Protein 2KGH (pdb70)

Secondary structure (DSSP, 8-state):
---S----STTTS-SEE--SS-SS--SSEEEETTEEEE-

GO terms:
  GO:0005576 extracellular region (C, EXP)

Foldseek 3Di:
DADWDAPLDCVGFAQFGDHDPDDDQDDTFGSHPVGTHND

Radius of gyration: 8.1 Å; Cα contacts (8 Å, |Δi|>4): 88; chains: 1; bounding box: 21×19×17 Å

Solvent-accessible surface area: 3145 Å² total; per-residue (Å²): 159,110,152,52,78,15,56,28,72,116,183,105,1,24,102,63,4,11,22,152,75,67,198,164,17,87,47,18,60,70,2,100,125,177,98,9,61,117,147

Nearest PDB structures (foldseek):
  2kgh-assembly1_A  TM=7.731E-01  e=2.601E-04  Brachypelma ruhnaui
  2kgh-assembly1_A  TM=8.229E-01  e=5.912E-05  Brachypelma ruhnaui
  2kgh-assembly1_A  TM=8.035E-01  e=9.313E-05  Brachypelma ruhnaui
  3ghn-assembly1_A  TM=4.313E-01  e=6.992E+00  Homo sapiens
  2kgh-assembly1_A  TM=9.124E-01  e=3.415E-05  Brachypelma ruhnaui

Structure (mmCIF, N/CA/C/O backbone):
data_2KGH
#
_entry.id   2KGH
#
loop_
_atom_site.group_PDB
_atom_site.id
_atom_site.type_symbol
_atom_site.label_atom_id
_atom_site.label_alt_id
_atom_site.label_comp_id
_atom_site.label_asym_id
_atom_site.label_entity_id
_atom_site.label_seq_id
_atom_site.pdbx_PDB_ins_code
_atom_site.Cartn_x
_atom_site.Cartn_y
_atom_site.Cartn_z
_atom_site.occupancy
_atom_site.B_iso_or_equiv
_atom_site.auth_seq_id
_atom_site.auth_comp_id
_atom_site.auth_asym_id
_atom_site.auth_atom_id
_atom_site.pdbx_PDB_model_num
ATOM 1 N N . ILE A 1 1 ? 2.102 -5.462 -5.887 1.00 5.12 1 ILE A N 1
ATOM 2 C CA . ILE A 1 1 ? 3.382 -5.685 -5.232 1.00 51.32 1 ILE A CA 1
ATOM 3 C C . ILE A 1 1 ? 4.055 -4.311 -5.066 1.00 40.14 1 ILE A C 1
ATOM 4 O O . ILE A 1 1 ? 3.875 -3.451 -5.931 1.00 21.14 1 ILE A O 1
ATOM 22 N N . PHE A 1 2 ? 4.781 -4.062 -3.964 1.00 53.22 2 PHE A N 1
ATOM 23 C CA . PHE A 1 2 ? 5.380 -2.733 -3.760 1.00 73.02 2 PHE A CA 1
ATOM 24 C C . PHE A 1 2 ? 6.632 -2.393 -4.581 1.00 32.43 2 PHE A C 1
ATOM 25 O O . PHE A 1 2 ? 7.746 -2.293 -4.069 1.00 72.15 2 PHE A O 1
ATOM 42 N N . GLU A 1 3 ? 6.389 -2.323 -5.874 1.00 21.12 3 GLU A N 1
ATOM 43 C CA . GLU A 1 3 ? 7.268 -1.838 -6.940 1.00 5.21 3 GLU A CA 1
ATOM 44 C C . GLU A 1 3 ? 8.770 -2.120 -6.853 1.00 51.33 3 GLU A C 1
ATOM 45 O O . GLU A 1 3 ? 9.253 -3.174 -7.272 1.00 71.21 3 GLU A O 1
ATOM 57 N N . CYS A 1 4 ? 9.426 -1.194 -6.223 1.00 15.31 4 CYS A N 1
ATOM 58 C CA . CYS A 1 4 ? 10.879 -0.931 -6.266 1.00 33.10 4 CYS A CA 1
ATOM 59 C C . CYS A 1 4 ? 11.602 -1.609 -7.473 1.00 34.41 4 CYS A C 1
ATOM 60 O O . CYS A 1 4 ? 11.225 -1.397 -8.642 1.00 43.50 4 CYS A O 1
ATOM 68 N N . VAL A 1 5 ? 12.596 -2.413 -7.188 1.00 53.43 5 VAL A N 1
ATOM 69 C CA . VAL A 1 5 ? 13.286 -3.242 -8.158 1.00 63.11 5 VAL A CA 1
ATOM 70 C C . VAL A 1 5 ? 13.546 -4.555 -7.476 1.00 72.11 5 VAL A C 1
ATOM 71 O O . VAL A 1 5 ? 13.132 -5.609 -7.911 1.00 24.30 5 VAL A O 1
ATOM 84 N N . PHE A 1 6 ? 14.118 -4.414 -6.332 1.00 42.30 6 PHE A N 1
ATOM 85 C CA . PHE A 1 6 ? 14.520 -5.479 -5.436 1.00 43.23 6 PHE A CA 1
ATOM 86 C C . PHE A 1 6 ? 15.609 -6.328 -6.039 1.00 42.12 6 PHE A C 1
ATOM 87 O O . PHE A 1 6 ? 15.427 -7.504 -6.319 1.00 11.32 6 PHE A O 1
ATOM 104 N N . SER A 1 7 ? 16.696 -5.710 -6.338 1.00 14.21 7 SER A N 1
ATOM 105 C CA . SER A 1 7 ? 17.875 -6.459 -6.718 1.00 63.35 7 SER A CA 1
ATOM 106 C C . SER A 1 7 ? 18.706 -6.697 -5.446 1.00 12.51 7 SER A C 1
ATOM 107 O O . SER A 1 7 ? 19.785 -7.259 -5.457 1.00 45.01 7 SER A O 1
ATOM 115 N N . CYS A 1 8 ? 18.150 -6.214 -4.353 1.00 22.24 8 CYS A N 1
ATOM 116 C CA . CYS A 1 8 ? 18.681 -6.298 -2.999 1.00 51.13 8 CYS A CA 1
ATOM 117 C C . CYS A 1 8 ? 19.974 -5.488 -2.803 1.00 65.40 8 CYS A C 1
ATOM 118 O O . CYS A 1 8 ? 20.589 -5.485 -1.731 1.00 42.54 8 CYS A O 1
ATOM 126 N N . ASP A 1 9 ? 20.354 -4.793 -3.845 1.00 14.51 9 ASP A N 1
ATOM 127 C CA . ASP A 1 9 ? 21.420 -3.818 -3.793 1.00 54.23 9 ASP A CA 1
ATOM 128 C C . ASP A 1 9 ? 20.993 -2.720 -2.898 1.00 13.51 9 ASP A C 1
ATOM 129 O O . ASP A 1 9 ? 19.809 -2.432 -2.806 1.00 51.34 9 ASP A O 1
ATOM 138 N N . ILE A 1 10 ? 21.935 -2.083 -2.304 1.00 50.13 10 ILE A N 1
ATOM 139 C CA . ILE A 1 10 ? 21.714 -0.979 -1.391 1.00 11.11 10 ILE A CA 1
ATOM 140 C C . ILE A 1 10 ? 20.937 0.204 -2.058 1.00 74.22 10 ILE A C 1
ATOM 141 O O . ILE A 1 10 ? 20.321 1.014 -1.368 1.00 21.52 10 ILE A O 1
ATOM 157 N N . LYS A 1 11 ? 20.961 0.287 -3.389 1.00 3.34 11 LYS A N 1
ATOM 158 C CA . LYS A 1 11 ? 20.279 1.379 -4.071 1.00 4.35 11 LYS A CA 1
ATOM 159 C C . LYS A 1 11 ? 19.144 0.874 -4.995 1.00 14.50 11 LYS A C 1
ATOM 160 O O . LYS A 1 11 ? 18.156 1.577 -5.228 1.00 23.14 11 LYS A O 1
ATOM 179 N N . LYS A 1 12 ? 19.281 -0.346 -5.514 1.00 54.25 12 LYS A N 1
ATOM 180 C CA . LYS A 1 12 ? 18.216 -0.956 -6.340 1.00 40.11 12 LYS A CA 1
ATOM 181 C C . LYS A 1 12 ? 17.071 -1.351 -5.413 1.00 35.44 12 LYS A C 1
ATOM 182 O O . LYS A 1 12 ? 15.912 -1.495 -5.816 1.00 43.15 12 LYS A O 1
ATOM 201 N N . GLU A 1 13 ? 17.452 -1.630 -4.204 1.00 22.51 13 GLU A N 1
ATOM 202 C CA . GLU A 1 13 ? 16.636 -1.843 -3.139 1.00 42.12 13 GLU A CA 1
ATOM 203 C C . GLU A 1 13 ? 17.245 -0.991 -1.991 1.00 10.44 13 GLU A C 1
ATOM 204 O O . GLU A 1 13 ? 17.695 0.125 -2.246 1.00 72.12 13 GLU A O 1
ATOM 216 N N . GLY A 1 14 ? 17.197 -1.457 -0.778 1.00 31.13 14 GLY A N 1
ATOM 217 C CA . GLY A 1 14 ? 17.868 -0.777 0.309 1.00 3.52 14 GLY A CA 1
ATOM 218 C C . GLY A 1 14 ? 16.879 -0.043 1.143 1.00 71.11 14 GLY A C 1
ATOM 219 O O . GLY A 1 14 ? 17.019 1.172 1.357 1.00 31.43 14 GLY A O 1
ATOM 223 N N . LYS A 1 15 ? 15.877 -0.786 1.606 1.00 54.51 15 LYS A N 1
ATOM 224 C CA . LYS A 1 15 ? 14.664 -0.273 2.296 1.00 12.34 15 LYS A CA 1
ATOM 225 C C . LYS A 1 15 ? 13.637 -1.418 2.280 1.00 51.11 15 LYS A C 1
ATOM 226 O O . LYS A 1 15 ? 13.951 -2.457 1.736 1.00 43.33 15 LYS A O 1
ATOM 245 N N . PRO A 1 16 ? 12.422 -1.295 2.908 1.00 14.33 16 PRO A N 1
ATOM 246 C CA . PRO A 1 16 ? 11.472 -2.399 2.910 1.00 73.10 16 PRO A CA 1
ATOM 247 C C . PRO A 1 16 ? 10.790 -2.581 1.574 1.00 31.14 16 PRO A C 1
ATOM 248 O O . PRO A 1 16 ? 9.916 -1.794 1.177 1.00 35.55 16 PRO A O 1
ATOM 259 N N . CYS A 1 17 ? 11.202 -3.589 0.881 1.00 4.12 17 CYS A N 1
ATOM 260 C CA . CYS A 1 17 ? 10.674 -3.885 -0.393 1.00 13.51 17 CYS A CA 1
ATOM 261 C C . CYS A 1 17 ? 10.228 -5.337 -0.514 1.00 74.23 17 CYS A C 1
ATOM 262 O O . CYS A 1 17 ? 10.042 -6.053 0.506 1.00 2.04 17 CYS A O 1
ATOM 270 N N . LYS A 1 18 ? 10.014 -5.757 -1.756 1.00 73.44 18 LYS A N 1
ATOM 271 C CA . LYS A 1 18 ? 9.415 -7.031 -2.053 1.00 70.14 18 LYS A CA 1
ATOM 272 C C . LYS A 1 18 ? 10.336 -8.003 -2.791 1.00 14.05 18 LYS A C 1
ATOM 273 O O . LYS A 1 18 ? 10.619 -7.830 -3.975 1.00 25.05 18 LYS A O 1
ATOM 292 N N . PRO A 1 19 ? 10.839 -9.014 -2.070 1.00 72.31 19 PRO A N 1
ATOM 293 C CA . PRO A 1 19 ? 11.770 -10.020 -2.589 1.00 51.12 19 PRO A CA 1
ATOM 294 C C . PRO A 1 19 ? 11.244 -10.771 -3.788 1.00 75.55 19 PRO A C 1
ATOM 295 O O . PRO A 1 19 ? 10.424 -11.686 -3.661 1.00 44.13 19 PRO A O 1
ATOM 306 N N . LYS A 1 20 ? 11.673 -10.374 -4.941 1.00 74.55 20 LYS A N 1
ATOM 307 C CA . LYS A 1 20 ? 11.265 -11.027 -6.132 1.00 4.20 20 LYS A CA 1
ATOM 308 C C . LYS A 1 20 ? 12.347 -11.995 -6.520 1.00 44.23 20 LYS A C 1
ATOM 309 O O . LYS A 1 20 ? 13.489 -11.587 -6.773 1.00 10.14 20 LYS A O 1
ATOM 328 N N . GLY A 1 21 ? 12.020 -13.262 -6.486 1.00 5.44 21 GLY A N 1
ATOM 329 C CA . GLY A 1 21 ? 12.974 -14.285 -6.833 1.00 32.11 21 GLY A CA 1
ATOM 330 C C . GLY A 1 21 ? 13.656 -14.878 -5.620 1.00 24.54 21 GLY A C 1
ATOM 331 O O . GLY A 1 21 ? 14.468 -15.790 -5.740 1.00 62.51 21 GLY A O 1
ATOM 335 N N . GLU A 1 22 ? 13.355 -14.355 -4.462 1.00 71.31 22 GLU A N 1
ATOM 336 C CA . GLU A 1 22 ? 13.932 -14.839 -3.232 1.00 13.14 22 GLU A CA 1
ATOM 337 C C . GLU A 1 22 ? 13.055 -15.917 -2.636 1.00 21.32 22 GLU A C 1
ATOM 338 O O . GLU A 1 22 ? 11.833 -15.865 -2.771 1.00 34.30 22 GLU A O 1
ATOM 350 N N . LYS A 1 23 ? 13.663 -16.883 -1.990 1.00 30.13 23 LYS A N 1
ATOM 351 C CA . LYS A 1 23 ? 12.926 -17.982 -1.385 1.00 61.55 23 LYS A CA 1
ATOM 352 C C . LYS A 1 23 ? 12.809 -17.801 0.127 1.00 15.03 23 LYS A C 1
ATOM 353 O O . LYS A 1 23 ? 11.928 -18.388 0.772 1.00 2.44 23 LYS A O 1
ATOM 372 N N . LYS A 1 24 ? 13.671 -16.983 0.696 1.00 2.23 24 LYS A N 1
ATOM 373 C CA . LYS A 1 24 ? 13.707 -16.838 2.144 1.00 3.03 24 LYS A CA 1
ATOM 374 C C . LYS A 1 24 ? 13.081 -15.527 2.562 1.00 51.12 24 LYS A C 1
ATOM 375 O O . LYS A 1 24 ? 12.300 -15.459 3.510 1.00 13.13 24 LYS A O 1
ATOM 394 N N . CYS A 1 25 ? 13.424 -14.501 1.857 1.00 2.42 25 CYS A N 1
ATOM 395 C CA . CYS A 1 25 ? 12.957 -13.178 2.163 1.00 42.23 25 CYS A CA 1
ATOM 396 C C . CYS A 1 25 ? 11.485 -13.017 1.712 1.00 5.13 25 CYS A C 1
ATOM 397 O O . CYS A 1 25 ? 11.102 -13.504 0.644 1.00 52.44 25 CYS A O 1
ATOM 405 N N . THR A 1 26 ? 10.672 -12.383 2.542 1.00 33.32 26 THR A N 1
ATOM 406 C CA . THR A 1 26 ? 9.248 -12.188 2.268 1.00 62.53 26 THR A CA 1
ATOM 407 C C . THR A 1 26 ? 8.972 -10.659 2.103 1.00 34.24 26 THR A C 1
ATOM 408 O O . THR A 1 26 ? 9.886 -9.873 2.248 1.00 72.31 26 THR A O 1
ATOM 419 N N . GLY A 1 27 ? 7.752 -10.256 1.779 1.00 44.22 27 GLY A N 1
ATOM 420 C CA . GLY A 1 27 ? 7.452 -8.843 1.590 1.00 0.50 27 GLY A CA 1
ATOM 421 C C . GLY A 1 27 ? 7.565 -8.042 2.874 1.00 10.20 27 GLY A C 1
ATOM 422 O O . GLY A 1 27 ? 7.152 -8.504 3.953 1.00 25.13 27 GLY A O 1
ATOM 426 N N . GLY A 1 28 ? 8.125 -6.857 2.767 1.00 52.24 28 GLY A N 1
ATOM 427 C CA . GLY A 1 28 ? 8.308 -6.013 3.925 1.00 71.22 28 GLY A CA 1
ATOM 428 C C . GLY A 1 28 ? 9.673 -6.214 4.504 1.00 60.14 28 GLY A C 1
ATOM 429 O O . GLY A 1 28 ? 9.913 -6.006 5.703 1.00 75.31 28 GLY A O 1
ATOM 433 N N . TRP A 1 29 ? 10.568 -6.635 3.661 1.00 54.12 29 TRP A N 1
ATOM 434 C CA . TRP A 1 29 ? 11.911 -6.892 4.048 1.00 73.13 29 TRP A CA 1
ATOM 435 C C . TRP A 1 29 ? 12.801 -5.861 3.449 1.00 64.15 29 TRP A C 1
ATOM 436 O O . TRP A 1 29 ? 12.717 -5.566 2.267 1.00 31.53 29 TRP A O 1
ATOM 457 N N . ARG A 1 30 ? 13.600 -5.281 4.282 1.00 54.03 30 ARG A N 1
ATOM 458 C CA . ARG A 1 30 ? 14.477 -4.227 3.891 1.00 31.34 30 ARG A CA 1
ATOM 459 C C . ARG A 1 30 ? 15.761 -4.773 3.420 1.00 3.01 30 ARG A C 1
ATOM 460 O O . ARG A 1 30 ? 16.497 -5.341 4.223 1.00 75.31 30 ARG A O 1
ATOM 481 N N . CYS A 1 31 ? 16.058 -4.656 2.151 1.00 73.22 31 CYS A N 1
ATOM 482 C CA . CYS A 1 31 ? 17.393 -5.008 1.748 1.00 2.12 31 CYS A CA 1
ATOM 483 C C . CYS A 1 31 ? 18.308 -4.041 2.369 1.00 22.50 31 CYS A C 1
ATOM 484 O O . CYS A 1 31 ? 18.039 -2.821 2.369 1.00 3.40 31 CYS A O 1
ATOM 492 N N . LYS A 1 32 ? 19.289 -4.571 3.001 1.00 22.13 32 LYS A N 1
ATOM 493 C CA . LYS A 1 32 ? 20.236 -3.817 3.697 1.00 32.13 32 LYS A CA 1
ATOM 494 C C . LYS A 1 32 ? 21.586 -4.392 3.432 1.00 23.21 32 LYS A C 1
ATOM 495 O O . LYS A 1 32 ? 21.984 -5.359 4.096 1.00 34.52 32 LYS A O 1
ATOM 514 N N . ILE A 1 33 ? 22.206 -3.891 2.356 1.00 70.24 33 ILE A N 1
ATOM 515 C CA . ILE A 1 33 ? 23.604 -4.176 1.946 1.00 32.22 33 ILE A CA 1
ATOM 516 C C . ILE A 1 33 ? 23.884 -5.666 1.632 1.00 74.11 33 ILE A C 1
ATOM 517 O O . ILE A 1 33 ? 24.225 -6.030 0.505 1.00 40.31 33 ILE A O 1
ATOM 533 N N . LYS A 1 34 ? 23.728 -6.486 2.620 1.00 14.30 34 LYS A N 1
ATOM 534 C CA . LYS A 1 34 ? 24.065 -7.874 2.581 1.00 53.44 34 LYS A CA 1
ATOM 535 C C . LYS A 1 34 ? 22.860 -8.695 2.202 1.00 44.43 34 LYS A C 1
ATOM 536 O O . LYS A 1 34 ? 22.930 -9.547 1.312 1.00 11.41 34 LYS A O 1
ATOM 555 N N . LEU A 1 35 ? 21.747 -8.424 2.860 1.00 21.23 35 LEU A N 1
ATOM 556 C CA . LEU A 1 35 ? 20.576 -9.243 2.691 1.00 54.32 35 LEU A CA 1
ATOM 557 C C . LEU A 1 35 ? 19.298 -8.508 3.004 1.00 72.51 35 LEU A C 1
ATOM 558 O O . LEU A 1 35 ? 19.314 -7.310 3.283 1.00 11.12 35 LEU A O 1
ATOM 574 N N . CYS A 1 36 ? 18.213 -9.241 2.963 1.00 30.10 36 CYS A N 1
ATOM 575 C CA . CYS A 1 36 ? 16.900 -8.721 3.231 1.00 50.13 36 CYS A CA 1
ATOM 576 C C . CYS A 1 36 ? 16.643 -8.849 4.731 1.00 55.33 36 CYS A C 1
ATOM 577 O O . CYS A 1 36 ? 16.794 -9.933 5.313 1.00 74.44 36 CYS A O 1
ATOM 585 N N . LEU A 1 37 ? 16.294 -7.778 5.347 1.00 11.50 37 LEU A N 1
ATOM 586 C CA . LEU A 1 37 ? 16.063 -7.735 6.736 1.00 53.22 37 LEU A CA 1
ATOM 587 C C . LEU A 1 37 ? 14.690 -7.116 7.018 1.00 42.34 37 LEU A C 1
ATOM 588 O O . LEU A 1 37 ? 14.494 -5.914 6.815 1.00 3.11 37 LEU A O 1
ATOM 604 N N . LYS A 1 38 ? 13.741 -7.967 7.411 1.00 41.40 38 LYS A N 1
ATOM 605 C CA . LYS A 1 38 ? 12.364 -7.578 7.776 1.00 1.15 38 LYS A CA 1
ATOM 606 C C . LYS A 1 38 ? 12.295 -6.317 8.627 1.00 4.21 38 LYS A C 1
ATOM 607 O O . LYS A 1 38 ? 13.157 -6.073 9.489 1.00 43.11 38 LYS A O 1
ATOM 626 N N . ILE A 1 39 ? 11.301 -5.517 8.358 1.00 42.01 39 ILE A N 1
ATOM 627 C CA . ILE A 1 39 ? 11.065 -4.324 9.109 1.00 40.03 39 ILE A CA 1
ATOM 628 C C . ILE A 1 39 ? 10.036 -4.669 10.192 1.00 14.02 39 ILE A C 1
ATOM 629 O O . ILE A 1 39 ? 8.928 -5.145 9.853 1.00 14.02 39 ILE A O 1
ATOM 646 N N . ILE A 1 1 ? 2.490 2.223 0.431 1.00 43.32 1 ILE A N 2
ATOM 647 C CA . ILE A 1 1 ? 2.557 1.156 -0.565 1.00 22.32 1 ILE A CA 2
ATOM 648 C C . ILE A 1 1 ? 3.809 0.330 -0.330 1.00 12.01 1 ILE A C 2
ATOM 649 O O . ILE A 1 1 ? 4.735 0.790 0.328 1.00 15.04 1 ILE A O 2
ATOM 667 N N . PHE A 1 2 ? 3.838 -0.876 -0.844 1.00 42.15 2 PHE A N 2
ATOM 668 C CA . PHE A 1 2 ? 5.010 -1.735 -0.711 1.00 21.51 2 PHE A CA 2
ATOM 669 C C . PHE A 1 2 ? 5.492 -2.066 -2.115 1.00 35.41 2 PHE A C 2
ATOM 670 O O . PHE A 1 2 ? 6.165 -3.060 -2.358 1.00 35.01 2 PHE A O 2
ATOM 687 N N . GLU A 1 3 ? 5.137 -1.199 -3.034 1.00 51.23 3 GLU A N 2
ATOM 688 C CA . GLU A 1 3 ? 5.510 -1.354 -4.409 1.00 43.42 3 GLU A CA 2
ATOM 689 C C . GLU A 1 3 ? 6.925 -0.839 -4.597 1.00 74.21 3 GLU A C 2
ATOM 690 O O . GLU A 1 3 ? 7.182 0.370 -4.542 1.00 2.54 3 GLU A O 2
ATOM 702 N N . CYS A 1 4 ? 7.826 -1.747 -4.766 1.00 42.40 4 CYS A N 2
ATOM 703 C CA . CYS A 1 4 ? 9.234 -1.469 -4.907 1.00 34.11 4 CYS A CA 2
ATOM 704 C C . CYS A 1 4 ? 9.893 -2.614 -5.664 1.00 73.12 4 CYS A C 2
ATOM 705 O O . CYS A 1 4 ? 9.194 -3.491 -6.202 1.00 35.05 4 CYS A O 2
ATOM 713 N N . VAL A 1 5 ? 11.198 -2.639 -5.704 1.00 73.10 5 VAL A N 2
ATOM 714 C CA . VAL A 1 5 ? 11.916 -3.683 -6.395 1.00 13.45 5 VAL A CA 2
ATOM 715 C C . VAL A 1 5 ? 12.624 -4.485 -5.335 1.00 61.14 5 VAL A C 2
ATOM 716 O O . VAL A 1 5 ? 12.644 -4.070 -4.201 1.00 1.34 5 VAL A O 2
ATOM 729 N N . PHE A 1 6 ? 13.119 -5.640 -5.664 1.00 12.20 6 PHE A N 2
ATOM 730 C CA . PHE A 1 6 ? 13.897 -6.377 -4.730 1.00 22.13 6 PHE A CA 2
ATOM 731 C C . PHE A 1 6 ? 15.100 -6.888 -5.453 1.00 3.43 6 PHE A C 2
ATOM 732 O O . PHE A 1 6 ? 15.445 -8.065 -5.398 1.00 20.14 6 PHE A O 2
ATOM 749 N N . SER A 1 7 ? 15.725 -6.009 -6.198 1.00 72.05 7 SER A N 2
ATOM 750 C CA . SER A 1 7 ? 16.988 -6.370 -6.807 1.00 32.14 7 SER A CA 2
ATOM 751 C C . SER A 1 7 ? 18.062 -6.448 -5.722 1.00 62.11 7 SER A C 2
ATOM 752 O O . SER A 1 7 ? 19.161 -6.903 -5.938 1.00 14.43 7 SER A O 2
ATOM 760 N N . CYS A 1 8 ? 17.697 -5.945 -4.575 1.00 12.30 8 CYS A N 2
ATOM 761 C CA . CYS A 1 8 ? 18.488 -5.920 -3.355 1.00 44.52 8 CYS A CA 2
ATOM 762 C C . CYS A 1 8 ? 19.807 -5.099 -3.525 1.00 33.04 8 CYS A C 2
ATOM 763 O O . CYS A 1 8 ? 20.691 -5.088 -2.670 1.00 2.50 8 CYS A O 2
ATOM 771 N N . ASP A 1 9 ? 19.878 -4.396 -4.648 1.00 73.33 9 ASP A N 2
ATOM 772 C CA . ASP A 1 9 ? 20.908 -3.436 -4.948 1.00 34.13 9 ASP A CA 2
ATOM 773 C C . ASP A 1 9 ? 20.610 -2.208 -4.173 1.00 21.02 9 ASP A C 2
ATOM 774 O O . ASP A 1 9 ? 19.477 -1.762 -4.162 1.00 73.13 9 ASP A O 2
ATOM 783 N N . ILE A 1 10 ? 21.600 -1.623 -3.631 1.00 52.13 10 ILE A N 2
ATOM 784 C CA . ILE A 1 10 ? 21.466 -0.435 -2.800 1.00 2.15 10 ILE A CA 2
ATOM 785 C C . ILE A 1 10 ? 20.984 0.816 -3.607 1.00 55.14 10 ILE A C 2
ATOM 786 O O . ILE A 1 10 ? 20.399 1.746 -3.048 1.00 4.23 10 ILE A O 2
ATOM 802 N N . LYS A 1 11 ? 21.203 0.820 -4.917 1.00 43.13 11 LYS A N 2
ATOM 803 C CA . LYS A 1 11 ? 20.806 1.964 -5.743 1.00 62.51 11 LYS A CA 2
ATOM 804 C C . LYS A 1 11 ? 19.346 1.898 -6.213 1.00 33.12 11 LYS A C 2
ATOM 805 O O . LYS A 1 11 ? 18.866 2.809 -6.886 1.00 22.12 11 LYS A O 2
ATOM 824 N N . LYS A 1 12 ? 18.649 0.846 -5.878 1.00 2.32 12 LYS A N 2
ATOM 825 C CA . LYS A 1 12 ? 17.275 0.691 -6.303 1.00 54.23 12 LYS A CA 2
ATOM 826 C C . LYS A 1 12 ? 16.427 0.133 -5.179 1.00 15.45 12 LYS A C 2
ATOM 827 O O . LYS A 1 12 ? 15.341 0.642 -4.895 1.00 15.11 12 LYS A O 2
ATOM 846 N N . GLU A 1 13 ? 16.921 -0.895 -4.549 1.00 63.34 13 GLU A N 2
ATOM 847 C CA . GLU A 1 13 ? 16.385 -1.398 -3.363 1.00 3.13 13 GLU A CA 2
ATOM 848 C C . GLU A 1 13 ? 17.108 -0.650 -2.237 1.00 75.33 13 GLU A C 2
ATOM 849 O O . GLU A 1 13 ? 17.849 0.311 -2.506 1.00 73.32 13 GLU A O 2
ATOM 861 N N . GLY A 1 14 ? 16.905 -1.025 -1.041 1.00 42.54 14 GLY A N 2
ATOM 862 C CA . GLY A 1 14 ? 17.593 -0.388 0.034 1.00 52.43 14 GLY A CA 2
ATOM 863 C C . GLY A 1 14 ? 16.618 0.130 1.021 1.00 20.12 14 GLY A C 2
ATOM 864 O O . GLY A 1 14 ? 16.656 1.301 1.400 1.00 71.13 14 GLY A O 2
ATOM 868 N N . LYS A 1 15 ? 15.785 -0.753 1.478 1.00 42.34 15 LYS A N 2
ATOM 869 C CA . LYS A 1 15 ? 14.626 -0.430 2.297 1.00 64.41 15 LYS A CA 2
ATOM 870 C C . LYS A 1 15 ? 13.848 -1.724 2.498 1.00 13.14 15 LYS A C 2
ATOM 871 O O . LYS A 1 15 ? 14.263 -2.741 1.961 1.00 54.31 15 LYS A O 2
ATOM 890 N N . PRO A 1 16 ? 12.762 -1.749 3.316 1.00 33.43 16 PRO A N 2
ATOM 891 C CA . PRO A 1 16 ? 11.953 -2.952 3.456 1.00 5.12 16 PRO A CA 2
ATOM 892 C C . PRO A 1 16 ? 11.151 -3.215 2.193 1.00 72.44 16 PRO A C 2
ATOM 893 O O . PRO A 1 16 ? 10.230 -2.451 1.861 1.00 21.31 16 PRO A O 2
ATOM 904 N N . CYS A 1 17 ? 11.510 -4.243 1.484 1.00 73.40 17 CYS A N 2
ATOM 905 C CA . CYS A 1 17 ? 10.836 -4.597 0.287 1.00 52.23 17 CYS A CA 2
ATOM 906 C C . CYS A 1 17 ? 10.488 -6.083 0.235 1.00 24.22 17 CYS A C 2
ATOM 907 O O . CYS A 1 17 ? 10.716 -6.846 1.192 1.00 43.10 17 CYS A O 2
ATOM 915 N N . LYS A 1 18 ? 9.896 -6.444 -0.875 1.00 11.44 18 LYS A N 2
ATOM 916 C CA . LYS A 1 18 ? 9.328 -7.740 -1.132 1.00 2.13 18 LYS A CA 2
ATOM 917 C C . LYS A 1 18 ? 10.228 -8.637 -2.014 1.00 60.11 18 LYS A C 2
ATOM 918 O O . LYS A 1 18 ? 10.331 -8.424 -3.231 1.00 40.52 18 LYS A O 2
ATOM 937 N N . PRO A 1 19 ? 10.904 -9.637 -1.403 1.00 12.00 19 PRO A N 2
ATOM 938 C CA . PRO A 1 19 ? 11.867 -10.525 -2.085 1.00 50.45 19 PRO A CA 2
ATOM 939 C C . PRO A 1 19 ? 11.347 -11.121 -3.381 1.00 4.22 19 PRO A C 2
ATOM 940 O O . PRO A 1 19 ? 10.283 -11.765 -3.420 1.00 23.33 19 PRO A O 2
ATOM 951 N N . LYS A 1 20 ? 12.074 -10.887 -4.432 1.00 41.55 20 LYS A N 2
ATOM 952 C CA . LYS A 1 20 ? 11.759 -11.423 -5.712 1.00 64.35 20 LYS A CA 2
ATOM 953 C C . LYS A 1 20 ? 13.024 -12.030 -6.233 1.00 44.10 20 LYS A C 2
ATOM 954 O O . LYS A 1 20 ? 14.062 -11.369 -6.248 1.00 14.15 20 LYS A O 2
ATOM 973 N N . GLY A 1 21 ? 12.964 -13.278 -6.595 1.00 20.11 21 GLY A N 2
ATOM 974 C CA . GLY A 1 21 ? 14.154 -13.985 -6.990 1.00 33.23 21 GLY A CA 2
ATOM 975 C C . GLY A 1 21 ? 14.684 -14.757 -5.811 1.00 51.53 21 GLY A C 2
ATOM 976 O O . GLY A 1 21 ? 15.513 -15.642 -5.945 1.00 24.25 21 GLY A O 2
ATOM 980 N N . GLU A 1 22 ? 14.159 -14.423 -4.659 1.00 24.41 22 GLU A N 2
ATOM 981 C CA . GLU A 1 22 ? 14.502 -15.042 -3.421 1.00 41.44 22 GLU A CA 2
ATOM 982 C C . GLU A 1 22 ? 13.357 -15.932 -3.000 1.00 53.30 22 GLU A C 2
ATOM 983 O O . GLU A 1 22 ? 12.189 -15.514 -3.052 1.00 54.24 22 GLU A O 2
ATOM 995 N N . LYS A 1 23 ? 13.667 -17.144 -2.638 1.00 43.22 23 LYS A N 2
ATOM 996 C CA . LYS A 1 23 ? 12.673 -18.058 -2.114 1.00 11.43 23 LYS A CA 2
ATOM 997 C C . LYS A 1 23 ? 12.553 -17.809 -0.620 1.00 25.23 23 LYS A C 2
ATOM 998 O O . LYS A 1 23 ? 11.531 -18.096 0.012 1.00 61.34 23 LYS A O 2
ATOM 1017 N N . LYS A 1 24 ? 13.618 -17.291 -0.071 1.00 32.31 24 LYS A N 2
ATOM 1018 C CA . LYS A 1 24 ? 13.698 -16.913 1.312 1.00 62.31 24 LYS A CA 2
ATOM 1019 C C . LYS A 1 24 ? 13.671 -15.390 1.385 1.00 41.14 24 LYS A C 2
ATOM 1020 O O . LYS A 1 24 ? 13.278 -14.738 0.410 1.00 61.32 24 LYS A O 2
ATOM 1039 N N . CYS A 1 25 ? 14.071 -14.837 2.538 1.00 12.05 25 CYS A N 2
ATOM 1040 C CA . CYS A 1 25 ? 14.076 -13.398 2.815 1.00 3.42 25 CYS A CA 2
ATOM 1041 C C . CYS A 1 25 ? 12.637 -12.877 2.743 1.00 30.24 25 CYS A C 2
ATOM 1042 O O . CYS A 1 25 ? 12.417 -11.704 2.566 1.00 25.22 25 CYS A O 2
ATOM 1050 N N . THR A 1 26 ? 11.674 -13.753 2.944 1.00 64.52 26 THR A N 2
ATOM 1051 C CA . THR A 1 26 ? 10.293 -13.424 2.696 1.00 34.51 26 THR A CA 2
ATOM 1052 C C . THR A 1 26 ? 9.596 -12.728 3.881 1.00 45.31 26 THR A C 2
ATOM 1053 O O . THR A 1 26 ? 9.575 -13.232 5.023 1.00 4.23 26 THR A O 2
ATOM 1064 N N . GLY A 1 27 ? 9.064 -11.555 3.587 1.00 11.33 27 GLY A N 2
ATOM 1065 C CA . GLY A 1 27 ? 8.392 -10.714 4.542 1.00 34.21 27 GLY A CA 2
ATOM 1066 C C . GLY A 1 27 ? 8.761 -9.278 4.254 1.00 50.33 27 GLY A C 2
ATOM 1067 O O . GLY A 1 27 ? 9.103 -8.957 3.108 1.00 50.45 27 GLY A O 2
ATOM 1071 N N . GLY A 1 28 ? 8.712 -8.422 5.248 1.00 71.45 28 GLY A N 2
ATOM 1072 C CA . GLY A 1 28 ? 9.157 -7.052 5.063 1.00 54.00 28 GLY A CA 2
ATOM 1073 C C . GLY A 1 28 ? 10.641 -6.951 5.328 1.00 41.01 28 GLY A C 2
ATOM 1074 O O . GLY A 1 28 ? 11.069 -6.607 6.440 1.00 22.22 28 GLY A O 2
ATOM 1078 N N . TRP A 1 29 ? 11.427 -7.260 4.328 1.00 63.11 29 TRP A N 2
ATOM 1079 C CA . TRP A 1 29 ? 12.863 -7.355 4.481 1.00 45.11 29 TRP A CA 2
ATOM 1080 C C . TRP A 1 29 ? 13.586 -6.194 3.864 1.00 52.05 29 TRP A C 2
ATOM 1081 O O . TRP A 1 29 ? 13.357 -5.845 2.727 1.00 1.01 29 TRP A O 2
ATOM 1102 N N . ARG A 1 30 ? 14.440 -5.586 4.647 1.00 41.21 30 ARG A N 2
ATOM 1103 C CA . ARG A 1 30 ? 15.203 -4.443 4.228 1.00 42.42 30 ARG A CA 2
ATOM 1104 C C . ARG A 1 30 ? 16.442 -4.868 3.526 1.00 52.14 30 ARG A C 2
ATOM 1105 O O . ARG A 1 30 ? 17.303 -5.499 4.138 1.00 34.50 30 ARG A O 2
ATOM 1126 N N . CYS A 1 31 ? 16.539 -4.579 2.270 1.00 64.42 31 CYS A N 2
ATOM 1127 C CA . CYS A 1 31 ? 17.787 -4.762 1.609 1.00 12.34 31 CYS A CA 2
ATOM 1128 C C . CYS A 1 31 ? 18.677 -3.626 1.982 1.00 22.20 31 CYS A C 2
ATOM 1129 O O . CYS A 1 31 ? 18.243 -2.455 1.967 1.00 74.34 31 CYS A O 2
ATOM 1137 N N . LYS A 1 32 ? 19.857 -3.959 2.423 1.00 22.54 32 LYS A N 2
ATOM 1138 C CA . LYS A 1 32 ? 20.854 -2.992 2.723 1.00 22.30 32 LYS A CA 2
ATOM 1139 C C . LYS A 1 32 ? 22.204 -3.609 2.513 1.00 10.24 32 LYS A C 2
ATOM 1140 O O . LYS A 1 32 ? 22.278 -4.818 2.233 1.00 12.13 32 LYS A O 2
ATOM 1159 N N . ILE A 1 33 ? 23.268 -2.803 2.678 1.00 14.01 33 ILE A N 2
ATOM 1160 C CA . ILE A 1 33 ? 24.682 -3.227 2.473 1.00 10.31 33 ILE A CA 2
ATOM 1161 C C . ILE A 1 33 ? 25.040 -4.537 3.185 1.00 13.03 33 ILE A C 2
ATOM 1162 O O . ILE A 1 33 ? 26.007 -5.214 2.817 1.00 13.40 33 ILE A O 2
ATOM 1178 N N . LYS A 1 34 ? 24.277 -4.895 4.194 1.00 70.32 34 LYS A N 2
ATOM 1179 C CA . LYS A 1 34 ? 24.519 -6.107 4.883 1.00 5.33 34 LYS A CA 2
ATOM 1180 C C . LYS A 1 34 ? 23.908 -7.273 4.128 1.00 73.24 34 LYS A C 2
ATOM 1181 O O . LYS A 1 34 ? 24.640 -8.135 3.686 1.00 71.43 34 LYS A O 2
ATOM 1200 N N . LEU A 1 35 ? 22.584 -7.218 3.886 1.00 53.05 35 LEU A N 2
ATOM 1201 C CA . LEU A 1 35 ? 21.791 -8.329 3.303 1.00 10.03 35 LEU A CA 2
ATOM 1202 C C . LEU A 1 35 ? 20.315 -7.982 3.334 1.00 23.34 35 LEU A C 2
ATOM 1203 O O . LEU A 1 35 ? 19.954 -6.820 3.571 1.00 45.05 35 LEU A O 2
ATOM 1219 N N . CYS A 1 36 ? 19.483 -8.996 3.061 1.00 61.41 36 CYS A N 2
ATOM 1220 C CA . CYS A 1 36 ? 18.038 -8.918 3.211 1.00 23.21 36 CYS A CA 2
ATOM 1221 C C . CYS A 1 36 ? 17.784 -9.007 4.730 1.00 52.35 36 CYS A C 2
ATOM 1222 O O . CYS A 1 36 ? 18.197 -9.990 5.369 1.00 52.32 36 CYS A O 2
ATOM 1230 N N . LEU A 1 37 ? 17.208 -7.995 5.329 1.00 42.24 37 LEU A N 2
ATOM 1231 C CA . LEU A 1 37 ? 17.009 -8.012 6.780 1.00 30.22 37 LEU A CA 2
ATOM 1232 C C . LEU A 1 37 ? 15.623 -7.512 7.196 1.00 11.40 37 LEU A C 2
ATOM 1233 O O . LEU A 1 37 ? 15.341 -6.327 7.091 1.00 44.12 37 LEU A O 2
ATOM 1249 N N . LYS A 1 38 ? 14.765 -8.432 7.654 1.00 4.21 38 LYS A N 2
ATOM 1250 C CA . LYS A 1 38 ? 13.399 -8.128 8.107 1.00 64.44 38 LYS A CA 2
ATOM 1251 C C . LYS A 1 38 ? 13.370 -6.974 9.099 1.00 71.13 38 LYS A C 2
ATOM 1252 O O . LYS A 1 38 ? 14.150 -6.940 10.053 1.00 44.45 38 LYS A O 2
ATOM 1271 N N . ILE A 1 39 ? 12.501 -6.030 8.852 1.00 14.51 39 ILE A N 2
ATOM 1272 C CA . ILE A 1 39 ? 12.363 -4.871 9.696 1.00 51.53 39 ILE A CA 2
ATOM 1273 C C . ILE A 1 39 ? 11.515 -5.246 10.927 1.00 30.12 39 ILE A C 2
ATOM 1274 O O . ILE A 1 39 ? 10.313 -5.560 10.785 1.00 52.20 39 ILE A O 2
ATOM 1291 N N . ILE A 1 1 ? 1.614 -4.754 -7.448 1.00 74.24 1 ILE A N 3
ATOM 1292 C CA . ILE A 1 1 ? 1.402 -3.310 -7.638 1.00 1.33 1 ILE A CA 3
ATOM 1293 C C . ILE A 1 1 ? 2.503 -2.500 -6.961 1.00 71.14 1 ILE A C 3
ATOM 1294 O O . ILE A 1 1 ? 2.845 -1.403 -7.418 1.00 1.31 1 ILE A O 3
ATOM 1312 N N . PHE A 1 2 ? 3.050 -3.029 -5.869 1.00 23.55 2 PHE A N 3
ATOM 1313 C CA . PHE A 1 2 ? 4.131 -2.385 -5.166 1.00 15.14 2 PHE A CA 3
ATOM 1314 C C . PHE A 1 2 ? 5.389 -2.622 -5.953 1.00 35.32 2 PHE A C 3
ATOM 1315 O O . PHE A 1 2 ? 5.965 -3.706 -5.901 1.00 11.15 2 PHE A O 3
ATOM 1332 N N . GLU A 1 3 ? 5.783 -1.656 -6.715 1.00 62.04 3 GLU A N 3
ATOM 1333 C CA . GLU A 1 3 ? 6.890 -1.842 -7.573 1.00 4.13 3 GLU A CA 3
ATOM 1334 C C . GLU A 1 3 ? 8.113 -1.131 -7.051 1.00 71.32 3 GLU A C 3
ATOM 1335 O O . GLU A 1 3 ? 8.107 0.077 -6.824 1.00 12.44 3 GLU A O 3
ATOM 1347 N N . CYS A 1 4 ? 9.125 -1.899 -6.832 1.00 22.51 4 CYS A N 3
ATOM 1348 C CA . CYS A 1 4 ? 10.406 -1.440 -6.391 1.00 22.32 4 CYS A CA 3
ATOM 1349 C C . CYS A 1 4 ? 11.410 -2.399 -7.024 1.00 71.14 4 CYS A C 3
ATOM 1350 O O . CYS A 1 4 ? 10.991 -3.321 -7.732 1.00 22.43 4 CYS A O 3
ATOM 1358 N N . VAL A 1 5 ? 12.677 -2.248 -6.771 1.00 41.13 5 VAL A N 3
ATOM 1359 C CA . VAL A 1 5 ? 13.665 -3.108 -7.389 1.00 62.02 5 VAL A CA 3
ATOM 1360 C C . VAL A 1 5 ? 14.540 -3.694 -6.314 1.00 21.52 5 VAL A C 3
ATOM 1361 O O . VAL A 1 5 ? 15.363 -2.991 -5.732 1.00 65.45 5 VAL A O 3
ATOM 1374 N N . PHE A 1 6 ? 14.400 -4.979 -6.061 1.00 20.52 6 PHE A N 3
ATOM 1375 C CA . PHE A 1 6 ? 15.118 -5.592 -4.982 1.00 12.43 6 PHE A CA 3
ATOM 1376 C C . PHE A 1 6 ? 16.409 -6.151 -5.508 1.00 12.21 6 PHE A C 3
ATOM 1377 O O . PHE A 1 6 ? 16.617 -7.364 -5.575 1.00 63.32 6 PHE A O 3
ATOM 1394 N N . SER A 1 7 ? 17.228 -5.270 -5.996 1.00 64.12 7 SER A N 3
ATOM 1395 C CA . SER A 1 7 ? 18.590 -5.635 -6.327 1.00 13.42 7 SER A CA 3
ATOM 1396 C C . SER A 1 7 ? 19.383 -5.632 -5.035 1.00 42.15 7 SER A C 3
ATOM 1397 O O . SER A 1 7 ? 20.551 -5.958 -4.982 1.00 73.31 7 SER A O 3
ATOM 1405 N N . CYS A 1 8 ? 18.702 -5.158 -4.024 1.00 70.03 8 CYS A N 3
ATOM 1406 C CA . CYS A 1 8 ? 19.136 -5.058 -2.664 1.00 2.22 8 CYS A CA 3
ATOM 1407 C C . CYS A 1 8 ? 20.387 -4.166 -2.503 1.00 4.43 8 CYS A C 3
ATOM 1408 O O . CYS A 1 8 ? 21.030 -4.110 -1.441 1.00 21.23 8 CYS A O 3
ATOM 1416 N N . ASP A 1 9 ? 20.690 -3.443 -3.578 1.00 5.21 9 ASP A N 3
ATOM 1417 C CA . ASP A 1 9 ? 21.664 -2.407 -3.599 1.00 41.24 9 ASP A CA 3
ATOM 1418 C C . ASP A 1 9 ? 21.205 -1.325 -2.724 1.00 24.21 9 ASP A C 3
ATOM 1419 O O . ASP A 1 9 ? 20.030 -1.167 -2.528 1.00 72.04 9 ASP A O 3
ATOM 1428 N N . ILE A 1 10 ? 22.104 -0.565 -2.256 1.00 62.45 10 ILE A N 3
ATOM 1429 C CA . ILE A 1 10 ? 21.780 0.572 -1.445 1.00 42.41 10 ILE A CA 3
ATOM 1430 C C . ILE A 1 10 ? 21.439 1.755 -2.380 1.00 1.52 10 ILE A C 3
ATOM 1431 O O . ILE A 1 10 ? 20.833 2.748 -1.984 1.00 2.21 10 ILE A O 3
ATOM 1447 N N . LYS A 1 11 ? 21.826 1.613 -3.644 1.00 75.44 11 LYS A N 3
ATOM 1448 C CA . LYS A 1 11 ? 21.520 2.606 -4.658 1.00 3.11 11 LYS A CA 3
ATOM 1449 C C . LYS A 1 11 ? 20.131 2.352 -5.260 1.00 55.53 11 LYS A C 3
ATOM 1450 O O . LYS A 1 11 ? 19.441 3.288 -5.682 1.00 24.14 11 LYS A O 3
ATOM 1469 N N . LYS A 1 12 ? 19.715 1.101 -5.284 1.00 32.32 12 LYS A N 3
ATOM 1470 C CA . LYS A 1 12 ? 18.441 0.752 -5.905 1.00 21.10 12 LYS A CA 3
ATOM 1471 C C . LYS A 1 12 ? 17.397 0.542 -4.828 1.00 12.33 12 LYS A C 3
ATOM 1472 O O . LYS A 1 12 ? 16.392 1.254 -4.761 1.00 53.31 12 LYS A O 3
ATOM 1491 N N . GLU A 1 13 ? 17.647 -0.426 -3.999 1.00 54.40 13 GLU A N 3
ATOM 1492 C CA . GLU A 1 13 ? 16.850 -0.706 -2.886 1.00 74.10 13 GLU A CA 3
ATOM 1493 C C . GLU A 1 13 ? 17.490 0.013 -1.657 1.00 20.35 13 GLU A C 3
ATOM 1494 O O . GLU A 1 13 ? 18.162 1.037 -1.825 1.00 73.32 13 GLU A O 3
ATOM 1506 N N . GLY A 1 14 ? 17.273 -0.486 -0.461 1.00 55.13 14 GLY A N 3
ATOM 1507 C CA . GLY A 1 14 ? 17.949 0.081 0.709 1.00 63.43 14 GLY A CA 3
ATOM 1508 C C . GLY A 1 14 ? 16.967 0.766 1.598 1.00 3.03 14 GLY A C 3
ATOM 1509 O O . GLY A 1 14 ? 17.176 1.901 2.032 1.00 61.43 14 GLY A O 3
ATOM 1513 N N . LYS A 1 15 ? 15.933 0.026 1.924 1.00 50.35 15 LYS A N 3
ATOM 1514 C CA . LYS A 1 15 ? 14.709 0.519 2.555 1.00 21.03 15 LYS A CA 3
ATOM 1515 C C . LYS A 1 15 ? 13.744 -0.664 2.594 1.00 61.14 15 LYS A C 3
ATOM 1516 O O . LYS A 1 15 ? 14.150 -1.745 2.229 1.00 42.43 15 LYS A O 3
ATOM 1535 N N . PRO A 1 16 ? 12.524 -0.546 3.131 1.00 24.20 16 PRO A N 3
ATOM 1536 C CA . PRO A 1 16 ? 11.573 -1.646 3.083 1.00 0.44 16 PRO A CA 3
ATOM 1537 C C . PRO A 1 16 ? 10.825 -1.712 1.755 1.00 12.31 16 PRO A C 3
ATOM 1538 O O . PRO A 1 16 ? 10.076 -0.781 1.382 1.00 43.45 16 PRO A O 3
ATOM 1549 N N . CYS A 1 17 ? 11.054 -2.769 1.044 1.00 72.44 17 CYS A N 3
ATOM 1550 C CA . CYS A 1 17 ? 10.369 -3.075 -0.174 1.00 50.11 17 CYS A CA 3
ATOM 1551 C C . CYS A 1 17 ? 10.057 -4.573 -0.249 1.00 63.23 17 CYS A C 3
ATOM 1552 O O . CYS A 1 17 ? 9.691 -5.187 0.791 1.00 11.12 17 CYS A O 3
ATOM 1560 N N . LYS A 1 18 ? 10.224 -5.162 -1.421 1.00 61.14 18 LYS A N 3
ATOM 1561 C CA . LYS A 1 18 ? 9.800 -6.517 -1.673 1.00 33.24 18 LYS A CA 3
ATOM 1562 C C . LYS A 1 18 ? 10.968 -7.254 -2.235 1.00 50.31 18 LYS A C 3
ATOM 1563 O O . LYS A 1 18 ? 11.738 -6.649 -2.898 1.00 52.32 18 LYS A O 3
ATOM 1582 N N . PRO A 1 19 ? 11.115 -8.545 -2.016 1.00 62.24 19 PRO A N 3
ATOM 1583 C CA . PRO A 1 19 ? 12.314 -9.261 -2.423 1.00 53.30 19 PRO A CA 3
ATOM 1584 C C . PRO A 1 19 ? 12.276 -9.691 -3.891 1.00 52.14 19 PRO A C 3
ATOM 1585 O O . PRO A 1 19 ? 11.287 -9.479 -4.589 1.00 22.44 19 PRO A O 3
ATOM 1596 N N . LYS A 1 20 ? 13.374 -10.270 -4.346 1.00 45.53 20 LYS A N 3
ATOM 1597 C CA . LYS A 1 20 ? 13.473 -10.776 -5.703 1.00 61.44 20 LYS A CA 3
ATOM 1598 C C . LYS A 1 20 ? 12.600 -12.016 -5.824 1.00 34.54 20 LYS A C 3
ATOM 1599 O O . LYS A 1 20 ? 11.813 -12.167 -6.762 1.00 25.34 20 LYS A O 3
ATOM 1618 N N . GLY A 1 21 ? 12.764 -12.883 -4.867 1.00 54.52 21 GLY A N 3
ATOM 1619 C CA . GLY A 1 21 ? 12.006 -14.090 -4.768 1.00 44.13 21 GLY A CA 3
ATOM 1620 C C . GLY A 1 21 ? 12.477 -14.811 -3.558 1.00 20.41 21 GLY A C 3
ATOM 1621 O O . GLY A 1 21 ? 12.890 -15.970 -3.620 1.00 45.32 21 GLY A O 3
ATOM 1625 N N . GLU A 1 22 ? 12.467 -14.098 -2.454 1.00 62.34 22 GLU A N 3
ATOM 1626 C CA . GLU A 1 22 ? 13.011 -14.603 -1.224 1.00 20.21 22 GLU A CA 3
ATOM 1627 C C . GLU A 1 22 ? 11.913 -15.098 -0.326 1.00 35.22 22 GLU A C 3
ATOM 1628 O O . GLU A 1 22 ? 10.840 -14.493 -0.255 1.00 11.45 22 GLU A O 3
ATOM 1640 N N . LYS A 1 23 ? 12.167 -16.196 0.333 1.00 71.03 23 LYS A N 3
ATOM 1641 C CA . LYS A 1 23 ? 11.227 -16.745 1.291 1.00 63.14 23 LYS A CA 3
ATOM 1642 C C . LYS A 1 23 ? 11.895 -16.822 2.660 1.00 1.44 23 LYS A C 3
ATOM 1643 O O . LYS A 1 23 ? 11.241 -17.099 3.680 1.00 53.15 23 LYS A O 3
ATOM 1662 N N . LYS A 1 24 ? 13.206 -16.545 2.675 1.00 61.52 24 LYS A N 3
ATOM 1663 C CA . LYS A 1 24 ? 14.007 -16.543 3.900 1.00 3.32 24 LYS A CA 3
ATOM 1664 C C . LYS A 1 24 ? 13.660 -15.305 4.718 1.00 45.25 24 LYS A C 3
ATOM 1665 O O . LYS A 1 24 ? 13.874 -15.244 5.933 1.00 33.33 24 LYS A O 3
ATOM 1684 N N . CYS A 1 25 ? 13.122 -14.335 4.039 1.00 63.32 25 CYS A N 3
ATOM 1685 C CA . CYS A 1 25 ? 12.695 -13.124 4.638 1.00 64.34 25 CYS A CA 3
ATOM 1686 C C . CYS A 1 25 ? 11.198 -13.004 4.419 1.00 64.05 25 CYS A C 3
ATOM 1687 O O . CYS A 1 25 ? 10.717 -13.210 3.307 1.00 61.54 25 CYS A O 3
ATOM 1695 N N . THR A 1 26 ? 10.450 -12.740 5.451 1.00 34.22 26 THR A N 3
ATOM 1696 C CA . THR A 1 26 ? 9.030 -12.535 5.309 1.00 50.34 26 THR A CA 3
ATOM 1697 C C . THR A 1 26 ? 8.589 -11.365 6.190 1.00 70.11 26 THR A C 3
ATOM 1698 O O . THR A 1 26 ? 8.996 -11.270 7.350 1.00 62.41 26 THR A O 3
ATOM 1709 N N . GLY A 1 27 ? 7.809 -10.467 5.629 1.00 24.22 27 GLY A N 3
ATOM 1710 C CA . GLY A 1 27 ? 7.342 -9.321 6.360 1.00 34.33 27 GLY A CA 3
ATOM 1711 C C . GLY A 1 27 ? 7.634 -8.058 5.602 1.00 60.31 27 GLY A C 3
ATOM 1712 O O . GLY A 1 27 ? 7.032 -7.799 4.562 1.00 12.13 27 GLY A O 3
ATOM 1716 N N . GLY A 1 28 ? 8.582 -7.313 6.080 1.00 44.30 28 GLY A N 3
ATOM 1717 C CA . GLY A 1 28 ? 8.973 -6.090 5.442 1.00 72.24 28 GLY A CA 3
ATOM 1718 C C . GLY A 1 28 ? 10.357 -6.264 4.971 1.00 72.21 28 GLY A C 3
ATOM 1719 O O . GLY A 1 28 ? 11.281 -6.331 5.777 1.00 74.52 28 GLY A O 3
ATOM 1723 N N . TRP A 1 29 ? 10.530 -6.387 3.700 1.00 52.43 29 TRP A N 3
ATOM 1724 C CA . TRP A 1 29 ? 11.774 -6.746 3.177 1.00 23.25 29 TRP A CA 3
ATOM 1725 C C . TRP A 1 29 ? 12.668 -5.547 3.002 1.00 43.24 29 TRP A C 3
ATOM 1726 O O . TRP A 1 29 ? 12.590 -4.832 2.012 1.00 11.51 29 TRP A O 3
ATOM 1747 N N . ARG A 1 30 ? 13.463 -5.288 4.005 1.00 4.43 30 ARG A N 3
ATOM 1748 C CA . ARG A 1 30 ? 14.351 -4.180 3.975 1.00 0.14 30 ARG A CA 3
ATOM 1749 C C . ARG A 1 30 ? 15.677 -4.543 3.394 1.00 21.34 30 ARG A C 3
ATOM 1750 O O . ARG A 1 30 ? 16.258 -5.534 3.770 1.00 72.21 30 ARG A O 3
ATOM 1771 N N . CYS A 1 31 ? 16.137 -3.782 2.461 1.00 21.01 31 CYS A N 3
ATOM 1772 C CA . CYS A 1 31 ? 17.510 -3.892 2.094 1.00 50.42 31 CYS A CA 3
ATOM 1773 C C . CYS A 1 31 ? 18.269 -2.930 2.916 1.00 20.13 31 CYS A C 3
ATOM 1774 O O . CYS A 1 31 ? 17.787 -1.804 3.190 1.00 70.40 31 CYS A O 3
ATOM 1782 N N . LYS A 1 32 ? 19.382 -3.368 3.361 1.00 34.31 32 LYS A N 3
ATOM 1783 C CA . LYS A 1 32 ? 20.263 -2.598 4.139 1.00 33.40 32 LYS A CA 3
ATOM 1784 C C . LYS A 1 32 ? 21.650 -2.993 3.660 1.00 51.43 32 LYS A C 3
ATOM 1785 O O . LYS A 1 32 ? 21.755 -3.909 2.805 1.00 70.43 32 LYS A O 3
ATOM 1804 N N . ILE A 1 33 ? 22.695 -2.338 4.161 1.00 1.13 33 ILE A N 3
ATOM 1805 C CA . ILE A 1 33 ? 24.071 -2.624 3.737 1.00 71.11 33 ILE A CA 3
ATOM 1806 C C . ILE A 1 33 ? 24.384 -4.127 3.841 1.00 45.04 33 ILE A C 3
ATOM 1807 O O . ILE A 1 33 ? 25.070 -4.693 2.986 1.00 74.45 33 ILE A O 3
ATOM 1823 N N . LYS A 1 34 ? 23.831 -4.774 4.843 1.00 25.45 34 LYS A N 3
ATOM 1824 C CA . LYS A 1 34 ? 23.942 -6.197 4.942 1.00 21.51 34 LYS A CA 3
ATOM 1825 C C . LYS A 1 34 ? 22.664 -6.943 4.594 1.00 5.30 34 LYS A C 3
ATOM 1826 O O . LYS A 1 34 ? 21.993 -7.501 5.472 1.00 40.12 34 LYS A O 3
ATOM 1845 N N . LEU A 1 35 ? 22.290 -6.841 3.318 1.00 24.13 35 LEU A N 3
ATOM 1846 C CA . LEU A 1 35 ? 21.290 -7.668 2.680 1.00 4.21 35 LEU A CA 3
ATOM 1847 C C . LEU A 1 35 ? 19.867 -7.446 3.184 1.00 25.34 35 LEU A C 3
ATOM 1848 O O . LEU A 1 35 ? 19.534 -6.388 3.746 1.00 43.33 35 LEU A O 3
ATOM 1864 N N . CYS A 1 36 ? 19.029 -8.440 2.902 1.00 3.14 36 CYS A N 3
ATOM 1865 C CA . CYS A 1 36 ? 17.633 -8.433 3.250 1.00 3.45 36 CYS A CA 3
ATOM 1866 C C . CYS A 1 36 ? 17.459 -8.595 4.740 1.00 52.23 36 CYS A C 3
ATOM 1867 O O . CYS A 1 36 ? 17.705 -9.665 5.305 1.00 33.35 36 CYS A O 3
ATOM 1875 N N . LEU A 1 37 ? 17.077 -7.548 5.361 1.00 21.40 37 LEU A N 3
ATOM 1876 C CA . LEU A 1 37 ? 16.785 -7.542 6.713 1.00 11.04 37 LEU A CA 3
ATOM 1877 C C . LEU A 1 37 ? 15.296 -7.349 6.862 1.00 53.50 37 LEU A C 3
ATOM 1878 O O . LEU A 1 37 ? 14.779 -6.261 6.686 1.00 3.34 37 LEU A O 3
ATOM 1894 N N . LYS A 1 38 ? 14.615 -8.434 7.024 1.00 73.24 38 LYS A N 3
ATOM 1895 C CA . LYS A 1 38 ? 13.203 -8.430 7.292 1.00 43.45 38 LYS A CA 3
ATOM 1896 C C . LYS A 1 38 ? 12.886 -7.612 8.553 1.00 1.13 38 LYS A C 3
ATOM 1897 O O . LYS A 1 38 ? 13.378 -7.901 9.640 1.00 74.23 38 LYS A O 3
ATOM 1916 N N . ILE A 1 39 ? 12.133 -6.565 8.376 1.00 53.53 39 ILE A N 3
ATOM 1917 C CA . ILE A 1 39 ? 11.743 -5.707 9.451 1.00 13.22 39 ILE A CA 3
ATOM 1918 C C . ILE A 1 39 ? 10.254 -5.831 9.703 1.00 63.22 39 ILE A C 3
ATOM 1919 O O . ILE A 1 39 ? 9.861 -6.465 10.707 1.00 75.23 39 ILE A O 3
ATOM 1936 N N . ILE A 1 1 ? 0.848 0.545 -1.797 1.00 35.12 1 ILE A N 4
ATOM 1937 C CA . ILE A 1 1 ? 2.104 1.151 -2.241 1.00 30.33 1 ILE A CA 4
ATOM 1938 C C . ILE A 1 1 ? 3.282 0.637 -1.424 1.00 30.44 1 ILE A C 4
ATOM 1939 O O . ILE A 1 1 ? 3.421 0.939 -0.237 1.00 2.14 1 ILE A O 4
ATOM 1957 N N . PHE A 1 2 ? 4.088 -0.187 -2.051 1.00 54.41 2 PHE A N 4
ATOM 1958 C CA . PHE A 1 2 ? 5.280 -0.751 -1.443 1.00 74.11 2 PHE A CA 4
ATOM 1959 C C . PHE A 1 2 ? 6.187 -1.136 -2.610 1.00 64.43 2 PHE A C 4
ATOM 1960 O O . PHE A 1 2 ? 6.969 -2.080 -2.555 1.00 4.31 2 PHE A O 4
ATOM 1977 N N . GLU A 1 3 ? 6.068 -0.371 -3.672 1.00 61.11 3 GLU A N 4
ATOM 1978 C CA . GLU A 1 3 ? 6.782 -0.624 -4.894 1.00 20.21 3 GLU A CA 4
ATOM 1979 C C . GLU A 1 3 ? 8.243 -0.223 -4.713 1.00 64.51 3 GLU A C 4
ATOM 1980 O O . GLU A 1 3 ? 8.549 0.752 -4.001 1.00 71.40 3 GLU A O 4
ATOM 1992 N N . CYS A 1 4 ? 9.121 -0.978 -5.326 1.00 32.33 4 CYS A N 4
ATOM 1993 C CA . CYS A 1 4 ? 10.541 -0.773 -5.249 1.00 33.44 4 CYS A CA 4
ATOM 1994 C C . CYS A 1 4 ? 11.198 -1.741 -6.227 1.00 10.24 4 CYS A C 4
ATOM 1995 O O . CYS A 1 4 ? 10.505 -2.522 -6.879 1.00 73.04 4 CYS A O 4
ATOM 2003 N N . VAL A 1 5 ? 12.486 -1.732 -6.290 1.00 63.15 5 VAL A N 4
ATOM 2004 C CA . VAL A 1 5 ? 13.232 -2.549 -7.217 1.00 62.13 5 VAL A CA 4
ATOM 2005 C C . VAL A 1 5 ? 14.046 -3.495 -6.404 1.00 72.51 5 VAL A C 4
ATOM 2006 O O . VAL A 1 5 ? 15.073 -3.112 -5.849 1.00 1.42 5 VAL A O 4
ATOM 2019 N N . PHE A 1 6 ? 13.627 -4.725 -6.324 1.00 61.31 6 PHE A N 4
ATOM 2020 C CA . PHE A 1 6 ? 14.283 -5.623 -5.446 1.00 21.41 6 PHE A CA 4
ATOM 2021 C C . PHE A 1 6 ? 15.329 -6.414 -6.180 1.00 51.24 6 PHE A C 4
ATOM 2022 O O . PHE A 1 6 ? 15.245 -7.633 -6.319 1.00 21.12 6 PHE A O 4
ATOM 2039 N N . SER A 1 7 ? 16.264 -5.701 -6.721 1.00 24.14 7 SER A N 4
ATOM 2040 C CA . SER A 1 7 ? 17.438 -6.309 -7.287 1.00 2.43 7 SER A CA 4
ATOM 2041 C C . SER A 1 7 ? 18.475 -6.411 -6.161 1.00 64.03 7 SER A C 4
ATOM 2042 O O . SER A 1 7 ? 19.588 -6.862 -6.334 1.00 34.31 7 SER A O 4
ATOM 2050 N N . CYS A 1 8 ? 18.050 -5.905 -5.014 1.00 51.21 8 CYS A N 4
ATOM 2051 C CA . CYS A 1 8 ? 18.751 -5.906 -3.745 1.00 54.32 8 CYS A CA 4
ATOM 2052 C C . CYS A 1 8 ? 20.105 -5.172 -3.787 1.00 63.14 8 CYS A C 4
ATOM 2053 O O . CYS A 1 8 ? 20.894 -5.216 -2.837 1.00 10.41 8 CYS A O 4
ATOM 2061 N N . ASP A 1 9 ? 20.339 -4.470 -4.884 1.00 73.12 9 ASP A N 4
ATOM 2062 C CA . ASP A 1 9 ? 21.438 -3.571 -5.020 1.00 64.22 9 ASP A CA 4
ATOM 2063 C C . ASP A 1 9 ? 21.212 -2.503 -4.048 1.00 23.41 9 ASP A C 4
ATOM 2064 O O . ASP A 1 9 ? 20.098 -2.063 -3.895 1.00 61.03 9 ASP A O 4
ATOM 2073 N N . ILE A 1 10 ? 22.227 -2.038 -3.468 1.00 52.22 10 ILE A N 4
ATOM 2074 C CA . ILE A 1 10 ? 22.128 -1.007 -2.477 1.00 61.55 10 ILE A CA 4
ATOM 2075 C C . ILE A 1 10 ? 21.875 0.374 -3.169 1.00 62.53 10 ILE A C 4
ATOM 2076 O O . ILE A 1 10 ? 21.588 1.381 -2.524 1.00 62.34 10 ILE A O 4
ATOM 2092 N N . LYS A 1 11 ? 21.952 0.378 -4.501 1.00 74.24 11 LYS A N 4
ATOM 2093 C CA . LYS A 1 11 ? 21.662 1.566 -5.300 1.00 22.40 11 LYS A CA 4
ATOM 2094 C C . LYS A 1 11 ? 20.305 1.444 -6.022 1.00 72.41 11 LYS A C 4
ATOM 2095 O O . LYS A 1 11 ? 19.912 2.334 -6.794 1.00 22.35 11 LYS A O 4
ATOM 2114 N N . LYS A 1 12 ? 19.593 0.352 -5.775 1.00 1.31 12 LYS A N 4
ATOM 2115 C CA . LYS A 1 12 ? 18.256 0.149 -6.359 1.00 24.25 12 LYS A CA 4
ATOM 2116 C C . LYS A 1 12 ? 17.308 -0.077 -5.220 1.00 42.03 12 LYS A C 4
ATOM 2117 O O . LYS A 1 12 ? 16.299 0.607 -5.068 1.00 25.50 12 LYS A O 4
ATOM 2136 N N . GLU A 1 13 ? 17.645 -1.043 -4.434 1.00 55.23 13 GLU A N 4
ATOM 2137 C CA . GLU A 1 13 ? 17.019 -1.321 -3.232 1.00 60.31 13 GLU A CA 4
ATOM 2138 C C . GLU A 1 13 ? 17.896 -0.679 -2.136 1.00 14.12 13 GLU A C 4
ATOM 2139 O O . GLU A 1 13 ? 18.827 0.070 -2.460 1.00 20.32 13 GLU A O 4
ATOM 2151 N N . GLY A 1 14 ? 17.613 -0.917 -0.903 1.00 12.22 14 GLY A N 4
ATOM 2152 C CA . GLY A 1 14 ? 18.446 -0.375 0.152 1.00 64.22 14 GLY A CA 4
ATOM 2153 C C . GLY A 1 14 ? 17.602 0.366 1.116 1.00 43.31 14 GLY A C 4
ATOM 2154 O O . GLY A 1 14 ? 17.817 1.565 1.371 1.00 45.41 14 GLY A O 4
ATOM 2158 N N . LYS A 1 15 ? 16.660 -0.361 1.668 1.00 11.14 15 LYS A N 4
ATOM 2159 C CA . LYS A 1 15 ? 15.546 0.146 2.474 1.00 20.42 15 LYS A CA 4
ATOM 2160 C C . LYS A 1 15 ? 14.572 -1.039 2.614 1.00 20.24 15 LYS A C 4
ATOM 2161 O O . LYS A 1 15 ? 14.865 -2.094 2.067 1.00 50.03 15 LYS A O 4
ATOM 2180 N N . PRO A 1 16 ? 13.459 -0.937 3.370 1.00 14.43 16 PRO A N 4
ATOM 2181 C CA . PRO A 1 16 ? 12.503 -2.034 3.487 1.00 33.30 16 PRO A CA 4
ATOM 2182 C C . PRO A 1 16 ? 11.591 -2.118 2.278 1.00 24.12 16 PRO A C 4
ATOM 2183 O O . PRO A 1 16 ? 10.691 -1.272 2.087 1.00 3.20 16 PRO A O 4
ATOM 2194 N N . CYS A 1 17 ? 11.836 -3.096 1.460 1.00 63.11 17 CYS A N 4
ATOM 2195 C CA . CYS A 1 17 ? 11.074 -3.301 0.281 1.00 44.52 17 CYS A CA 4
ATOM 2196 C C . CYS A 1 17 ? 10.663 -4.761 0.148 1.00 22.25 17 CYS A C 4
ATOM 2197 O O . CYS A 1 17 ? 10.595 -5.486 1.149 1.00 35.54 17 CYS A O 4
ATOM 2205 N N . LYS A 1 18 ? 10.382 -5.196 -1.060 1.00 54.44 18 LYS A N 4
ATOM 2206 C CA . LYS A 1 18 ? 9.713 -6.471 -1.240 1.00 75.24 18 LYS A CA 4
ATOM 2207 C C . LYS A 1 18 ? 10.549 -7.507 -1.958 1.00 72.43 18 LYS A C 4
ATOM 2208 O O . LYS A 1 18 ? 10.783 -7.394 -3.161 1.00 41.21 18 LYS A O 4
ATOM 2227 N N . PRO A 1 19 ? 11.037 -8.516 -1.211 1.00 32.31 19 PRO A N 4
ATOM 2228 C CA . PRO A 1 19 ? 11.930 -9.561 -1.723 1.00 2.24 19 PRO A CA 4
ATOM 2229 C C . PRO A 1 19 ? 11.389 -10.331 -2.912 1.00 1.13 19 PRO A C 4
ATOM 2230 O O . PRO A 1 19 ? 10.597 -11.258 -2.768 1.00 63.11 19 PRO A O 4
ATOM 2241 N N . LYS A 1 20 ? 11.797 -9.922 -4.071 1.00 52.31 20 LYS A N 4
ATOM 2242 C CA . LYS A 1 20 ? 11.448 -10.590 -5.273 1.00 61.10 20 LYS A CA 4
ATOM 2243 C C . LYS A 1 20 ? 12.655 -11.371 -5.714 1.00 71.40 20 LYS A C 4
ATOM 2244 O O . LYS A 1 20 ? 13.612 -10.806 -6.236 1.00 31.31 20 LYS A O 4
ATOM 2263 N N . GLY A 1 21 ? 12.651 -12.632 -5.399 1.00 43.42 21 GLY A N 4
ATOM 2264 C CA . GLY A 1 21 ? 13.751 -13.484 -5.747 1.00 13.12 21 GLY A CA 4
ATOM 2265 C C . GLY A 1 21 ? 14.320 -14.151 -4.531 1.00 30.21 21 GLY A C 4
ATOM 2266 O O . GLY A 1 21 ? 14.694 -15.320 -4.566 1.00 40.34 21 GLY A O 4
ATOM 2270 N N . GLU A 1 22 ? 14.383 -13.418 -3.453 1.00 51.41 22 GLU A N 4
ATOM 2271 C CA . GLU A 1 22 ? 14.861 -13.957 -2.210 1.00 34.43 22 GLU A CA 4
ATOM 2272 C C . GLU A 1 22 ? 13.754 -14.737 -1.517 1.00 65.11 22 GLU A C 4
ATOM 2273 O O . GLU A 1 22 ? 12.724 -14.170 -1.137 1.00 72.32 22 GLU A O 4
ATOM 2285 N N . LYS A 1 23 ? 13.962 -16.026 -1.371 1.00 31.22 23 LYS A N 4
ATOM 2286 C CA . LYS A 1 23 ? 12.995 -16.895 -0.725 1.00 45.42 23 LYS A CA 4
ATOM 2287 C C . LYS A 1 23 ? 13.234 -16.902 0.781 1.00 25.14 23 LYS A C 4
ATOM 2288 O O . LYS A 1 23 ? 12.328 -17.151 1.573 1.00 65.15 23 LYS A O 4
ATOM 2307 N N . LYS A 1 24 ? 14.459 -16.584 1.164 1.00 51.21 24 LYS A N 4
ATOM 2308 C CA . LYS A 1 24 ? 14.870 -16.555 2.560 1.00 1.12 24 LYS A CA 4
ATOM 2309 C C . LYS A 1 24 ? 14.261 -15.334 3.262 1.00 22.32 24 LYS A C 4
ATOM 2310 O O . LYS A 1 24 ? 14.240 -15.234 4.492 1.00 72.10 24 LYS A O 4
ATOM 2329 N N . CYS A 1 25 ? 13.735 -14.450 2.467 1.00 1.43 25 CYS A N 4
ATOM 2330 C CA . CYS A 1 25 ? 13.129 -13.242 2.922 1.00 63.12 25 CYS A CA 4
ATOM 2331 C C . CYS A 1 25 ? 11.617 -13.354 2.700 1.00 70.24 25 CYS A C 4
ATOM 2332 O O . CYS A 1 25 ? 11.170 -14.265 1.997 1.00 73.14 25 CYS A O 4
ATOM 2340 N N . THR A 1 26 ? 10.815 -12.488 3.302 1.00 3.33 26 THR A N 4
ATOM 2341 C CA . THR A 1 26 ? 9.383 -12.626 3.130 1.00 2.13 26 THR A CA 4
ATOM 2342 C C . THR A 1 26 ? 8.666 -11.297 2.762 1.00 43.32 26 THR A C 4
ATOM 2343 O O . THR A 1 26 ? 8.513 -10.988 1.584 1.00 4.42 26 THR A O 4
ATOM 2354 N N . GLY A 1 27 ? 8.283 -10.504 3.759 1.00 23.42 27 GLY A N 4
ATOM 2355 C CA . GLY A 1 27 ? 7.481 -9.321 3.493 1.00 54.14 27 GLY A CA 4
ATOM 2356 C C . GLY A 1 27 ? 8.263 -8.038 3.518 1.00 1.11 27 GLY A C 4
ATOM 2357 O O . GLY A 1 27 ? 8.873 -7.666 2.525 1.00 23.23 27 GLY A O 4
ATOM 2361 N N . GLY A 1 28 ? 8.236 -7.358 4.645 1.00 31.32 28 GLY A N 4
ATOM 2362 C CA . GLY A 1 28 ? 8.947 -6.109 4.780 1.00 73.45 28 GLY A CA 4
ATOM 2363 C C . GLY A 1 28 ? 10.384 -6.349 5.138 1.00 24.42 28 GLY A C 4
ATOM 2364 O O . GLY A 1 28 ? 10.740 -6.439 6.324 1.00 11.21 28 GLY A O 4
ATOM 2368 N N . TRP A 1 29 ? 11.201 -6.492 4.144 1.00 51.40 29 TRP A N 4
ATOM 2369 C CA . TRP A 1 29 ? 12.591 -6.794 4.338 1.00 31.25 29 TRP A CA 4
ATOM 2370 C C . TRP A 1 29 ? 13.469 -5.750 3.675 1.00 63.14 29 TRP A C 4
ATOM 2371 O O . TRP A 1 29 ? 13.212 -5.320 2.565 1.00 31.24 29 TRP A O 4
ATOM 2392 N N . ARG A 1 30 ? 14.469 -5.345 4.388 1.00 14.53 30 ARG A N 4
ATOM 2393 C CA . ARG A 1 30 ? 15.404 -4.332 3.972 1.00 10.35 30 ARG A CA 4
ATOM 2394 C C . ARG A 1 30 ? 16.557 -4.922 3.229 1.00 25.11 30 ARG A C 4
ATOM 2395 O O . ARG A 1 30 ? 17.206 -5.826 3.744 1.00 64.52 30 ARG A O 4
ATOM 2416 N N . CYS A 1 31 ? 16.822 -4.465 2.040 1.00 44.30 31 CYS A N 4
ATOM 2417 C CA . CYS A 1 31 ? 18.121 -4.739 1.499 1.00 32.22 31 CYS A CA 4
ATOM 2418 C C . CYS A 1 31 ? 19.026 -3.772 2.203 1.00 12.34 31 CYS A C 4
ATOM 2419 O O . CYS A 1 31 ? 18.775 -2.546 2.179 1.00 62.34 31 CYS A O 4
ATOM 2427 N N . LYS A 1 32 ? 19.965 -4.300 2.928 1.00 50.11 32 LYS A N 4
ATOM 2428 C CA . LYS A 1 32 ? 20.844 -3.513 3.734 1.00 63.51 32 LYS A CA 4
ATOM 2429 C C . LYS A 1 32 ? 22.247 -3.970 3.436 1.00 64.44 32 LYS A C 4
ATOM 2430 O O . LYS A 1 32 ? 22.413 -5.071 2.878 1.00 52.50 32 LYS A O 4
ATOM 2449 N N . ILE A 1 33 ? 23.252 -3.156 3.791 1.00 3.22 33 ILE A N 4
ATOM 2450 C CA . ILE A 1 33 ? 24.660 -3.483 3.541 1.00 30.30 33 ILE A CA 4
ATOM 2451 C C . ILE A 1 33 ? 25.124 -4.643 4.439 1.00 4.34 33 ILE A C 4
ATOM 2452 O O . ILE A 1 33 ? 25.826 -4.459 5.426 1.00 35.13 33 ILE A O 4
ATOM 2468 N N . LYS A 1 34 ? 24.576 -5.781 4.127 1.00 50.40 34 LYS A N 4
ATOM 2469 C CA . LYS A 1 34 ? 24.832 -7.089 4.673 1.00 24.05 34 LYS A CA 4
ATOM 2470 C C . LYS A 1 34 ? 24.114 -8.045 3.759 1.00 55.31 34 LYS A C 4
ATOM 2471 O O . LYS A 1 34 ? 24.724 -8.817 3.032 1.00 1.12 34 LYS A O 4
ATOM 2490 N N . LEU A 1 35 ? 22.790 -7.873 3.717 1.00 22.43 35 LEU A N 4
ATOM 2491 C CA . LEU A 1 35 ? 21.872 -8.735 3.040 1.00 41.13 35 LEU A CA 4
ATOM 2492 C C . LEU A 1 35 ? 20.453 -8.216 3.191 1.00 65.45 35 LEU A C 4
ATOM 2493 O O . LEU A 1 35 ? 20.247 -7.094 3.655 1.00 4.33 35 LEU A O 4
ATOM 2509 N N . CYS A 1 36 ? 19.502 -9.030 2.804 1.00 34.34 36 CYS A N 4
ATOM 2510 C CA . CYS A 1 36 ? 18.096 -8.728 2.950 1.00 21.03 36 CYS A CA 4
ATOM 2511 C C . CYS A 1 36 ? 17.670 -9.134 4.362 1.00 44.40 36 CYS A C 4
ATOM 2512 O O . CYS A 1 36 ? 17.737 -10.313 4.715 1.00 2.21 36 CYS A O 4
ATOM 2520 N N . LEU A 1 37 ? 17.266 -8.164 5.153 1.00 44.14 37 LEU A N 4
ATOM 2521 C CA . LEU A 1 37 ? 16.961 -8.346 6.543 1.00 35.41 37 LEU A CA 4
ATOM 2522 C C . LEU A 1 37 ? 15.622 -7.661 6.901 1.00 33.34 37 LEU A C 4
ATOM 2523 O O . LEU A 1 37 ? 15.453 -6.485 6.627 1.00 71.12 37 LEU A O 4
ATOM 2539 N N . LYS A 1 38 ? 14.675 -8.422 7.469 1.00 60.44 38 LYS A N 4
ATOM 2540 C CA . LYS A 1 38 ? 13.366 -7.924 7.922 1.00 41.03 38 LYS A CA 4
ATOM 2541 C C . LYS A 1 38 ? 13.477 -6.638 8.738 1.00 14.21 38 LYS A C 4
ATOM 2542 O O . LYS A 1 38 ? 14.367 -6.490 9.584 1.00 73.33 38 LYS A O 4
ATOM 2561 N N . ILE A 1 39 ? 12.585 -5.723 8.478 1.00 42.44 39 ILE A N 4
ATOM 2562 C CA . ILE A 1 39 ? 12.514 -4.504 9.229 1.00 3.33 39 ILE A CA 4
ATOM 2563 C C . ILE A 1 39 ? 11.658 -4.787 10.469 1.00 2.13 39 ILE A C 4
ATOM 2564 O O . ILE A 1 39 ? 12.202 -4.795 11.584 1.00 42.53 39 ILE A O 4
ATOM 2581 N N . ILE A 1 1 ? -0.619 -2.992 -2.095 1.00 31.15 1 ILE A N 5
ATOM 2582 C CA . ILE A 1 1 ? 0.363 -2.636 -3.120 1.00 22.11 1 ILE A CA 5
ATOM 2583 C C . ILE A 1 1 ? 1.737 -2.675 -2.494 1.00 54.25 1 ILE A C 5
ATOM 2584 O O . ILE A 1 1 ? 1.955 -2.065 -1.446 1.00 11.41 1 ILE A O 5
ATOM 2602 N N . PHE A 1 2 ? 2.650 -3.399 -3.104 1.00 3.44 2 PHE A N 5
ATOM 2603 C CA . PHE A 1 2 ? 3.973 -3.549 -2.568 1.00 54.15 2 PHE A CA 5
ATOM 2604 C C . PHE A 1 2 ? 4.937 -3.823 -3.718 1.00 24.32 2 PHE A C 5
ATOM 2605 O O . PHE A 1 2 ? 5.169 -4.984 -4.079 1.00 62.14 2 PHE A O 5
ATOM 2622 N N . GLU A 1 3 ? 5.436 -2.781 -4.339 1.00 22.42 3 GLU A N 5
ATOM 2623 C CA . GLU A 1 3 ? 6.357 -2.956 -5.428 1.00 63.14 3 GLU A CA 5
ATOM 2624 C C . GLU A 1 3 ? 7.438 -1.885 -5.414 1.00 71.24 3 GLU A C 5
ATOM 2625 O O . GLU A 1 3 ? 7.160 -0.689 -5.262 1.00 54.31 3 GLU A O 5
ATOM 2637 N N . CYS A 1 4 ? 8.645 -2.329 -5.619 1.00 52.00 4 CYS A N 5
ATOM 2638 C CA . CYS A 1 4 ? 9.850 -1.526 -5.567 1.00 70.33 4 CYS A CA 5
ATOM 2639 C C . CYS A 1 4 ? 10.817 -2.247 -6.527 1.00 14.50 4 CYS A C 5
ATOM 2640 O O . CYS A 1 4 ? 10.373 -2.877 -7.477 1.00 51.54 4 CYS A O 5
ATOM 2648 N N . VAL A 1 5 ? 12.088 -2.183 -6.284 1.00 22.13 5 VAL A N 5
ATOM 2649 C CA . VAL A 1 5 ? 13.034 -2.988 -6.995 1.00 44.13 5 VAL A CA 5
ATOM 2650 C C . VAL A 1 5 ? 13.588 -3.919 -5.951 1.00 14.15 5 VAL A C 5
ATOM 2651 O O . VAL A 1 5 ? 13.263 -3.741 -4.783 1.00 70.53 5 VAL A O 5
ATOM 2664 N N . PHE A 1 6 ? 14.324 -4.926 -6.304 1.00 24.34 6 PHE A N 5
ATOM 2665 C CA . PHE A 1 6 ? 14.971 -5.671 -5.263 1.00 13.42 6 PHE A CA 5
ATOM 2666 C C . PHE A 1 6 ? 16.375 -5.983 -5.641 1.00 11.10 6 PHE A C 5
ATOM 2667 O O . PHE A 1 6 ? 16.938 -7.035 -5.312 1.00 11.33 6 PHE A O 5
ATOM 2684 N N . SER A 1 7 ? 16.952 -5.080 -6.348 1.00 73.22 7 SER A N 5
ATOM 2685 C CA . SER A 1 7 ? 18.334 -5.126 -6.543 1.00 10.21 7 SER A CA 5
ATOM 2686 C C . SER A 1 7 ? 18.886 -4.584 -5.244 1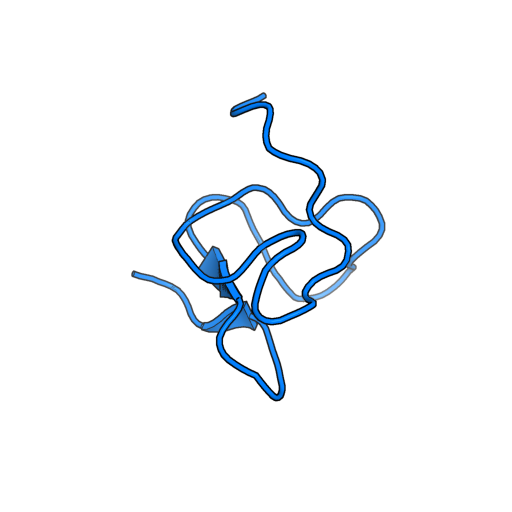.00 31.35 7 SER A C 5
ATOM 2687 O O . SER A 1 7 ? 18.886 -3.367 -5.024 1.00 40.40 7 SER A O 5
ATOM 2695 N N . CYS A 1 8 ? 19.198 -5.503 -4.339 1.00 71.42 8 CYS A N 5
ATOM 2696 C CA . CYS A 1 8 ? 19.501 -5.176 -2.976 1.00 72.23 8 CYS A CA 5
ATOM 2697 C C . CYS A 1 8 ? 20.822 -4.420 -2.811 1.00 21.22 8 CYS A C 5
ATOM 2698 O O . CYS A 1 8 ? 21.901 -4.991 -2.583 1.00 11.31 8 CYS A O 5
ATOM 2706 N N . ASP A 1 9 ? 20.699 -3.153 -3.037 1.00 62.23 9 ASP A N 5
ATOM 2707 C CA . ASP A 1 9 ? 21.685 -2.156 -2.865 1.00 61.01 9 ASP A CA 5
ATOM 2708 C C . ASP A 1 9 ? 21.077 -1.246 -1.854 1.00 21.33 9 ASP A C 5
ATOM 2709 O O . ASP A 1 9 ? 19.918 -1.434 -1.502 1.00 1.24 9 ASP A O 5
ATOM 2718 N N . ILE A 1 10 ? 21.779 -0.275 -1.393 1.00 73.31 10 ILE A N 5
ATOM 2719 C CA . ILE A 1 10 ? 21.184 0.633 -0.460 1.00 12.44 10 ILE A CA 5
ATOM 2720 C C . ILE A 1 10 ? 20.847 1.959 -1.176 1.00 13.13 10 ILE A C 5
ATOM 2721 O O . ILE A 1 10 ? 20.220 2.864 -0.624 1.00 14.01 10 ILE A O 5
ATOM 2737 N N . LYS A 1 11 ? 21.247 2.047 -2.428 1.00 35.05 11 LYS A N 5
ATOM 2738 C CA . LYS A 1 11 ? 20.944 3.210 -3.237 1.00 40.40 11 LYS A CA 5
ATOM 2739 C C . LYS A 1 11 ? 19.560 3.090 -3.856 1.00 11.50 11 LYS A C 5
ATOM 2740 O O . LYS A 1 11 ? 18.699 3.944 -3.628 1.00 4.21 11 LYS A O 5
ATOM 2759 N N . LYS A 1 12 ? 19.354 2.038 -4.628 1.00 60.11 12 LYS A N 5
ATOM 2760 C CA . LYS A 1 12 ? 18.073 1.789 -5.276 1.00 35.53 12 LYS A CA 5
ATOM 2761 C C . LYS A 1 12 ? 17.092 1.108 -4.309 1.00 33.33 12 LYS A C 5
ATOM 2762 O O . LYS A 1 12 ? 16.029 1.668 -3.989 1.00 21.14 12 LYS A O 5
ATOM 2781 N N . GLU A 1 13 ? 17.435 -0.074 -3.838 1.00 32.54 13 GLU A N 5
ATOM 2782 C CA . GLU A 1 13 ? 16.694 -0.718 -2.820 1.00 4.35 13 GLU A CA 5
ATOM 2783 C C . GLU A 1 13 ? 17.152 -0.159 -1.457 1.00 54.12 13 GLU A C 5
ATOM 2784 O O . GLU A 1 13 ? 17.777 0.917 -1.394 1.00 25.35 13 GLU A O 5
ATOM 2796 N N . GLY A 1 14 ? 16.833 -0.828 -0.393 1.00 10.52 14 GLY A N 5
ATOM 2797 C CA . GLY A 1 14 ? 17.284 -0.371 0.899 1.00 73.00 14 GLY A CA 5
ATOM 2798 C C . GLY A 1 14 ? 16.149 0.224 1.640 1.00 14.51 14 GLY A C 5
ATOM 2799 O O . GLY A 1 14 ? 16.154 1.420 1.945 1.00 63.40 14 GLY A O 5
ATOM 2803 N N . LYS A 1 15 ? 15.189 -0.624 1.938 1.00 3.14 15 LYS A N 5
ATOM 2804 C CA . LYS A 1 15 ? 13.889 -0.256 2.486 1.00 24.20 15 LYS A CA 5
ATOM 2805 C C . LYS A 1 15 ? 13.021 -1.521 2.483 1.00 40.42 15 LYS A C 5
ATOM 2806 O O . LYS A 1 15 ? 13.443 -2.522 1.914 1.00 13.04 15 LYS A O 5
ATOM 2825 N N . PRO A 1 16 ? 11.853 -1.545 3.179 1.00 24.25 16 PRO A N 5
ATOM 2826 C CA . PRO A 1 16 ? 10.967 -2.729 3.180 1.00 24.13 16 PRO A CA 5
ATOM 2827 C C . PRO A 1 16 ? 10.379 -3.022 1.808 1.00 61.45 16 PRO A C 5
ATOM 2828 O O . PRO A 1 16 ? 9.466 -2.326 1.346 1.00 1.14 16 PRO A O 5
ATOM 2839 N N . CYS A 1 17 ? 10.901 -4.026 1.159 1.00 44.41 17 CYS A N 5
ATOM 2840 C CA . CYS A 1 17 ? 10.467 -4.373 -0.146 1.00 20.01 17 CYS A CA 5
ATOM 2841 C C . CYS A 1 17 ? 10.333 -5.901 -0.318 1.00 31.22 17 CYS A C 5
ATOM 2842 O O . CYS A 1 17 ? 10.155 -6.653 0.668 1.00 64.21 17 CYS A O 5
ATOM 2850 N N . LYS A 1 18 ? 10.370 -6.333 -1.549 1.00 50.35 18 LYS A N 5
ATOM 2851 C CA . LYS A 1 18 ? 10.009 -7.671 -1.934 1.00 43.45 18 LYS A CA 5
ATOM 2852 C C . LYS A 1 18 ? 11.123 -8.391 -2.697 1.00 54.21 18 LYS A C 5
ATOM 2853 O O . LYS A 1 18 ? 11.406 -8.074 -3.856 1.00 41.55 18 LYS A O 5
ATOM 2872 N N . PRO A 1 19 ? 11.811 -9.311 -2.016 1.00 64.23 19 PRO A N 5
ATOM 2873 C CA . PRO A 1 19 ? 12.942 -10.068 -2.554 1.00 71.42 19 PRO A CA 5
ATOM 2874 C C . PRO A 1 19 ? 12.701 -10.736 -3.889 1.00 33.31 19 PRO A C 5
ATOM 2875 O O . PRO A 1 19 ? 11.837 -11.599 -4.032 1.00 61.41 19 PRO A O 5
ATOM 2886 N N . LYS A 1 20 ? 13.461 -10.310 -4.863 1.00 44.03 20 LYS A N 5
ATOM 2887 C CA . LYS A 1 20 ? 13.483 -10.911 -6.155 1.00 52.03 20 LYS A CA 5
ATOM 2888 C C . LYS A 1 20 ? 14.899 -11.367 -6.361 1.00 13.24 20 LYS A C 5
ATOM 2889 O O . LYS A 1 20 ? 15.829 -10.574 -6.229 1.00 3.31 20 LYS A O 5
ATOM 2908 N N . GLY A 1 21 ? 15.074 -12.626 -6.585 1.00 44.02 21 GLY A N 5
ATOM 2909 C CA . GLY A 1 21 ? 16.393 -13.181 -6.700 1.00 2.22 21 GLY A CA 5
ATOM 2910 C C . GLY A 1 21 ? 16.714 -13.923 -5.442 1.00 32.13 21 GLY A C 5
ATOM 2911 O O . GLY A 1 21 ? 17.084 -15.104 -5.474 1.00 11.33 21 GLY A O 5
ATOM 2915 N N . GLU A 1 22 ? 16.538 -13.243 -4.321 1.00 53.22 22 GLU A N 5
ATOM 2916 C CA . GLU A 1 22 ? 16.699 -13.854 -3.040 1.00 43.52 22 GLU A CA 5
ATOM 2917 C C . GLU A 1 22 ? 15.408 -14.568 -2.712 1.00 5.13 22 GLU A C 5
ATOM 2918 O O . GLU A 1 22 ? 14.337 -13.964 -2.688 1.00 70.43 22 GLU A O 5
ATOM 2930 N N . LYS A 1 23 ? 15.507 -15.835 -2.534 1.00 2.03 23 LYS A N 5
ATOM 2931 C CA . LYS A 1 23 ? 14.380 -16.688 -2.345 1.00 61.20 23 LYS A CA 5
ATOM 2932 C C . LYS A 1 23 ? 14.198 -17.043 -0.874 1.00 71.40 23 LYS A C 5
ATOM 2933 O O . LYS A 1 23 ? 13.123 -17.481 -0.460 1.00 24.44 23 LYS A O 5
ATOM 2952 N N . LYS A 1 24 ? 15.232 -16.833 -0.078 1.00 42.04 24 LYS A N 5
ATOM 2953 C CA . LYS A 1 24 ? 15.153 -17.171 1.328 1.00 15.21 24 LYS A CA 5
ATOM 2954 C C . LYS A 1 24 ? 14.347 -16.118 2.093 1.00 22.53 24 LYS A C 5
ATOM 2955 O O . LYS A 1 24 ? 13.723 -16.407 3.124 1.00 32.10 24 LYS A O 5
ATOM 2974 N N . CYS A 1 25 ? 14.338 -14.923 1.589 1.00 1.25 25 CYS A N 5
ATOM 2975 C CA . CYS A 1 25 ? 13.553 -13.888 2.176 1.00 45.33 25 CYS A CA 5
ATOM 2976 C C . CYS A 1 25 ? 12.260 -13.663 1.391 1.00 10.32 25 CYS A C 5
ATOM 2977 O O . CYS A 1 25 ? 12.238 -13.775 0.161 1.00 4.12 25 CYS A O 5
ATOM 2985 N N . THR A 1 26 ? 11.185 -13.423 2.105 1.00 52.41 26 THR A N 5
ATOM 2986 C CA . THR A 1 26 ? 9.883 -13.224 1.520 1.00 13.01 26 THR A CA 5
ATOM 2987 C C . THR A 1 26 ? 9.530 -11.730 1.456 1.00 40.43 26 THR A C 5
ATOM 2988 O O . THR A 1 26 ? 10.352 -10.896 1.797 1.00 32.44 26 THR A O 5
ATOM 2999 N N . GLY A 1 27 ? 8.330 -11.401 1.022 1.00 42.32 27 GLY A N 5
ATOM 3000 C CA . GLY A 1 27 ? 7.938 -10.015 0.894 1.00 74.43 27 GLY A CA 5
ATOM 3001 C C . GLY A 1 27 ? 7.737 -9.366 2.239 1.00 74.44 27 GLY A C 5
ATOM 3002 O O . GLY A 1 27 ? 7.219 -10.004 3.168 1.00 55.42 27 GLY A O 5
ATOM 3006 N N . GLY A 1 28 ? 8.144 -8.125 2.360 1.00 63.22 28 GLY A N 5
ATOM 3007 C CA . GLY A 1 28 ? 8.005 -7.432 3.618 1.00 72.11 28 GLY A CA 5
ATOM 3008 C C . GLY A 1 28 ? 9.302 -7.429 4.366 1.00 23.12 28 GLY A C 5
ATOM 3009 O O . GLY A 1 28 ? 9.332 -7.438 5.610 1.00 11.10 28 GLY A O 5
ATOM 3013 N N . TRP A 1 29 ? 10.374 -7.435 3.615 1.00 35.52 29 TRP A N 5
ATOM 3014 C CA . TRP A 1 29 ? 11.710 -7.465 4.146 1.00 41.41 29 TRP A CA 5
ATOM 3015 C C . TRP A 1 29 ? 12.480 -6.266 3.636 1.00 23.13 29 TRP A C 5
ATOM 3016 O O . TRP A 1 29 ? 12.415 -5.926 2.464 1.00 4.55 29 TRP A O 5
ATOM 3037 N N . ARG A 1 30 ? 13.159 -5.619 4.524 1.00 42.02 30 ARG A N 5
ATOM 3038 C CA . ARG A 1 30 ? 13.918 -4.437 4.228 1.00 74.31 30 ARG A CA 5
ATOM 3039 C C . ARG A 1 30 ? 15.284 -4.804 3.718 1.00 2.04 30 ARG A C 5
ATOM 3040 O O . ARG A 1 30 ? 15.989 -5.585 4.369 1.00 74.01 30 ARG A O 5
ATOM 3061 N N . CYS A 1 31 ? 15.651 -4.300 2.558 1.00 5.14 31 CYS A N 5
ATOM 3062 C CA . CYS A 1 31 ? 17.035 -4.364 2.171 1.00 41.41 31 CYS A CA 5
ATOM 3063 C C . CYS A 1 31 ? 17.764 -3.400 3.030 1.00 14.15 31 CYS A C 5
ATOM 3064 O O . CYS A 1 31 ? 17.302 -2.259 3.206 1.00 32.34 31 CYS A O 5
ATOM 3072 N N . LYS A 1 32 ? 18.813 -3.847 3.616 1.00 53.13 32 LYS A N 5
ATOM 3073 C CA . LYS A 1 32 ? 19.685 -3.013 4.338 1.00 62.14 32 LYS A CA 5
ATOM 3074 C C . LYS A 1 32 ? 21.094 -3.403 4.059 1.00 54.21 32 LYS A C 5
ATOM 3075 O O . LYS A 1 32 ? 21.329 -4.457 3.449 1.00 62.22 32 LYS A O 5
ATOM 3094 N N . ILE A 1 33 ? 22.023 -2.589 4.526 1.00 32.34 33 ILE A N 5
ATOM 3095 C CA . ILE A 1 33 ? 23.443 -2.709 4.206 1.00 5.34 33 ILE A CA 5
ATOM 3096 C C . ILE A 1 33 ? 24.027 -4.128 4.429 1.00 73.30 33 ILE A C 5
ATOM 3097 O O . ILE A 1 33 ? 24.948 -4.540 3.709 1.00 24.52 33 ILE A O 5
ATOM 3113 N N . LYS A 1 34 ? 23.485 -4.894 5.366 1.00 31.11 34 LYS A N 5
ATOM 3114 C CA . LYS A 1 34 ? 24.058 -6.203 5.631 1.00 50.41 34 LYS A CA 5
ATOM 3115 C C . LYS A 1 34 ? 23.102 -7.375 5.425 1.00 74.51 34 LYS A C 5
ATOM 3116 O O . LYS A 1 34 ? 23.551 -8.515 5.461 1.00 1.04 34 LYS A O 5
ATOM 3135 N N . LEU A 1 35 ? 21.817 -7.120 5.170 1.00 33.14 35 LEU A N 5
ATOM 3136 C CA . LEU A 1 35 ? 20.832 -8.220 5.072 1.00 55.55 35 LEU A CA 5
ATOM 3137 C C . LEU A 1 35 ? 19.518 -7.793 4.479 1.00 35.54 35 LEU A C 5
ATOM 3138 O O . LEU A 1 35 ? 19.260 -6.613 4.242 1.00 13.45 35 LEU A O 5
ATOM 3154 N N . CYS A 1 36 ? 18.703 -8.794 4.254 1.00 74.42 36 CYS A N 5
ATOM 3155 C CA . CYS A 1 36 ? 17.308 -8.640 3.967 1.00 51.30 36 CYS A CA 5
ATOM 3156 C C . CYS A 1 36 ? 16.647 -8.911 5.318 1.00 62.14 36 CYS A C 5
ATOM 3157 O O . CYS A 1 36 ? 16.859 -9.988 5.905 1.00 33.43 36 CYS A O 5
ATOM 3165 N N . LEU A 1 37 ? 15.956 -7.951 5.863 1.00 1.12 37 LEU A N 5
ATOM 3166 C CA . LEU A 1 37 ? 15.439 -8.078 7.191 1.00 30.11 37 LEU A CA 5
ATOM 3167 C C . LEU A 1 37 ? 13.958 -7.704 7.271 1.00 54.01 37 LEU A C 5
ATOM 3168 O O . LEU A 1 37 ? 13.604 -6.567 7.007 1.00 14.44 37 LEU A O 5
ATOM 3184 N N . LYS A 1 38 ? 13.107 -8.693 7.605 1.00 44.24 38 LYS A N 5
ATOM 3185 C CA . LYS A 1 38 ? 11.649 -8.501 7.786 1.00 65.24 38 LYS A CA 5
ATOM 3186 C C . LYS A 1 38 ? 11.335 -7.242 8.614 1.00 0.34 38 LYS A C 5
ATOM 3187 O O . LYS A 1 38 ? 12.015 -6.947 9.616 1.00 55.54 38 LYS A O 5
ATOM 3206 N N . ILE A 1 39 ? 10.352 -6.497 8.183 1.00 75.11 39 ILE A N 5
ATOM 3207 C CA . ILE A 1 39 ? 9.986 -5.283 8.862 1.00 1.44 39 ILE A CA 5
ATOM 3208 C C . ILE A 1 39 ? 8.848 -5.537 9.862 1.00 24.44 39 ILE A C 5
ATOM 3209 O O . ILE A 1 39 ? 7.688 -5.736 9.444 1.00 61.33 39 ILE A O 5
ATOM 3226 N N . ILE A 1 1 ? 0.378 -0.107 -1.502 1.00 13.00 1 ILE A N 6
ATOM 3227 C CA . ILE A 1 1 ? 1.378 -0.136 -2.570 1.00 1.13 1 ILE A CA 6
ATOM 3228 C C . ILE A 1 1 ? 2.720 -0.529 -1.981 1.00 34.44 1 ILE A C 6
ATOM 3229 O O . ILE A 1 1 ? 3.161 0.055 -0.990 1.00 0.24 1 ILE A O 6
ATOM 3247 N N . PHE A 1 2 ? 3.348 -1.524 -2.575 1.00 60.25 2 PHE A N 6
ATOM 3248 C CA . PHE A 1 2 ? 4.635 -2.021 -2.132 1.00 20.23 2 PHE A CA 6
ATOM 3249 C C . PHE A 1 2 ? 5.416 -2.400 -3.396 1.00 42.22 2 PHE A C 6
ATOM 3250 O O . PHE A 1 2 ? 6.065 -3.442 -3.474 1.00 40.01 2 PHE A O 6
ATOM 3267 N N . GLU A 1 3 ? 5.320 -1.545 -4.392 1.00 51.01 3 GLU A N 6
ATOM 3268 C CA . GLU A 1 3 ? 5.968 -1.769 -5.663 1.00 41.45 3 GLU A CA 6
ATOM 3269 C C . GLU A 1 3 ? 7.334 -1.099 -5.659 1.00 44.01 3 GLU A C 6
ATOM 3270 O O . GLU A 1 3 ? 7.452 0.118 -5.435 1.00 15.34 3 GLU A O 6
ATOM 3282 N N . CYS A 1 4 ? 8.341 -1.892 -5.878 1.00 5.14 4 CYS A N 6
ATOM 3283 C CA . CYS A 1 4 ? 9.723 -1.478 -5.870 1.00 13.13 4 CYS A CA 6
ATOM 3284 C C . CYS A 1 4 ? 10.551 -2.602 -6.464 1.00 32.30 4 CYS A C 6
ATOM 3285 O O . CYS A 1 4 ? 9.976 -3.540 -7.026 1.00 74.55 4 CYS A O 6
ATOM 3293 N N . VAL A 1 5 ? 11.843 -2.555 -6.350 1.00 13.34 5 VAL A N 6
ATOM 3294 C CA . VAL A 1 5 ? 12.671 -3.600 -6.910 1.00 3.54 5 VAL A CA 6
ATOM 3295 C C . VAL A 1 5 ? 13.208 -4.396 -5.756 1.00 60.34 5 VAL A C 6
ATOM 3296 O O . VAL A 1 5 ? 13.108 -3.956 -4.629 1.00 40.52 5 VAL A O 6
ATOM 3309 N N . PHE A 1 6 ? 13.689 -5.567 -6.002 1.00 32.20 6 PHE A N 6
ATOM 3310 C CA . PHE A 1 6 ? 14.341 -6.289 -4.975 1.00 11.14 6 PHE A CA 6
ATOM 3311 C C . PHE A 1 6 ? 15.578 -6.888 -5.544 1.00 12.20 6 PHE A C 6
ATOM 3312 O O . PHE A 1 6 ? 15.883 -8.064 -5.354 1.00 1.20 6 PHE A O 6
ATOM 3329 N N . SER A 1 7 ? 16.314 -6.075 -6.258 1.00 14.04 7 SER A N 6
ATOM 3330 C CA . SER A 1 7 ? 17.618 -6.494 -6.720 1.00 31.22 7 SER A CA 6
ATOM 3331 C C . SER A 1 7 ? 18.597 -6.444 -5.526 1.00 1.12 7 SER A C 6
ATOM 3332 O O . SER A 1 7 ? 19.769 -6.776 -5.618 1.00 31.34 7 SER A O 6
ATOM 3340 N N . CYS A 1 8 ? 18.057 -5.941 -4.428 1.00 53.44 8 CYS A N 6
ATOM 3341 C CA . CYS A 1 8 ? 18.659 -5.856 -3.114 1.00 14.52 8 CYS A CA 6
ATOM 3342 C C . CYS A 1 8 ? 19.962 -5.024 -3.101 1.00 23.15 8 CYS A C 6
ATOM 3343 O O . CYS A 1 8 ? 20.714 -5.008 -2.128 1.00 54.12 8 CYS A O 6
ATOM 3351 N N . ASP A 1 9 ? 20.189 -4.300 -4.192 1.00 61.31 9 ASP A N 6
ATOM 3352 C CA . ASP A 1 9 ? 21.266 -3.333 -4.282 1.00 2.01 9 ASP A CA 6
ATOM 3353 C C . ASP A 1 9 ? 20.955 -2.227 -3.349 1.00 31.14 9 ASP A C 6
ATOM 3354 O O . ASP A 1 9 ? 19.804 -1.892 -3.199 1.00 5.10 9 ASP A O 6
ATOM 3363 N N . ILE A 1 10 ? 21.947 -1.608 -2.790 1.00 14.12 10 ILE A N 6
ATOM 3364 C CA . ILE A 1 10 ? 21.705 -0.532 -1.844 1.00 74.31 10 ILE A CA 6
ATOM 3365 C C . ILE A 1 10 ? 21.299 0.757 -2.559 1.00 35.23 10 ILE A C 6
ATOM 3366 O O . ILE A 1 10 ? 20.842 1.706 -1.927 1.00 40.53 10 ILE A O 6
ATOM 3382 N N . LYS A 1 11 ? 21.499 0.794 -3.871 1.00 72.55 11 LYS A N 6
ATOM 3383 C CA . LYS A 1 11 ? 21.115 1.949 -4.664 1.00 44.44 11 LYS A CA 6
ATOM 3384 C C . LYS A 1 11 ? 19.849 1.692 -5.490 1.00 14.04 11 LYS A C 6
ATOM 3385 O O . LYS A 1 11 ? 19.388 2.575 -6.219 1.00 40.22 11 LYS A O 6
ATOM 3404 N N . LYS A 1 12 ? 19.284 0.505 -5.387 1.00 14.43 12 LYS A N 6
ATOM 3405 C CA . LYS A 1 12 ? 18.059 0.203 -6.129 1.00 45.23 12 LYS A CA 6
ATOM 3406 C C . LYS A 1 12 ? 16.992 -0.116 -5.118 1.00 44.01 12 LYS A C 6
ATOM 3407 O O . LYS A 1 12 ? 15.926 0.504 -5.087 1.00 14.40 12 LYS A O 6
ATOM 3426 N N . GLU A 1 13 ? 17.288 -1.100 -4.308 1.00 52.41 13 GLU A N 6
ATOM 3427 C CA . GLU A 1 13 ? 16.566 -1.408 -3.156 1.00 31.50 13 GLU A CA 6
ATOM 3428 C C . GLU A 1 13 ? 17.275 -0.598 -2.037 1.00 20.22 13 GLU A C 6
ATOM 3429 O O . GLU A 1 13 ? 18.075 0.310 -2.340 1.00 3.50 13 GLU A O 6
ATOM 3441 N N . GLY A 1 14 ? 17.011 -0.872 -0.822 1.00 32.33 14 GLY A N 6
ATOM 3442 C CA . GLY A 1 14 ? 17.680 -0.175 0.241 1.00 25.43 14 GLY A CA 6
ATOM 3443 C C . GLY A 1 14 ? 16.674 0.532 1.067 1.00 31.34 14 GLY A C 6
ATOM 3444 O O . GLY A 1 14 ? 16.851 1.707 1.426 1.00 71.22 14 GLY A O 6
ATOM 3448 N N . LYS A 1 15 ? 15.653 -0.211 1.418 1.00 43.51 15 LYS A N 6
ATOM 3449 C CA . LYS A 1 15 ? 14.421 0.293 2.017 1.00 34.52 15 LYS A CA 6
ATOM 3450 C C . LYS A 1 15 ? 13.481 -0.917 2.082 1.00 54.54 15 LYS A C 6
ATOM 3451 O O . LYS A 1 15 ? 13.905 -1.992 1.702 1.00 34.24 15 LYS A O 6
ATOM 3470 N N . PRO A 1 16 ? 12.229 -0.810 2.602 1.00 14.11 16 PRO A N 6
ATOM 3471 C CA . PRO A 1 16 ? 11.346 -1.967 2.671 1.00 13.10 16 PRO A CA 6
ATOM 3472 C C . PRO A 1 16 ? 10.782 -2.368 1.325 1.00 3.01 16 PRO A C 6
ATOM 3473 O O . PRO A 1 16 ? 9.981 -1.631 0.711 1.00 40.32 16 PRO A O 6
ATOM 3484 N N . CYS A 1 17 ? 11.202 -3.503 0.861 1.00 24.42 17 CYS A N 6
ATOM 3485 C CA . CYS A 1 17 ? 10.726 -4.023 -0.357 1.00 42.41 17 CYS A CA 6
ATOM 3486 C C . CYS A 1 17 ? 10.380 -5.506 -0.245 1.00 65.45 17 CYS A C 6
ATOM 3487 O O . CYS A 1 17 ? 10.378 -6.109 0.843 1.00 4.52 17 CYS A O 6
ATOM 3495 N N . LYS A 1 18 ? 10.032 -6.045 -1.352 1.00 40.51 18 LYS A N 6
ATOM 3496 C CA . LYS A 1 18 ? 9.497 -7.364 -1.473 1.00 13.23 18 LYS A CA 6
ATOM 3497 C C . LYS A 1 18 ? 10.438 -8.336 -2.183 1.00 1.20 18 LYS A C 6
ATOM 3498 O O . LYS A 1 18 ? 10.701 -8.175 -3.374 1.00 54.21 18 LYS A O 6
ATOM 3517 N N . PRO A 1 19 ? 11.001 -9.328 -1.444 1.00 21.32 19 PRO A N 6
ATOM 3518 C CA . PRO A 1 19 ? 11.924 -10.334 -1.999 1.00 5.35 19 PRO A CA 6
ATOM 3519 C C . PRO A 1 19 ? 11.400 -10.957 -3.289 1.00 12.12 19 PRO A C 6
ATOM 3520 O O . PRO A 1 19 ? 10.406 -11.691 -3.280 1.00 5.21 19 PRO A O 6
ATOM 3531 N N . LYS A 1 20 ? 12.056 -10.633 -4.381 1.00 23.11 20 LYS A N 6
ATOM 3532 C CA . LYS A 1 20 ? 11.657 -11.081 -5.689 1.00 72.42 20 LYS A CA 6
ATOM 3533 C C . LYS A 1 20 ? 12.228 -12.463 -5.921 1.00 52.44 20 LYS A C 6
ATOM 3534 O O . LYS A 1 20 ? 13.440 -12.618 -6.083 1.00 74.45 20 LYS A O 6
ATOM 3553 N N . GLY A 1 21 ? 11.371 -13.450 -5.885 1.00 62.21 21 GLY A N 6
ATOM 3554 C CA . GLY A 1 21 ? 11.762 -14.811 -6.158 1.00 21.23 21 GLY A CA 6
ATOM 3555 C C . GLY A 1 21 ? 12.582 -15.439 -5.054 1.00 21.35 21 GLY A C 6
ATOM 3556 O O . GLY A 1 21 ? 13.238 -16.450 -5.273 1.00 14.00 21 GLY A O 6
ATOM 3560 N N . GLU A 1 22 ? 12.544 -14.860 -3.877 1.00 44.14 22 GLU A N 6
ATOM 3561 C CA . GLU A 1 22 ? 13.296 -15.391 -2.761 1.00 25.31 22 GLU A CA 6
ATOM 3562 C C . GLU A 1 22 ? 12.399 -16.230 -1.881 1.00 0.34 22 GLU A C 6
ATOM 3563 O O . GLU A 1 22 ? 11.211 -15.918 -1.700 1.00 20.23 22 GLU A O 6
ATOM 3575 N N . LYS A 1 23 ? 12.955 -17.288 -1.355 1.00 51.43 23 LYS A N 6
ATOM 3576 C CA . LYS A 1 23 ? 12.263 -18.139 -0.411 1.00 73.14 23 LYS A CA 6
ATOM 3577 C C . LYS A 1 23 ? 12.619 -17.694 0.995 1.00 45.35 23 LYS A C 6
ATOM 3578 O O . LYS A 1 23 ? 11.986 -18.088 1.985 1.00 32.43 23 LYS A O 6
ATOM 3597 N N . LYS A 1 24 ? 13.645 -16.885 1.079 1.00 34.53 24 LYS A N 6
ATOM 3598 C CA . LYS A 1 24 ? 14.083 -16.334 2.325 1.00 24.14 24 LYS A CA 6
ATOM 3599 C C . LYS A 1 24 ? 13.697 -14.872 2.395 1.00 61.42 24 LYS A C 6
ATOM 3600 O O . LYS A 1 24 ? 13.378 -14.259 1.359 1.00 44.41 24 LYS A O 6
ATOM 3619 N N . CYS A 1 25 ? 13.684 -14.342 3.613 1.00 42.23 25 CYS A N 6
ATOM 3620 C CA . CYS A 1 25 ? 13.374 -12.941 3.930 1.00 20.30 25 CYS A CA 6
ATOM 3621 C C . CYS A 1 25 ? 12.029 -12.489 3.351 1.00 14.12 25 CYS A C 6
ATOM 3622 O O . CYS A 1 25 ? 11.826 -11.327 3.046 1.00 3.52 25 CYS A O 6
ATOM 3630 N N . THR A 1 26 ? 11.098 -13.403 3.270 1.00 22.23 26 THR A N 6
ATOM 3631 C CA . THR A 1 26 ? 9.823 -13.119 2.693 1.00 22.51 26 THR A CA 6
ATOM 3632 C C . THR A 1 26 ? 8.852 -12.553 3.744 1.00 24.51 26 THR A C 6
ATOM 3633 O O . THR A 1 26 ? 8.513 -13.238 4.719 1.00 44.34 26 THR A O 6
ATOM 3644 N N . GLY A 1 27 ? 8.434 -11.311 3.556 1.00 53.23 27 GLY A N 6
ATOM 3645 C CA . GLY A 1 27 ? 7.459 -10.716 4.445 1.00 61.22 27 GLY A CA 6
ATOM 3646 C C . GLY A 1 27 ? 7.757 -9.275 4.804 1.00 32.43 27 GLY A C 6
ATOM 3647 O O . GLY A 1 27 ? 7.739 -8.918 5.983 1.00 52.54 27 GLY A O 6
ATOM 3651 N N . GLY A 1 28 ? 8.013 -8.446 3.797 1.00 43.22 28 GLY A N 6
ATOM 3652 C CA . GLY A 1 28 ? 8.293 -7.031 4.041 1.00 1.05 28 GLY A CA 6
ATOM 3653 C C . GLY A 1 28 ? 9.649 -6.817 4.685 1.00 0.40 28 GLY A C 6
ATOM 3654 O O . GLY A 1 28 ? 9.764 -6.646 5.910 1.00 2.33 28 GLY A O 6
ATOM 3658 N N . TRP A 1 29 ? 10.671 -6.815 3.879 1.00 32.31 29 TRP A N 6
ATOM 3659 C CA . TRP A 1 29 ? 12.026 -6.720 4.359 1.00 43.02 29 TRP A CA 6
ATOM 3660 C C . TRP A 1 29 ? 12.760 -5.596 3.658 1.00 12.41 29 TRP A C 6
ATOM 3661 O O . TRP A 1 29 ? 12.588 -5.380 2.477 1.00 13.13 29 TRP A O 6
ATOM 3682 N N . ARG A 1 30 ? 13.526 -4.865 4.405 1.00 54.44 30 ARG A N 6
ATOM 3683 C CA . ARG A 1 30 ? 14.299 -3.762 3.882 1.00 34.40 30 ARG A CA 6
ATOM 3684 C C . ARG A 1 30 ? 15.657 -4.226 3.472 1.00 35.50 30 ARG A C 6
ATOM 3685 O O . ARG A 1 30 ? 16.401 -4.697 4.318 1.00 22.21 30 ARG A O 6
ATOM 3706 N N . CYS A 1 31 ? 16.006 -4.120 2.217 1.00 54.02 31 CYS A N 6
ATOM 3707 C CA . CYS A 1 31 ? 17.389 -4.401 1.872 1.00 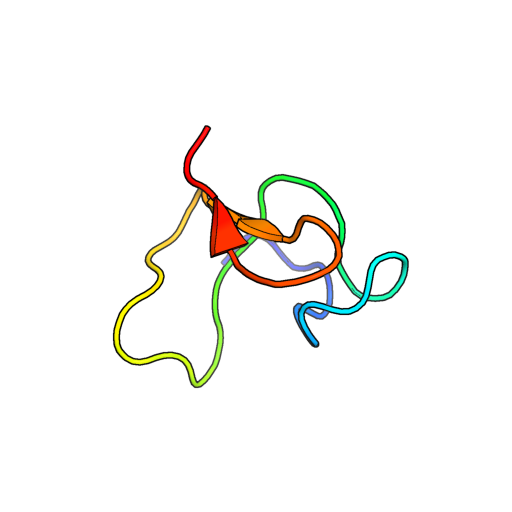45.03 31 CYS A CA 6
ATOM 3708 C C . CYS A 1 31 ? 18.224 -3.270 2.381 1.00 24.32 31 CYS A C 6
ATOM 3709 O O . CYS A 1 31 ? 17.773 -2.108 2.377 1.00 42.21 31 CYS A O 6
ATOM 3717 N N . LYS A 1 32 ? 19.371 -3.599 2.897 1.00 12.14 32 LYS A N 6
ATOM 3718 C CA . LYS A 1 32 ? 20.280 -2.645 3.411 1.00 20.13 32 LYS A CA 6
ATOM 3719 C C . LYS A 1 32 ? 21.683 -3.260 3.283 1.00 52.13 32 LYS A C 6
ATOM 3720 O O . LYS A 1 32 ? 21.800 -4.393 2.794 1.00 23.32 32 LYS A O 6
ATOM 3739 N N . ILE A 1 33 ? 22.700 -2.534 3.745 1.00 11.10 33 ILE A N 6
ATOM 3740 C CA . ILE A 1 33 ? 24.149 -2.835 3.592 1.00 73.45 33 ILE A CA 6
ATOM 3741 C C . ILE A 1 33 ? 24.571 -4.321 3.703 1.00 43.41 33 ILE A C 6
ATOM 3742 O O . ILE A 1 33 ? 25.537 -4.737 3.056 1.00 62.43 33 ILE A O 6
ATOM 3758 N N . LYS A 1 34 ? 23.909 -5.097 4.517 1.00 34.40 34 LYS A N 6
ATOM 3759 C CA . LYS A 1 34 ? 24.241 -6.503 4.626 1.00 23.24 34 LYS A CA 6
ATOM 3760 C C . LYS A 1 34 ? 23.414 -7.307 3.647 1.00 0.25 34 LYS A C 6
ATOM 3761 O O . LYS A 1 34 ? 23.966 -7.994 2.791 1.00 1.50 34 LYS A O 6
ATOM 3780 N N . LEU A 1 35 ? 22.099 -7.112 3.716 1.00 34.13 35 LEU A N 6
ATOM 3781 C CA . LEU A 1 35 ? 21.087 -7.893 3.004 1.00 11.40 35 LEU A CA 6
ATOM 3782 C C . LEU A 1 35 ? 19.711 -7.408 3.423 1.00 72.15 35 LEU A C 6
ATOM 3783 O O . LEU A 1 35 ? 19.576 -6.329 4.013 1.00 1.00 35 LEU A O 6
ATOM 3799 N N . CYS A 1 36 ? 18.716 -8.203 3.097 1.00 23.33 36 CYS A N 6
ATOM 3800 C CA . CYS A 1 36 ? 17.339 -7.996 3.474 1.00 62.41 36 CYS A CA 6
ATOM 3801 C C . CYS A 1 36 ? 17.177 -8.054 5.011 1.00 3.00 36 CYS A C 6
ATOM 3802 O O . CYS A 1 36 ? 17.701 -8.954 5.666 1.00 33.23 36 CYS A O 6
ATOM 3810 N N . LEU A 1 37 ? 16.507 -7.063 5.570 1.00 12.10 37 LEU A N 6
ATOM 3811 C CA . LEU A 1 37 ? 16.271 -6.942 6.984 1.00 24.21 37 LEU A CA 6
ATOM 3812 C C . LEU A 1 37 ? 14.827 -6.470 7.242 1.00 34.51 37 LEU A C 6
ATOM 3813 O O . LEU A 1 37 ? 14.475 -5.335 6.901 1.00 42.44 37 LEU A O 6
ATOM 3829 N N . LYS A 1 38 ? 14.007 -7.364 7.798 1.00 42.35 38 LYS A N 6
ATOM 3830 C CA . LYS A 1 38 ? 12.597 -7.128 8.135 1.00 73.53 38 LYS A CA 6
ATOM 3831 C C . LYS A 1 38 ? 12.323 -5.769 8.741 1.00 2.44 38 LYS A C 6
ATOM 3832 O O . LYS A 1 38 ? 13.076 -5.265 9.596 1.00 5.32 38 LYS A O 6
ATOM 3851 N N . ILE A 1 39 ? 11.251 -5.199 8.301 1.00 5.35 39 ILE A N 6
ATOM 3852 C CA . ILE A 1 39 ? 10.744 -4.008 8.848 1.00 24.52 39 ILE A CA 6
ATOM 3853 C C . ILE A 1 39 ? 9.462 -4.374 9.606 1.00 33.14 39 ILE A C 6
ATOM 3854 O O . ILE A 1 39 ? 8.374 -4.390 9.023 1.00 34.12 39 ILE A O 6
ATOM 3871 N N . ILE A 1 1 ? 1.545 -6.870 -4.903 1.00 32.25 1 ILE A N 7
ATOM 3872 C CA . ILE A 1 1 ? 0.846 -5.975 -3.966 1.00 43.35 1 ILE A CA 7
ATOM 3873 C C . ILE A 1 1 ? 1.650 -4.686 -3.715 1.00 13.31 1 ILE A C 7
ATOM 3874 O O . ILE A 1 1 ? 1.083 -3.585 -3.712 1.00 52.02 1 ILE A O 7
ATOM 3892 N N . PHE A 1 2 ? 2.951 -4.800 -3.513 1.00 5.42 2 PHE A N 7
ATOM 3893 C CA . PHE A 1 2 ? 3.779 -3.634 -3.379 1.00 21.20 2 PHE A CA 7
ATOM 3894 C C . PHE A 1 2 ? 4.807 -3.629 -4.480 1.00 23.32 2 PHE A C 7
ATOM 3895 O O . PHE A 1 2 ? 5.426 -4.661 -4.771 1.00 72.14 2 PHE A O 7
ATOM 3912 N N . GLU A 1 3 ? 4.950 -2.513 -5.126 1.00 12.40 3 GLU A N 7
ATOM 3913 C CA . GLU A 1 3 ? 5.798 -2.421 -6.281 1.00 10.54 3 GLU A CA 7
ATOM 3914 C C . GLU A 1 3 ? 7.056 -1.638 -6.006 1.00 54.22 3 GLU A C 7
ATOM 3915 O O . GLU A 1 3 ? 7.015 -0.444 -5.684 1.00 4.32 3 GLU A O 7
ATOM 3927 N N . CYS A 1 4 ? 8.161 -2.324 -6.122 1.00 64.21 4 CYS A N 7
ATOM 3928 C CA . CYS A 1 4 ? 9.471 -1.782 -5.921 1.00 31.44 4 CYS A CA 7
ATOM 3929 C C . CYS A 1 4 ? 10.496 -2.672 -6.623 1.00 31.24 4 CYS A C 7
ATOM 3930 O O . CYS A 1 4 ? 10.112 -3.624 -7.326 1.00 54.35 4 CYS A O 7
ATOM 3938 N N . VAL A 1 5 ? 11.761 -2.423 -6.419 1.00 21.10 5 VAL A N 7
ATOM 3939 C CA . VAL A 1 5 ? 12.820 -3.146 -7.109 1.00 64.45 5 VAL A CA 7
ATOM 3940 C C . VAL A 1 5 ? 13.530 -3.974 -6.057 1.00 14.42 5 VAL A C 7
ATOM 3941 O O . VAL A 1 5 ? 13.324 -3.737 -4.895 1.00 14.33 5 VAL A O 7
ATOM 3954 N N . PHE A 1 6 ? 14.268 -4.997 -6.436 1.00 42.14 6 PHE A N 7
ATOM 3955 C CA . PHE A 1 6 ? 15.042 -5.723 -5.462 1.00 1.23 6 PHE A CA 7
ATOM 3956 C C . PHE A 1 6 ? 16.336 -6.152 -6.067 1.00 62.25 6 PHE A C 7
ATOM 3957 O O . PHE A 1 6 ? 16.574 -7.324 -6.316 1.00 42.31 6 PHE A O 7
ATOM 3974 N N . SER A 1 7 ? 17.126 -5.197 -6.406 1.00 14.32 7 SER A N 7
ATOM 3975 C CA . SER A 1 7 ? 18.457 -5.477 -6.868 1.00 65.35 7 SER A CA 7
ATOM 3976 C C . SER A 1 7 ? 19.363 -5.562 -5.641 1.00 33.20 7 SER A C 7
ATOM 3977 O O . SER A 1 7 ? 20.530 -5.906 -5.704 1.00 12.13 7 SER A O 7
ATOM 3985 N N . CYS A 1 8 ? 18.763 -5.193 -4.534 1.00 54.32 8 CYS A N 7
ATOM 3986 C CA . CYS A 1 8 ? 19.329 -5.140 -3.193 1.00 45.04 8 CYS A CA 7
ATOM 3987 C C . CYS A 1 8 ? 20.550 -4.189 -3.083 1.00 42.41 8 CYS A C 7
ATOM 3988 O O . CYS A 1 8 ? 21.224 -4.103 -2.055 1.00 34.15 8 CYS A O 7
ATOM 3996 N N . ASP A 1 9 ? 20.779 -3.451 -4.158 1.00 63.45 9 ASP A N 7
ATOM 3997 C CA . ASP A 1 9 ? 21.717 -2.369 -4.206 1.00 33.51 9 ASP A CA 7
ATOM 3998 C C . ASP A 1 9 ? 21.167 -1.298 -3.367 1.00 70.43 9 ASP A C 7
ATOM 3999 O O . ASP A 1 9 ? 19.974 -1.110 -3.354 1.00 24.32 9 ASP A O 7
ATOM 4008 N N . ILE A 1 10 ? 21.998 -0.570 -2.740 1.00 51.45 10 ILE A N 7
ATOM 4009 C CA . ILE A 1 10 ? 21.582 0.547 -1.918 1.00 2.40 10 ILE A CA 7
ATOM 4010 C C . ILE A 1 10 ? 20.988 1.691 -2.803 1.00 33.03 10 ILE A C 7
ATOM 4011 O O . ILE A 1 10 ? 20.261 2.557 -2.325 1.00 71.11 10 ILE A O 7
ATOM 4027 N N . LYS A 1 11 ? 21.296 1.661 -4.099 1.00 34.11 11 LYS A N 7
ATOM 4028 C CA . LYS A 1 11 ? 20.780 2.657 -5.027 1.00 44.03 11 LYS A CA 7
ATOM 4029 C C . LYS A 1 11 ? 19.433 2.239 -5.607 1.00 11.23 11 LYS A C 7
ATOM 4030 O O . LYS A 1 11 ? 18.660 3.076 -6.052 1.00 43.13 11 LYS A O 7
ATOM 4049 N N . LYS A 1 12 ? 19.155 0.951 -5.607 1.00 44.33 12 LYS A N 7
ATOM 4050 C CA . LYS A 1 12 ? 17.915 0.449 -6.186 1.00 40.24 12 LYS A CA 7
ATOM 4051 C C . LYS A 1 12 ? 16.962 0.099 -5.074 1.00 32.23 12 LYS A C 7
ATOM 4052 O O . LYS A 1 12 ? 15.808 0.508 -5.061 1.00 63.10 12 LYS A O 7
ATOM 4071 N N . GLU A 1 13 ? 17.461 -0.687 -4.174 1.00 13.13 13 GLU A N 7
ATOM 4072 C CA . GLU A 1 13 ? 16.761 -1.136 -3.067 1.00 45.54 13 GLU A CA 7
ATOM 4073 C C . GLU A 1 13 ? 17.248 -0.429 -1.793 1.00 21.15 13 GLU A C 7
ATOM 4074 O O . GLU A 1 13 ? 17.954 0.588 -1.863 1.00 10.31 13 GLU A O 7
ATOM 4086 N N . GLY A 1 14 ? 16.871 -0.949 -0.650 1.00 0.31 14 GLY A N 7
ATOM 4087 C CA . GLY A 1 14 ? 17.314 -0.391 0.599 1.00 73.23 14 GLY A CA 7
ATOM 4088 C C . GLY A 1 14 ? 16.148 0.116 1.376 1.00 22.21 14 GLY A C 7
ATOM 4089 O O . GLY A 1 14 ? 16.088 1.303 1.737 1.00 64.40 14 GLY A O 7
ATOM 4093 N N . LYS A 1 15 ? 15.255 -0.796 1.683 1.00 31.24 15 LYS A N 7
ATOM 4094 C CA . LYS A 1 15 ? 13.945 -0.504 2.259 1.00 1.23 15 LYS A CA 7
ATOM 4095 C C . LYS A 1 15 ? 13.194 -1.855 2.318 1.00 62.02 15 LYS A C 7
ATOM 4096 O O . LYS A 1 15 ? 13.765 -2.855 1.909 1.00 74.13 15 LYS A O 7
ATOM 4115 N N . PRO A 1 16 ? 11.959 -1.938 2.875 1.00 42.45 16 PRO A N 7
ATOM 4116 C CA . PRO A 1 16 ? 11.174 -3.186 2.850 1.00 21.10 16 PRO A CA 7
ATOM 4117 C C . PRO A 1 16 ? 10.539 -3.444 1.485 1.00 63.51 16 PRO A C 7
ATOM 4118 O O . PRO A 1 16 ? 9.611 -2.735 1.069 1.00 3.52 16 PRO A O 7
ATOM 4129 N N . CYS A 1 17 ? 11.038 -4.434 0.806 1.00 60.13 17 CYS A N 7
ATOM 4130 C CA . CYS A 1 17 ? 10.567 -4.807 -0.489 1.00 13.50 17 CYS A CA 7
ATOM 4131 C C . CYS A 1 17 ? 10.466 -6.336 -0.626 1.00 54.53 17 CYS A C 7
ATOM 4132 O O . CYS A 1 17 ? 10.253 -7.040 0.380 1.00 55.50 17 CYS A O 7
ATOM 4140 N N . LYS A 1 18 ? 10.586 -6.828 -1.869 1.00 53.30 18 LYS A N 7
ATOM 4141 C CA . LYS A 1 18 ? 10.349 -8.211 -2.227 1.00 2.03 18 LYS A CA 7
ATOM 4142 C C . LYS A 1 18 ? 11.545 -8.820 -2.964 1.00 63.11 18 LYS A C 7
ATOM 4143 O O . LYS A 1 18 ? 11.930 -8.310 -3.989 1.00 55.02 18 LYS A O 7
ATOM 4162 N N . PRO A 1 19 ? 12.135 -9.932 -2.486 1.00 74.51 19 PRO A N 7
ATOM 4163 C CA . PRO A 1 19 ? 13.343 -10.505 -3.085 1.00 75.42 19 PRO A CA 7
ATOM 4164 C C . PRO A 1 19 ? 13.054 -11.194 -4.410 1.00 72.14 19 PRO A C 7
ATOM 4165 O O . PRO A 1 19 ? 12.030 -10.951 -5.052 1.00 50.14 19 PRO A O 7
ATOM 4176 N N . LYS A 1 20 ? 13.944 -12.044 -4.817 1.00 32.23 20 LYS A N 7
ATOM 4177 C CA . LYS A 1 20 ? 13.788 -12.763 -6.046 1.00 12.44 20 LYS A CA 7
ATOM 4178 C C . LYS A 1 20 ? 13.584 -14.239 -5.768 1.00 44.43 20 LYS A C 7
ATOM 4179 O O . LYS A 1 20 ? 14.208 -15.098 -6.390 1.00 41.50 20 LYS A O 7
ATOM 4198 N N . GLY A 1 21 ? 12.719 -14.520 -4.815 1.00 42.34 21 GLY A N 7
ATOM 4199 C CA . GLY A 1 21 ? 12.376 -15.881 -4.495 1.00 61.01 21 GLY A CA 7
ATOM 4200 C C . GLY A 1 21 ? 13.232 -16.464 -3.398 1.00 73.53 21 GLY A C 7
ATOM 4201 O O . GLY A 1 21 ? 13.969 -17.431 -3.627 1.00 24.01 21 GLY A O 7
ATOM 4205 N N . GLU A 1 22 ? 13.160 -15.904 -2.215 1.00 51.54 22 GLU A N 7
ATOM 4206 C CA . GLU A 1 22 ? 13.925 -16.442 -1.116 1.00 3.22 22 GLU A CA 7
ATOM 4207 C C . GLU A 1 22 ? 13.064 -16.644 0.119 1.00 55.11 22 GLU A C 7
ATOM 4208 O O . GLU A 1 22 ? 12.066 -15.943 0.337 1.00 41.44 22 GLU A O 7
ATOM 4220 N N . LYS A 1 23 ? 13.444 -17.613 0.900 1.00 34.32 23 LYS A N 7
ATOM 4221 C CA . LYS A 1 23 ? 12.783 -17.930 2.145 1.00 3.03 23 LYS A CA 7
ATOM 4222 C C . LYS A 1 23 ? 13.740 -17.632 3.290 1.00 71.14 23 LYS A C 7
ATOM 4223 O O . LYS A 1 23 ? 13.432 -17.866 4.468 1.00 70.32 23 LYS A O 7
ATOM 4242 N N . LYS A 1 24 ? 14.907 -17.106 2.919 1.00 24.24 24 LYS A N 7
ATOM 4243 C CA . LYS A 1 24 ? 15.972 -16.738 3.847 1.00 12.43 24 LYS A CA 7
ATOM 4244 C C . LYS A 1 24 ? 15.474 -15.605 4.730 1.00 61.41 24 LYS A C 7
ATOM 4245 O O . LYS A 1 24 ? 15.854 -15.465 5.896 1.00 51.14 24 LYS A O 7
ATOM 4264 N N . CYS A 1 25 ? 14.620 -14.820 4.149 1.00 24.43 25 CYS A N 7
ATOM 4265 C CA . CYS A 1 25 ? 13.959 -13.747 4.796 1.00 23.41 25 CYS A CA 7
ATOM 4266 C C . CYS A 1 25 ? 12.471 -13.983 4.563 1.00 60.24 25 CYS A C 7
ATOM 4267 O O . CYS A 1 25 ? 12.101 -14.525 3.520 1.00 12.31 25 CYS A O 7
ATOM 4275 N N . THR A 1 26 ? 11.630 -13.674 5.516 1.00 24.42 26 THR A N 7
ATOM 4276 C CA . THR A 1 26 ? 10.207 -13.884 5.359 1.00 21.24 26 THR A CA 7
ATOM 4277 C C . THR A 1 26 ? 9.408 -12.699 5.934 1.00 12.23 26 THR A C 7
ATOM 4278 O O . THR A 1 26 ? 9.768 -12.143 6.981 1.00 33.32 26 THR A O 7
ATOM 4289 N N . GLY A 1 27 ? 8.373 -12.297 5.209 1.00 71.21 27 GLY A N 7
ATOM 4290 C CA . GLY A 1 27 ? 7.503 -11.232 5.641 1.00 72.20 27 GLY A CA 7
ATOM 4291 C C . GLY A 1 27 ? 7.793 -9.951 4.911 1.00 62.42 27 GLY A C 7
ATOM 4292 O O . GLY A 1 27 ? 7.280 -9.719 3.816 1.00 12.23 27 GLY A O 7
ATOM 4296 N N . GLY A 1 28 ? 8.615 -9.146 5.499 1.00 2.42 28 GLY A N 7
ATOM 4297 C CA . GLY A 1 28 ? 9.012 -7.905 4.910 1.00 21.44 28 GLY A CA 7
ATOM 4298 C C . GLY A 1 28 ? 10.467 -7.967 4.661 1.00 63.50 28 GLY A C 7
ATOM 4299 O O . GLY A 1 28 ? 11.257 -8.057 5.607 1.00 40.42 28 GLY A O 7
ATOM 4303 N N . TRP A 1 29 ? 10.838 -7.973 3.428 1.00 12.02 29 TRP A N 7
ATOM 4304 C CA . TRP A 1 29 ? 12.175 -8.192 3.058 1.00 22.11 29 TRP A CA 7
ATOM 4305 C C . TRP A 1 29 ? 12.900 -6.878 2.829 1.00 21.34 29 TRP A C 7
ATOM 4306 O O . TRP A 1 29 ? 12.795 -6.278 1.776 1.00 32.14 29 TRP A O 7
ATOM 4327 N N . ARG A 1 30 ? 13.589 -6.411 3.831 1.00 3.24 30 ARG A N 7
ATOM 4328 C CA . ARG A 1 30 ? 14.278 -5.147 3.736 1.00 43.50 30 ARG A CA 7
ATOM 4329 C C . ARG A 1 30 ? 15.686 -5.308 3.257 1.00 11.54 30 ARG A C 7
ATOM 4330 O O . ARG A 1 30 ? 16.469 -5.978 3.899 1.00 44.13 30 ARG A O 7
ATOM 4351 N N . CYS A 1 31 ? 16.029 -4.708 2.153 1.00 31.10 31 CYS A N 7
ATOM 4352 C CA . CYS A 1 31 ? 17.422 -4.630 1.827 1.00 2.04 31 CYS A CA 7
ATOM 4353 C C . CYS A 1 31 ? 18.002 -3.594 2.726 1.00 54.51 31 CYS A C 7
ATOM 4354 O O . CYS A 1 31 ? 17.536 -2.444 2.734 1.00 51.34 31 CYS A O 7
ATOM 4362 N N . LYS A 1 32 ? 18.914 -4.001 3.547 1.00 3.33 32 LYS A N 7
ATOM 4363 C CA . LYS A 1 32 ? 19.584 -3.100 4.408 1.00 43.42 32 LYS A CA 7
ATOM 4364 C C . LYS A 1 32 ? 21.058 -3.262 4.205 1.00 61.10 32 LYS A C 7
ATOM 4365 O O . LYS A 1 32 ? 21.658 -4.225 4.710 1.00 72.53 32 LYS A O 7
ATOM 4384 N N . ILE A 1 33 ? 21.599 -2.354 3.384 1.00 42.32 33 ILE A N 7
ATOM 4385 C CA . ILE A 1 33 ? 23.029 -2.218 2.986 1.00 15.34 33 ILE A CA 7
ATOM 4386 C C . ILE A 1 33 ? 23.757 -3.479 2.497 1.00 74.42 33 ILE A C 7
ATOM 4387 O O . ILE A 1 33 ? 24.259 -3.509 1.376 1.00 74.35 33 ILE A O 7
ATOM 4403 N N . LYS A 1 34 ? 23.821 -4.493 3.302 1.00 64.11 34 LYS A N 7
ATOM 4404 C CA . LYS A 1 34 ? 24.590 -5.660 2.969 1.00 62.33 34 LYS A CA 7
ATOM 4405 C C . LYS A 1 34 ? 23.709 -6.821 2.539 1.00 1.44 34 LYS A C 7
ATOM 4406 O O . LYS A 1 34 ? 24.044 -7.547 1.598 1.00 64.54 34 LYS A O 7
ATOM 4425 N N . LEU A 1 35 ? 22.586 -7.001 3.197 1.00 45.42 35 LEU A N 7
ATOM 4426 C CA . LEU A 1 35 ? 21.775 -8.182 2.944 1.00 13.10 35 LEU A CA 7
ATOM 4427 C C . LEU A 1 35 ? 20.310 -7.894 3.007 1.00 64.03 35 LEU A C 7
ATOM 4428 O O . LEU A 1 35 ? 19.877 -6.761 3.287 1.00 34.51 35 LEU A O 7
ATOM 4444 N N . CYS A 1 36 ? 19.574 -8.937 2.750 1.00 50.20 36 CYS A N 7
ATOM 4445 C CA . CYS A 1 36 ? 18.150 -8.959 2.885 1.00 22.23 36 CYS A CA 7
ATOM 4446 C C . CYS A 1 36 ? 17.890 -9.209 4.343 1.00 60.32 36 CYS A C 7
ATOM 4447 O O . CYS A 1 36 ? 18.459 -10.148 4.935 1.00 1.01 36 CYS A O 7
ATOM 4455 N N . LEU A 1 37 ? 17.132 -8.373 4.931 1.00 63.24 37 LEU A N 7
ATOM 4456 C CA . LEU A 1 37 ? 16.838 -8.449 6.289 1.00 72.13 37 LEU A CA 7
ATOM 4457 C C . LEU A 1 37 ? 15.353 -8.517 6.483 1.00 22.34 37 LEU A C 7
ATOM 4458 O O . LEU A 1 37 ? 14.632 -7.575 6.142 1.00 41.53 37 LEU A O 7
ATOM 4474 N N . LYS A 1 38 ? 14.887 -9.652 6.941 1.00 32.02 38 LYS A N 7
ATOM 4475 C CA . LYS A 1 38 ? 13.508 -9.789 7.316 1.00 14.40 38 LYS A CA 7
ATOM 4476 C C . LYS A 1 38 ? 13.217 -8.786 8.452 1.00 52.13 38 LYS A C 7
ATOM 4477 O O . LYS A 1 38 ? 14.022 -8.642 9.398 1.00 22.54 38 LYS A O 7
ATOM 4496 N N . ILE A 1 39 ? 12.150 -8.063 8.336 1.00 20.15 39 ILE A N 7
ATOM 4497 C CA . ILE A 1 39 ? 11.821 -7.084 9.327 1.00 72.54 39 ILE A CA 7
ATOM 4498 C C . ILE A 1 39 ? 10.945 -7.715 10.416 1.00 13.35 39 ILE A C 7
ATOM 4499 O O . ILE A 1 39 ? 9.746 -7.969 10.195 1.00 32.13 39 ILE A O 7
ATOM 4516 N N . ILE A 1 1 ? 1.673 -6.318 -7.495 1.00 12.24 1 ILE A N 8
ATOM 4517 C CA . ILE A 1 1 ? 2.759 -6.323 -6.518 1.00 3.31 1 ILE A CA 8
ATOM 4518 C C . ILE A 1 1 ? 3.245 -4.900 -6.316 1.00 14.23 1 ILE A C 8
ATOM 4519 O O . ILE A 1 1 ? 3.286 -4.128 -7.270 1.00 13.11 1 ILE A O 8
ATOM 4537 N N . PHE A 1 2 ? 3.549 -4.530 -5.075 1.00 23.00 2 PHE A N 8
ATOM 4538 C CA . PHE A 1 2 ? 4.168 -3.251 -4.805 1.00 65.33 2 PHE A CA 8
ATOM 4539 C C . PHE A 1 2 ? 5.556 -3.223 -5.431 1.00 24.12 2 PHE A C 8
ATOM 4540 O O . PHE A 1 2 ? 6.464 -3.942 -5.013 1.00 13.23 2 PHE A O 8
ATOM 4557 N N . GLU A 1 3 ? 5.697 -2.441 -6.468 1.00 60.23 3 GLU A N 8
ATOM 4558 C CA . GLU A 1 3 ? 6.903 -2.416 -7.243 1.00 73.51 3 GLU A CA 8
ATOM 4559 C C . GLU A 1 3 ? 7.981 -1.549 -6.640 1.00 25.10 3 GLU A C 8
ATOM 4560 O O . GLU A 1 3 ? 8.104 -0.367 -6.939 1.00 1.03 3 GLU A O 8
ATOM 4572 N N . CYS A 1 4 ? 8.695 -2.142 -5.735 1.00 15.24 4 CYS A N 8
ATOM 4573 C CA . CYS A 1 4 ? 9.837 -1.525 -5.107 1.00 4.34 4 CYS A CA 8
ATOM 4574 C C . CYS A 1 4 ? 11.116 -2.004 -5.813 1.00 43.23 4 CYS A C 8
ATOM 4575 O O . CYS A 1 4 ? 12.148 -1.344 -5.773 1.00 24.12 4 CYS A O 8
ATOM 4583 N N . VAL A 1 5 ? 10.976 -3.135 -6.537 1.00 4.44 5 VAL A N 8
ATOM 4584 C CA . VAL A 1 5 ? 12.043 -3.799 -7.289 1.00 73.24 5 VAL A CA 8
ATOM 4585 C C . VAL A 1 5 ? 13.137 -4.301 -6.355 1.00 54.25 5 VAL A C 8
ATOM 4586 O O . VAL A 1 5 ? 13.973 -3.544 -5.899 1.00 21.32 5 VAL A O 8
ATOM 4599 N N . PHE A 1 6 ? 13.189 -5.604 -6.135 1.00 65.33 6 PHE A N 8
ATOM 4600 C CA . PHE A 1 6 ? 14.087 -6.128 -5.140 1.00 42.54 6 PHE A CA 8
ATOM 4601 C C . PHE A 1 6 ? 15.404 -6.443 -5.783 1.00 33.44 6 PHE A C 8
ATOM 4602 O O . PHE A 1 6 ? 15.794 -7.599 -5.924 1.00 14.25 6 PHE A O 8
ATOM 4619 N N . SER A 1 7 ? 16.029 -5.430 -6.305 1.00 62.11 7 SER A N 8
ATOM 4620 C CA . SER A 1 7 ? 17.394 -5.582 -6.746 1.00 40.10 7 SER A CA 8
ATOM 4621 C C . SER A 1 7 ? 18.277 -5.402 -5.515 1.00 1.40 7 SER A C 8
ATOM 4622 O O . SER A 1 7 ? 19.487 -5.480 -5.565 1.00 31.24 7 SER A O 8
ATOM 4630 N N . CYS A 1 8 ? 17.608 -5.074 -4.427 1.00 62.31 8 CYS A N 8
ATOM 4631 C CA . CYS A 1 8 ? 18.156 -4.944 -3.095 1.00 32.32 8 CYS A CA 8
ATOM 4632 C C . CYS A 1 8 ? 19.299 -3.885 -3.030 1.00 21.43 8 CYS A C 8
ATOM 4633 O O . CYS A 1 8 ? 20.118 -3.843 -2.105 1.00 52.50 8 CYS A O 8
ATOM 4641 N N . ASP A 1 9 ? 19.321 -3.035 -4.055 1.00 10.14 9 ASP A N 8
ATOM 4642 C CA . ASP A 1 9 ? 20.179 -1.853 -4.112 1.00 33.33 9 ASP A CA 8
ATOM 4643 C C . ASP A 1 9 ? 19.790 -0.900 -3.027 1.00 21.33 9 ASP A C 8
ATOM 4644 O O . ASP A 1 9 ? 18.647 -0.822 -2.685 1.00 10.11 9 ASP A O 8
ATOM 4653 N N . ILE A 1 10 ? 20.713 -0.115 -2.568 1.00 20.10 10 ILE A N 8
ATOM 4654 C CA . ILE A 1 10 ? 20.453 0.818 -1.468 1.00 40.31 10 ILE A CA 8
ATOM 4655 C C . ILE A 1 10 ? 19.670 2.055 -1.933 1.00 24.02 10 ILE A C 8
ATOM 4656 O O . ILE A 1 10 ? 19.268 2.886 -1.125 1.00 11.30 10 ILE A O 8
ATOM 4672 N N . LYS A 1 11 ? 19.466 2.177 -3.230 1.00 4.23 11 LYS A N 8
ATOM 4673 C CA . LYS A 1 11 ? 18.742 3.319 -3.760 1.00 12.13 11 LYS A CA 8
ATOM 4674 C C . LYS A 1 11 ? 17.278 3.006 -4.082 1.00 53.11 11 LYS A C 8
ATOM 4675 O O . LYS A 1 11 ? 16.393 3.779 -3.735 1.00 31.24 11 LYS A O 8
ATOM 4694 N N . LYS A 1 12 ? 17.014 1.885 -4.738 1.00 72.34 12 LYS A N 8
ATOM 4695 C CA . LYS A 1 12 ? 15.622 1.516 -5.022 1.00 73.41 12 LYS A CA 8
ATOM 4696 C C . LYS A 1 12 ? 15.055 0.757 -3.830 1.00 41.25 12 LYS A C 8
ATOM 4697 O O . LYS A 1 12 ? 13.922 0.974 -3.406 1.00 15.44 12 LYS A O 8
ATOM 4716 N N . GLU A 1 13 ? 15.889 -0.070 -3.264 1.00 2.03 13 GLU A N 8
ATOM 4717 C CA . GLU A 1 13 ? 15.559 -0.884 -2.163 1.00 70.24 13 GLU A CA 8
ATOM 4718 C C . GLU A 1 13 ? 16.251 -0.370 -0.922 1.00 45.03 13 GLU A C 8
ATOM 4719 O O . GLU A 1 13 ? 16.778 0.757 -0.911 1.00 3.42 13 GLU A O 8
ATOM 4731 N N . GLY A 1 14 ? 16.232 -1.151 0.113 1.00 72.31 14 GLY A N 8
ATOM 4732 C CA . GLY A 1 14 ? 16.897 -0.747 1.337 1.00 3.13 14 GLY A CA 8
ATOM 4733 C C . GLY A 1 14 ? 15.877 -0.251 2.292 1.00 11.05 14 GLY A C 8
ATOM 4734 O O . GLY A 1 14 ? 15.946 0.886 2.786 1.00 63.22 14 GLY A O 8
ATOM 4738 N N . LYS A 1 15 ? 14.968 -1.134 2.599 1.00 5.01 15 LYS A N 8
ATOM 4739 C CA . LYS A 1 15 ? 13.730 -0.830 3.286 1.00 33.55 15 LYS A CA 8
ATOM 4740 C C . LYS A 1 15 ? 12.924 -2.119 3.275 1.00 70.15 15 LYS A C 8
ATOM 4741 O O . LYS A 1 15 ? 13.319 -3.052 2.585 1.00 61.04 15 LYS A O 8
ATOM 4760 N N . PRO A 1 16 ? 11.845 -2.239 4.059 1.00 11.42 16 PRO A N 8
ATOM 4761 C CA . PRO A 1 16 ? 11.005 -3.423 4.002 1.00 35.03 16 PRO A CA 8
ATOM 4762 C C . PRO A 1 16 ? 10.080 -3.411 2.794 1.00 12.44 16 PRO A C 8
ATOM 4763 O O . PRO A 1 16 ? 9.118 -2.625 2.725 1.00 34.42 16 PRO A O 8
ATOM 4774 N N . CYS A 1 17 ? 10.406 -4.239 1.850 1.00 50.44 17 CYS A N 8
ATOM 4775 C CA . CYS A 1 17 ? 9.637 -4.440 0.667 1.00 4.23 17 CYS A CA 8
ATOM 4776 C C . CYS A 1 17 ? 9.507 -5.935 0.383 1.00 70.41 17 CYS A C 8
ATOM 4777 O O . CYS A 1 17 ? 9.292 -6.712 1.340 1.00 35.10 17 CYS A O 8
ATOM 4785 N N . LYS A 1 18 ? 9.668 -6.352 -0.875 1.00 50.35 18 LYS A N 8
ATOM 4786 C CA . LYS A 1 18 ? 9.354 -7.729 -1.259 1.00 2.43 18 LYS A CA 8
ATOM 4787 C C . LYS A 1 18 ? 10.552 -8.454 -1.867 1.00 24.11 18 LYS A C 8
ATOM 4788 O O . LYS A 1 18 ? 11.078 -8.004 -2.845 1.00 62.44 18 LYS A O 8
ATOM 4807 N N . PRO A 1 19 ? 10.940 -9.629 -1.359 1.00 60.32 19 PRO A N 8
ATOM 4808 C CA . PRO A 1 19 ? 12.200 -10.277 -1.739 1.00 3.14 19 PRO A CA 8
ATOM 4809 C C . PRO A 1 19 ? 12.118 -11.025 -3.070 1.00 14.03 19 PRO A C 8
ATOM 4810 O O . PRO A 1 19 ? 11.057 -11.075 -3.736 1.00 1.42 19 PRO A O 8
ATOM 4821 N N . LYS A 1 20 ? 13.216 -11.617 -3.439 1.00 2.45 20 LYS A N 8
ATOM 4822 C CA . LYS A 1 20 ? 13.340 -12.314 -4.680 1.00 41.22 20 LYS A CA 8
ATOM 4823 C C . LYS A 1 20 ? 13.120 -13.788 -4.418 1.00 52.30 20 LYS A C 8
ATOM 4824 O O . LYS A 1 20 ? 12.248 -14.424 -5.023 1.00 13.03 20 LYS A O 8
ATOM 4843 N N . GLY A 1 21 ? 13.886 -14.311 -3.498 1.00 53.03 21 GLY A N 8
ATOM 4844 C CA . GLY A 1 21 ? 13.780 -15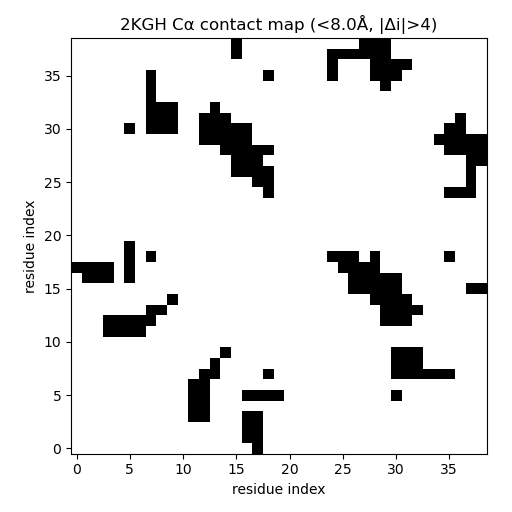.698 -3.136 1.00 45.41 21 GLY A CA 8
ATOM 4845 C C . GLY A 1 21 ? 14.215 -15.894 -1.720 1.00 10.43 21 GLY A C 8
ATOM 4846 O O . GLY A 1 21 ? 14.671 -16.964 -1.330 1.00 11.53 21 GLY A O 8
ATOM 4850 N N . GLU A 1 22 ? 14.107 -14.842 -0.961 1.00 73.31 22 GLU A N 8
ATOM 4851 C CA . GLU A 1 22 ? 14.497 -14.845 0.412 1.00 62.10 22 GLU A CA 8
ATOM 4852 C C . GLU A 1 22 ? 13.389 -15.392 1.278 1.00 1.33 22 GLU A C 8
ATOM 4853 O O . GLU A 1 22 ? 12.507 -14.659 1.733 1.00 22.34 22 GLU A O 8
ATOM 4865 N N . LYS A 1 23 ? 13.410 -16.685 1.452 1.00 72.44 23 LYS A N 8
ATOM 4866 C CA . LYS A 1 23 ? 12.476 -17.379 2.310 1.00 44.32 23 LYS A CA 8
ATOM 4867 C C . LYS A 1 23 ? 12.994 -17.294 3.747 1.00 54.24 23 LYS A C 8
ATOM 4868 O O . LYS A 1 23 ? 12.282 -17.568 4.710 1.00 13.11 23 LYS A O 8
ATOM 4887 N N . LYS A 1 24 ? 14.246 -16.874 3.865 1.00 72.34 24 LYS A N 8
ATOM 4888 C CA . LYS A 1 24 ? 14.896 -16.665 5.143 1.00 50.22 24 LYS A CA 8
ATOM 4889 C C . LYS A 1 24 ? 14.245 -15.505 5.908 1.00 53.40 24 LYS A C 8
ATOM 4890 O O . LYS A 1 24 ? 14.264 -15.462 7.141 1.00 70.30 24 LYS A O 8
ATOM 4909 N N . CYS A 1 25 ? 13.645 -14.597 5.175 1.00 3.33 25 CYS A N 8
ATOM 4910 C CA . CYS A 1 25 ? 13.050 -13.424 5.745 1.00 21.11 25 CYS A CA 8
ATOM 4911 C C . CYS A 1 25 ? 11.532 -13.585 5.789 1.00 33.00 25 CYS A C 8
ATOM 4912 O O . CYS A 1 25 ? 10.940 -14.189 4.893 1.00 42.42 25 CYS A O 8
ATOM 4920 N N . THR A 1 26 ? 10.909 -13.066 6.816 1.00 4.14 26 THR A N 8
ATOM 4921 C CA . THR A 1 26 ? 9.492 -13.193 6.974 1.00 15.24 26 THR A CA 8
ATOM 4922 C C . THR A 1 26 ? 8.874 -11.838 7.366 1.00 63.20 26 THR A C 8
ATOM 4923 O O . THR A 1 26 ? 9.534 -11.010 8.022 1.00 1.33 26 THR A O 8
ATOM 4934 N N . GLY A 1 27 ? 7.661 -11.599 6.910 1.00 20.31 27 GLY A N 8
ATOM 4935 C CA . GLY A 1 27 ? 6.940 -10.399 7.264 1.00 21.13 27 GLY A CA 8
ATOM 4936 C C . GLY A 1 27 ? 7.255 -9.254 6.344 1.00 1.34 27 GLY A C 8
ATOM 4937 O O . GLY A 1 27 ? 6.735 -9.178 5.237 1.00 23.42 27 GLY A O 8
ATOM 4941 N N . GLY A 1 28 ? 8.108 -8.384 6.787 1.00 12.44 28 GLY A N 8
ATOM 4942 C CA . GLY A 1 28 ? 8.524 -7.279 5.991 1.00 40.42 28 GLY A CA 8
ATOM 4943 C C . GLY A 1 28 ? 9.926 -7.528 5.595 1.00 71.54 28 GLY A C 8
ATOM 4944 O O . GLY A 1 28 ? 10.804 -7.678 6.454 1.00 50.12 28 GLY A O 8
ATOM 4948 N N . TRP A 1 29 ? 10.157 -7.629 4.346 1.00 12.03 29 TRP A N 8
ATOM 4949 C CA . TRP A 1 29 ? 11.417 -8.036 3.874 1.00 32.21 29 TRP A CA 8
ATOM 4950 C C . TRP A 1 29 ? 12.302 -6.844 3.565 1.00 3.21 29 TRP A C 8
ATOM 4951 O O . TRP A 1 29 ? 12.204 -6.235 2.510 1.00 1.21 29 TRP A O 8
ATOM 4972 N N . ARG A 1 30 ? 13.110 -6.469 4.535 1.00 52.11 30 ARG A N 8
ATOM 4973 C CA . ARG A 1 30 ? 13.990 -5.333 4.395 1.00 14.02 30 ARG A CA 8
ATOM 4974 C C . ARG A 1 30 ? 15.239 -5.674 3.658 1.00 51.14 30 ARG A C 8
ATOM 4975 O O . ARG A 1 30 ? 15.879 -6.665 3.957 1.00 74.30 30 ARG A O 8
ATOM 4996 N N . CYS A 1 31 ? 15.571 -4.889 2.684 1.00 2.15 31 CYS A N 8
ATOM 4997 C CA . CYS A 1 31 ? 16.918 -4.902 2.216 1.00 11.31 31 CYS A CA 8
ATOM 4998 C C . CYS A 1 31 ? 17.654 -4.041 3.161 1.00 11.34 31 CYS A C 8
ATOM 4999 O O . CYS A 1 31 ? 17.199 -2.920 3.451 1.00 64.34 31 CYS A O 8
ATOM 5007 N N . LYS A 1 32 ? 18.700 -4.539 3.700 1.00 42.43 32 LYS A N 8
ATOM 5008 C CA . LYS A 1 32 ? 19.484 -3.786 4.600 1.00 12.32 32 LYS A CA 8
ATOM 5009 C C . LYS A 1 32 ? 20.922 -3.868 4.175 1.00 43.10 32 LYS A C 8
ATOM 5010 O O . LYS A 1 32 ? 21.632 -4.802 4.566 1.00 41.32 32 LYS A O 8
ATOM 5029 N N . ILE A 1 33 ? 21.284 -2.936 3.272 1.00 72.40 33 ILE A N 8
ATOM 5030 C CA . ILE A 1 33 ? 22.642 -2.681 2.682 1.00 45.15 33 ILE A CA 8
ATOM 5031 C C . ILE A 1 33 ? 23.394 -3.882 2.062 1.00 43.11 33 ILE A C 8
ATOM 5032 O O . ILE A 1 33 ? 24.002 -3.752 1.000 1.00 75.05 33 ILE A O 8
ATOM 5048 N N . LYS A 1 34 ? 23.364 -5.003 2.702 1.00 53.34 34 LYS A N 8
ATOM 5049 C CA . LYS A 1 34 ? 24.064 -6.173 2.253 1.00 1.14 34 LYS A CA 8
ATOM 5050 C C . LYS A 1 34 ? 23.091 -7.290 1.914 1.00 22.03 34 LYS A C 8
ATOM 5051 O O . LYS A 1 34 ? 23.206 -7.945 0.870 1.00 45.22 34 LYS A O 8
ATOM 5070 N N . LEU A 1 35 ? 22.117 -7.482 2.759 1.00 5.03 35 LEU A N 8
ATOM 5071 C CA . LEU A 1 35 ? 21.247 -8.625 2.634 1.00 42.33 35 LEU A CA 8
ATOM 5072 C C . LEU A 1 35 ? 19.821 -8.307 2.992 1.00 44.51 35 LEU A C 8
ATOM 5073 O O . LEU A 1 35 ? 19.478 -7.145 3.224 1.00 44.33 35 LEU A O 8
ATOM 5089 N N . CYS A 1 36 ? 19.009 -9.329 3.031 1.00 51.43 36 CYS A N 8
ATOM 5090 C CA . CYS A 1 36 ? 17.628 -9.200 3.389 1.00 75.22 36 CYS A CA 8
ATOM 5091 C C . CYS A 1 36 ? 17.512 -9.493 4.857 1.00 14.54 36 CYS A C 8
ATOM 5092 O O . CYS A 1 36 ? 18.079 -10.471 5.348 1.00 25.01 36 CYS A O 8
ATOM 5100 N N . LEU A 1 37 ? 16.830 -8.657 5.548 1.00 60.23 37 LEU A N 8
ATOM 5101 C CA . LEU A 1 37 ? 16.638 -8.811 6.910 1.00 42.31 37 LEU A CA 8
ATOM 5102 C C . LEU A 1 37 ? 15.162 -8.627 7.210 1.00 45.22 37 LEU A C 8
ATOM 5103 O O . LEU A 1 37 ? 14.598 -7.576 6.930 1.00 0.13 37 LEU A O 8
ATOM 5119 N N . LYS A 1 38 ? 14.526 -9.678 7.669 1.00 71.33 38 LYS A N 8
ATOM 5120 C CA . LYS A 1 38 ? 13.155 -9.620 8.122 1.00 71.53 38 LYS A CA 8
ATOM 5121 C C . LYS A 1 38 ? 12.958 -8.537 9.188 1.00 64.11 38 LYS A C 8
ATOM 5122 O O . LYS A 1 38 ? 13.833 -8.317 10.054 1.00 41.24 38 LYS A O 8
ATOM 5141 N N . ILE A 1 39 ? 11.865 -7.853 9.108 1.00 41.32 39 ILE A N 8
ATOM 5142 C CA . ILE A 1 39 ? 11.521 -6.882 10.096 1.00 12.22 39 ILE A CA 8
ATOM 5143 C C . ILE A 1 39 ? 10.381 -7.473 10.922 1.00 71.13 39 ILE A C 8
ATOM 5144 O O . ILE A 1 39 ? 10.571 -7.721 12.126 1.00 4.11 39 ILE A O 8
ATOM 5161 N N . ILE A 1 1 ? -0.123 -0.926 -5.392 1.00 34.43 1 ILE A N 9
ATOM 5162 C CA . ILE A 1 1 ? 0.101 -0.562 -3.998 1.00 64.35 1 ILE A CA 9
ATOM 5163 C C . 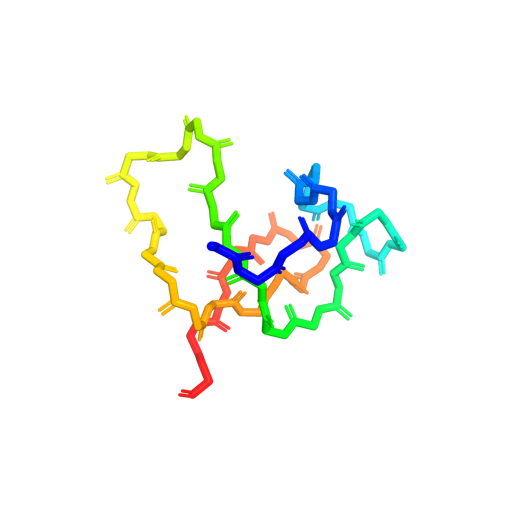ILE A 1 1 ? 1.426 -1.154 -3.541 1.00 33.00 1 ILE A C 9
ATOM 5164 O O . ILE A 1 1 ? 1.646 -2.372 -3.679 1.00 54.35 1 ILE A O 9
ATOM 5182 N N . PHE A 1 2 ? 2.299 -0.289 -3.021 1.00 31.01 2 PHE A N 9
ATOM 5183 C CA . PHE A 1 2 ? 3.622 -0.649 -2.514 1.00 43.13 2 PHE A CA 9
ATOM 5184 C C . PHE A 1 2 ? 4.500 -1.104 -3.675 1.00 53.02 2 PHE A C 9
ATOM 5185 O O . PHE A 1 2 ? 4.763 -2.302 -3.860 1.00 11.11 2 PHE A O 9
ATOM 5202 N N . GLU A 1 3 ? 4.862 -0.163 -4.513 1.00 21.31 3 GLU A N 9
ATOM 5203 C CA . GLU A 1 3 ? 5.679 -0.454 -5.650 1.00 52.51 3 GLU A CA 9
ATOM 5204 C C . GLU A 1 3 ? 7.113 -0.091 -5.345 1.00 23.35 3 GLU A C 9
ATOM 5205 O O . GLU A 1 3 ? 7.385 0.922 -4.686 1.00 30.53 3 GLU A O 9
ATOM 5217 N N . CYS A 1 4 ? 8.007 -0.915 -5.804 1.00 15.53 4 CYS A N 9
ATOM 5218 C CA . CYS A 1 4 ? 9.413 -0.752 -5.604 1.00 15.53 4 CYS A CA 9
ATOM 5219 C C . CYS A 1 4 ? 10.116 -1.718 -6.557 1.00 31.23 4 CYS A C 9
ATOM 5220 O O . CYS A 1 4 ? 9.447 -2.463 -7.281 1.00 41.15 4 CYS A O 9
ATOM 5228 N N . VAL A 1 5 ? 11.407 -1.742 -6.535 1.00 13.55 5 VAL A N 9
ATOM 5229 C CA . VAL A 1 5 ? 12.191 -2.569 -7.422 1.00 53.01 5 VAL A CA 9
ATOM 5230 C C . VAL A 1 5 ? 13.004 -3.471 -6.571 1.00 22.43 5 VAL A C 9
ATOM 5231 O O . VAL A 1 5 ? 14.022 -3.067 -6.017 1.00 42.24 5 VAL A O 9
ATOM 5244 N N . PHE A 1 6 ? 12.577 -4.683 -6.451 1.00 43.14 6 PHE A N 9
ATOM 5245 C CA . PHE A 1 6 ? 13.204 -5.560 -5.547 1.00 31.14 6 PHE A CA 9
ATOM 5246 C C . PHE A 1 6 ? 14.220 -6.370 -6.273 1.00 11.35 6 PHE A C 9
ATOM 5247 O O . PHE A 1 6 ? 14.010 -7.533 -6.589 1.00 12.11 6 PHE A O 9
ATOM 5264 N N . SER A 1 7 ? 15.217 -5.704 -6.710 1.00 71.15 7 SER A N 9
ATOM 5265 C CA . SER A 1 7 ? 16.387 -6.391 -7.190 1.00 64.33 7 SER A CA 9
ATOM 5266 C C . SER A 1 7 ? 17.332 -6.525 -5.996 1.00 2.40 7 SER A C 9
ATOM 5267 O O . SER A 1 7 ? 18.424 -7.046 -6.080 1.00 21.51 7 SER A O 9
ATOM 5275 N N . CYS A 1 8 ? 16.868 -5.955 -4.897 1.00 72.14 8 CYS A N 9
ATOM 5276 C CA . CYS A 1 8 ? 17.500 -5.944 -3.589 1.00 32.34 8 CYS A CA 9
ATOM 5277 C C . CYS A 1 8 ? 18.854 -5.204 -3.581 1.00 73.42 8 CYS A C 9
ATOM 5278 O O . CYS A 1 8 ? 19.575 -5.186 -2.579 1.00 73.21 8 CYS A O 9
ATOM 5286 N N . ASP A 1 9 ? 19.162 -4.563 -4.701 1.00 24.14 9 ASP A N 9
ATOM 5287 C CA . ASP A 1 9 ? 20.316 -3.671 -4.810 1.00 73.21 9 ASP A CA 9
ATOM 5288 C C . ASP A 1 9 ? 20.096 -2.536 -3.881 1.00 42.01 9 ASP A C 9
ATOM 5289 O O . ASP A 1 9 ? 18.982 -2.110 -3.735 1.00 71.13 9 ASP A O 9
ATOM 5298 N N . ILE A 1 10 ? 21.126 -1.999 -3.319 1.00 5.54 10 ILE A N 9
ATOM 5299 C CA . ILE A 1 10 ? 20.958 -0.871 -2.411 1.00 31.24 10 ILE A CA 9
ATOM 5300 C C . ILE A 1 10 ? 20.766 0.441 -3.172 1.00 63.32 10 ILE A C 9
ATOM 5301 O O . ILE A 1 10 ? 20.441 1.474 -2.588 1.00 34.33 10 ILE A O 9
ATOM 5317 N N . LYS A 1 11 ? 20.978 0.392 -4.470 1.00 20.44 11 LYS A N 9
ATOM 5318 C CA . LYS A 1 11 ? 20.733 1.539 -5.319 1.00 3.54 11 LYS A CA 9
ATOM 5319 C C . LYS A 1 11 ? 19.273 1.549 -5.803 1.00 52.25 11 LYS A C 9
ATOM 5320 O O . LYS A 1 11 ? 18.680 2.618 -6.006 1.00 54.21 11 LYS A O 9
ATOM 5339 N N . LYS A 1 12 ? 18.689 0.375 -5.964 1.00 11.54 12 LYS A N 9
ATOM 5340 C CA . LYS A 1 12 ? 17.311 0.291 -6.447 1.00 51.33 12 LYS A CA 9
ATOM 5341 C C . LYS A 1 12 ? 16.414 0.165 -5.244 1.00 71.15 12 LYS A C 9
ATOM 5342 O O . LYS A 1 12 ? 15.538 1.000 -4.985 1.00 72.03 12 LYS A O 9
ATOM 5361 N N . GLU A 1 13 ? 16.656 -0.882 -4.514 1.00 4.13 13 GLU A N 9
ATOM 5362 C CA . GLU A 1 13 ? 16.008 -1.162 -3.314 1.00 12.13 13 GLU A CA 9
ATOM 5363 C C . GLU A 1 13 ? 16.833 -0.522 -2.182 1.00 22.10 13 GLU A C 9
ATOM 5364 O O . GLU A 1 13 ? 17.713 0.300 -2.455 1.00 3.54 13 GLU A O 9
ATOM 5376 N N . GLY A 1 14 ? 16.527 -0.814 -0.958 1.00 72.31 14 GLY A N 9
ATOM 5377 C CA . GLY A 1 14 ? 17.346 -0.301 0.133 1.00 65.24 14 GLY A CA 9
ATOM 5378 C C . GLY A 1 14 ? 16.493 0.315 1.186 1.00 62.25 14 GLY A C 9
ATOM 5379 O O . GLY A 1 14 ? 16.714 1.471 1.594 1.00 34.31 14 GLY A O 9
ATOM 5383 N N . LYS A 1 15 ? 15.552 -0.473 1.651 1.00 1.14 15 LYS A N 9
ATOM 5384 C CA . LYS A 1 15 ? 14.459 -0.043 2.519 1.00 64.44 15 LYS A CA 9
ATOM 5385 C C . LYS A 1 15 ? 13.495 -1.234 2.603 1.00 73.35 15 LYS A C 9
ATOM 5386 O O . LYS A 1 15 ? 13.774 -2.252 1.980 1.00 32.32 15 LYS A O 9
ATOM 5405 N N . PRO A 1 16 ? 12.385 -1.175 3.377 1.00 62.25 16 PRO A N 9
ATOM 5406 C CA . PRO A 1 16 ? 11.427 -2.269 3.404 1.00 2.33 16 PRO A CA 9
ATOM 5407 C C . PRO A 1 16 ? 10.594 -2.293 2.140 1.00 0.14 16 PRO A C 9
ATOM 5408 O O . PRO A 1 16 ? 9.820 -1.362 1.882 1.00 61.32 16 PRO A O 9
ATOM 5419 N N . CYS A 1 17 ? 10.801 -3.292 1.326 1.00 71.33 17 CYS A N 9
ATOM 5420 C CA . CYS A 1 17 ? 10.036 -3.463 0.130 1.00 72.45 17 CYS A CA 9
ATOM 5421 C C . CYS A 1 17 ? 9.587 -4.916 -0.088 1.00 55.31 17 CYS A C 9
ATOM 5422 O O . CYS A 1 17 ? 9.582 -5.731 0.876 1.00 21.03 17 CYS A O 9
ATOM 5430 N N . LYS A 1 18 ? 9.203 -5.238 -1.328 1.00 50.41 18 LYS A N 9
ATOM 5431 C CA . LYS A 1 18 ? 8.473 -6.458 -1.622 1.00 51.43 18 LYS A CA 9
ATOM 5432 C C . LYS A 1 18 ? 9.280 -7.461 -2.442 1.00 35.03 18 LYS A C 9
ATOM 5433 O O . LYS A 1 18 ? 9.596 -7.213 -3.580 1.00 15.23 18 LYS A O 9
ATOM 5452 N N . PRO A 1 19 ? 9.597 -8.604 -1.853 1.00 31.40 19 PRO A N 9
ATOM 5453 C CA . PRO A 1 19 ? 10.529 -9.606 -2.415 1.00 20.01 19 PRO A CA 9
ATOM 5454 C C . PRO A 1 19 ? 10.304 -10.077 -3.850 1.00 64.14 19 PRO A C 9
ATOM 5455 O O . PRO A 1 19 ? 9.189 -10.019 -4.411 1.00 0.31 19 PRO A O 9
ATOM 5466 N N . LYS A 1 20 ? 11.400 -10.551 -4.406 1.00 32.20 20 LYS A N 9
ATOM 5467 C CA . LYS A 1 20 ? 11.493 -11.190 -5.684 1.00 42.31 20 LYS A CA 9
ATOM 5468 C C . LYS A 1 20 ? 12.904 -11.763 -5.754 1.00 63.24 20 LYS A C 9
ATOM 5469 O O . LYS A 1 20 ? 13.854 -11.037 -6.010 1.00 34.41 20 LYS A O 9
ATOM 5488 N N . GLY A 1 21 ? 13.041 -13.022 -5.423 1.00 21.32 21 GLY A N 9
ATOM 5489 C CA . GLY A 1 21 ? 14.342 -13.658 -5.489 1.00 62.43 21 GLY A CA 9
ATOM 5490 C C . GLY A 1 21 ? 14.943 -13.923 -4.122 1.00 12.53 21 GLY A C 9
ATOM 5491 O O . GLY A 1 21 ? 16.101 -14.334 -4.010 1.00 20.23 21 GLY A O 9
ATOM 5495 N N . GLU A 1 22 ? 14.164 -13.706 -3.093 1.00 41.12 22 GLU A N 9
ATOM 5496 C CA . GLU A 1 22 ? 14.593 -13.930 -1.721 1.00 14.55 22 GLU A CA 9
ATOM 5497 C C . GLU A 1 22 ? 13.670 -14.946 -1.049 1.00 20.31 22 GLU A C 9
ATOM 5498 O O . GLU A 1 22 ? 12.458 -14.915 -1.261 1.00 54.51 22 GLU A O 9
ATOM 5510 N N . LYS A 1 23 ? 14.239 -15.850 -0.294 1.00 4.22 23 LYS A N 9
ATOM 5511 C CA . LYS A 1 23 ? 13.488 -16.831 0.464 1.00 31.32 23 LYS A CA 9
ATOM 5512 C C . LYS A 1 23 ? 13.845 -16.706 1.972 1.00 52.25 23 LYS A C 9
ATOM 5513 O O . LYS A 1 23 ? 13.282 -17.381 2.828 1.00 2.31 23 LYS A O 9
ATOM 5532 N N . LYS A 1 24 ? 14.785 -15.831 2.260 1.00 73.34 24 LYS A N 9
ATOM 5533 C CA . LYS A 1 24 ? 15.359 -15.654 3.599 1.00 20.30 24 LYS A CA 9
ATOM 5534 C C . LYS A 1 24 ? 14.315 -15.115 4.599 1.00 54.43 24 LYS A C 9
ATOM 5535 O O . LYS A 1 24 ? 14.044 -15.735 5.629 1.00 50.21 24 LYS A O 9
ATOM 5554 N N . CYS A 1 25 ? 13.735 -14.001 4.279 1.00 44.42 25 CYS A N 9
ATOM 5555 C CA . CYS A 1 25 ? 12.860 -13.294 5.190 1.00 73.03 25 CYS A CA 9
ATOM 5556 C C . CYS A 1 25 ? 11.386 -13.712 5.113 1.00 23.41 25 CYS A C 9
ATOM 5557 O O . CYS A 1 25 ? 11.031 -14.719 4.506 1.00 2.12 25 CYS A O 9
ATOM 5565 N N . THR A 1 26 ? 10.554 -12.918 5.781 1.00 2.31 26 THR A N 9
ATOM 5566 C CA . THR A 1 26 ? 9.130 -13.009 5.767 1.00 74.43 26 THR A CA 9
ATOM 5567 C C . THR A 1 26 ? 8.613 -11.685 6.374 1.00 32.02 26 THR A C 9
ATOM 5568 O O . THR A 1 26 ? 9.330 -11.062 7.172 1.00 64.41 26 THR A O 9
ATOM 5579 N N . GLY A 1 27 ? 7.460 -11.213 5.928 1.00 75.52 27 GLY A N 9
ATOM 5580 C CA . GLY A 1 27 ? 6.929 -9.944 6.408 1.00 31.32 27 GLY A CA 9
ATOM 5581 C C . GLY A 1 27 ? 7.317 -8.795 5.500 1.00 21.11 27 GLY A C 9
ATOM 5582 O O . GLY A 1 27 ? 7.032 -8.831 4.308 1.00 22.00 27 GLY A O 9
ATOM 5586 N N . GLY A 1 28 ? 7.989 -7.808 6.047 1.00 44.55 28 GLY A N 9
ATOM 5587 C CA . GLY A 1 28 ? 8.446 -6.683 5.284 1.00 33.25 28 GLY A CA 9
ATOM 5588 C C . GLY A 1 28 ? 9.917 -6.835 5.091 1.00 64.42 28 GLY A C 9
ATOM 5589 O O . GLY A 1 28 ? 10.643 -7.043 6.057 1.00 5.11 28 GLY A O 9
ATOM 5593 N N . TRP A 1 29 ? 10.371 -6.775 3.883 1.00 31.11 29 TRP A N 9
ATOM 5594 C CA . TRP A 1 29 ? 11.754 -7.133 3.610 1.00 30.32 29 TRP A CA 9
ATOM 5595 C C . TRP A 1 29 ? 12.588 -5.913 3.295 1.00 2.10 29 TRP A C 9
ATOM 5596 O O . TRP A 1 29 ? 12.487 -5.345 2.216 1.00 51.20 29 TRP A O 9
ATOM 5617 N N . ARG A 1 30 ? 13.351 -5.473 4.271 1.00 4.12 30 ARG A N 9
ATOM 5618 C CA . ARG A 1 30 ? 14.266 -4.360 4.088 1.00 22.34 30 ARG A CA 9
ATOM 5619 C C . ARG A 1 30 ? 15.503 -4.801 3.349 1.00 25.21 30 ARG A C 9
ATOM 5620 O O . ARG A 1 30 ? 16.337 -5.473 3.930 1.00 54.14 30 ARG A O 9
ATOM 5641 N N . CYS A 1 31 ? 15.618 -4.489 2.083 1.00 34.34 31 CYS A N 9
ATOM 5642 C CA . CYS A 1 31 ? 16.871 -4.748 1.414 1.00 75.13 31 CYS A CA 9
ATOM 5643 C C . CYS A 1 31 ? 17.872 -3.815 1.983 1.00 65.30 31 CYS A C 9
ATOM 5644 O O . CYS A 1 31 ? 17.688 -2.592 1.925 1.00 14.44 31 CYS A O 9
ATOM 5652 N N . LYS A 1 32 ? 18.866 -4.365 2.606 1.00 52.43 32 LYS A N 9
ATOM 5653 C CA . LYS A 1 32 ? 19.855 -3.581 3.221 1.00 61.33 32 LYS A CA 9
ATOM 5654 C C . LYS A 1 32 ? 21.138 -4.358 3.273 1.00 71.35 32 LYS A C 9
ATOM 5655 O O . LYS A 1 32 ? 21.157 -5.482 3.812 1.00 24.40 32 LYS A O 9
ATOM 5674 N N . ILE A 1 33 ? 22.175 -3.772 2.639 1.00 3.42 33 ILE A N 9
ATOM 5675 C CA . ILE A 1 33 ? 23.604 -4.214 2.593 1.00 71.31 33 ILE A CA 9
ATOM 5676 C C . ILE A 1 33 ? 23.867 -5.688 2.191 1.00 14.30 33 ILE A C 9
ATOM 5677 O O . ILE A 1 33 ? 24.652 -5.964 1.273 1.00 74.32 33 ILE A O 9
ATOM 5693 N N . LYS A 1 34 ? 23.226 -6.605 2.838 1.00 10.41 34 LYS A N 9
ATOM 5694 C CA . LYS A 1 34 ? 23.461 -7.989 2.599 1.00 55.33 34 LYS A CA 9
ATOM 5695 C C . LYS A 1 34 ? 22.305 -8.601 1.854 1.00 22.21 34 LYS A C 9
ATOM 5696 O O . LYS A 1 34 ? 22.471 -9.133 0.751 1.00 62.10 34 LYS A O 9
ATOM 5715 N N . LEU A 1 35 ? 21.124 -8.462 2.415 1.00 52.51 35 LEU A N 9
ATOM 5716 C CA . LEU A 1 35 ? 19.955 -9.205 1.951 1.00 34.10 35 LEU A CA 9
ATOM 5717 C C . LEU A 1 35 ? 18.723 -8.493 2.405 1.00 10.34 35 LEU A C 9
ATOM 5718 O O . LEU A 1 35 ? 18.753 -7.282 2.668 1.00 55.04 35 LEU A O 9
ATOM 5734 N N . CYS A 1 36 ? 17.650 -9.232 2.469 1.00 53.33 36 CYS A N 9
ATOM 5735 C CA . CYS A 1 36 ? 16.439 -8.760 3.055 1.00 45.44 36 CYS A CA 9
ATOM 5736 C C . CYS A 1 36 ? 16.575 -8.843 4.569 1.00 13.02 36 CYS A C 9
ATOM 5737 O O . CYS A 1 36 ? 17.169 -9.803 5.099 1.00 50.42 36 CYS A O 9
ATOM 5745 N N . LEU A 1 37 ? 16.153 -7.814 5.237 1.00 1.42 37 LEU A N 9
ATOM 5746 C CA . LEU A 1 37 ? 16.078 -7.770 6.650 1.00 42.50 37 LEU A CA 9
ATOM 5747 C C . LEU A 1 37 ? 14.633 -7.474 7.125 1.00 22.23 37 LEU A C 9
ATOM 5748 O O . LEU A 1 37 ? 14.216 -6.320 7.127 1.00 24.34 37 LEU A O 9
ATOM 5764 N N . LYS A 1 38 ? 13.845 -8.549 7.341 1.00 0.41 38 LYS A N 9
ATOM 5765 C CA . LYS A 1 38 ? 12.545 -8.534 8.055 1.00 74.33 38 LYS A CA 9
ATOM 5766 C C . LYS A 1 38 ? 12.353 -7.333 8.981 1.00 61.32 38 LYS A C 9
ATOM 5767 O O . LYS A 1 38 ? 13.076 -7.174 9.984 1.00 54.21 38 LYS A O 9
ATOM 5786 N N . ILE A 1 39 ? 11.408 -6.511 8.646 1.00 22.11 39 ILE A N 9
ATOM 5787 C CA . ILE A 1 39 ? 11.057 -5.381 9.442 1.00 75.51 39 ILE A CA 9
ATOM 5788 C C . ILE A 1 39 ? 9.822 -5.734 10.279 1.00 11.25 39 ILE A C 9
ATOM 5789 O O . ILE A 1 39 ? 9.940 -5.826 11.518 1.00 4.35 39 ILE A O 9
ATOM 5806 N N . ILE A 1 1 ? 0.592 -1.027 -1.711 1.00 32.33 1 ILE A N 10
ATOM 5807 C CA . ILE A 1 1 ? 1.470 -1.036 -2.870 1.00 31.24 1 ILE A CA 10
ATOM 5808 C C . ILE A 1 1 ? 2.880 -1.348 -2.396 1.00 25.33 1 ILE A C 10
ATOM 5809 O O . ILE A 1 1 ? 3.633 -0.457 -2.002 1.00 53.22 1 ILE A O 10
ATOM 5827 N N . PHE A 1 2 ? 3.209 -2.613 -2.377 1.00 70.44 2 PHE A N 10
ATOM 5828 C CA . PHE A 1 2 ? 4.486 -3.072 -1.886 1.00 12.20 2 PHE A CA 10
ATOM 5829 C C . PHE A 1 2 ? 5.348 -3.409 -3.104 1.00 61.21 2 PHE A C 10
ATOM 5830 O O . PHE A 1 2 ? 5.797 -4.541 -3.288 1.00 4.33 2 PHE A O 10
ATOM 5847 N N . GLU A 1 3 ? 5.532 -2.434 -3.964 1.00 12.34 3 GLU A N 10
ATOM 5848 C CA . GLU A 1 3 ? 6.294 -2.640 -5.167 1.00 32.31 3 GLU A CA 10
ATOM 5849 C C . GLU A 1 3 ? 7.631 -1.977 -5.046 1.00 45.44 3 GLU A C 10
ATOM 5850 O O . GLU A 1 3 ? 7.741 -0.893 -4.461 1.00 60.34 3 GLU A O 10
ATOM 5862 N N . CYS A 1 4 ? 8.635 -2.619 -5.592 1.00 25.42 4 CYS A N 10
ATOM 5863 C CA . CYS A 1 4 ? 10.006 -2.193 -5.480 1.00 30.43 4 CYS A CA 10
ATOM 5864 C C . CYS A 1 4 ? 10.837 -3.145 -6.362 1.00 52.24 4 CYS A C 10
ATOM 5865 O O . CYS A 1 4 ? 10.264 -4.054 -6.971 1.00 65.34 4 CYS A O 10
ATOM 5873 N N . VAL A 1 5 ? 12.138 -2.998 -6.407 1.00 11.12 5 VAL A N 10
ATOM 5874 C CA . VAL A 1 5 ? 12.964 -3.827 -7.292 1.00 60.20 5 VAL A CA 10
ATOM 5875 C C . VAL A 1 5 ? 13.914 -4.579 -6.436 1.00 40.33 5 VAL A C 10
ATOM 5876 O O . VAL A 1 5 ? 14.922 -4.025 -6.025 1.00 0.44 5 VAL A O 10
ATOM 5889 N N . PHE A 1 6 ? 13.659 -5.841 -6.210 1.00 42.23 6 PHE A N 10
ATOM 5890 C CA . PHE A 1 6 ? 14.401 -6.547 -5.221 1.00 73.51 6 PHE A CA 10
ATOM 5891 C C . PHE A 1 6 ? 15.608 -7.198 -5.800 1.00 74.03 6 PHE A C 10
ATOM 5892 O O . PHE A 1 6 ? 15.714 -8.423 -5.890 1.00 60.44 6 PHE A O 10
ATOM 5909 N N . SER A 1 7 ? 16.470 -6.385 -6.277 1.00 21.12 7 SER A N 10
ATOM 5910 C CA . SER A 1 7 ? 17.759 -6.842 -6.699 1.00 4.22 7 SER A CA 10
ATOM 5911 C C . SER A 1 7 ? 18.710 -6.806 -5.489 1.00 13.23 7 SER A C 10
ATOM 5912 O O . SER A 1 7 ? 19.847 -7.230 -5.548 1.00 64.40 7 SER A O 10
ATOM 5920 N N . CYS A 1 8 ? 18.181 -6.262 -4.407 1.00 1.11 8 CYS A N 10
ATOM 5921 C CA . CYS A 1 8 ? 18.818 -6.100 -3.083 1.00 54.14 8 CYS A CA 10
ATOM 5922 C C . CYS A 1 8 ? 20.083 -5.223 -3.116 1.00 73.24 8 CYS A C 10
ATOM 5923 O O . CYS A 1 8 ? 20.787 -5.039 -2.113 1.00 54.14 8 CYS A O 10
ATOM 5931 N N . ASP A 1 9 ? 20.322 -4.657 -4.273 1.00 72.33 9 ASP A N 10
ATOM 5932 C CA . ASP A 1 9 ? 21.330 -3.669 -4.498 1.00 0.01 9 ASP A CA 10
ATOM 5933 C C . ASP A 1 9 ? 20.905 -2.475 -3.766 1.00 25.15 9 ASP A C 10
ATOM 5934 O O . ASP A 1 9 ? 19.753 -2.173 -3.765 1.00 12.40 9 ASP A O 10
ATOM 5943 N N . ILE A 1 10 ? 21.792 -1.774 -3.226 1.00 4.02 10 ILE A N 10
ATOM 5944 C CA . ILE A 1 10 ? 21.445 -0.619 -2.440 1.00 45.04 10 ILE A CA 10
ATOM 5945 C C . ILE A 1 10 ? 21.026 0.587 -3.347 1.00 62.24 10 ILE A C 10
ATOM 5946 O O . ILE A 1 10 ? 20.441 1.570 -2.887 1.00 52.12 10 ILE A O 10
ATOM 5962 N N . LYS A 1 11 ? 21.303 0.482 -4.637 1.00 24.50 11 LYS A N 10
ATOM 5963 C CA . LYS A 1 11 ? 20.853 1.491 -5.590 1.00 52.13 11 LYS A CA 10
ATOM 5964 C C . LYS A 1 11 ? 19.449 1.124 -6.133 1.00 41.34 11 LYS A C 10
ATOM 5965 O O . LYS A 1 11 ? 18.687 1.984 -6.572 1.00 2.45 11 LYS A O 10
ATOM 5984 N N . LYS A 1 12 ? 19.115 -0.146 -6.069 1.00 73.40 12 LYS A N 10
ATOM 5985 C CA . LYS A 1 12 ? 17.832 -0.647 -6.596 1.00 1.20 12 LYS A CA 10
ATOM 5986 C C . LYS A 1 12 ? 16.859 -0.799 -5.443 1.00 61.54 12 LYS A C 10
ATOM 5987 O O . LYS A 1 12 ? 15.734 -0.281 -5.456 1.00 41.44 12 LYS A O 10
ATOM 6006 N N . GLU A 1 13 ? 17.331 -1.504 -4.471 1.00 51.42 13 GLU A N 10
ATOM 6007 C CA . GLU A 1 13 ? 16.678 -1.801 -3.250 1.00 14.15 13 GLU A CA 10
ATOM 6008 C C . GLU A 1 13 ? 17.332 -0.993 -2.140 1.00 70.33 13 GLU A C 10
ATOM 6009 O O . GLU A 1 13 ? 18.034 -0.021 -2.415 1.00 71.43 13 GLU A O 10
ATOM 6021 N N . GLY A 1 14 ? 17.100 -1.370 -0.917 1.00 1.05 14 GLY A N 10
ATOM 6022 C CA . GLY A 1 14 ? 17.771 -0.709 0.183 1.00 75.32 14 GLY A CA 10
ATOM 6023 C C . GLY A 1 14 ? 16.785 -0.035 1.062 1.00 64.03 14 GLY A C 10
ATOM 6024 O O . GLY A 1 14 ? 16.907 1.163 1.363 1.00 23.10 14 GLY A O 10
ATOM 6028 N N . LYS A 1 15 ? 15.855 -0.822 1.527 1.00 64.12 15 LYS A N 10
ATOM 6029 C CA . LYS A 1 15 ? 14.663 -0.371 2.229 1.00 40.10 15 LYS A CA 10
ATOM 6030 C C . LYS A 1 15 ? 13.790 -1.610 2.472 1.00 42.23 15 LYS A C 10
ATOM 6031 O O . LYS A 1 15 ? 14.145 -2.687 1.983 1.00 35.50 15 LYS A O 10
ATOM 6050 N N . PRO A 1 16 ? 12.692 -1.522 3.265 1.00 4.32 16 PRO A N 10
ATOM 6051 C CA . PRO A 1 16 ? 11.811 -2.669 3.499 1.00 10.02 16 PRO A CA 10
ATOM 6052 C C . PRO A 1 16 ? 10.932 -2.972 2.309 1.00 63.22 16 PRO A C 10
ATOM 6053 O O . PRO A 1 16 ? 9.881 -2.339 2.112 1.00 34.21 16 PRO A O 10
ATOM 6064 N N . CYS A 1 17 ? 11.354 -3.908 1.514 1.00 43.01 17 CYS A N 10
ATOM 6065 C CA . CYS A 1 17 ? 10.627 -4.260 0.348 1.00 11.41 17 CYS A CA 10
ATOM 6066 C C . CYS A 1 17 ? 10.428 -5.790 0.223 1.00 75.22 17 CYS A C 10
ATOM 6067 O O . CYS A 1 17 ? 10.336 -6.507 1.255 1.00 52.13 17 CYS A O 10
ATOM 6075 N N . LYS A 1 18 ? 10.337 -6.295 -1.003 1.00 31.51 18 LYS A N 10
ATOM 6076 C CA . LYS A 1 18 ? 9.814 -7.639 -1.230 1.00 42.12 18 LYS A CA 10
ATOM 6077 C C . LYS A 1 18 ? 10.739 -8.594 -1.982 1.00 62.02 18 LYS A C 10
ATOM 6078 O O . LYS A 1 18 ? 10.850 -8.543 -3.207 1.00 52.32 18 LYS A O 10
ATOM 6097 N N . PRO A 1 19 ? 11.441 -9.449 -1.238 1.00 71.41 19 PRO A N 10
ATOM 6098 C CA . PRO A 1 19 ? 12.367 -10.444 -1.784 1.00 70.13 19 PRO A CA 10
ATOM 6099 C C . PRO A 1 19 ? 11.769 -11.267 -2.904 1.00 55.20 19 PRO A C 10
ATOM 6100 O O . PRO A 1 19 ? 10.809 -12.007 -2.703 1.00 24.23 19 PRO A O 10
ATOM 6111 N N . LYS A 1 20 ? 12.315 -11.107 -4.075 1.00 44.50 20 LYS A N 10
ATOM 6112 C CA . LYS A 1 20 ? 11.869 -11.826 -5.226 1.00 62.12 20 LYS A CA 10
ATOM 6113 C C . LYS A 1 20 ? 12.941 -12.815 -5.633 1.00 21.51 20 LYS A C 10
ATOM 6114 O O . LYS A 1 20 ? 14.013 -12.424 -6.125 1.00 14.02 20 LYS A O 10
ATOM 6133 N N . GLY A 1 21 ? 12.676 -14.068 -5.399 1.00 32.44 21 GLY A N 10
ATOM 6134 C CA . GLY A 1 21 ? 13.621 -15.106 -5.713 1.00 14.25 21 GLY A CA 10
ATOM 6135 C C . GLY A 1 21 ? 14.259 -15.662 -4.469 1.00 54.41 21 GLY A C 10
ATOM 6136 O O . GLY A 1 21 ? 14.994 -16.647 -4.519 1.00 34.42 21 GLY A O 10
ATOM 6140 N N . GLU A 1 22 ? 13.968 -15.041 -3.357 1.00 11.20 22 GLU A N 10
ATOM 6141 C CA . GLU A 1 22 ? 14.506 -15.435 -2.077 1.00 60.11 22 GLU A CA 10
ATOM 6142 C C . GLU A 1 22 ? 13.584 -16.418 -1.405 1.00 13.23 22 GLU A C 10
ATOM 6143 O O . GLU A 1 22 ? 12.363 -16.344 -1.572 1.00 24.52 22 GLU A O 10
ATOM 6155 N N . LYS A 1 23 ? 14.143 -17.346 -0.682 1.00 21.13 23 LYS A N 10
ATOM 6156 C CA . LYS A 1 23 ? 13.344 -18.320 0.012 1.00 4.43 23 LYS A CA 10
ATOM 6157 C C . LYS A 1 23 ? 13.435 -18.092 1.521 1.00 15.31 23 LYS A C 10
ATOM 6158 O O . LYS A 1 23 ? 12.508 -18.420 2.284 1.00 31.41 23 LYS A O 10
ATOM 6177 N N . LYS A 1 24 ? 14.541 -17.527 1.946 1.00 23.33 24 LYS A N 10
ATOM 6178 C CA . LYS A 1 24 ? 14.751 -17.203 3.344 1.00 30.40 24 LYS A CA 10
ATOM 6179 C C . LYS A 1 24 ? 14.148 -15.843 3.629 1.00 13.53 24 LYS A C 10
ATOM 6180 O O . LYS A 1 24 ? 13.567 -15.606 4.680 1.00 54.51 24 LYS A O 10
ATOM 6199 N N . CYS A 1 25 ? 14.281 -14.968 2.682 1.00 71.12 25 CYS A N 10
ATOM 6200 C CA . CYS A 1 25 ? 13.797 -13.628 2.813 1.00 70.24 25 CYS A CA 10
ATOM 6201 C C . CYS A 1 25 ? 12.331 -13.566 2.319 1.00 0.33 25 CYS A C 10
ATOM 6202 O O . CYS A 1 25 ? 12.014 -14.047 1.216 1.00 73.31 25 CYS A O 10
ATOM 6210 N N . THR A 1 26 ? 11.449 -13.024 3.135 1.00 10.21 26 THR A N 10
ATOM 6211 C CA . THR A 1 26 ? 10.045 -12.889 2.776 1.00 10.12 26 THR A CA 10
ATOM 6212 C C . THR A 1 26 ? 9.653 -11.415 2.667 1.00 0.51 26 THR A C 10
ATOM 6213 O O . THR A 1 26 ? 10.491 -10.548 2.836 1.00 73.01 26 THR A O 10
ATOM 6224 N N . GLY A 1 27 ? 8.400 -11.139 2.371 1.00 74.51 27 GLY A N 10
ATOM 6225 C CA . GLY A 1 27 ? 7.943 -9.771 2.252 1.00 2.01 27 GLY A CA 10
ATOM 6226 C C . GLY A 1 27 ? 8.031 -9.060 3.578 1.00 2.41 27 GLY A C 10
ATOM 6227 O O . GLY A 1 27 ? 7.620 -9.611 4.602 1.00 45.24 27 GLY A O 10
ATOM 6231 N N . GLY A 1 28 ? 8.579 -7.872 3.574 1.00 40.31 28 GLY A N 10
ATOM 6232 C CA . GLY A 1 28 ? 8.754 -7.150 4.806 1.00 1.42 28 GLY A CA 10
ATOM 6233 C C . GLY A 1 28 ? 10.177 -7.246 5.269 1.00 10.22 28 GLY A C 10
ATOM 6234 O O . GLY A 1 28 ? 10.470 -7.203 6.478 1.00 51.13 28 GLY A O 10
ATOM 6238 N N . TRP A 1 29 ? 11.061 -7.389 4.314 1.00 33.15 29 TRP A N 10
ATOM 6239 C CA . TRP A 1 29 ? 12.468 -7.502 4.564 1.00 45.35 29 TRP A CA 10
ATOM 6240 C C . TRP A 1 29 ? 13.195 -6.347 3.912 1.00 73.22 29 TRP A C 10
ATOM 6241 O O . TRP A 1 29 ? 12.975 -6.028 2.746 1.00 12.11 29 TRP A O 10
ATOM 6262 N N . ARG A 1 30 ? 14.005 -5.709 4.689 1.00 33.41 30 ARG A N 10
ATOM 6263 C CA . ARG A 1 30 ? 14.794 -4.583 4.280 1.00 22.41 30 ARG A CA 10
ATOM 6264 C C . ARG A 1 30 ? 16.064 -5.029 3.624 1.00 33.51 30 ARG A C 10
ATOM 6265 O O . ARG A 1 30 ? 16.798 -5.807 4.201 1.00 74.33 30 ARG A O 10
ATOM 6286 N N . CYS A 1 31 ? 16.324 -4.578 2.437 1.00 34.02 31 CYS A N 10
ATOM 6287 C CA . CYS A 1 31 ? 17.651 -4.741 1.927 1.00 50.32 31 CYS A CA 10
ATOM 6288 C C . CYS A 1 31 ? 18.470 -3.696 2.585 1.00 23.25 31 CYS A C 10
ATOM 6289 O O . CYS A 1 31 ? 18.090 -2.509 2.563 1.00 13.25 31 CYS A O 10
ATOM 6297 N N . LYS A 1 32 ? 19.496 -4.116 3.241 1.00 53.40 32 LYS A N 10
ATOM 6298 C CA . LYS A 1 32 ? 20.413 -3.228 3.874 1.00 12.11 32 LYS A CA 10
ATOM 6299 C C . LYS A 1 32 ? 21.786 -3.748 3.526 1.00 3.02 32 LYS A C 10
ATOM 6300 O O . LYS A 1 32 ? 21.875 -4.861 2.948 1.00 50.02 32 LYS A O 10
ATOM 6319 N N . ILE A 1 33 ? 22.836 -2.980 3.824 1.00 51.24 33 ILE A N 10
ATOM 6320 C CA . ILE A 1 33 ? 24.218 -3.356 3.516 1.00 11.24 33 ILE A CA 10
ATOM 6321 C C . ILE A 1 33 ? 24.661 -4.603 4.316 1.00 14.34 33 ILE A C 10
ATOM 6322 O O . ILE A 1 33 ? 25.332 -4.500 5.341 1.00 10.43 33 ILE A O 10
ATOM 6338 N N . LYS A 1 34 ? 24.132 -5.721 3.891 1.00 3.44 34 LYS A N 10
ATOM 6339 C CA . LYS A 1 34 ? 24.410 -7.074 4.323 1.00 65.05 34 LYS A CA 10
ATOM 6340 C C . LYS A 1 34 ? 23.726 -7.977 3.331 1.00 52.35 34 LYS A C 10
ATOM 6341 O O . LYS A 1 34 ? 24.381 -8.636 2.517 1.00 4.44 34 LYS A O 10
ATOM 6360 N N . LEU A 1 35 ? 22.396 -7.859 3.329 1.00 72.13 35 LEU A N 10
ATOM 6361 C CA . LEU A 1 35 ? 21.439 -8.707 2.621 1.00 62.53 35 LEU A CA 10
ATOM 6362 C C . LEU A 1 35 ? 20.059 -8.266 3.068 1.00 52.15 35 LEU A C 10
ATOM 6363 O O . LEU A 1 35 ? 19.901 -7.141 3.575 1.00 73.31 35 LEU A O 10
ATOM 6379 N N . CYS A 1 36 ? 19.084 -9.130 2.879 1.00 34.11 36 CYS A N 10
ATOM 6380 C CA . CYS A 1 36 ? 17.730 -8.896 3.337 1.00 1.45 36 CYS A CA 10
ATOM 6381 C C . CYS A 1 36 ? 17.712 -8.985 4.881 1.00 13.45 36 CYS A C 10
ATOM 6382 O O . CYS A 1 36 ? 18.410 -9.821 5.464 1.00 63.24 36 CYS A O 10
ATOM 6390 N N . LEU A 1 37 ? 16.949 -8.140 5.522 1.00 34.05 37 LEU A N 10
ATOM 6391 C CA . LEU A 1 37 ? 16.796 -8.151 6.941 1.00 62.21 37 LEU A CA 10
ATOM 6392 C C . LEU A 1 37 ? 15.348 -7.769 7.300 1.00 1.11 37 LEU A C 10
ATOM 6393 O O . LEU A 1 37 ? 14.930 -6.651 7.039 1.00 44.22 37 LEU A O 10
ATOM 6409 N N . LYS A 1 38 ? 14.577 -8.719 7.838 1.00 70.15 38 LYS A N 10
ATOM 6410 C CA . LYS A 1 38 ? 13.177 -8.491 8.234 1.00 43.45 38 LYS A CA 10
ATOM 6411 C C . LYS A 1 38 ? 13.059 -7.307 9.161 1.00 1.01 38 LYS A C 10
ATOM 6412 O O . LYS A 1 38 ? 13.900 -7.111 10.049 1.00 54.44 38 LYS A O 10
ATOM 6431 N N . ILE A 1 39 ? 12.062 -6.511 8.942 1.00 31.23 39 ILE A N 10
ATOM 6432 C CA . ILE A 1 39 ? 11.838 -5.371 9.755 1.00 4.34 39 ILE A CA 10
ATOM 6433 C C . ILE A 1 39 ? 10.599 -5.594 10.634 1.00 71.13 39 ILE A C 10
ATOM 6434 O O . ILE A 1 39 ? 9.453 -5.457 10.151 1.00 24.13 39 ILE A O 10
ATOM 6451 N N . ILE A 1 1 ? -1.234 -2.564 -3.715 1.00 13.51 1 ILE A N 11
ATOM 6452 C CA . ILE A 1 1 ? -0.194 -3.577 -3.842 1.00 62.51 1 ILE A CA 11
ATOM 6453 C C . ILE A 1 1 ? 1.084 -3.007 -3.270 1.00 25.30 1 ILE A C 11
ATOM 6454 O O . ILE A 1 1 ? 1.381 -1.828 -3.481 1.00 24.14 1 ILE A O 11
ATOM 6472 N N . PHE A 1 2 ? 1.795 -3.820 -2.514 1.00 14.10 2 PHE A N 11
ATOM 6473 C CA . PHE A 1 2 ? 3.065 -3.459 -1.911 1.00 54.12 2 PHE A CA 11
ATOM 6474 C C . PHE A 1 2 ? 4.084 -3.259 -3.068 1.00 61.54 2 PHE A C 11
ATOM 6475 O O . PHE A 1 2 ? 4.576 -4.225 -3.656 1.00 72.20 2 PHE A O 11
ATOM 6492 N N . GLU A 1 3 ? 4.347 -2.000 -3.402 1.00 70.34 3 GLU A N 11
ATOM 6493 C CA . GLU A 1 3 ? 5.057 -1.627 -4.634 1.00 10.42 3 GLU A CA 11
ATOM 6494 C C . GLU A 1 3 ? 6.538 -1.271 -4.434 1.00 50.25 3 GLU A C 11
ATOM 6495 O O . GLU A 1 3 ? 6.871 -0.411 -3.622 1.00 51.21 3 GLU A O 11
ATOM 6507 N N . CYS A 1 4 ? 7.406 -1.971 -5.186 1.00 31.24 4 CYS A N 11
ATOM 6508 C CA . CYS A 1 4 ? 8.826 -1.672 -5.325 1.00 71.11 4 CYS A CA 11
ATOM 6509 C C . CYS A 1 4 ? 9.406 -2.718 -6.313 1.00 34.21 4 CYS A C 11
ATOM 6510 O O . CYS A 1 4 ? 8.649 -3.319 -7.068 1.00 23.30 4 CYS A O 11
ATOM 6518 N N . VAL A 1 5 ? 10.681 -2.954 -6.265 1.00 1.41 5 VAL A N 11
ATOM 6519 C CA . VAL A 1 5 ? 11.371 -3.884 -7.123 1.00 10.13 5 VAL A CA 11
ATOM 6520 C C . VAL A 1 5 ? 12.289 -4.646 -6.225 1.00 2.21 5 VAL A C 11
ATOM 6521 O O . VAL A 1 5 ? 13.323 -4.121 -5.791 1.00 54.44 5 VAL A O 11
ATOM 6534 N N . PHE A 1 6 ? 11.952 -5.855 -5.930 1.00 51.52 6 PHE A N 11
ATOM 6535 C CA . PHE A 1 6 ? 12.687 -6.567 -4.957 1.00 24.41 6 PHE A CA 11
ATOM 6536 C C . PHE A 1 6 ? 13.802 -7.347 -5.592 1.00 40.21 6 PHE A C 11
ATOM 6537 O O . PHE A 1 6 ? 13.756 -8.569 -5.722 1.00 2.15 6 PHE A O 11
ATOM 6554 N N . SER A 1 7 ? 14.718 -6.620 -6.123 1.00 73.05 7 SER A N 11
ATOM 6555 C CA . SER A 1 7 ? 15.967 -7.200 -6.557 1.00 42.11 7 SER A CA 11
ATOM 6556 C C . SER A 1 7 ? 16.992 -7.034 -5.421 1.00 60.51 7 SER A C 11
ATOM 6557 O O . SER A 1 7 ? 18.133 -7.408 -5.522 1.00 0.30 7 SER A O 11
ATOM 6565 N N . CYS A 1 8 ? 16.527 -6.400 -4.366 1.00 12.12 8 CYS A N 11
ATOM 6566 C CA . CYS A 1 8 ? 17.251 -6.166 -3.107 1.00 13.30 8 CYS A CA 11
ATOM 6567 C C . CYS A 1 8 ? 18.559 -5.341 -3.246 1.00 0.45 8 CYS A C 11
ATOM 6568 O O . CYS A 1 8 ? 19.325 -5.178 -2.278 1.00 44.21 8 CYS A O 11
ATOM 6576 N N . ASP A 1 9 ? 18.776 -4.803 -4.424 1.00 74.10 9 ASP A N 11
ATOM 6577 C CA . ASP A 1 9 ? 19.858 -3.903 -4.697 1.00 44.42 9 ASP A CA 11
ATOM 6578 C C . ASP A 1 9 ? 19.584 -2.641 -3.984 1.00 21.12 9 ASP A C 11
ATOM 6579 O O . ASP A 1 9 ? 18.452 -2.247 -3.902 1.00 22.35 9 ASP A O 11
ATOM 6588 N N . ILE A 1 10 ? 20.596 -1.991 -3.540 1.00 1.23 10 ILE A N 11
ATOM 6589 C CA . ILE A 1 10 ? 20.470 -0.721 -2.837 1.00 10.32 10 ILE A CA 11
ATOM 6590 C C . ILE A 1 10 ? 19.956 0.394 -3.797 1.00 73.24 10 ILE A C 11
ATOM 6591 O O . ILE A 1 10 ? 19.337 1.367 -3.378 1.00 52.50 10 ILE A O 11
ATOM 6607 N N . LYS A 1 11 ? 20.206 0.209 -5.085 1.00 23.21 11 LYS A N 11
ATOM 6608 C CA . LYS A 1 11 ? 19.784 1.148 -6.118 1.00 62.14 11 LYS A CA 11
ATOM 6609 C C . LYS A 1 11 ? 18.297 0.959 -6.456 1.00 31.30 11 LYS A C 11
ATOM 6610 O O . LYS A 1 11 ? 17.626 1.878 -6.952 1.00 64.45 11 LYS A O 11
ATOM 6629 N N . LYS A 1 12 ? 17.782 -0.213 -6.163 1.00 30.24 12 LYS A N 11
ATOM 6630 C CA . LYS A 1 12 ? 16.429 -0.560 -6.567 1.00 2.34 12 LYS A CA 11
ATOM 6631 C C . LYS A 1 12 ? 15.570 -0.668 -5.338 1.00 44.24 12 LYS A C 11
ATOM 6632 O O . LYS A 1 12 ? 14.636 0.124 -5.124 1.00 12.33 12 LYS A O 11
ATOM 6651 N N . GLU A 1 13 ? 15.896 -1.630 -4.525 1.00 32.44 13 GLU A N 11
ATOM 6652 C CA . GLU A 1 13 ? 15.266 -1.825 -3.321 1.00 71.51 13 GLU A CA 11
ATOM 6653 C C . GLU A 1 13 ? 15.978 -0.970 -2.231 1.00 21.21 13 GLU A C 11
ATOM 6654 O O . GLU A 1 13 ? 16.900 -0.208 -2.541 1.00 71.31 13 GLU A O 11
ATOM 6666 N N . GLY A 1 14 ? 15.525 -1.038 -1.011 1.00 34.25 14 GLY A N 11
ATOM 6667 C CA . GLY A 1 14 ? 16.202 -0.320 0.063 1.00 11.22 14 GLY A CA 11
ATOM 6668 C C . GLY A 1 14 ? 15.216 0.304 0.998 1.00 51.00 14 GLY A C 11
ATOM 6669 O O . GLY A 1 14 ? 15.289 1.508 1.297 1.00 43.22 14 GLY A O 11
ATOM 6673 N N . LYS A 1 15 ? 14.327 -0.527 1.499 1.00 14.51 15 LYS A N 11
ATOM 6674 C CA . LYS A 1 15 ? 13.151 -0.110 2.259 1.00 51.13 15 LYS A CA 11
ATOM 6675 C C . LYS A 1 15 ? 12.352 -1.387 2.600 1.00 11.33 15 LYS A C 11
ATOM 6676 O O . LYS A 1 15 ? 12.835 -2.464 2.300 1.00 25.32 15 LYS A O 11
ATOM 6695 N N . PRO A 1 16 ? 11.175 -1.329 3.282 1.00 12.13 16 PRO A N 11
ATOM 6696 C CA . PRO A 1 16 ? 10.419 -2.538 3.555 1.00 44.41 16 PRO A CA 11
ATOM 6697 C C . PRO A 1 16 ? 9.646 -2.962 2.328 1.00 62.10 16 PRO A C 11
ATOM 6698 O O . PRO A 1 16 ? 8.730 -2.258 1.883 1.00 64.32 16 PRO A O 11
ATOM 6709 N N . CYS A 1 17 ? 10.025 -4.083 1.776 1.00 22.01 17 CYS A N 11
ATOM 6710 C CA . CYS A 1 17 ? 9.476 -4.549 0.559 1.00 25.45 17 CYS A CA 11
ATOM 6711 C C . CYS A 1 17 ? 9.230 -6.059 0.522 1.00 0.40 17 CYS A C 11
ATOM 6712 O O . CYS A 1 17 ? 9.335 -6.745 1.550 1.00 0.33 17 CYS A O 11
ATOM 6720 N N . LYS A 1 18 ? 8.886 -6.565 -0.673 1.00 45.32 18 LYS A N 11
ATOM 6721 C CA . LYS A 1 18 ? 8.375 -7.948 -0.814 1.00 73.24 18 LYS A CA 11
ATOM 6722 C C . LYS A 1 18 ? 9.325 -8.901 -1.501 1.00 20.15 18 LYS A C 11
ATOM 6723 O O . LYS A 1 18 ? 9.481 -8.836 -2.705 1.00 12.12 18 LYS A O 11
ATOM 6742 N N . PRO A 1 19 ? 9.980 -9.796 -0.752 1.00 14.35 19 PRO A N 11
ATOM 6743 C CA . PRO A 1 19 ? 10.924 -10.760 -1.312 1.00 63.34 19 PRO A CA 11
ATOM 6744 C C . PRO A 1 19 ? 10.308 -11.632 -2.391 1.00 43.52 19 PRO A C 11
ATOM 6745 O O . PRO A 1 19 ? 9.604 -12.601 -2.112 1.00 52.22 19 PRO A O 11
ATOM 6756 N N . LYS A 1 20 ? 10.525 -11.238 -3.608 1.00 13.11 20 LYS A N 11
ATOM 6757 C CA . LYS A 1 20 ? 10.031 -11.940 -4.739 1.00 0.23 20 LYS A CA 11
ATOM 6758 C C . LYS A 1 20 ? 11.204 -12.544 -5.453 1.00 21.02 20 LYS A C 11
ATOM 6759 O O . LYS A 1 20 ? 11.877 -11.880 -6.239 1.00 31.03 20 LYS A O 11
ATOM 6778 N N . GLY A 1 21 ? 11.509 -13.755 -5.091 1.00 23.33 21 GLY A N 11
ATOM 6779 C CA . GLY A 1 21 ? 12.622 -14.439 -5.663 1.00 64.33 21 GLY A CA 11
ATOM 6780 C C . GLY A 1 21 ? 13.457 -15.089 -4.595 1.00 20.01 21 GLY A C 11
ATOM 6781 O O . GLY A 1 21 ? 13.968 -16.194 -4.782 1.00 2.13 21 GLY A O 11
ATOM 6785 N N . GLU A 1 22 ? 13.571 -14.423 -3.462 1.00 73.32 22 GLU A N 11
ATOM 6786 C CA . GLU A 1 22 ? 14.347 -14.927 -2.337 1.00 62.42 22 GLU A CA 11
ATOM 6787 C C . GLU A 1 22 ? 13.705 -16.156 -1.710 1.00 3.20 22 GLU A C 11
ATOM 6788 O O . GLU A 1 22 ? 12.483 -16.281 -1.674 1.00 1.34 22 GLU A O 11
ATOM 6800 N N . LYS A 1 23 ? 14.538 -17.061 -1.251 1.00 51.15 23 LYS A N 11
ATOM 6801 C CA . LYS A 1 23 ? 14.097 -18.256 -0.551 1.00 61.23 23 LYS A CA 11
ATOM 6802 C C . LYS A 1 23 ? 14.400 -18.103 0.931 1.00 33.15 23 LYS A C 11
ATOM 6803 O O . LYS A 1 23 ? 13.807 -18.773 1.783 1.00 1.42 23 LYS A O 11
ATOM 6822 N N . LYS A 1 24 ? 15.337 -17.233 1.230 1.00 42.52 24 LYS A N 11
ATOM 6823 C CA . LYS A 1 24 ? 15.757 -16.981 2.595 1.00 2.04 24 LYS A CA 11
ATOM 6824 C C . LYS A 1 24 ? 14.921 -15.853 3.195 1.00 21.23 24 LYS A C 11
ATOM 6825 O O . LYS A 1 24 ? 14.870 -15.677 4.414 1.00 61.04 24 LYS A O 11
ATOM 6844 N N . CYS A 1 25 ? 14.254 -15.114 2.344 1.00 51.04 25 CYS A N 11
ATOM 6845 C CA . CYS A 1 25 ? 13.518 -13.945 2.753 1.00 72.43 25 CYS A CA 11
ATOM 6846 C C . CYS A 1 25 ? 12.089 -14.048 2.208 1.00 64.41 25 CYS A C 11
ATOM 6847 O O . CYS A 1 25 ? 11.909 -14.501 1.080 1.00 4.04 25 CYS A O 11
ATOM 6855 N N . THR A 1 26 ? 11.085 -13.675 3.004 1.00 43.43 26 THR A N 11
ATOM 6856 C CA . THR A 1 26 ? 9.702 -13.652 2.534 1.00 52.12 26 THR A CA 11
ATOM 6857 C C . THR A 1 26 ? 8.805 -12.843 3.505 1.00 25.34 26 THR A C 11
ATOM 6858 O O . THR A 1 26 ? 8.894 -12.999 4.732 1.00 60.20 26 THR A O 11
ATOM 6869 N N . GLY A 1 27 ? 7.991 -11.947 2.967 1.00 10.52 27 GLY A N 11
ATOM 6870 C CA . GLY A 1 27 ? 7.097 -11.161 3.797 1.00 54.35 27 GLY A CA 11
ATOM 6871 C C . GLY A 1 27 ? 7.446 -9.683 3.806 1.00 44.22 27 GLY A C 11
ATOM 6872 O O . GLY A 1 27 ? 7.701 -9.097 2.757 1.00 64.11 27 GLY A O 11
ATOM 6876 N N . GLY A 1 28 ? 7.431 -9.084 4.977 1.00 51.12 28 GLY A N 11
ATOM 6877 C CA . GLY A 1 28 ? 7.766 -7.686 5.122 1.00 12.24 28 GLY A CA 11
ATOM 6878 C C . GLY A 1 28 ? 9.193 -7.543 5.555 1.00 62.20 28 GLY A C 11
ATOM 6879 O O . GLY A 1 28 ? 9.506 -7.611 6.759 1.00 30.05 28 GLY A O 11
ATOM 6883 N N . TRP A 1 29 ? 10.068 -7.394 4.601 1.00 61.14 29 TRP A N 11
ATOM 6884 C CA . TRP A 1 29 ? 11.492 -7.340 4.854 1.00 64.52 29 TRP A CA 11
ATOM 6885 C C . TRP A 1 29 ? 12.102 -6.075 4.285 1.00 54.13 29 TRP A C 11
ATOM 6886 O O . TRP A 1 29 ? 11.734 -5.638 3.223 1.00 4.14 29 TRP A O 11
ATOM 6907 N N . ARG A 1 30 ? 13.004 -5.493 5.027 1.00 34.41 30 ARG A N 11
ATOM 6908 C CA . ARG A 1 30 ? 13.716 -4.293 4.628 1.00 0.12 30 ARG A CA 11
ATOM 6909 C C . ARG A 1 30 ? 14.947 -4.663 3.858 1.00 43.42 30 ARG A C 11
ATOM 6910 O O . ARG A 1 30 ? 15.865 -5.218 4.448 1.00 73.11 30 ARG A O 11
ATOM 6931 N N . CYS A 1 31 ? 14.995 -4.426 2.578 1.00 32.31 31 CYS A N 11
ATOM 6932 C CA . CYS A 1 31 ? 16.265 -4.561 1.934 1.00 14.05 31 CYS A CA 11
ATOM 6933 C C . CYS A 1 31 ? 17.080 -3.405 2.361 1.00 53.41 31 CYS A C 11
ATOM 6934 O O . CYS A 1 31 ? 16.636 -2.254 2.270 1.00 41.33 31 CYS A O 11
ATOM 6942 N N . LYS A 1 32 ? 18.196 -3.695 2.916 1.00 2.11 32 LYS A N 11
ATOM 6943 C CA . LYS A 1 32 ? 19.085 -2.697 3.334 1.00 61.22 32 LYS A CA 11
ATOM 6944 C C . LYS A 1 32 ? 20.432 -3.083 2.773 1.00 55.24 32 LYS A C 11
ATOM 6945 O O . LYS A 1 32 ? 20.533 -4.160 2.166 1.00 70.04 32 LYS A O 11
ATOM 6964 N N . ILE A 1 33 ? 21.440 -2.260 2.995 1.00 53.21 33 ILE A N 11
ATOM 6965 C CA . ILE A 1 33 ? 22.755 -2.360 2.345 1.00 51.11 33 ILE A CA 11
ATOM 6966 C C . ILE A 1 33 ? 23.424 -3.747 2.353 1.00 71.55 33 ILE A C 11
ATOM 6967 O O . ILE A 1 33 ? 24.343 -3.976 1.567 1.00 44.21 33 ILE A O 11
ATOM 6983 N N . LYS A 1 34 ? 22.992 -4.656 3.215 1.00 24.30 34 LYS A N 11
ATOM 6984 C CA . LYS A 1 34 ? 23.525 -6.001 3.164 1.00 53.32 34 LYS A CA 11
ATOM 6985 C C . LYS A 1 34 ? 22.612 -6.930 2.366 1.00 13.24 34 LYS A C 11
ATOM 6986 O O . LYS A 1 34 ? 23.069 -7.600 1.433 1.00 55.23 34 LYS A O 11
ATOM 7005 N N . LEU A 1 35 ? 21.318 -6.925 2.705 1.00 71.11 35 LEU A N 11
ATOM 7006 C CA . LEU A 1 35 ? 20.328 -7.834 2.180 1.00 31.34 35 LEU A CA 11
ATOM 7007 C C . LEU A 1 35 ? 18.964 -7.590 2.832 1.00 63.34 35 LEU A C 11
ATOM 7008 O O . LEU A 1 35 ? 18.753 -6.530 3.444 1.00 43.12 35 LEU A O 11
ATOM 7024 N N . CYS A 1 36 ? 18.054 -8.556 2.682 1.00 62.43 36 CYS A N 11
ATOM 7025 C CA . CYS A 1 36 ? 16.709 -8.479 3.241 1.00 43.04 36 CYS A CA 11
ATOM 7026 C C . CYS A 1 36 ? 16.769 -8.609 4.765 1.00 14.41 36 CYS A C 11
ATOM 7027 O O . CYS A 1 36 ? 17.339 -9.574 5.290 1.00 71.35 36 CYS A O 11
ATOM 7035 N N . LEU A 1 37 ? 16.172 -7.687 5.454 1.00 53.12 37 LEU A N 11
ATOM 7036 C CA . LEU A 1 37 ? 16.120 -7.694 6.896 1.00 14.34 37 LEU A CA 11
ATOM 7037 C C . LEU A 1 37 ? 14.691 -7.420 7.390 1.00 73.41 37 LEU A C 11
ATOM 7038 O O . LEU A 1 37 ? 14.228 -6.288 7.340 1.00 3.55 37 LEU A O 11
ATOM 7054 N N . LYS A 1 38 ? 13.982 -8.493 7.771 1.00 70.13 38 LYS A N 11
ATOM 7055 C CA . LYS A 1 38 ? 12.624 -8.464 8.339 1.00 5.14 38 LYS A CA 11
ATOM 7056 C C . LYS A 1 38 ? 12.392 -7.267 9.266 1.00 12.25 38 LYS A C 11
ATOM 7057 O O . LYS A 1 38 ? 13.189 -6.993 10.181 1.00 34.44 38 LYS A O 11
ATOM 7076 N N . ILE A 1 39 ? 11.332 -6.557 9.001 1.00 24.14 39 ILE A N 11
ATOM 7077 C CA . ILE A 1 39 ? 10.973 -5.399 9.760 1.00 12.21 39 ILE A CA 11
ATOM 7078 C C . ILE A 1 39 ? 9.839 -5.760 10.712 1.00 21.33 39 ILE A C 11
ATOM 7079 O O . ILE A 1 39 ? 8.742 -6.096 10.250 1.00 62.45 39 ILE A O 11
ATOM 7096 N N . ILE A 1 1 ? 1.377 -2.927 -3.775 1.00 3.15 1 ILE A N 12
ATOM 7097 C CA . ILE A 1 1 ? 2.623 -3.260 -3.089 1.00 53.34 1 ILE A CA 12
ATOM 7098 C C . ILE A 1 1 ? 3.424 -2.004 -2.826 1.00 52.22 1 ILE A C 12
ATOM 7099 O O . ILE A 1 1 ? 3.290 -1.022 -3.565 1.00 72.44 1 ILE A O 12
ATOM 7117 N N . PHE A 1 2 ? 4.237 -2.014 -1.770 1.00 71.15 2 PHE A N 12
ATOM 7118 C CA . PHE A 1 2 ? 5.083 -0.883 -1.471 1.00 44.51 2 PHE A CA 12
ATOM 7119 C C . PHE A 1 2 ? 6.130 -0.692 -2.551 1.00 44.43 2 PHE A C 12
ATOM 7120 O O . PHE A 1 2 ? 6.847 -1.648 -2.925 1.00 2.30 2 PHE A O 12
ATOM 7137 N N . GLU A 1 3 ? 6.193 0.529 -3.050 1.00 1.14 3 GLU A N 12
ATOM 7138 C CA . GLU A 1 3 ? 7.003 0.913 -4.196 1.00 53.53 3 GLU A CA 12
ATOM 7139 C C . GLU A 1 3 ? 8.495 0.644 -4.000 1.00 4.31 3 GLU A C 12
ATOM 7140 O O . GLU A 1 3 ? 9.197 1.416 -3.322 1.00 4.32 3 GLU A O 12
ATOM 7152 N N . CYS A 1 4 ? 8.942 -0.484 -4.551 1.00 21.41 4 CYS A N 12
ATOM 7153 C CA . CYS A 1 4 ? 10.315 -0.909 -4.560 1.00 22.52 4 CYS A CA 12
ATOM 7154 C C . CYS A 1 4 ? 10.377 -2.231 -5.339 1.00 21.32 4 CYS A C 12
ATOM 7155 O O . CYS A 1 4 ? 9.339 -2.747 -5.734 1.00 24.32 4 CYS A O 12
ATOM 7163 N N . VAL A 1 5 ? 11.543 -2.796 -5.472 1.00 42.21 5 VAL A N 12
ATOM 7164 C CA . VAL A 1 5 ? 11.796 -4.011 -6.215 1.00 30.41 5 VAL A CA 12
ATOM 7165 C C . VAL A 1 5 ? 12.665 -4.829 -5.317 1.00 61.24 5 VAL A C 12
ATOM 7166 O O . VAL A 1 5 ? 13.749 -4.391 -4.948 1.00 0.00 5 VAL A O 12
ATOM 7179 N N . PHE A 1 6 ? 12.237 -5.995 -4.968 1.00 40.40 6 PHE A N 12
ATOM 7180 C CA . PHE A 1 6 ? 12.942 -6.733 -3.981 1.00 34.53 6 PHE A CA 12
ATOM 7181 C C . PHE A 1 6 ? 13.887 -7.688 -4.630 1.00 33.52 6 PHE A C 12
ATOM 7182 O O . PHE A 1 6 ? 13.640 -8.903 -4.705 1.00 75.33 6 PHE A O 12
ATOM 7199 N N . SER A 1 7 ? 14.868 -7.122 -5.225 1.00 24.24 7 SER A N 12
ATOM 7200 C CA . SER A 1 7 ? 15.996 -7.880 -5.686 1.00 11.03 7 SER A CA 12
ATOM 7201 C C . SER A 1 7 ? 17.027 -7.921 -4.532 1.00 53.23 7 SER A C 12
ATOM 7202 O O . SER A 1 7 ? 18.086 -8.531 -4.614 1.00 24.51 7 SER A O 12
ATOM 7210 N N . CYS A 1 8 ? 16.658 -7.212 -3.462 1.00 11.24 8 CYS A N 12
ATOM 7211 C CA . CYS A 1 8 ? 17.381 -7.079 -2.178 1.00 33.35 8 CYS A CA 12
ATOM 7212 C C . CYS A 1 8 ? 18.795 -6.492 -2.327 1.00 13.55 8 CYS A C 12
ATOM 7213 O O . CYS A 1 8 ? 19.570 -6.427 -1.373 1.00 31.22 8 CYS A O 12
ATOM 7221 N N . ASP A 1 9 ? 19.108 -6.048 -3.516 1.00 45.22 9 ASP A N 12
ATOM 7222 C CA . ASP A 1 9 ? 20.361 -5.346 -3.774 1.00 43.13 9 ASP A CA 12
ATOM 7223 C C . ASP A 1 9 ? 20.337 -4.091 -2.991 1.00 20.41 9 ASP A C 12
ATOM 7224 O O . ASP A 1 9 ? 19.295 -3.479 -2.892 1.00 24.31 9 ASP A O 12
ATOM 7233 N N . ILE A 1 10 ? 21.448 -3.663 -2.487 1.00 13.04 10 ILE A N 12
ATOM 7234 C CA . ILE A 1 10 ? 21.455 -2.471 -1.663 1.00 41.14 10 ILE A CA 12
ATOM 7235 C C . ILE A 1 10 ? 21.326 -1.206 -2.509 1.00 33.51 10 ILE A C 12
ATOM 7236 O O . ILE A 1 10 ? 21.096 -0.122 -1.986 1.00 20.14 10 ILE A O 12
ATOM 7252 N N . LYS A 1 11 ? 21.486 -1.359 -3.810 1.00 2.51 11 LYS A N 12
ATOM 7253 C CA . LYS A 1 11 ? 21.305 -0.273 -4.753 1.00 2.03 11 LYS A CA 12
ATOM 7254 C C . LYS A 1 11 ? 19.850 -0.258 -5.262 1.00 62.14 11 LYS A C 12
ATOM 7255 O O . LYS A 1 11 ? 19.314 0.786 -5.610 1.00 20.10 11 LYS A O 12
ATOM 7274 N N . LYS A 1 12 ? 19.222 -1.421 -5.282 1.00 71.44 12 LYS A N 12
ATOM 7275 C CA . LYS A 1 12 ? 17.850 -1.546 -5.775 1.00 74.14 12 LYS A CA 12
ATOM 7276 C C . LYS A 1 12 ? 16.884 -1.381 -4.622 1.00 51.21 12 LYS A C 12
ATOM 7277 O O . LYS A 1 12 ? 16.027 -0.492 -4.620 1.00 71.23 12 LYS A O 12
ATOM 7296 N N . GLU A 1 13 ? 17.040 -2.241 -3.659 1.00 71.23 13 GLU A N 12
ATOM 7297 C CA . GLU A 1 13 ? 16.272 -2.271 -2.488 1.00 72.30 13 GLU A CA 12
ATOM 7298 C C . GLU A 1 13 ? 16.997 -1.439 -1.405 1.00 32.33 13 GLU A C 12
ATOM 7299 O O . GLU A 1 13 ? 18.090 -0.896 -1.654 1.00 50.12 13 GLU A O 12
ATOM 7311 N N . GLY A 1 14 ? 16.402 -1.303 -0.262 1.00 55.02 14 GLY A N 12
ATOM 7312 C CA . GLY A 1 14 ? 17.020 -0.577 0.810 1.00 12.52 14 GLY A CA 12
ATOM 7313 C C . GLY A 1 14 ? 16.001 0.065 1.716 1.00 20.04 14 GLY A C 12
ATOM 7314 O O . GLY A 1 14 ? 16.156 1.228 2.090 1.00 4.50 14 GLY A O 12
ATOM 7318 N N . LYS A 1 15 ? 14.997 -0.714 2.122 1.00 21.32 15 LYS A N 12
ATOM 7319 C CA . LYS A 1 15 ? 13.843 -0.240 2.908 1.00 62.34 15 LYS A CA 12
ATOM 7320 C C . LYS A 1 15 ? 12.893 -1.444 3.139 1.00 52.02 15 LYS A C 12
ATOM 7321 O O . LYS A 1 15 ? 13.185 -2.511 2.631 1.00 64.34 15 LYS A O 12
ATOM 7340 N N . PRO A 1 16 ? 11.775 -1.324 3.944 1.00 32.22 16 PRO A N 12
ATOM 7341 C CA . PRO A 1 16 ? 10.839 -2.453 4.155 1.00 15.42 16 PRO A CA 12
ATOM 7342 C C . PRO A 1 16 ? 10.099 -2.798 2.878 1.00 21.23 16 PRO A C 12
ATOM 7343 O O . PRO A 1 16 ? 9.191 -2.061 2.459 1.00 53.30 16 PRO A O 12
ATOM 7354 N N . CYS A 1 17 ? 10.479 -3.880 2.245 1.00 24.44 17 CYS A N 12
ATOM 7355 C CA . CYS A 1 17 ? 9.934 -4.204 0.976 1.00 11.10 17 CYS A CA 12
ATOM 7356 C C . CYS A 1 17 ? 9.397 -5.620 0.814 1.00 71.32 17 CYS A C 12
ATOM 7357 O O . CYS A 1 17 ? 9.387 -6.423 1.755 1.00 72.01 17 CYS A O 12
ATOM 7365 N N . LYS A 1 18 ? 8.916 -5.884 -0.418 1.00 60.32 18 LYS A N 12
ATOM 7366 C CA . LYS A 1 18 ? 8.175 -7.107 -0.759 1.00 3.24 18 LYS A CA 12
ATOM 7367 C C . LYS A 1 18 ? 9.005 -8.180 -1.430 1.00 41.22 18 LYS A C 12
ATOM 7368 O O . LYS A 1 18 ? 9.259 -8.092 -2.621 1.00 34.44 18 LYS A O 12
ATOM 7387 N N . PRO A 1 19 ? 9.403 -9.231 -0.680 1.00 60.45 19 PRO A N 12
ATOM 7388 C CA . PRO A 1 19 ? 10.313 -10.268 -1.160 1.00 30.42 19 PRO A CA 12
ATOM 7389 C C . PRO A 1 19 ? 9.834 -11.028 -2.388 1.00 1.25 19 PRO A C 12
ATOM 7390 O O . PRO A 1 19 ? 8.946 -11.884 -2.311 1.00 5.01 19 PRO A O 12
ATOM 7401 N N . LYS A 1 20 ? 10.393 -10.677 -3.514 1.00 42.31 20 LYS A N 12
ATOM 7402 C CA . LYS A 1 20 ? 10.132 -11.371 -4.735 1.00 23.02 20 LYS A CA 12
ATOM 7403 C C . LYS A 1 20 ? 11.278 -12.330 -4.974 1.00 33.42 20 LYS A C 12
ATOM 7404 O O . LYS A 1 20 ? 11.082 -13.536 -5.047 1.00 3.42 20 LYS A O 12
ATOM 7423 N N . GLY A 1 21 ? 12.484 -11.795 -5.021 1.00 43.43 21 GLY A N 12
ATOM 7424 C CA . GLY A 1 21 ? 13.648 -12.626 -5.188 1.00 53.15 21 GLY A CA 12
ATOM 7425 C C . GLY A 1 21 ? 14.312 -12.882 -3.870 1.00 12.51 21 GLY A C 12
ATOM 7426 O O . GLY A 1 21 ? 15.512 -12.653 -3.707 1.00 32.52 21 GLY A O 12
ATOM 7430 N N . GLU A 1 22 ? 13.529 -13.333 -2.924 1.00 2.31 22 GLU A N 12
ATOM 7431 C CA . GLU A 1 22 ? 14.002 -13.611 -1.598 1.00 64.34 22 GLU A CA 12
ATOM 7432 C C . GLU A 1 22 ? 14.884 -14.831 -1.550 1.00 11.02 22 GLU A C 12
ATOM 7433 O O . GLU A 1 22 ? 14.893 -15.648 -2.472 1.00 62.03 22 GLU A O 12
ATOM 7445 N N . LYS A 1 23 ? 15.651 -14.940 -0.513 1.00 11.52 23 LYS A N 12
ATOM 7446 C CA . LYS A 1 23 ? 16.433 -16.110 -0.331 1.00 72.01 23 LYS A CA 12
ATOM 7447 C C . LYS A 1 23 ? 15.748 -16.963 0.717 1.00 55.55 23 LYS A C 12
ATOM 7448 O O . LYS A 1 23 ? 15.595 -18.168 0.543 1.00 53.43 23 LYS A O 12
ATOM 7467 N N . LYS A 1 24 ? 15.309 -16.318 1.800 1.00 54.41 24 LYS A N 12
ATOM 7468 C CA . LYS A 1 24 ? 14.636 -16.990 2.915 1.00 43.21 24 LYS A CA 12
ATOM 7469 C C . LYS A 1 24 ? 13.609 -16.067 3.597 1.00 23.44 24 LYS A C 12
ATOM 7470 O O . LYS A 1 24 ? 13.092 -16.395 4.670 1.00 74.31 24 LYS A O 12
ATOM 7489 N N . CYS A 1 25 ? 13.286 -14.952 2.992 1.00 11.11 25 CYS A N 12
ATOM 7490 C CA . CYS A 1 25 ? 12.445 -13.980 3.662 1.00 31.23 25 CYS A CA 12
ATOM 7491 C C . CYS A 1 25 ? 11.036 -13.864 3.067 1.00 35.52 25 CYS A C 12
ATOM 7492 O O . CYS A 1 25 ? 10.835 -14.054 1.881 1.00 54.34 25 CYS A O 12
ATOM 7500 N N . THR A 1 26 ? 10.056 -13.606 3.912 1.00 63.24 26 THR A N 12
ATOM 7501 C CA . THR A 1 26 ? 8.674 -13.428 3.488 1.00 74.42 26 THR A CA 12
ATOM 7502 C C . THR A 1 26 ? 7.960 -12.471 4.459 1.00 31.53 26 THR A C 12
ATOM 7503 O O . THR A 1 26 ? 8.040 -12.653 5.678 1.00 14.51 26 THR A O 12
ATOM 7514 N N . GLY A 1 27 ? 7.295 -11.460 3.927 1.00 3.24 27 GLY A N 12
ATOM 7515 C CA . GLY A 1 27 ? 6.619 -10.493 4.761 1.00 40.41 27 GLY A CA 12
ATOM 7516 C C . GLY A 1 27 ? 7.211 -9.114 4.584 1.00 25.12 27 GLY A C 12
ATOM 7517 O O . GLY A 1 27 ? 7.813 -8.827 3.543 1.00 32.33 27 GLY A O 12
ATOM 7521 N N . GLY A 1 28 ? 7.052 -8.271 5.568 1.00 35.35 28 GLY A N 12
ATOM 7522 C CA . GLY A 1 28 ? 7.604 -6.936 5.508 1.00 53.13 28 GLY A CA 12
ATOM 7523 C C . GLY A 1 28 ? 9.058 -6.958 5.898 1.00 62.50 28 GLY A C 12
ATOM 7524 O O . GLY A 1 28 ? 9.395 -6.911 7.081 1.00 34.33 28 GLY A O 12
ATOM 7528 N N . TRP A 1 29 ? 9.920 -7.061 4.925 1.00 2.12 29 TRP A N 12
ATOM 7529 C CA . TRP A 1 29 ? 11.335 -7.195 5.178 1.00 2.02 29 TRP A CA 12
ATOM 7530 C C . TRP A 1 29 ? 12.124 -6.071 4.562 1.00 61.32 29 TRP A C 12
ATOM 7531 O O . TRP A 1 29 ? 12.034 -5.813 3.381 1.00 74.52 29 TRP A O 12
ATOM 7552 N N . ARG A 1 30 ? 12.883 -5.416 5.389 1.00 20.21 30 ARG A N 12
ATOM 7553 C CA . ARG A 1 30 ? 13.693 -4.278 5.019 1.00 24.22 30 ARG A CA 12
ATOM 7554 C C . ARG A 1 30 ? 15.022 -4.743 4.489 1.00 63.21 30 ARG A C 12
ATOM 7555 O O . ARG A 1 30 ? 15.829 -5.239 5.266 1.00 51.05 30 ARG A O 12
ATOM 7576 N N . CYS A 1 31 ? 15.271 -4.638 3.211 1.00 11.30 31 CYS A N 12
ATOM 7577 C CA . CYS A 1 31 ? 16.617 -4.912 2.774 1.00 3.12 31 CYS A CA 12
ATOM 7578 C C . CYS A 1 31 ? 17.433 -3.708 3.123 1.00 74.33 31 CYS A C 12
ATOM 7579 O O . CYS A 1 31 ? 16.967 -2.572 3.003 1.00 42.23 31 CYS A O 12
ATOM 7587 N N . LYS A 1 32 ? 18.571 -3.939 3.634 1.00 63.21 32 LYS A N 12
ATOM 7588 C CA . LYS A 1 32 ? 19.455 -2.905 4.002 1.00 44.33 32 LYS A CA 12
ATOM 7589 C C . LYS A 1 32 ? 20.830 -3.473 3.741 1.00 53.32 32 LYS A C 12
ATOM 7590 O O . LYS A 1 32 ? 20.905 -4.638 3.320 1.00 5.13 32 LYS A O 12
ATOM 7609 N N . ILE A 1 33 ? 21.884 -2.701 4.030 1.00 30.21 33 ILE A N 12
ATOM 7610 C CA . ILE A 1 33 ? 23.296 -3.026 3.708 1.00 23.24 33 ILE A CA 12
ATOM 7611 C C . ILE A 1 33 ? 23.704 -4.502 3.880 1.00 31.42 33 ILE A C 12
ATOM 7612 O O . ILE A 1 33 ? 24.555 -4.988 3.152 1.00 32.12 33 ILE A O 12
ATOM 7628 N N . LYS A 1 34 ? 23.095 -5.207 4.804 1.00 34.20 34 LYS A N 12
ATOM 7629 C CA . LYS A 1 34 ? 23.422 -6.591 4.994 1.00 51.31 34 LYS A CA 12
ATOM 7630 C C . LYS A 1 34 ? 22.551 -7.500 4.121 1.00 50.24 34 LYS A C 12
ATOM 7631 O O . LYS A 1 34 ? 23.066 -8.210 3.252 1.00 21.04 34 LYS A O 12
ATOM 7650 N N . LEU A 1 35 ? 21.241 -7.405 4.299 1.00 13.44 35 LEU A N 12
ATOM 7651 C CA . LEU A 1 35 ? 20.260 -8.358 3.750 1.00 12.42 35 LEU A CA 12
ATOM 7652 C C . LEU A 1 35 ? 18.855 -7.865 4.043 1.00 24.20 35 LEU A C 12
ATOM 7653 O O . LEU A 1 35 ? 18.657 -6.702 4.396 1.00 31.20 35 LEU A O 12
ATOM 7669 N N . CYS A 1 36 ? 17.901 -8.756 3.896 1.00 54.13 36 CYS A N 12
ATOM 7670 C CA . CYS A 1 36 ? 16.518 -8.499 4.224 1.00 0.42 36 CYS A CA 12
ATOM 7671 C C . CYS A 1 36 ? 16.330 -8.684 5.739 1.00 52.42 36 CYS A C 12
ATOM 7672 O O . CYS A 1 36 ? 16.733 -9.718 6.299 1.00 60.32 36 CYS A O 12
ATOM 7680 N N . LEU A 1 37 ? 15.767 -7.693 6.387 1.00 21.51 37 LEU A N 12
ATOM 7681 C CA . LEU A 1 37 ? 15.528 -7.699 7.800 1.00 43.33 37 LEU A CA 12
ATOM 7682 C C . LEU A 1 37 ? 14.074 -7.298 8.085 1.00 12.11 37 LEU A C 12
ATOM 7683 O O . LEU A 1 37 ? 13.699 -6.160 7.861 1.00 12.33 37 LEU A O 12
ATOM 7699 N N . LYS A 1 38 ? 13.268 -8.263 8.488 1.00 42.32 38 LYS A N 12
ATOM 7700 C CA . LYS A 1 38 ? 11.872 -8.077 8.898 1.00 13.00 38 LYS A CA 12
ATOM 7701 C C . LYS A 1 38 ? 11.671 -6.819 9.744 1.00 64.53 38 LYS A C 12
ATOM 7702 O O . LYS A 1 38 ? 12.444 -6.538 10.673 1.00 62.42 38 LYS A O 12
ATOM 7721 N N . ILE A 1 39 ? 10.665 -6.063 9.400 1.00 33.24 39 ILE A N 12
ATOM 7722 C CA . ILE A 1 39 ? 10.350 -4.859 10.098 1.00 61.14 39 ILE A CA 12
ATOM 7723 C C . ILE A 1 39 ? 9.498 -5.191 11.327 1.00 41.30 39 ILE A C 12
ATOM 7724 O O . ILE A 1 39 ? 8.377 -5.720 11.185 1.00 23.42 39 ILE A O 12
ATOM 7741 N N . ILE A 1 1 ? 1.333 -2.195 -1.643 1.00 24.31 1 ILE A N 13
ATOM 7742 C CA . ILE A 1 1 ? 1.852 -1.046 -0.899 1.00 23.34 1 ILE A CA 13
ATOM 7743 C C . ILE A 1 1 ? 3.254 -0.692 -1.396 1.00 44.45 1 ILE A C 13
ATOM 7744 O O . ILE A 1 1 ? 3.542 0.479 -1.666 1.00 2.53 1 ILE A O 13
ATOM 7762 N N . PHE A 1 2 ? 4.129 -1.681 -1.548 1.00 50.42 2 PHE A N 13
ATOM 7763 C CA . PHE A 1 2 ? 5.444 -1.387 -2.039 1.00 52.42 2 PHE A CA 13
ATOM 7764 C C . PHE A 1 2 ? 5.511 -1.502 -3.562 1.00 63.15 2 PHE A C 13
ATOM 7765 O O . PHE A 1 2 ? 5.005 -2.462 -4.153 1.00 33.44 2 PHE A O 13
ATOM 7782 N N . GLU A 1 3 ? 6.037 -0.496 -4.199 1.00 32.13 3 GLU A N 13
ATOM 7783 C CA . GLU A 1 3 ? 6.265 -0.558 -5.614 1.00 54.12 3 GLU A CA 13
ATOM 7784 C C . GLU A 1 3 ? 7.688 -0.133 -5.871 1.00 61.30 3 GLU A C 13
ATOM 7785 O O . GLU A 1 3 ? 7.990 1.041 -6.121 1.00 73.30 3 GLU A O 13
ATOM 7797 N N . CYS A 1 4 ? 8.545 -1.074 -5.730 1.00 33.22 4 CYS A N 13
ATOM 7798 C CA . CYS A 1 4 ? 9.962 -0.876 -5.777 1.00 41.20 4 CYS A CA 13
ATOM 7799 C C . CYS A 1 4 ? 10.598 -1.678 -6.943 1.00 3.32 4 CYS A C 13
ATOM 7800 O O . CYS A 1 4 ? 9.886 -2.054 -7.881 1.00 74.43 4 CYS A O 13
ATOM 7808 N N . VAL A 1 5 ? 11.888 -2.003 -6.876 1.00 31.35 5 VAL A N 13
ATOM 7809 C CA . VAL A 1 5 ? 12.593 -2.601 -8.017 1.00 52.50 5 VAL A CA 13
ATOM 7810 C C . VAL A 1 5 ? 13.248 -3.945 -7.707 1.00 21.10 5 VAL A C 13
ATOM 7811 O O . VAL A 1 5 ? 13.400 -4.801 -8.581 1.00 41.23 5 VAL A O 13
ATOM 7824 N N . PHE A 1 6 ? 13.576 -4.108 -6.473 1.00 44.45 6 PHE A N 13
ATOM 7825 C CA . PHE A 1 6 ? 14.321 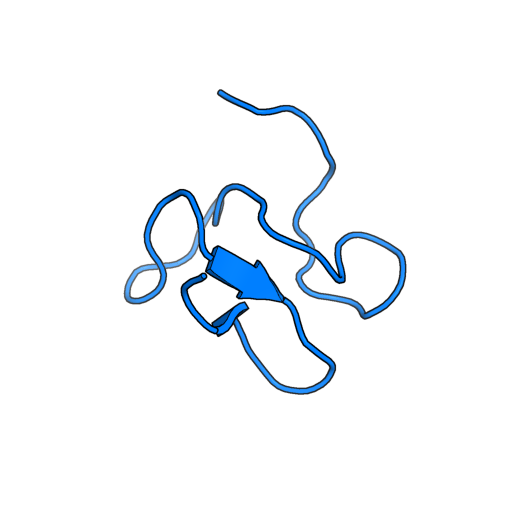-5.229 -5.920 1.00 3.15 6 PHE A CA 13
ATOM 7826 C C . PHE A 1 6 ? 15.581 -5.534 -6.662 1.00 63.11 6 PHE A C 13
ATOM 7827 O O . PHE A 1 6 ? 15.710 -6.561 -7.312 1.00 61.12 6 PHE A O 13
ATOM 7844 N N . SER A 1 7 ? 16.445 -4.585 -6.682 1.00 35.32 7 SER A N 13
ATOM 7845 C CA . SER A 1 7 ? 17.785 -4.832 -7.139 1.00 45.11 7 SER A CA 13
ATOM 7846 C C . SER A 1 7 ? 18.640 -5.084 -5.899 1.00 63.23 7 SER A C 13
ATOM 7847 O O . SER A 1 7 ? 19.804 -5.420 -5.964 1.00 73.03 7 SER A O 13
ATOM 7855 N N . CYS A 1 8 ? 17.991 -4.861 -4.776 1.00 12.35 8 CYS A N 13
ATOM 7856 C CA . CYS A 1 8 ? 18.500 -4.977 -3.410 1.00 42.13 8 CYS A CA 13
ATOM 7857 C C . CYS A 1 8 ? 19.813 -4.187 -3.154 1.00 15.54 8 CYS A C 13
ATOM 7858 O O . CYS A 1 8 ? 20.475 -4.352 -2.128 1.00 3.41 8 CYS A O 13
ATOM 7866 N N . ASP A 1 9 ? 20.145 -3.301 -4.086 1.00 63.43 9 ASP A N 13
ATOM 7867 C CA . ASP A 1 9 ? 21.209 -2.360 -3.937 1.00 25.20 9 ASP A CA 13
ATOM 7868 C C . ASP A 1 9 ? 20.737 -1.343 -2.994 1.00 0.35 9 ASP A C 13
ATOM 7869 O O . ASP A 1 9 ? 19.579 -1.021 -3.010 1.00 65.32 9 ASP A O 13
ATOM 7878 N N . ILE A 1 10 ? 21.610 -0.787 -2.250 1.00 61.54 10 ILE A N 13
ATOM 7879 C CA . ILE A 1 10 ? 21.264 0.251 -1.295 1.00 2.12 10 ILE A CA 13
ATOM 7880 C C . ILE A 1 10 ? 20.943 1.574 -2.055 1.00 73.25 10 ILE A C 13
ATOM 7881 O O . ILE A 1 10 ? 20.394 2.527 -1.507 1.00 42.21 10 ILE A O 13
ATOM 7897 N N . LYS A 1 11 ? 21.282 1.594 -3.324 1.00 62.43 11 LYS A N 13
ATOM 7898 C CA . LYS A 1 11 ? 21.073 2.749 -4.163 1.00 71.10 11 LYS A CA 13
ATOM 7899 C C . LYS A 1 11 ? 19.770 2.614 -4.965 1.00 52.10 11 LYS A C 13
ATOM 7900 O O . LYS A 1 11 ? 19.196 3.610 -5.412 1.00 51.50 11 LYS A O 13
ATOM 7919 N N . LYS A 1 12 ? 19.299 1.392 -5.131 1.00 34.32 12 LYS A N 13
ATOM 7920 C CA . LYS A 1 12 ? 18.101 1.153 -5.939 1.00 22.23 12 LYS A CA 13
ATOM 7921 C C . LYS A 1 12 ? 16.976 0.736 -5.026 1.00 14.52 12 LYS A C 13
ATOM 7922 O O . LYS A 1 12 ? 15.873 1.289 -5.059 1.00 13.12 12 LYS A O 13
ATOM 7941 N N . GLU A 1 13 ? 17.268 -0.227 -4.206 1.00 41.11 13 GLU A N 13
ATOM 7942 C CA . GLU A 1 13 ? 16.378 -0.674 -3.213 1.00 61.13 13 GLU A CA 13
ATOM 7943 C C . GLU A 1 13 ? 16.719 -0.038 -1.901 1.00 40.45 13 GLU A C 13
ATOM 7944 O O . GLU A 1 13 ? 17.701 0.701 -1.802 1.00 34.42 13 GLU A O 13
ATOM 7956 N N . GLY A 1 14 ? 15.938 -0.279 -0.916 1.00 11.24 14 GLY A N 13
ATOM 7957 C CA . GLY A 1 14 ? 16.279 0.249 0.386 1.00 62.05 14 GLY A CA 13
ATOM 7958 C C . GLY A 1 14 ? 15.081 0.505 1.200 1.00 61.21 14 GLY A C 13
ATOM 7959 O O . GLY A 1 14 ? 14.814 1.645 1.586 1.00 41.30 14 GLY A O 13
ATOM 7963 N N . LYS A 1 15 ? 14.389 -0.562 1.494 1.00 52.01 15 LYS A N 13
ATOM 7964 C CA . LYS A 1 15 ? 13.084 -0.545 2.161 1.00 64.34 15 LYS A CA 13
ATOM 7965 C C . LYS A 1 15 ? 12.505 -1.957 2.074 1.00 43.11 15 LYS A C 13
ATOM 7966 O O . LYS A 1 15 ? 13.108 -2.801 1.399 1.00 1.31 15 LYS A O 13
ATOM 7985 N N . PRO A 1 16 ? 11.385 -2.274 2.786 1.00 13.03 16 PRO A N 13
ATOM 7986 C CA . PRO A 1 16 ? 10.745 -3.585 2.677 1.00 70.21 16 PRO A CA 13
ATOM 7987 C C . PRO A 1 16 ? 10.200 -3.774 1.294 1.00 62.42 16 PRO A C 13
ATOM 7988 O O . PRO A 1 16 ? 9.328 -3.020 0.857 1.00 73.42 16 PRO A O 13
ATOM 7999 N N . CYS A 1 17 ? 10.721 -4.738 0.605 1.00 63.51 17 CYS A N 13
ATOM 8000 C CA . CYS A 1 17 ? 10.345 -4.975 -0.739 1.00 31.11 17 CYS A CA 13
ATOM 8001 C C . CYS A 1 17 ? 10.126 -6.456 -1.024 1.00 73.31 17 CYS A C 13
ATOM 8002 O O . CYS A 1 17 ? 10.017 -7.281 -0.080 1.00 15.15 17 CYS A O 13
ATOM 8010 N N . LYS A 1 18 ? 10.035 -6.764 -2.311 1.00 73.42 18 LYS A N 13
ATOM 8011 C CA . LYS A 1 18 ? 9.677 -8.083 -2.842 1.00 0.43 18 LYS A CA 13
ATOM 8012 C C . LYS A 1 18 ? 10.891 -8.940 -3.236 1.00 43.23 18 LYS A C 13
ATOM 8013 O O . LYS A 1 18 ? 11.407 -8.813 -4.337 1.00 44.23 18 LYS A O 13
ATOM 8032 N N . PRO A 1 19 ? 11.366 -9.822 -2.352 1.00 1.23 19 PRO A N 13
ATOM 8033 C CA . PRO A 1 19 ? 12.560 -10.664 -2.595 1.00 61.14 19 PRO A CA 13
ATOM 8034 C C . PRO A 1 19 ? 12.314 -11.801 -3.596 1.00 24.14 19 PRO A C 13
ATOM 8035 O O . PRO A 1 19 ? 12.705 -12.951 -3.361 1.00 62.31 19 PRO A O 13
ATOM 8046 N N . LYS A 1 20 ? 11.723 -11.461 -4.708 1.00 43.44 20 LYS A N 13
ATOM 8047 C CA . LYS A 1 20 ? 11.436 -12.388 -5.772 1.00 3.42 20 LYS A CA 13
ATOM 8048 C C . LYS A 1 20 ? 12.746 -12.820 -6.417 1.00 45.43 20 LYS A C 13
ATOM 8049 O O . LYS A 1 20 ? 13.333 -12.092 -7.219 1.00 50.21 20 LYS A O 13
ATOM 8068 N N . GLY A 1 21 ? 13.221 -13.959 -6.017 1.00 40.32 21 GLY A N 13
ATOM 8069 C CA . GLY A 1 21 ? 14.471 -14.453 -6.502 1.00 3.11 21 GLY A CA 13
ATOM 8070 C C . GLY A 1 21 ? 15.362 -14.876 -5.363 1.00 41.33 21 GLY A C 13
ATOM 8071 O O . GLY A 1 21 ? 16.378 -15.554 -5.570 1.00 65.54 21 GLY A O 13
ATOM 8075 N N . GLU A 1 22 ? 14.996 -14.479 -4.157 1.00 55.05 22 GLU A N 13
ATOM 8076 C CA . GLU A 1 22 ? 15.747 -14.844 -2.984 1.00 11.53 22 GLU A CA 13
ATOM 8077 C C . GLU A 1 22 ? 15.340 -16.186 -2.447 1.00 74.40 22 GLU A C 13
ATOM 8078 O O . GLU A 1 22 ? 14.256 -16.679 -2.741 1.00 34.14 22 GLU A O 13
ATOM 8090 N N . LYS A 1 23 ? 16.212 -16.758 -1.648 1.00 61.32 23 LYS A N 13
ATOM 8091 C CA . LYS A 1 23 ? 16.033 -18.104 -1.148 1.00 74.40 23 LYS A CA 13
ATOM 8092 C C . LYS A 1 23 ? 15.412 -18.086 0.246 1.00 71.23 23 LYS A C 13
ATOM 8093 O O . LYS A 1 23 ? 14.507 -18.858 0.546 1.00 11.30 23 LYS A O 13
ATOM 8112 N N . LYS A 1 24 ? 15.898 -17.205 1.087 1.00 10.33 24 LYS A N 13
ATOM 8113 C CA . LYS A 1 24 ? 15.390 -17.081 2.438 1.00 2.43 24 LYS A CA 13
ATOM 8114 C C . LYS A 1 24 ? 14.349 -15.986 2.493 1.00 41.10 24 LYS A C 13
ATOM 8115 O O . LYS A 1 24 ? 13.260 -16.158 3.053 1.00 33.00 24 LYS A O 13
ATOM 8134 N N . CYS A 1 25 ? 14.699 -14.873 1.900 1.00 52.35 25 CYS A N 13
ATOM 8135 C CA . CYS A 1 25 ? 13.897 -13.681 1.885 1.00 34.13 25 CYS A CA 13
ATOM 8136 C C . CYS A 1 25 ? 12.533 -13.953 1.212 1.00 61.35 25 CYS A C 13
ATOM 8137 O O . CYS A 1 25 ? 12.473 -14.374 0.052 1.00 25.42 25 CYS A O 13
ATOM 8145 N N . THR A 1 26 ? 11.459 -13.745 1.960 1.00 4.32 26 THR A N 13
ATOM 8146 C CA . THR A 1 26 ? 10.120 -14.059 1.488 1.00 22.13 26 THR A CA 13
ATOM 8147 C C . THR A 1 26 ? 9.334 -12.841 0.935 1.00 42.02 26 THR A C 13
ATOM 8148 O O . THR A 1 26 ? 9.136 -12.729 -0.276 1.00 32.24 26 THR A O 13
ATOM 8159 N N . GLY A 1 27 ? 8.913 -11.938 1.795 1.00 34.51 27 GLY A N 13
ATOM 8160 C CA . GLY A 1 27 ? 8.133 -10.805 1.373 1.00 35.40 27 GLY A CA 13
ATOM 8161 C C . GLY A 1 27 ? 7.999 -9.849 2.506 1.00 60.14 27 GLY A C 13
ATOM 8162 O O . GLY A 1 27 ? 7.972 -10.281 3.656 1.00 52.24 27 GLY A O 13
ATOM 8166 N N . GLY A 1 28 ? 7.929 -8.566 2.209 1.00 72.21 28 GLY A N 13
ATOM 8167 C CA . GLY A 1 28 ? 7.900 -7.573 3.262 1.00 13.45 28 GLY A CA 13
ATOM 8168 C C . GLY A 1 28 ? 9.226 -7.560 3.976 1.00 2.44 28 GLY A C 13
ATOM 8169 O O . GLY A 1 28 ? 9.300 -7.486 5.210 1.00 43.35 28 GLY A O 13
ATOM 8173 N N . TRP A 1 29 ? 10.270 -7.677 3.199 1.00 2.52 29 TRP A N 13
ATOM 8174 C CA . TRP A 1 29 ? 11.612 -7.754 3.707 1.00 73.21 29 TRP A CA 13
ATOM 8175 C C . TRP A 1 29 ? 12.421 -6.604 3.165 1.00 62.13 29 TRP A C 13
ATOM 8176 O O . TRP A 1 29 ? 12.471 -6.386 1.963 1.00 51.02 29 TRP A O 13
ATOM 8197 N N . ARG A 1 30 ? 13.006 -5.866 4.060 1.00 24.43 30 ARG A N 13
ATOM 8198 C CA . ARG A 1 30 ? 13.759 -4.669 3.752 1.00 33.13 30 ARG A CA 13
ATOM 8199 C C . ARG A 1 30 ? 15.070 -4.987 3.104 1.00 62.31 30 ARG A C 13
ATOM 8200 O O . ARG A 1 30 ? 15.852 -5.727 3.665 1.00 5.21 30 ARG A O 13
ATOM 8221 N N . CYS A 1 31 ? 15.316 -4.458 1.939 1.00 23.23 31 CYS A N 13
ATOM 8222 C CA . CYS A 1 31 ? 16.665 -4.455 1.457 1.00 23.41 31 CYS A CA 13
ATOM 8223 C C . CYS A 1 31 ? 17.357 -3.428 2.290 1.00 73.44 31 CYS A C 13
ATOM 8224 O O . CYS A 1 31 ? 17.035 -2.209 2.188 1.00 64.41 31 CYS A O 13
ATOM 8232 N N . LYS A 1 32 ? 18.188 -3.906 3.182 1.00 44.11 32 LYS A N 13
ATOM 8233 C CA . LYS A 1 32 ? 18.866 -3.084 4.116 1.00 42.13 32 LYS A CA 13
ATOM 8234 C C . LYS A 1 32 ? 20.343 -3.367 4.023 1.00 54.12 32 LYS A C 13
ATOM 8235 O O . LYS A 1 32 ? 20.803 -4.415 4.466 1.00 44.23 32 LYS A O 13
ATOM 8254 N N . ILE A 1 33 ? 21.055 -2.455 3.388 1.00 3.24 33 ILE A N 13
ATOM 8255 C CA . ILE A 1 33 ? 22.501 -2.511 3.214 1.00 33.23 33 ILE A CA 13
ATOM 8256 C C . ILE A 1 33 ? 22.905 -3.687 2.280 1.00 1.21 33 ILE A C 13
ATOM 8257 O O . ILE A 1 33 ? 23.215 -3.463 1.098 1.00 2.40 33 ILE A O 13
ATOM 8273 N N . LYS A 1 34 ? 22.882 -4.917 2.790 1.00 52.02 34 LYS A N 13
ATOM 8274 C CA . LYS A 1 34 ? 23.177 -6.116 1.981 1.00 2.12 34 LYS A CA 13
ATOM 8275 C C . LYS A 1 34 ? 22.148 -7.209 2.186 1.00 50.33 34 LYS A C 13
ATOM 8276 O O . LYS A 1 34 ? 22.024 -8.113 1.345 1.00 30.21 34 LYS A O 13
ATOM 8295 N N . LEU A 1 35 ? 21.417 -7.171 3.273 1.00 54.14 35 LEU A N 13
ATOM 8296 C CA . LEU A 1 35 ? 20.518 -8.271 3.549 1.00 24.30 35 LEU A CA 13
ATOM 8297 C C . LEU A 1 35 ? 19.083 -7.876 3.392 1.00 22.32 35 LEU A C 13
ATOM 8298 O O . LEU A 1 35 ? 18.742 -6.684 3.365 1.00 15.24 35 LEU A O 13
ATOM 8314 N N . CYS A 1 36 ? 18.253 -8.872 3.254 1.00 53.42 36 CYS A N 13
ATOM 8315 C CA . CYS A 1 36 ? 16.850 -8.683 3.305 1.00 14.20 36 CYS A CA 13
ATOM 8316 C C . CYS A 1 36 ? 16.484 -8.852 4.778 1.00 5.04 36 CYS A C 13
ATOM 8317 O O . CYS A 1 36 ? 16.692 -9.928 5.360 1.00 21.11 36 CYS A O 13
ATOM 8325 N N . LEU A 1 37 ? 16.033 -7.810 5.374 1.00 73.30 37 LEU A N 13
ATOM 8326 C CA . LEU A 1 37 ? 15.715 -7.785 6.747 1.00 74.20 37 LEU A CA 13
ATOM 8327 C C . LEU A 1 37 ? 14.206 -7.616 6.923 1.00 0.41 37 LEU A C 13
ATOM 8328 O O . LEU A 1 37 ? 13.661 -6.569 6.590 1.00 32.43 37 LEU A O 13
ATOM 8344 N N . LYS A 1 38 ? 13.543 -8.664 7.369 1.00 64.42 38 LYS A N 13
ATOM 8345 C CA . LYS A 1 38 ? 12.112 -8.660 7.639 1.00 63.13 38 LYS A CA 13
ATOM 8346 C C . LYS A 1 38 ? 11.678 -7.458 8.459 1.00 51.52 38 LYS A C 13
ATOM 8347 O O . LYS A 1 38 ? 12.297 -7.116 9.480 1.00 72.51 38 LYS A O 13
ATOM 8366 N N . ILE A 1 39 ? 10.663 -6.795 7.999 1.00 22.23 39 ILE A N 13
ATOM 8367 C CA . ILE A 1 39 ? 10.163 -5.674 8.705 1.00 15.12 39 ILE A CA 13
ATOM 8368 C C . ILE A 1 39 ? 9.149 -6.150 9.748 1.00 41.13 39 ILE A C 13
ATOM 8369 O O . ILE A 1 39 ? 8.092 -6.710 9.376 1.00 31.21 39 ILE A O 13
ATOM 8386 N N . ILE A 1 1 ? 2.250 0.820 -0.458 1.00 0.41 1 ILE A N 14
ATOM 8387 C CA . ILE A 1 1 ? 2.757 0.199 -1.679 1.00 60.51 1 ILE A CA 14
ATOM 8388 C C . ILE A 1 1 ? 3.946 -0.666 -1.330 1.00 34.52 1 ILE A C 14
ATOM 8389 O O . ILE A 1 1 ? 5.022 -0.151 -0.971 1.00 24.14 1 ILE A O 14
ATOM 8407 N N . PHE A 1 2 ? 3.787 -1.960 -1.420 1.00 25.53 2 PHE A N 14
ATOM 8408 C CA . PHE A 1 2 ? 4.871 -2.836 -1.105 1.00 24.45 2 PHE A CA 14
ATOM 8409 C C . PHE A 1 2 ? 5.441 -3.402 -2.393 1.00 64.13 2 PHE A C 14
ATOM 8410 O O . PHE A 1 2 ? 5.334 -4.601 -2.687 1.00 62.51 2 PHE A O 14
ATOM 8427 N N . GLU A 1 3 ? 5.972 -2.498 -3.183 1.00 25.24 3 GLU A N 14
ATOM 8428 C CA . GLU A 1 3 ? 6.578 -2.777 -4.453 1.00 23.45 3 GLU A CA 14
ATOM 8429 C C . GLU A 1 3 ? 7.779 -1.890 -4.584 1.00 13.32 3 GLU A C 14
ATOM 8430 O O . GLU A 1 3 ? 7.793 -0.782 -4.034 1.00 21.55 3 GLU A O 14
ATOM 8442 N N . CYS A 1 4 ? 8.766 -2.358 -5.284 1.00 44.13 4 CYS A N 14
ATOM 8443 C CA . CYS A 1 4 ? 9.938 -1.588 -5.549 1.00 10.12 4 CYS A CA 14
ATOM 8444 C C . CYS A 1 4 ? 10.505 -2.069 -6.897 1.00 25.31 4 CYS A C 14
ATOM 8445 O O . CYS A 1 4 ? 10.055 -1.630 -7.956 1.00 71.52 4 CYS A O 14
ATOM 8453 N N . VAL A 1 5 ? 11.390 -3.029 -6.837 1.00 22.23 5 VAL A N 14
ATOM 8454 C CA . VAL A 1 5 ? 11.966 -3.735 -7.963 1.00 41.11 5 VAL A CA 14
ATOM 8455 C C . VAL A 1 5 ? 12.363 -5.079 -7.413 1.00 72.44 5 VAL A C 14
ATOM 8456 O O . VAL A 1 5 ? 11.792 -6.115 -7.722 1.00 53.10 5 VAL A O 14
ATOM 8469 N N . PHE A 1 6 ? 13.233 -4.967 -6.464 1.00 74.14 6 PHE A N 14
ATOM 8470 C CA . PHE A 1 6 ? 13.882 -6.035 -5.744 1.00 30.44 6 PHE A CA 14
ATOM 8471 C C . PHE A 1 6 ? 14.833 -6.804 -6.634 1.00 35.23 6 PHE A C 14
ATOM 8472 O O . PHE A 1 6 ? 14.581 -7.936 -7.031 1.00 20.02 6 PHE A O 14
ATOM 8489 N N . SER A 1 7 ? 15.836 -6.121 -7.064 1.00 51.03 7 SER A N 14
ATOM 8490 C CA . SER A 1 7 ? 16.970 -6.766 -7.688 1.00 50.13 7 SER A CA 14
ATOM 8491 C C . SER A 1 7 ? 18.074 -6.825 -6.634 1.00 61.20 7 SER A C 14
ATOM 8492 O O . SER A 1 7 ? 19.213 -7.120 -6.903 1.00 73.21 7 SER A O 14
ATOM 8500 N N . CYS A 1 8 ? 17.674 -6.457 -5.430 1.00 51.20 8 CYS A N 14
ATOM 8501 C CA . CYS A 1 8 ? 18.485 -6.423 -4.228 1.00 22.45 8 CYS A CA 14
ATOM 8502 C C . CYS A 1 8 ? 19.681 -5.448 -4.312 1.00 71.50 8 CYS A C 14
ATOM 8503 O O . CYS A 1 8 ? 20.506 -5.374 -3.407 1.00 65.24 8 CYS A O 14
ATOM 8511 N N . ASP A 1 9 ? 19.733 -4.669 -5.387 1.00 65.54 9 ASP A N 14
ATOM 8512 C CA . ASP A 1 9 ? 20.717 -3.590 -5.511 1.00 61.11 9 ASP A CA 14
ATOM 8513 C C . ASP A 1 9 ? 20.433 -2.599 -4.453 1.00 51.42 9 ASP A C 14
ATOM 8514 O O . ASP A 1 9 ? 19.292 -2.298 -4.235 1.00 64.33 9 ASP A O 14
ATOM 8523 N N . ILE A 1 10 ? 21.438 -2.023 -3.868 1.00 51.13 10 ILE A N 14
ATOM 8524 C CA . ILE A 1 10 ? 21.217 -1.007 -2.827 1.00 33.12 10 ILE A CA 14
ATOM 8525 C C . ILE A 1 10 ? 20.815 0.336 -3.440 1.00 53.42 10 ILE A C 14
ATOM 8526 O O . ILE A 1 10 ? 20.526 1.308 -2.735 1.00 52.42 10 ILE A O 14
ATOM 8542 N N . LYS A 1 11 ? 20.829 0.376 -4.753 1.00 32.51 11 LYS A N 14
ATOM 8543 C CA . LYS A 1 11 ? 20.393 1.531 -5.505 1.00 63.44 11 LYS A CA 14
ATOM 8544 C C . LYS A 1 11 ? 18.918 1.380 -5.909 1.00 22.03 11 LYS A C 14
ATOM 8545 O O . LYS A 1 11 ? 18.208 2.366 -6.081 1.00 44.34 11 LYS A O 14
ATOM 8564 N N . LYS A 1 12 ? 18.452 0.140 -6.034 1.00 44.40 12 LYS A N 14
ATOM 8565 C CA . LYS A 1 12 ? 17.055 -0.104 -6.417 1.00 3.12 12 LYS A CA 14
ATOM 8566 C C . LYS A 1 12 ? 16.292 -0.428 -5.165 1.00 43.21 12 LYS A C 14
ATOM 8567 O O . LYS A 1 12 ? 15.366 0.267 -4.770 1.00 71.04 12 LYS A O 14
ATOM 8586 N N . GLU A 1 13 ? 16.722 -1.496 -4.554 1.00 10.11 13 GLU A N 14
ATOM 8587 C CA . GLU A 1 13 ? 16.264 -1.946 -3.322 1.00 12.31 13 GLU A CA 14
ATOM 8588 C C . GLU A 1 13 ? 17.161 -1.267 -2.256 1.00 41.24 13 GLU A C 14
ATOM 8589 O O . GLU A 1 13 ? 17.847 -0.271 -2.564 1.00 74.44 13 GLU A O 14
ATOM 8601 N N . GLY A 1 14 ? 17.150 -1.741 -1.060 1.00 25.22 14 GLY A N 14
ATOM 8602 C CA . GLY A 1 14 ? 18.021 -1.181 -0.048 1.00 34.32 14 GLY A CA 14
ATOM 8603 C C . GLY A 1 14 ? 17.198 -0.617 1.043 1.00 54.33 14 GLY A C 14
ATOM 8604 O O . GLY A 1 14 ? 17.422 0.517 1.498 1.00 32.33 14 GLY A O 14
ATOM 8608 N N . LYS A 1 15 ? 16.321 -1.463 1.552 1.00 42.34 15 LYS A N 14
ATOM 8609 C CA . LYS A 1 15 ? 15.174 -1.057 2.380 1.00 11.33 15 LYS A CA 14
ATOM 8610 C C . LYS A 1 15 ? 14.243 -2.276 2.432 1.00 53.10 15 LYS A C 14
ATOM 8611 O O . LYS A 1 15 ? 14.570 -3.276 1.822 1.00 53.31 15 LYS A O 14
ATOM 8630 N N . PRO A 1 16 ? 13.111 -2.256 3.189 1.00 71.10 16 PRO A N 14
ATOM 8631 C CA . PRO A 1 16 ? 12.233 -3.411 3.258 1.00 44.21 16 PRO A CA 14
ATOM 8632 C C . PRO A 1 16 ? 11.325 -3.546 2.056 1.00 22.01 16 PRO A C 14
ATOM 8633 O O . PRO A 1 16 ? 10.405 -2.740 1.840 1.00 32.34 16 PRO A O 14
ATOM 8644 N N . CYS A 1 17 ? 11.597 -4.536 1.283 1.00 10.10 17 CYS A N 14
ATOM 8645 C CA . CYS A 1 17 ? 10.823 -4.849 0.149 1.00 45.45 17 CYS A CA 14
ATOM 8646 C C . CYS A 1 17 ? 10.481 -6.352 0.134 1.00 23.43 17 CYS A C 14
ATOM 8647 O O . CYS A 1 17 ? 10.358 -6.998 1.216 1.00 45.23 17 CYS A O 14
ATOM 8655 N N . LYS A 1 18 ? 10.343 -6.911 -1.047 1.00 74.14 18 LYS A N 14
ATOM 8656 C CA . LYS A 1 18 ? 9.789 -8.213 -1.215 1.00 12.35 18 LYS A CA 14
ATOM 8657 C C . LYS A 1 18 ? 10.683 -9.085 -2.083 1.00 11.21 18 LYS A C 14
ATOM 8658 O O . LYS A 1 18 ? 10.803 -8.859 -3.281 1.00 3.32 18 LYS A O 14
ATOM 8677 N N . PRO A 1 19 ? 11.374 -10.040 -1.458 1.00 72.12 19 PRO A N 14
ATOM 8678 C CA . PRO A 1 19 ? 12.361 -10.934 -2.118 1.00 4.53 19 PRO A CA 14
ATOM 8679 C C . PRO A 1 19 ? 11.828 -11.700 -3.331 1.00 40.13 19 PRO A C 14
ATOM 8680 O O . PRO A 1 19 ? 10.619 -11.947 -3.453 1.00 75.21 19 PRO A O 14
ATOM 8691 N N . LYS A 1 20 ? 12.736 -12.055 -4.226 1.00 33.30 20 LYS A N 14
ATOM 8692 C CA . LYS A 1 20 ? 12.397 -12.840 -5.398 1.00 41.22 20 LYS A CA 14
ATOM 8693 C C . LYS A 1 20 ? 12.644 -14.303 -5.085 1.00 24.41 20 LYS A C 14
ATOM 8694 O O . LYS A 1 20 ? 11.733 -15.121 -5.091 1.00 11.21 20 LYS A O 14
ATOM 8713 N N . GLY A 1 21 ? 13.876 -14.608 -4.778 1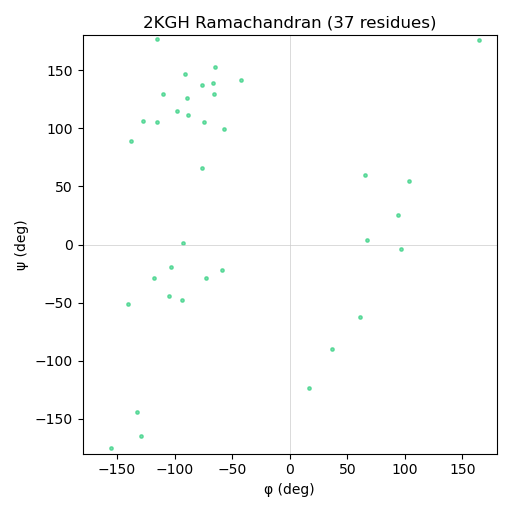.00 5.31 21 GLY A N 14
ATOM 8714 C CA . GLY A 1 21 ? 14.262 -15.944 -4.471 1.00 11.33 21 GLY A CA 14
ATOM 8715 C C . GLY A 1 21 ? 15.420 -15.949 -3.522 1.00 45.14 21 GLY A C 14
ATOM 8716 O O . GLY A 1 21 ? 16.501 -16.450 -3.841 1.00 31.23 21 GLY A O 14
ATOM 8720 N N . GLU A 1 22 ? 15.203 -15.381 -2.367 1.00 33.33 22 GLU A N 14
ATOM 8721 C CA . GLU A 1 22 ? 16.215 -15.298 -1.346 1.00 24.30 22 GLU A CA 14
ATOM 8722 C C . GLU A 1 22 ? 16.132 -16.513 -0.431 1.00 24.14 22 GLU A C 14
ATOM 8723 O O . GLU A 1 22 ? 15.382 -17.467 -0.704 1.00 74.54 22 GLU A O 14
ATOM 8735 N N . LYS A 1 23 ? 16.868 -16.472 0.652 1.00 4.22 23 LYS A N 14
ATOM 8736 C CA . LYS A 1 23 ? 16.947 -17.534 1.590 1.00 45.12 23 LYS A CA 14
ATOM 8737 C C . LYS A 1 23 ? 15.795 -17.427 2.582 1.00 4.33 23 LYS A C 14
ATOM 8738 O O . LYS A 1 23 ? 15.947 -16.971 3.719 1.00 51.12 23 LYS A O 14
ATOM 8757 N N . LYS A 1 24 ? 14.629 -17.728 2.059 1.00 53.03 24 LYS A N 14
ATOM 8758 C CA . LYS A 1 24 ? 13.351 -17.805 2.796 1.00 45.34 24 LYS A CA 14
ATOM 8759 C C . LYS A 1 24 ? 12.851 -16.466 3.302 1.00 22.03 24 LYS A C 14
ATOM 8760 O O . LYS A 1 24 ? 11.981 -16.407 4.176 1.00 63.21 24 LYS A O 14
ATOM 8779 N N . CYS A 1 25 ? 13.350 -15.420 2.731 1.00 62.23 25 CYS A N 14
ATOM 8780 C CA . CYS A 1 25 ? 12.926 -14.082 3.075 1.00 25.25 25 CYS A CA 14
ATOM 8781 C C . CYS A 1 25 ? 11.518 -13.833 2.489 1.00 5.25 25 CYS A C 14
ATOM 8782 O O . CYS A 1 25 ? 11.266 -14.191 1.335 1.00 42.40 25 CYS A O 14
ATOM 8790 N N . THR A 1 26 ? 10.614 -13.245 3.249 1.00 35.54 26 THR A N 14
ATOM 8791 C CA . THR A 1 26 ? 9.291 -12.961 2.722 1.00 24.22 26 THR A CA 14
ATOM 8792 C C . THR A 1 26 ? 8.616 -11.771 3.436 1.00 55.13 26 THR A C 14
ATOM 8793 O O . THR A 1 26 ? 8.563 -11.723 4.669 1.00 11.33 26 THR A O 14
ATOM 8804 N N . GLY A 1 27 ? 8.171 -10.796 2.625 1.00 75.31 27 GLY A N 14
ATOM 8805 C CA . GLY A 1 27 ? 7.405 -9.627 3.072 1.00 3.33 27 GLY A CA 14
ATOM 8806 C C . GLY A 1 27 ? 7.976 -8.856 4.258 1.00 43.14 27 GLY A C 14
ATOM 8807 O O . GLY A 1 27 ? 7.704 -9.193 5.424 1.00 15.24 27 GLY A O 14
ATOM 8811 N N . GLY A 1 28 ? 8.723 -7.812 3.982 1.00 21.35 28 GLY A N 14
ATOM 8812 C CA . GLY A 1 28 ? 9.247 -6.994 5.054 1.00 31.45 28 GLY A CA 14
ATOM 8813 C C . GLY A 1 28 ? 10.698 -7.239 5.291 1.00 62.14 28 GLY A C 14
ATOM 8814 O O . GLY A 1 28 ? 11.191 -7.077 6.413 1.00 14.11 28 GLY A O 14
ATOM 8818 N N . TRP A 1 29 ? 11.392 -7.612 4.250 1.00 2.43 29 TRP A N 14
ATOM 8819 C CA . TRP A 1 29 ? 12.795 -7.906 4.337 1.00 13.43 29 TRP A CA 14
ATOM 8820 C C . TRP A 1 29 ? 13.575 -6.896 3.552 1.00 2.54 29 TRP A C 14
ATOM 8821 O O . TRP A 1 29 ? 13.243 -6.585 2.418 1.00 11.54 29 TRP A O 14
ATOM 8842 N N . ARG A 1 30 ? 14.558 -6.353 4.192 1.00 52.02 30 ARG A N 14
ATOM 8843 C CA . ARG A 1 30 ? 15.378 -5.313 3.645 1.00 1.12 30 ARG A CA 14
ATOM 8844 C C . ARG A 1 30 ? 16.556 -5.846 2.904 1.00 61.31 30 ARG A C 14
ATOM 8845 O O . ARG A 1 30 ? 17.306 -6.648 3.452 1.00 32.23 30 ARG A O 14
ATOM 8866 N N . CYS A 1 31 ? 16.727 -5.437 1.675 1.00 3.32 31 CYS A N 14
ATOM 8867 C CA . CYS A 1 31 ? 18.005 -5.652 1.052 1.00 5.14 31 CYS A CA 14
ATOM 8868 C C . CYS A 1 31 ? 18.922 -4.645 1.630 1.00 32.13 31 CYS A C 14
ATOM 8869 O O . CYS A 1 31 ? 18.643 -3.455 1.575 1.00 1.10 31 CYS A O 14
ATOM 8877 N N . LYS A 1 32 ? 19.922 -5.101 2.276 1.00 53.03 32 LYS A N 14
ATOM 8878 C CA . LYS A 1 32 ? 20.911 -4.258 2.843 1.00 74.14 32 LYS A CA 14
ATOM 8879 C C . LYS A 1 32 ? 22.236 -4.924 2.603 1.00 23.43 32 LYS A C 14
ATOM 8880 O O . LYS A 1 32 ? 22.266 -6.149 2.396 1.00 70.12 32 LYS A O 14
ATOM 8899 N N . ILE A 1 33 ? 23.318 -4.141 2.655 1.00 62.43 33 ILE A N 14
ATOM 8900 C CA . ILE A 1 33 ? 24.686 -4.591 2.320 1.00 10.01 33 ILE A CA 14
ATOM 8901 C C . ILE A 1 33 ? 25.043 -5.913 2.998 1.00 11.31 33 ILE A C 14
ATOM 8902 O O . ILE A 1 33 ? 25.740 -6.762 2.405 1.00 34.23 33 ILE A O 14
ATOM 8918 N N . LYS A 1 34 ? 24.557 -6.090 4.216 1.00 51.51 34 LYS A N 14
ATOM 8919 C CA . LYS A 1 34 ? 24.723 -7.336 4.928 1.00 25.33 34 LYS A CA 14
ATOM 8920 C C . LYS A 1 34 ? 24.088 -8.491 4.143 1.00 13.54 34 LYS A C 14
ATOM 8921 O O . LYS A 1 34 ? 24.795 -9.291 3.534 1.00 51.13 34 LYS A O 14
ATOM 8940 N N . LEU A 1 35 ? 22.767 -8.492 4.079 1.00 55.11 35 LEU A N 14
ATOM 8941 C CA . LEU A 1 35 ? 21.950 -9.580 3.532 1.00 72.23 35 LEU A CA 14
ATOM 8942 C C . LEU A 1 35 ? 20.531 -9.062 3.416 1.00 74.33 35 LEU A C 14
ATOM 8943 O O . LEU A 1 35 ? 20.258 -7.903 3.763 1.00 13.43 35 LEU A O 14
ATOM 8959 N N . CYS A 1 36 ? 19.646 -9.914 2.931 1.00 44.24 36 CYS A N 14
ATOM 8960 C CA . CYS A 1 36 ? 18.227 -9.676 2.983 1.00 23.13 36 CYS A CA 14
ATOM 8961 C C . CYS A 1 36 ? 17.821 -9.887 4.446 1.00 52.22 36 CYS A C 14
ATOM 8962 O O . CYS A 1 36 ? 17.926 -11.005 4.966 1.00 1.12 36 CYS A O 14
ATOM 8970 N N . LEU A 1 37 ? 17.424 -8.829 5.111 1.00 55.04 37 LEU A N 14
ATOM 8971 C CA . LEU A 1 37 ? 17.157 -8.855 6.523 1.00 73.21 37 LEU A CA 14
ATOM 8972 C C . LEU A 1 37 ? 15.817 -8.196 6.876 1.00 72.32 37 LEU A C 14
ATOM 8973 O O . LEU A 1 37 ? 15.618 -7.004 6.612 1.00 64.00 37 LEU A O 14
ATOM 8989 N N . LYS A 1 38 ? 14.904 -8.990 7.437 1.00 20.14 38 LYS A N 14
ATOM 8990 C CA . LYS A 1 38 ? 13.622 -8.542 7.958 1.00 2.22 38 LYS A CA 14
ATOM 8991 C C . LYS A 1 38 ? 13.766 -7.277 8.784 1.00 44.20 38 LYS A C 14
ATOM 8992 O O . LYS A 1 38 ? 14.702 -7.143 9.595 1.00 63.24 38 LYS A O 14
ATOM 9011 N N . ILE A 1 39 ? 12.889 -6.349 8.548 1.00 31.11 39 ILE A N 14
ATOM 9012 C CA . ILE A 1 39 ? 12.857 -5.149 9.311 1.00 52.32 39 ILE A CA 14
ATOM 9013 C C . ILE A 1 39 ? 12.024 -5.449 10.562 1.00 4.32 39 ILE A C 14
ATOM 9014 O O . ILE A 1 39 ? 12.605 -5.572 11.642 1.00 5.11 39 ILE A O 14
ATOM 9031 N N . ILE A 1 1 ? 2.577 -0.855 1.715 1.00 3.43 1 ILE A N 15
ATOM 9032 C CA . ILE A 1 1 ? 3.074 -1.929 0.862 1.00 54.41 1 ILE A CA 15
ATOM 9033 C C . ILE A 1 1 ? 4.427 -1.538 0.351 1.00 41.55 1 ILE A C 15
ATOM 9034 O O . ILE A 1 1 ? 4.777 -0.359 0.377 1.00 52.23 1 ILE A O 15
ATOM 9052 N N . PHE A 1 2 ? 5.185 -2.487 -0.120 1.00 42.41 2 PHE A N 15
ATOM 9053 C CA . PHE A 1 2 ? 6.476 -2.176 -0.624 1.00 20.22 2 PHE A CA 15
ATOM 9054 C C . PHE A 1 2 ? 6.570 -2.271 -2.146 1.00 42.25 2 PHE A C 15
ATOM 9055 O O . PHE A 1 2 ? 6.274 -3.313 -2.762 1.00 23.12 2 PHE A O 15
ATOM 9072 N N . GLU A 1 3 ? 6.915 -1.170 -2.734 1.00 10.20 3 GLU A N 15
ATOM 9073 C CA . GLU A 1 3 ? 7.094 -1.051 -4.154 1.00 52.31 3 GLU A CA 15
ATOM 9074 C C . GLU A 1 3 ? 8.587 -0.958 -4.418 1.00 12.02 3 GLU A C 15
ATOM 9075 O O . GLU A 1 3 ? 9.221 0.044 -4.069 1.00 43.20 3 GLU A O 15
ATOM 9087 N N . CYS A 1 4 ? 9.164 -2.015 -4.949 1.00 73.13 4 CYS A N 15
ATOM 9088 C CA . CYS A 1 4 ? 10.601 -2.088 -5.124 1.00 23.14 4 CYS A CA 15
ATOM 9089 C C . CYS A 1 4 ? 11.010 -3.159 -6.171 1.00 31.40 4 CYS A C 15
ATOM 9090 O O . CYS A 1 4 ? 10.174 -3.578 -6.968 1.00 5.44 4 CYS A O 15
ATOM 9098 N N . VAL A 1 5 ? 12.280 -3.634 -6.141 1.00 40.13 5 VAL A N 15
ATOM 9099 C CA . VAL A 1 5 ? 12.815 -4.605 -7.150 1.00 22.21 5 VAL A CA 15
ATOM 9100 C C . VAL A 1 5 ? 13.406 -5.879 -6.492 1.00 42.33 5 VAL A C 15
ATOM 9101 O O . VAL A 1 5 ? 13.354 -6.976 -7.043 1.00 51.14 5 VAL A O 15
ATOM 9114 N N . PHE A 1 6 ? 13.896 -5.695 -5.318 1.00 65.31 6 PHE A N 15
ATOM 9115 C CA . PHE A 1 6 ? 14.574 -6.700 -4.491 1.00 1.14 6 PHE A CA 15
ATOM 9116 C C . PHE A 1 6 ? 15.719 -7.389 -5.174 1.00 23.33 6 PHE A C 15
ATOM 9117 O O . PHE A 1 6 ? 15.691 -8.587 -5.438 1.00 54.50 6 PHE A O 15
ATOM 9134 N N . SER A 1 7 ? 16.671 -6.617 -5.557 1.00 52.25 7 SER A N 15
ATOM 9135 C CA . SER A 1 7 ? 17.949 -7.174 -5.945 1.00 61.01 7 SER A CA 15
ATOM 9136 C C . SER A 1 7 ? 18.825 -7.190 -4.681 1.00 4.11 7 SER A C 15
ATOM 9137 O O . SER A 1 7 ? 19.925 -7.697 -4.647 1.00 74.52 7 SER A O 15
ATOM 9145 N N . CYS A 1 8 ? 18.270 -6.556 -3.673 1.00 2.42 8 CYS A N 15
ATOM 9146 C CA . CYS A 1 8 ? 18.785 -6.405 -2.314 1.00 72.55 8 CYS A CA 15
ATOM 9147 C C . CYS A 1 8 ? 20.118 -5.648 -2.233 1.00 63.44 8 CYS A C 15
ATOM 9148 O O . CYS A 1 8 ? 20.719 -5.517 -1.166 1.00 2.41 8 CYS A O 15
ATOM 9156 N N . ASP A 1 9 ? 20.540 -5.123 -3.352 1.00 3.41 9 ASP A N 15
ATOM 9157 C CA . ASP A 1 9 ? 21.694 -4.275 -3.430 1.00 53.24 9 ASP A CA 15
ATOM 9158 C C . ASP A 1 9 ? 21.385 -2.970 -2.802 1.00 22.10 9 ASP A C 15
ATOM 9159 O O . ASP A 1 9 ? 20.266 -2.526 -2.870 1.00 40.30 9 ASP A O 15
ATOM 9168 N N . ILE A 1 10 ? 22.373 -2.355 -2.234 1.00 4.24 10 ILE A N 15
ATOM 9169 C CA . ILE A 1 10 ? 22.262 -1.023 -1.648 1.00 21.12 10 ILE A CA 15
ATOM 9170 C C . ILE A 1 10 ? 21.835 0.020 -2.720 1.00 42.13 10 ILE A C 15
ATOM 9171 O O . ILE A 1 10 ? 21.172 1.021 -2.419 1.00 1.31 10 ILE A O 15
ATOM 9187 N N . LYS A 1 11 ? 22.217 -0.228 -3.957 1.00 21.31 11 LYS A N 15
ATOM 9188 C CA . LYS A 1 11 ? 21.876 0.661 -5.037 1.00 12.31 11 LYS A CA 15
ATOM 9189 C C . LYS A 1 11 ? 20.501 0.322 -5.626 1.00 2.10 11 LYS A C 15
ATOM 9190 O O . LYS A 1 11 ? 19.695 1.209 -5.879 1.00 55.22 11 LYS A O 15
ATOM 9209 N N . LYS A 1 12 ? 20.233 -0.956 -5.816 1.00 22.23 12 LYS A N 15
ATOM 9210 C CA . LYS A 1 12 ? 19.001 -1.366 -6.491 1.00 73.13 12 LYS A CA 15
ATOM 9211 C C . LYS A 1 12 ? 17.827 -1.377 -5.526 1.00 44.31 12 LYS A C 15
ATOM 9212 O O . LYS A 1 12 ? 16.736 -0.895 -5.853 1.00 33.01 12 LYS A O 15
ATOM 9231 N N . GLU A 1 13 ? 18.057 -1.932 -4.365 1.00 61.43 13 GLU A N 15
ATOM 9232 C CA . GLU A 1 13 ? 17.124 -1.951 -3.295 1.00 21.14 13 GLU A CA 15
ATOM 9233 C C . GLU A 1 13 ? 17.569 -1.007 -2.198 1.00 50.22 13 GLU A C 15
ATOM 9234 O O . GLU A 1 13 ? 18.530 -0.251 -2.373 1.00 52.53 13 GLU A O 15
ATOM 9246 N N . GLY A 1 14 ? 16.883 -1.026 -1.083 1.00 1.44 14 GLY A N 15
ATOM 9247 C CA . GLY A 1 14 ? 17.362 -0.257 0.055 1.00 21.31 14 GLY A CA 15
ATOM 9248 C C . GLY A 1 14 ? 16.271 0.127 1.006 1.00 13.14 14 GLY A C 15
ATOM 9249 O O . GLY A 1 14 ? 16.159 1.318 1.392 1.00 3.21 14 GLY A O 15
ATOM 9253 N N . LYS A 1 15 ? 15.502 -0.874 1.438 1.00 53.42 15 LYS A N 15
ATOM 9254 C CA . LYS A 1 15 ? 14.313 -0.700 2.284 1.00 73.14 15 LYS A CA 15
ATOM 9255 C C . LYS A 1 15 ? 13.586 -2.054 2.448 1.00 54.31 15 LYS A C 15
ATOM 9256 O O . LYS A 1 15 ? 13.996 -3.029 1.814 1.00 61.44 15 LYS A O 15
ATOM 9275 N N . PRO A 1 16 ? 12.578 -2.168 3.382 1.00 53.21 16 PRO A N 15
ATOM 9276 C CA . PRO A 1 16 ? 11.730 -3.382 3.516 1.00 34.11 16 PRO A CA 15
ATOM 9277 C C . PRO A 1 16 ? 11.085 -3.735 2.209 1.00 2.45 16 PRO A C 15
ATOM 9278 O O . PRO A 1 16 ? 10.280 -2.970 1.685 1.00 2.12 16 PRO A O 15
ATOM 9289 N N . CYS A 1 17 ? 11.457 -4.872 1.678 1.00 20.13 17 CYS A N 15
ATOM 9290 C CA . CYS A 1 17 ? 11.013 -5.292 0.395 1.00 20.23 17 CYS A CA 15
ATOM 9291 C C . CYS A 1 17 ? 10.705 -6.793 0.330 1.00 11.33 17 CYS A C 15
ATOM 9292 O O . CYS A 1 17 ? 10.754 -7.506 1.351 1.00 53.21 17 CYS A O 15
ATOM 9300 N N . LYS A 1 18 ? 10.378 -7.243 -0.876 1.00 55.33 18 LYS A N 15
ATOM 9301 C CA . LYS A 1 18 ? 9.904 -8.618 -1.159 1.00 55.34 18 LYS A CA 15
ATOM 9302 C C . LYS A 1 18 ? 11.031 -9.581 -1.487 1.00 74.01 18 LYS A C 15
ATOM 9303 O O . LYS A 1 18 ? 11.552 -9.534 -2.564 1.00 33.41 18 LYS A O 15
ATOM 9322 N N . PRO A 1 19 ? 11.429 -10.463 -0.572 1.00 55.32 19 PRO A N 15
ATOM 9323 C CA . PRO A 1 19 ? 12.549 -11.386 -0.805 1.00 24.31 19 PRO A CA 15
ATOM 9324 C C . PRO A 1 19 ? 12.383 -12.237 -2.060 1.00 35.33 19 PRO A C 15
ATOM 9325 O O . PRO A 1 19 ? 11.673 -13.258 -2.073 1.00 51.13 19 PRO A O 15
ATOM 9336 N N . LYS A 1 20 ? 13.002 -11.776 -3.103 1.00 54.45 20 LYS A N 15
ATOM 9337 C CA . LYS A 1 20 ? 12.939 -12.371 -4.387 1.00 63.35 20 LYS A CA 15
ATOM 9338 C C . LYS A 1 20 ? 14.164 -13.232 -4.563 1.00 61.10 20 LYS A C 15
ATOM 9339 O O . LYS A 1 20 ? 15.291 -12.733 -4.540 1.00 53.31 20 LYS A O 15
ATOM 9358 N N . GLY A 1 21 ? 13.951 -14.510 -4.657 1.00 53.10 21 GLY A N 15
ATOM 9359 C CA . GLY A 1 21 ? 15.035 -15.434 -4.811 1.00 23.04 21 GLY A CA 15
ATOM 9360 C C . GLY A 1 21 ? 15.519 -15.962 -3.485 1.00 2.23 21 GLY A C 15
ATOM 9361 O O . GLY A 1 21 ? 16.356 -16.870 -3.439 1.00 64.45 21 GLY A O 15
ATOM 9365 N N . GLU A 1 22 ? 15.011 -15.402 -2.403 1.00 42.43 22 GLU A N 15
ATOM 9366 C CA . GLU A 1 22 ? 15.398 -15.820 -1.082 1.00 73.13 22 GLU A CA 15
ATOM 9367 C C . GLU A 1 22 ? 14.467 -16.938 -0.634 1.00 60.25 22 GLU A C 15
ATOM 9368 O O . GLU A 1 22 ? 13.249 -16.850 -0.838 1.00 20.32 22 GLU A O 15
ATOM 9380 N N . LYS A 1 23 ? 15.022 -17.968 -0.051 1.00 44.55 23 LYS A N 15
ATOM 9381 C CA . LYS A 1 23 ? 14.242 -19.118 0.382 1.00 71.33 23 LYS A CA 15
ATOM 9382 C C . LYS A 1 23 ? 13.936 -19.017 1.882 1.00 43.51 23 LYS A C 15
ATOM 9383 O O . LYS A 1 23 ? 12.857 -19.394 2.343 1.00 32.33 23 LYS A O 15
ATOM 9402 N N . LYS A 1 24 ? 14.884 -18.492 2.623 1.00 23.13 24 LYS A N 15
ATOM 9403 C CA . LYS A 1 24 ? 14.758 -18.339 4.062 1.00 52.31 24 LYS A CA 15
ATOM 9404 C C . LYS A 1 24 ? 14.205 -16.972 4.391 1.00 71.34 24 LYS A C 15
ATOM 9405 O O . LYS A 1 24 ? 13.246 -16.841 5.156 1.00 0.24 24 LYS A O 15
ATOM 9424 N N . CYS A 1 25 ? 14.820 -15.967 3.830 1.00 62.15 25 CYS A N 15
ATOM 9425 C CA . CYS A 1 25 ? 14.376 -14.608 3.962 1.00 25.42 25 CYS A CA 15
ATOM 9426 C C . CYS A 1 25 ? 12.981 -14.501 3.313 1.00 63.04 25 CYS A C 15
ATOM 9427 O O . CYS A 1 25 ? 12.825 -14.743 2.112 1.00 62.34 25 CYS A O 15
ATOM 9435 N N . THR A 1 26 ? 11.962 -14.242 4.127 1.00 63.53 26 THR A N 15
ATOM 9436 C CA . THR A 1 26 ? 10.596 -14.203 3.655 1.00 75.31 26 THR A CA 15
ATOM 9437 C C . THR A 1 26 ? 9.687 -13.474 4.669 1.00 23.35 26 THR A C 15
ATOM 9438 O O . THR A 1 26 ? 9.896 -13.569 5.898 1.00 31.11 26 THR A O 15
ATOM 9449 N N . GLY A 1 27 ? 8.719 -12.726 4.167 1.00 1.23 27 GLY A N 15
ATOM 9450 C CA . GLY A 1 27 ? 7.778 -12.042 5.030 1.00 5.41 27 GLY A CA 15
ATOM 9451 C C . GLY A 1 27 ? 8.075 -10.564 5.203 1.00 11.54 27 GLY A C 15
ATOM 9452 O O . GLY A 1 27 ? 7.793 -9.988 6.264 1.00 12.14 27 GLY A O 15
ATOM 9456 N N . GLY A 1 28 ? 8.596 -9.942 4.171 1.00 75.11 28 GLY A N 15
ATOM 9457 C CA . GLY A 1 28 ? 8.937 -8.533 4.246 1.00 34.34 28 GLY A CA 15
ATOM 9458 C C . GLY A 1 28 ? 10.234 -8.302 4.981 1.00 11.42 28 GLY A C 15
ATOM 9459 O O . GLY A 1 28 ? 10.282 -8.305 6.226 1.00 54.13 28 GLY A O 15
ATOM 9463 N N . TRP A 1 29 ? 11.281 -8.108 4.232 1.00 23.24 29 TRP A N 15
ATOM 9464 C CA . TRP A 1 29 ? 12.609 -7.958 4.780 1.00 31.21 29 TRP A CA 15
ATOM 9465 C C . TRP A 1 29 ? 13.296 -6.743 4.173 1.00 34.44 29 TRP A C 15
ATOM 9466 O O . TRP A 1 29 ? 13.230 -6.514 2.980 1.00 33.11 29 TRP A O 15
ATOM 9487 N N . ARG A 1 30 ? 13.924 -5.983 5.017 1.00 74.41 30 ARG A N 15
ATOM 9488 C CA . ARG A 1 30 ? 14.609 -4.750 4.682 1.00 34.22 30 ARG A CA 15
ATOM 9489 C C . ARG A 1 30 ? 15.923 -5.043 4.016 1.00 24.13 30 ARG A C 15
ATOM 9490 O O . ARG A 1 30 ? 16.808 -5.623 4.639 1.00 32.21 30 ARG A O 15
ATOM 9511 N N . CYS A 1 31 ? 16.039 -4.700 2.756 1.00 41.45 31 CYS A N 15
ATOM 9512 C CA . CYS A 1 31 ? 17.313 -4.765 2.100 1.00 32.13 31 CYS A CA 15
ATOM 9513 C C . CYS A 1 31 ? 18.128 -3.640 2.610 1.00 2.24 31 CYS A C 15
ATOM 9514 O O . CYS A 1 31 ? 17.764 -2.462 2.432 1.00 33.33 31 CYS A O 15
ATOM 9522 N N . LYS A 1 32 ? 19.149 -3.977 3.304 1.00 42.03 32 LYS A N 15
ATOM 9523 C CA . LYS A 1 32 ? 20.021 -3.034 3.872 1.00 43.30 32 LYS A CA 15
ATOM 9524 C C . LYS A 1 32 ? 21.420 -3.467 3.514 1.00 35.41 32 LYS A C 15
ATOM 9525 O O . LYS A 1 32 ? 21.614 -4.630 3.159 1.00 71.03 32 LYS A O 15
ATOM 9544 N N . ILE A 1 33 ? 22.375 -2.552 3.616 1.00 74.03 33 ILE A N 15
ATOM 9545 C CA . ILE A 1 33 ? 23.772 -2.754 3.173 1.00 63.43 33 ILE A CA 15
ATOM 9546 C C . ILE A 1 33 ? 24.377 -4.071 3.708 1.00 40.53 33 ILE A C 15
ATOM 9547 O O . ILE A 1 33 ? 25.225 -4.681 3.067 1.00 63.51 33 ILE A O 15
ATOM 9563 N N . LYS A 1 34 ? 23.921 -4.498 4.868 1.00 3.44 34 LYS A N 15
ATOM 9564 C CA . LYS A 1 34 ? 24.355 -5.752 5.437 1.00 12.22 34 LYS A CA 15
ATOM 9565 C C . LYS A 1 34 ? 23.768 -6.935 4.661 1.00 53.45 34 LYS A C 15
ATOM 9566 O O . LYS A 1 34 ? 24.502 -7.677 4.002 1.00 52.43 34 LYS A O 15
ATOM 9585 N N . LEU A 1 35 ? 22.441 -7.025 4.661 1.00 73.54 35 LEU A N 15
ATOM 9586 C CA . LEU A 1 35 ? 21.684 -8.174 4.165 1.00 0.01 35 LEU A CA 15
ATOM 9587 C C . LEU A 1 35 ? 20.224 -7.813 4.179 1.00 70.11 35 LEU A C 15
ATOM 9588 O O . LEU A 1 35 ? 19.864 -6.640 4.348 1.00 51.31 35 LEU A O 15
ATOM 9604 N N . CYS A 1 36 ? 19.401 -8.809 4.020 1.00 31.41 36 CYS A N 15
ATOM 9605 C CA . CYS A 1 36 ? 17.983 -8.652 4.159 1.00 2.23 36 CYS A CA 15
ATOM 9606 C C . CYS A 1 36 ? 17.645 -8.844 5.646 1.00 42.15 36 CYS A C 15
ATOM 9607 O O . CYS A 1 36 ? 18.187 -9.744 6.288 1.00 53.11 36 CYS A O 15
ATOM 9615 N N . LEU A 1 37 ? 16.835 -7.970 6.203 1.00 72.13 37 LEU A N 15
ATOM 9616 C CA . LEU A 1 37 ? 16.517 -7.999 7.612 1.00 60.30 37 LEU A CA 15
ATOM 9617 C C . LEU A 1 37 ? 15.007 -7.777 7.844 1.00 25.32 37 LEU A C 15
ATOM 9618 O O . LEU A 1 37 ? 14.506 -6.719 7.534 1.00 33.32 37 LEU A O 15
ATOM 9634 N N . LYS A 1 38 ? 14.313 -8.797 8.368 1.00 21.25 38 LYS A N 15
ATOM 9635 C CA . LYS A 1 38 ? 12.852 -8.782 8.662 1.00 54.34 38 LYS A CA 15
ATOM 9636 C C . LYS A 1 38 ? 12.370 -7.443 9.218 1.00 22.32 38 LYS A C 15
ATOM 9637 O O . LYS A 1 38 ? 12.947 -6.904 10.175 1.00 25.30 38 LYS A O 15
ATOM 9656 N N . ILE A 1 39 ? 11.326 -6.926 8.624 1.00 63.11 39 ILE A N 15
ATOM 9657 C CA . ILE A 1 39 ? 10.721 -5.706 9.070 1.00 44.41 39 ILE A CA 15
ATOM 9658 C C . ILE A 1 39 ? 9.575 -6.095 10.018 1.00 42.50 39 ILE A C 15
ATOM 9659 O O . ILE A 1 39 ? 9.559 -5.640 11.161 1.00 52.44 39 ILE A O 15
ATOM 9676 N N . ILE A 1 1 ? 1.668 -3.723 -1.907 1.00 23.25 1 ILE A N 16
ATOM 9677 C CA . ILE A 1 1 ? 2.556 -3.476 -3.034 1.00 73.15 1 ILE A CA 16
ATOM 9678 C C . ILE A 1 1 ? 3.570 -2.419 -2.645 1.00 33.21 1 ILE A C 16
ATOM 9679 O O . ILE A 1 1 ? 3.195 -1.318 -2.245 1.00 72.31 1 ILE A O 16
ATOM 9697 N N . PHE A 1 2 ? 4.839 -2.743 -2.725 1.00 54.55 2 PHE A N 16
ATOM 9698 C CA . PHE A 1 2 ? 5.855 -1.755 -2.492 1.00 30.11 2 PHE A CA 16
ATOM 9699 C C . PHE A 1 2 ? 6.409 -1.407 -3.839 1.00 72.13 2 PHE A C 16
ATOM 9700 O O . PHE A 1 2 ? 6.883 -2.312 -4.565 1.00 61.34 2 PHE A O 16
ATOM 9717 N N . GLU A 1 3 ? 6.370 -0.156 -4.196 1.00 60.23 3 GLU A N 16
ATOM 9718 C CA . GLU A 1 3 ? 6.899 0.283 -5.466 1.00 40.31 3 GLU A CA 16
ATOM 9719 C C . GLU A 1 3 ? 8.420 0.291 -5.442 1.00 13.42 3 GLU A C 16
ATOM 9720 O O . GLU A 1 3 ? 9.073 1.285 -5.118 1.00 64.44 3 GLU A O 16
ATOM 9732 N N . CYS A 1 4 ? 8.943 -0.878 -5.658 1.00 51.13 4 CYS A N 16
ATOM 9733 C CA . CYS A 1 4 ? 10.324 -1.160 -5.669 1.00 41.20 4 CYS A CA 16
ATOM 9734 C C . CYS A 1 4 ? 10.506 -2.298 -6.668 1.00 30.02 4 CYS A C 16
ATOM 9735 O O . CYS A 1 4 ? 9.543 -2.672 -7.322 1.00 14.13 4 CYS A O 16
ATOM 9743 N N . VAL A 1 5 ? 11.670 -2.880 -6.741 1.00 52.02 5 VAL A N 16
ATOM 9744 C CA . VAL A 1 5 ? 11.943 -3.940 -7.696 1.00 61.51 5 VAL A CA 16
ATOM 9745 C C . VAL A 1 5 ? 12.549 -5.149 -7.018 1.00 2.31 5 VAL A C 16
ATOM 9746 O O . VAL A 1 5 ? 12.554 -6.246 -7.561 1.00 64.52 5 VAL A O 16
ATOM 9759 N N . PHE A 1 6 ? 13.020 -4.909 -5.815 1.00 14.44 6 PHE A N 16
ATOM 9760 C CA . PHE A 1 6 ? 13.742 -5.853 -4.987 1.00 2.52 6 PHE A CA 16
ATOM 9761 C C . PHE A 1 6 ? 14.792 -6.620 -5.761 1.00 72.31 6 PHE A C 16
ATOM 9762 O O . PHE A 1 6 ? 14.699 -7.815 -5.956 1.00 3.24 6 PHE A O 16
ATOM 9779 N N . SER A 1 7 ? 15.715 -5.897 -6.305 1.00 32.54 7 SER A N 16
ATOM 9780 C CA . SER A 1 7 ? 16.893 -6.508 -6.863 1.00 33.14 7 SER A CA 16
ATOM 9781 C C . SER A 1 7 ? 17.958 -6.524 -5.755 1.00 64.13 7 SER A C 16
ATOM 9782 O O . SER A 1 7 ? 19.089 -6.917 -5.942 1.00 50.12 7 SER A O 16
ATOM 9790 N N . CYS A 1 8 ? 17.528 -6.034 -4.598 1.00 12.53 8 CYS A N 16
ATOM 9791 C CA . CYS A 1 8 ? 18.274 -5.950 -3.344 1.00 13.21 8 CYS A CA 16
ATOM 9792 C C . CYS A 1 8 ? 19.563 -5.116 -3.451 1.00 51.53 8 CYS A C 16
ATOM 9793 O O . CYS A 1 8 ? 20.380 -5.065 -2.532 1.00 63.33 8 CYS A O 16
ATOM 9801 N N . ASP A 1 9 ? 19.708 -4.445 -4.562 1.00 63.34 9 ASP A N 16
ATOM 9802 C CA . ASP A 1 9 ? 20.779 -3.519 -4.779 1.00 63.22 9 ASP A CA 16
ATOM 9803 C C . ASP A 1 9 ? 20.568 -2.284 -3.971 1.00 42.22 9 ASP A C 16
ATOM 9804 O O . ASP A 1 9 ? 19.467 -2.003 -3.551 1.00 50.05 9 ASP A O 16
ATOM 9813 N N . ILE A 1 10 ? 21.608 -1.537 -3.830 1.00 72.31 10 ILE A N 16
ATOM 9814 C CA . ILE A 1 10 ? 21.619 -0.308 -3.066 1.00 3.31 10 ILE A CA 16
ATOM 9815 C C . ILE A 1 10 ? 20.760 0.825 -3.721 1.00 32.20 10 ILE A C 16
ATOM 9816 O O . ILE A 1 10 ? 20.242 1.697 -3.024 1.00 4.44 10 ILE A O 16
ATOM 9832 N N . LYS A 1 11 ? 20.634 0.835 -5.047 1.00 63.35 11 LYS A N 16
ATOM 9833 C CA . LYS A 1 11 ? 19.767 1.833 -5.692 1.00 45.22 11 LYS A CA 16
ATOM 9834 C C . LYS A 1 11 ? 18.473 1.239 -6.194 1.00 51.22 11 LYS A C 16
ATOM 9835 O O . LYS A 1 11 ? 17.479 1.949 -6.347 1.00 12.11 11 LYS A O 16
ATOM 9854 N N . LYS A 1 12 ? 18.475 -0.048 -6.464 1.00 35.42 12 LYS A N 16
ATOM 9855 C CA . LYS A 1 12 ? 17.253 -0.723 -6.888 1.00 73.10 12 LYS A CA 16
ATOM 9856 C C . LYS A 1 12 ? 16.336 -0.845 -5.694 1.00 53.12 12 LYS A C 16
ATOM 9857 O O . LYS A 1 12 ? 15.164 -0.475 -5.735 1.00 13.33 12 LYS A O 16
ATOM 9876 N N . GLU A 1 13 ? 16.884 -1.382 -4.651 1.00 1.51 13 GLU A N 16
ATOM 9877 C CA . GLU A 1 13 ? 16.244 -1.540 -3.440 1.00 51.24 13 GLU A CA 16
ATOM 9878 C C . GLU A 1 13 ? 16.939 -0.634 -2.408 1.00 43.40 13 GLU A C 16
ATOM 9879 O O . GLU A 1 13 ? 17.656 0.293 -2.789 1.00 55.21 13 GLU A O 16
ATOM 9891 N N . GLY A 1 14 ? 16.690 -0.855 -1.151 1.00 45.42 14 GLY A N 16
ATOM 9892 C CA . GLY A 1 14 ? 17.385 -0.132 -0.114 1.00 63.34 14 GLY A CA 16
ATOM 9893 C C . GLY A 1 14 ? 16.423 0.389 0.908 1.00 22.30 14 GLY A C 16
ATOM 9894 O O . GLY A 1 14 ? 16.548 1.535 1.367 1.00 11.11 14 GLY A O 16
ATOM 9898 N N . LYS A 1 15 ? 15.532 -0.487 1.346 1.00 15.21 15 LYS A N 16
ATOM 9899 C CA . LYS A 1 15 ? 14.387 -0.144 2.192 1.00 71.04 15 LYS A CA 16
ATOM 9900 C C . LYS A 1 15 ? 13.502 -1.411 2.291 1.00 55.01 15 LYS A C 16
ATOM 9901 O O . LYS A 1 15 ? 13.880 -2.415 1.731 1.00 21.44 15 LYS A O 16
ATOM 9920 N N . PRO A 1 16 ? 12.356 -1.415 3.034 1.00 72.01 16 PRO A N 16
ATOM 9921 C CA . PRO A 1 16 ? 11.492 -2.605 3.129 1.00 54.32 16 PRO A CA 16
ATOM 9922 C C . PRO A 1 16 ? 10.738 -2.881 1.842 1.00 74.02 16 PRO A C 16
ATOM 9923 O O . PRO A 1 16 ? 9.798 -2.152 1.487 1.00 22.42 16 PRO A O 16
ATOM 9934 N N . CYS A 1 17 ? 11.145 -3.891 1.134 1.00 71.31 17 CYS A N 16
ATOM 9935 C CA . CYS A 1 17 ? 10.493 -4.244 -0.076 1.00 54.11 17 CYS A CA 16
ATOM 9936 C C . CYS A 1 17 ? 10.203 -5.741 -0.134 1.00 71.41 17 CYS A C 16
ATOM 9937 O O . CYS A 1 17 ? 10.289 -6.439 0.883 1.00 33.53 17 CYS A O 16
ATOM 9945 N N . LYS A 1 18 ? 9.810 -6.211 -1.299 1.00 24.33 18 LYS A N 16
ATOM 9946 C CA . LYS A 1 18 ? 9.312 -7.597 -1.463 1.00 21.54 18 LYS A CA 16
ATOM 9947 C C . LYS A 1 18 ? 10.364 -8.594 -1.949 1.00 63.00 18 LYS A C 16
ATOM 9948 O O . LYS A 1 18 ? 10.699 -8.589 -3.117 1.00 42.33 18 LYS A O 16
ATOM 9967 N N . PRO A 1 19 ? 10.906 -9.460 -1.063 1.00 14.43 19 PRO A N 16
ATOM 9968 C CA . PRO A 1 19 ? 11.920 -10.454 -1.442 1.00 45.11 19 PRO A CA 16
ATOM 9969 C C . PRO A 1 19 ? 11.457 -11.340 -2.596 1.00 64.45 19 PRO A C 16
ATOM 9970 O O . PRO A 1 19 ? 10.676 -12.276 -2.413 1.00 52.21 19 PRO A O 16
ATOM 9981 N N . LYS A 1 20 ? 11.893 -10.988 -3.770 1.00 33.51 20 LYS A N 16
ATOM 9982 C CA . LYS A 1 20 ? 11.533 -11.655 -4.979 1.00 74.23 20 LYS A CA 16
ATOM 9983 C C . LYS A 1 20 ? 12.726 -12.435 -5.458 1.00 53.13 20 LYS A C 16
ATOM 9984 O O . LYS A 1 20 ? 13.775 -11.858 -5.738 1.00 20.32 20 LYS A O 16
ATOM 10003 N N . GLY A 1 21 ? 12.589 -13.727 -5.489 1.00 34.22 21 GLY A N 16
ATOM 10004 C CA . GLY A 1 21 ? 13.679 -14.585 -5.867 1.00 62.44 21 GLY A CA 16
ATOM 10005 C C . GLY A 1 21 ? 14.310 -15.171 -4.638 1.00 55.04 21 GLY A C 16
ATOM 10006 O O . GLY A 1 21 ? 14.936 -16.223 -4.682 1.00 73.32 21 GLY A O 16
ATOM 10010 N N . GLU A 1 22 ? 14.111 -14.489 -3.535 1.00 64.55 22 GLU A N 16
ATOM 10011 C CA . GLU A 1 22 ? 14.618 -14.903 -2.265 1.00 12.51 22 GLU A CA 16
ATOM 10012 C C . GLU A 1 22 ? 13.594 -15.786 -1.602 1.00 4.04 22 GLU A C 16
ATOM 10013 O O . GLU A 1 22 ? 12.406 -15.427 -1.516 1.00 64.02 22 GLU A O 16
ATOM 10025 N N . LYS A 1 23 ? 14.030 -16.924 -1.168 1.00 32.42 23 LYS A N 16
ATOM 10026 C CA . LYS A 1 23 ? 13.169 -17.879 -0.512 1.00 22.44 23 LYS A CA 16
ATOM 10027 C C . LYS A 1 23 ? 13.287 -17.761 0.995 1.00 60.42 23 LYS A C 16
ATOM 10028 O O . LYS A 1 23 ? 12.313 -17.959 1.722 1.00 5.24 23 LYS A O 16
ATOM 10047 N N . LYS A 1 24 ? 14.470 -17.403 1.458 1.00 23.23 24 LYS A N 16
ATOM 10048 C CA . LYS A 1 24 ? 14.755 -17.399 2.887 1.00 71.13 24 LYS A CA 16
ATOM 10049 C C . LYS A 1 24 ? 14.096 -16.216 3.600 1.00 50.14 24 LYS A C 16
ATOM 10050 O O . LYS A 1 24 ? 13.913 -16.225 4.813 1.00 12.03 24 LYS A O 16
ATOM 10069 N N . CYS A 1 25 ? 13.730 -15.225 2.859 1.00 62.51 25 CYS A N 16
ATOM 10070 C CA . CYS A 1 25 ? 13.053 -14.105 3.418 1.00 73.35 25 CYS A CA 16
ATOM 10071 C C . CYS A 1 25 ? 11.737 -13.910 2.696 1.00 11.03 25 CYS A C 16
ATOM 10072 O O . CYS A 1 25 ? 11.656 -14.126 1.484 1.00 0.22 25 CYS A O 16
ATOM 10080 N N . THR A 1 26 ? 10.687 -13.620 3.432 1.00 32.11 26 THR A N 16
ATOM 10081 C CA . THR A 1 26 ? 9.373 -13.398 2.863 1.00 61.23 26 THR A CA 16
ATOM 10082 C C . THR A 1 26 ? 8.583 -12.413 3.742 1.00 30.31 26 THR A C 16
ATOM 10083 O O . THR A 1 26 ? 8.480 -12.609 4.950 1.00 71.20 26 THR A O 16
ATOM 10094 N N . GLY A 1 27 ? 8.072 -11.354 3.138 1.00 2.24 27 GLY A N 16
ATOM 10095 C CA . GLY A 1 27 ? 7.310 -10.361 3.866 1.00 63.03 27 GLY A CA 16
ATOM 10096 C C . GLY A 1 27 ? 7.829 -8.973 3.577 1.00 52.43 27 GLY A C 16
ATOM 10097 O O . GLY A 1 27 ? 8.287 -8.706 2.457 1.00 4.10 27 GLY A O 16
ATOM 10101 N N . GLY A 1 28 ? 7.769 -8.106 4.557 1.00 35.24 28 GLY A N 16
ATOM 10102 C CA . GLY A 1 28 ? 8.294 -6.768 4.418 1.00 23.35 28 GLY A CA 16
ATOM 10103 C C . GLY A 1 28 ? 9.725 -6.739 4.881 1.00 14.01 28 GLY A C 16
ATOM 10104 O O . GLY A 1 28 ? 10.009 -6.538 6.065 1.00 11.51 28 GLY A O 16
ATOM 10108 N N . TRP A 1 29 ? 10.621 -6.963 3.971 1.00 22.41 29 TRP A N 16
ATOM 10109 C CA . TRP A 1 29 ? 12.010 -7.088 4.295 1.00 52.20 29 TRP A CA 16
ATOM 10110 C C . TRP A 1 29 ? 12.821 -6.005 3.643 1.00 60.22 29 TRP A C 16
ATOM 10111 O O . TRP A 1 29 ? 12.739 -5.785 2.447 1.00 64.35 29 TRP A O 16
ATOM 10132 N N . ARG A 1 30 ? 13.566 -5.320 4.455 1.00 24.30 30 ARG A N 16
ATOM 10133 C CA . ARG A 1 30 ? 14.422 -4.247 4.031 1.00 24.30 30 ARG A CA 16
ATOM 10134 C C . ARG A 1 30 ? 15.634 -4.794 3.353 1.00 62.23 30 ARG A C 16
ATOM 10135 O O . ARG A 1 30 ? 16.342 -5.591 3.951 1.00 74.05 30 ARG A O 16
ATOM 10156 N N . CYS A 1 31 ? 15.874 -4.442 2.117 1.00 51.12 31 CYS A N 16
ATOM 10157 C CA . CYS A 1 31 ? 17.198 -4.649 1.624 1.00 31.34 31 CYS A CA 16
ATOM 10158 C C . CYS A 1 31 ? 18.000 -3.601 2.286 1.00 74.14 31 CYS A C 16
ATOM 10159 O O . CYS A 1 31 ? 17.798 -2.381 2.054 1.00 20.12 31 CYS A O 16
ATOM 10167 N N . LYS A 1 32 ? 18.788 -4.049 3.194 1.00 22.44 32 LYS A N 16
ATOM 10168 C CA . LYS A 1 32 ? 19.515 -3.215 4.042 1.00 54.34 32 LYS A CA 16
ATOM 10169 C C . LYS A 1 32 ? 20.962 -3.486 3.786 1.00 14.30 32 LYS A C 16
ATOM 10170 O O . LYS A 1 32 ? 21.538 -4.395 4.395 1.00 32.51 32 LYS A O 16
ATOM 10189 N N . ILE A 1 33 ? 21.428 -2.829 2.691 1.00 42.21 33 ILE A N 16
ATOM 10190 C CA . ILE A 1 33 ? 22.830 -2.721 2.153 1.00 10.14 33 ILE A CA 16
ATOM 10191 C C . ILE A 1 33 ? 23.750 -3.960 2.227 1.00 32.10 33 ILE A C 16
ATOM 10192 O O . ILE A 1 33 ? 24.948 -3.882 1.900 1.00 34.45 33 ILE A O 16
ATOM 10208 N N . LYS A 1 34 ? 23.206 -5.061 2.622 1.00 53.15 34 LYS A N 16
ATOM 10209 C CA . LYS A 1 34 ? 23.888 -6.311 2.706 1.00 13.31 34 LYS A CA 16
ATOM 10210 C C . LYS A 1 34 ? 22.926 -7.357 2.246 1.00 1.21 34 LYS A C 16
ATOM 10211 O O . LYS A 1 34 ? 23.190 -8.117 1.298 1.00 2.25 34 LYS A O 16
ATOM 10230 N N . LEU A 1 35 ? 21.769 -7.367 2.896 1.00 0.21 35 LEU A N 16
ATOM 10231 C CA . LEU A 1 35 ? 20.786 -8.382 2.667 1.00 33.44 35 LEU A CA 16
ATOM 10232 C C . LEU A 1 35 ? 19.395 -7.965 3.093 1.00 62.31 35 LEU A C 16
ATOM 10233 O O . LEU A 1 35 ? 19.154 -6.807 3.437 1.00 13.34 35 LEU A O 16
ATOM 10249 N N . CYS A 1 36 ? 18.512 -8.933 3.082 1.00 54.45 36 CYS A N 16
ATOM 10250 C CA . CYS A 1 36 ? 17.139 -8.763 3.457 1.00 72.31 36 CYS A CA 16
ATOM 10251 C C . CYS A 1 36 ? 17.006 -8.796 4.988 1.00 21.52 36 CYS A C 16
ATOM 10252 O O . CYS A 1 36 ? 17.481 -9.735 5.655 1.00 54.54 36 CYS A O 16
ATOM 10260 N N . LEU A 1 37 ? 16.401 -7.773 5.523 1.00 15.13 37 LEU A N 16
ATOM 10261 C CA . LEU A 1 37 ? 16.178 -7.600 6.944 1.00 73.11 37 LEU A CA 16
ATOM 10262 C C . LEU A 1 37 ? 14.752 -7.103 7.210 1.00 21.43 37 LEU A C 16
ATOM 10263 O O . LEU A 1 37 ? 14.447 -5.966 6.920 1.00 64.14 37 LEU A O 16
ATOM 10279 N N . LYS A 1 38 ? 13.873 -7.998 7.681 1.00 14.25 38 LYS A N 16
ATOM 10280 C CA . LYS A 1 38 ? 12.489 -7.674 8.080 1.00 22.24 38 LYS A CA 16
ATOM 10281 C C . LYS A 1 38 ? 12.368 -6.342 8.820 1.00 14.21 38 LYS A C 16
ATOM 10282 O O . LYS A 1 38 ? 13.192 -6.012 9.690 1.00 35.33 38 LYS A O 16
ATOM 10301 N N . ILE A 1 39 ? 11.378 -5.577 8.458 1.00 21.35 39 ILE A N 16
ATOM 10302 C CA . ILE A 1 39 ? 11.155 -4.311 9.089 1.00 42.40 39 ILE A CA 16
ATOM 10303 C C . ILE A 1 39 ? 10.295 -4.501 10.337 1.00 12.24 39 ILE A C 16
ATOM 10304 O O . ILE A 1 39 ? 9.170 -5.013 10.223 1.00 50.41 39 ILE A O 16
ATOM 10321 N N . ILE A 1 1 ? 0.122 -3.178 -3.467 1.00 53.32 1 ILE A N 17
ATOM 10322 C CA . ILE A 1 1 ? 1.217 -3.881 -2.814 1.00 15.32 1 ILE A CA 17
ATOM 10323 C C . ILE A 1 1 ? 2.476 -3.027 -2.928 1.00 73.32 1 ILE A C 17
ATOM 10324 O O . ILE A 1 1 ? 2.581 -2.228 -3.863 1.00 64.10 1 ILE A O 17
ATOM 10342 N N . PHE A 1 2 ? 3.390 -3.137 -1.973 1.00 63.11 2 PHE A N 17
ATOM 10343 C CA . PHE A 1 2 ? 4.655 -2.445 -2.088 1.00 21.04 2 PHE A CA 17
ATOM 10344 C C . PHE A 1 2 ? 5.465 -3.046 -3.227 1.00 74.32 2 PHE A C 17
ATOM 10345 O O . PHE A 1 2 ? 5.853 -4.216 -3.187 1.00 3.52 2 PHE A O 17
ATOM 10362 N N . GLU A 1 3 ? 5.645 -2.284 -4.265 1.00 61.31 3 GLU A N 17
ATOM 10363 C CA . GLU A 1 3 ? 6.385 -2.747 -5.386 1.00 12.00 3 GLU A CA 17
ATOM 10364 C C . GLU A 1 3 ? 7.637 -1.920 -5.517 1.00 65.02 3 GLU A C 17
ATOM 10365 O O . GLU A 1 3 ? 7.605 -0.686 -5.389 1.00 71.24 3 GLU A O 17
ATOM 10377 N N . CYS A 1 4 ? 8.720 -2.588 -5.765 1.00 74.35 4 CYS A N 17
ATOM 10378 C CA . CYS A 1 4 ? 10.032 -1.986 -5.814 1.00 62.05 4 CYS A CA 17
ATOM 10379 C C . CYS A 1 4 ? 10.853 -2.850 -6.773 1.00 42.03 4 CYS A C 17
ATOM 10380 O O . CYS A 1 4 ? 10.290 -3.629 -7.528 1.00 41.22 4 CYS A O 17
ATOM 10388 N N . VAL A 1 5 ? 12.145 -2.784 -6.700 1.00 64.10 5 VAL A N 17
ATOM 10389 C CA . VAL A 1 5 ? 12.982 -3.577 -7.575 1.00 34.34 5 VAL A CA 17
ATOM 10390 C C . VAL A 1 5 ? 13.851 -4.415 -6.705 1.00 23.41 5 VAL A C 17
ATOM 10391 O O . VAL A 1 5 ? 14.818 -3.917 -6.146 1.00 33.22 5 VAL A O 17
ATOM 10404 N N . PHE A 1 6 ? 13.547 -5.678 -6.586 1.00 71.44 6 PHE A N 17
ATOM 10405 C CA . PHE A 1 6 ? 14.252 -6.478 -5.649 1.00 61.32 6 PHE A CA 17
ATOM 10406 C C . PHE A 1 6 ? 15.405 -7.152 -6.316 1.00 34.34 6 PHE A C 17
ATOM 10407 O O . PHE A 1 6 ? 15.415 -8.361 -6.544 1.00 45.24 6 PHE A O 17
ATOM 10424 N N . SER A 1 7 ? 16.301 -6.350 -6.743 1.00 43.44 7 SER A N 17
ATOM 10425 C CA . SER A 1 7 ? 17.561 -6.836 -7.209 1.00 54.41 7 SER A CA 17
ATOM 10426 C C . SER A 1 7 ? 18.547 -6.740 -6.039 1.00 42.13 7 SER A C 17
ATOM 10427 O O . SER A 1 7 ? 19.734 -7.005 -6.157 1.00 54.43 7 SER A O 17
ATOM 10435 N N . CYS A 1 8 ? 17.991 -6.320 -4.905 1.00 10.21 8 CYS A N 17
ATOM 10436 C CA . CYS A 1 8 ? 18.637 -6.197 -3.595 1.00 30.33 8 CYS A CA 17
ATOM 10437 C C . CYS A 1 8 ? 19.886 -5.287 -3.605 1.00 11.23 8 CYS A C 17
ATOM 10438 O O . CYS A 1 8 ? 20.665 -5.235 -2.647 1.00 33.02 8 CYS A O 17
ATOM 10446 N N . ASP A 1 9 ? 20.039 -4.553 -4.687 1.00 52.13 9 ASP A N 17
ATOM 10447 C CA . ASP A 1 9 ? 21.056 -3.534 -4.789 1.00 42.24 9 ASP A CA 17
ATOM 10448 C C . ASP A 1 9 ? 20.616 -2.443 -3.934 1.00 43.55 9 ASP A C 17
ATOM 10449 O O . ASP A 1 9 ? 19.513 -1.938 -4.127 1.00 53.33 9 ASP A O 17
ATOM 10458 N N . ILE A 1 10 ? 21.432 -2.021 -3.066 1.00 4.33 10 ILE A N 17
ATOM 10459 C CA . ILE A 1 10 ? 21.067 -0.995 -2.161 1.00 61.21 10 ILE A CA 17
ATOM 10460 C C . ILE A 1 10 ? 21.322 0.385 -2.796 1.00 0.13 10 ILE A C 17
ATOM 10461 O O . ILE A 1 10 ? 22.234 1.141 -2.453 1.00 61.40 10 ILE A O 17
ATOM 10477 N N . LYS A 1 11 ? 20.526 0.608 -3.811 1.00 75.20 11 LYS A N 17
ATOM 10478 C CA . LYS A 1 11 ? 20.499 1.771 -4.670 1.00 51.13 11 LYS A CA 17
ATOM 10479 C C . LYS A 1 11 ? 19.073 1.870 -5.159 1.00 75.01 11 LYS A C 17
ATOM 10480 O O . LYS A 1 11 ? 18.391 2.876 -4.975 1.00 43.25 11 LYS A O 17
ATOM 10499 N N . LYS A 1 12 ? 18.631 0.781 -5.776 1.00 35.14 12 LYS A N 17
ATOM 10500 C CA . LYS A 1 12 ? 17.260 0.623 -6.217 1.00 12.44 12 LYS A CA 17
ATOM 10501 C C . LYS A 1 12 ? 16.450 0.046 -5.072 1.00 1.41 12 LYS A C 17
ATOM 10502 O O . LYS A 1 12 ? 15.414 0.600 -4.675 1.00 72.11 12 LYS A O 17
ATOM 10521 N N . GLU A 1 13 ? 16.944 -1.035 -4.522 1.00 1.11 13 GLU A N 17
ATOM 10522 C CA . GLU A 1 13 ? 16.441 -1.566 -3.334 1.00 13.14 13 GLU A CA 17
ATOM 10523 C C . GLU A 1 13 ? 17.197 -0.879 -2.172 1.00 41.24 13 GLU A C 17
ATOM 10524 O O . GLU A 1 13 ? 18.035 0.012 -2.410 1.00 63.33 13 GLU A O 17
ATOM 10536 N N . GLY A 1 14 ? 16.915 -1.240 -0.977 1.00 5.42 14 GLY A N 17
ATOM 10537 C CA . GLY A 1 14 ? 17.592 -0.659 0.151 1.00 24.22 14 GLY A CA 17
ATOM 10538 C C . GLY A 1 14 ? 16.583 -0.087 1.075 1.00 51.15 14 GLY A C 17
ATOM 10539 O O . GLY A 1 14 ? 16.685 1.076 1.500 1.00 35.12 14 GLY A O 17
ATOM 10543 N N . LYS A 1 15 ? 15.637 -0.926 1.412 1.00 3.34 15 LYS A N 17
ATOM 10544 C CA . LYS A 1 15 ? 14.408 -0.576 2.115 1.00 32.24 15 LYS A CA 17
ATOM 10545 C C . LYS A 1 15 ? 13.538 -1.841 2.164 1.00 44.33 15 LYS A C 17
ATOM 10546 O O . LYS A 1 15 ? 13.893 -2.818 1.530 1.00 22.30 15 LYS A O 17
ATOM 10565 N N . PRO A 1 16 ? 12.444 -1.888 2.961 1.00 52.11 16 PRO A N 17
ATOM 10566 C CA . PRO A 1 16 ? 11.581 -3.073 3.013 1.00 45.02 16 PRO A CA 17
ATOM 10567 C C . PRO A 1 16 ? 10.777 -3.269 1.745 1.00 44.40 16 PRO A C 17
ATOM 10568 O O . PRO A 1 16 ? 9.764 -2.579 1.509 1.00 72.24 16 PRO A O 17
ATOM 10579 N N . CYS A 1 17 ? 11.219 -4.170 0.932 1.00 51.23 17 CYS A N 17
ATOM 10580 C CA . CYS A 1 17 ? 10.553 -4.454 -0.279 1.00 23.23 17 CYS A CA 17
ATOM 10581 C C . CYS A 1 17 ? 10.237 -5.945 -0.377 1.00 23.15 17 CYS A C 17
ATOM 10582 O O . CYS A 1 17 ? 10.144 -6.650 0.652 1.00 34.54 17 CYS A O 17
ATOM 10590 N N . LYS A 1 18 ? 10.069 -6.423 -1.585 1.00 31.45 18 LYS A N 17
ATOM 10591 C CA . LYS A 1 18 ? 9.521 -7.736 -1.819 1.00 13.22 18 LYS A CA 17
ATOM 10592 C C . LYS A 1 18 ? 10.505 -8.678 -2.498 1.00 21.33 18 LYS A C 17
ATOM 10593 O O . LYS A 1 18 ? 10.754 -8.574 -3.705 1.00 54.02 18 LYS A O 17
ATOM 10612 N N . PRO A 1 19 ? 11.115 -9.576 -1.706 1.00 63.32 19 PRO A N 17
ATOM 10613 C CA . PRO A 1 19 ? 12.165 -10.494 -2.162 1.00 34.40 19 PRO A CA 17
ATOM 10614 C C . PRO A 1 19 ? 11.781 -11.376 -3.328 1.00 13.13 19 PRO A C 17
ATOM 10615 O O . PRO A 1 19 ? 10.682 -11.929 -3.383 1.00 32.53 19 PRO A O 17
ATOM 10626 N N . LYS A 1 20 ? 12.697 -11.485 -4.254 1.00 11.11 20 LYS A N 17
ATOM 10627 C CA . LYS A 1 20 ? 12.563 -12.319 -5.404 1.00 2.34 20 LYS A CA 17
ATOM 10628 C C . LYS A 1 20 ? 13.752 -13.234 -5.435 1.00 12.14 20 LYS A C 17
ATOM 10629 O O . LYS A 1 20 ? 14.895 -12.772 -5.368 1.00 21.31 20 LYS A O 17
ATOM 10648 N N . GLY A 1 21 ? 13.491 -14.513 -5.440 1.00 54.40 21 GLY A N 17
ATOM 10649 C CA . GLY A 1 21 ? 14.547 -15.497 -5.421 1.00 30.24 21 GLY A CA 17
ATOM 10650 C C . GLY A 1 21 ? 14.739 -16.024 -4.021 1.00 61.33 21 GLY A C 17
ATOM 10651 O O . GLY A 1 21 ? 15.202 -17.150 -3.810 1.00 41.14 21 GLY A O 17
ATOM 10655 N N . GLU A 1 22 ? 14.356 -15.218 -3.070 1.00 4.44 22 GLU A N 17
ATOM 10656 C CA . GLU A 1 22 ? 14.431 -15.559 -1.677 1.00 12.24 22 GLU A CA 17
ATOM 10657 C C . GLU A 1 22 ? 13.185 -16.311 -1.290 1.00 51.34 22 GLU A C 17
ATOM 10658 O O . GLU A 1 22 ? 12.107 -16.051 -1.828 1.00 51.22 22 GLU A O 17
ATOM 10670 N N . LYS A 1 23 ? 13.322 -17.234 -0.392 1.00 35.00 23 LYS A N 17
ATOM 10671 C CA . LYS A 1 23 ? 12.184 -17.960 0.107 1.00 42.24 23 LYS A CA 17
ATOM 10672 C C . LYS A 1 23 ? 12.042 -17.686 1.599 1.00 33.51 23 LYS A C 17
ATOM 10673 O O . LYS A 1 23 ? 10.930 -17.596 2.134 1.00 62.03 23 LYS A O 17
ATOM 10692 N N . LYS A 1 24 ? 13.174 -17.481 2.250 1.00 14.53 24 LYS A N 17
ATOM 10693 C CA . LYS A 1 24 ? 13.203 -17.201 3.678 1.00 11.42 24 LYS A CA 17
ATOM 10694 C C . LYS A 1 24 ? 12.863 -15.751 3.881 1.00 41.25 24 LYS A C 17
ATOM 10695 O O . LYS A 1 24 ? 12.118 -15.388 4.795 1.00 20.53 24 LYS A O 17
ATOM 10714 N N . CYS A 1 25 ? 13.407 -14.924 3.025 1.00 32.12 25 CYS A N 17
ATOM 10715 C CA . CYS A 1 25 ? 13.084 -13.538 3.022 1.00 31.14 25 CYS A CA 17
ATOM 10716 C C . CYS A 1 25 ? 11.740 -13.385 2.308 1.00 3.34 25 CYS A C 17
ATOM 10717 O O . CYS A 1 25 ? 11.670 -13.465 1.093 1.00 73.30 25 CYS A O 17
ATOM 10725 N N . THR A 1 26 ? 10.676 -13.294 3.079 1.00 54.33 26 THR A N 17
ATOM 10726 C CA . THR A 1 26 ? 9.329 -13.152 2.553 1.00 24.34 26 THR A CA 17
ATOM 10727 C C . THR A 1 26 ? 8.464 -12.383 3.563 1.00 44.53 26 THR A C 17
ATOM 10728 O O . THR A 1 26 ? 8.406 -12.757 4.745 1.00 52.44 26 THR A O 17
ATOM 10739 N N . GLY A 1 27 ? 7.847 -11.305 3.116 1.00 13.14 27 GLY A N 17
ATOM 10740 C CA . GLY A 1 27 ? 6.946 -10.566 3.964 1.00 25.35 27 GLY A CA 17
ATOM 10741 C C . GLY A 1 27 ? 7.547 -9.306 4.519 1.00 51.22 27 GLY A C 17
ATOM 10742 O O . GLY A 1 27 ? 7.745 -9.199 5.723 1.00 60.04 27 GLY A O 17
ATOM 10746 N N . GLY A 1 28 ? 7.855 -8.361 3.646 1.00 10.34 28 GLY A N 17
ATOM 10747 C CA . GLY A 1 28 ? 8.387 -7.080 4.080 1.00 24.24 28 GLY A CA 17
ATOM 10748 C C . GLY A 1 28 ? 9.792 -7.195 4.607 1.00 3.42 28 GLY A C 17
ATOM 10749 O O . GLY A 1 28 ? 10.028 -7.141 5.828 1.00 2.44 28 GLY A O 17
ATOM 10753 N N . TRP A 1 29 ? 10.724 -7.364 3.714 1.00 5.51 29 TRP A N 17
ATOM 10754 C CA . TRP A 1 29 ? 12.106 -7.522 4.080 1.00 73.42 29 TRP A CA 17
ATOM 10755 C C . TRP A 1 29 ? 12.933 -6.445 3.424 1.00 51.21 29 TRP A C 17
ATOM 10756 O O . TRP A 1 29 ? 12.793 -6.177 2.241 1.00 35.40 29 TRP A O 17
ATOM 10777 N N . ARG A 1 30 ? 13.738 -5.809 4.218 1.00 14.02 30 ARG A N 17
ATOM 10778 C CA . ARG A 1 30 ? 14.565 -4.701 3.802 1.00 1.22 30 ARG A CA 17
ATOM 10779 C C . ARG A 1 30 ? 15.822 -5.197 3.169 1.00 5.44 30 ARG A C 17
ATOM 10780 O O . ARG A 1 30 ? 16.551 -5.938 3.812 1.00 43.12 30 ARG A O 17
ATOM 10801 N N . CYS A 1 31 ? 16.094 -4.841 1.946 1.00 33.05 31 CYS A N 17
ATOM 10802 C CA . CYS A 1 31 ? 17.437 -5.049 1.480 1.00 3.15 31 CYS A CA 17
ATOM 10803 C C . CYS A 1 31 ? 18.262 -4.007 2.138 1.00 2.23 31 CYS A C 17
ATOM 10804 O O . CYS A 1 31 ? 17.906 -2.818 2.108 1.00 51.34 31 CYS A O 17
ATOM 10812 N N . LYS A 1 32 ? 19.273 -4.433 2.806 1.00 34.14 32 LYS A N 17
ATOM 10813 C CA . LYS A 1 32 ? 20.155 -3.559 3.471 1.00 52.22 32 LYS A CA 17
ATOM 10814 C C . LYS A 1 32 ? 21.528 -4.140 3.267 1.00 13.44 32 LYS A C 17
ATOM 10815 O O . LYS A 1 32 ? 21.622 -5.285 2.826 1.00 13.32 32 LYS A O 17
ATOM 10834 N N . ILE A 1 33 ? 22.571 -3.383 3.615 1.00 43.41 33 ILE A N 17
ATOM 10835 C CA . ILE A 1 33 ? 23.987 -3.755 3.385 1.00 23.22 33 ILE A CA 17
ATOM 10836 C C . ILE A 1 33 ? 24.338 -5.190 3.810 1.00 74.13 33 ILE A C 17
ATOM 10837 O O . ILE A 1 33 ? 25.259 -5.799 3.258 1.00 43.24 33 ILE A O 17
ATOM 10853 N N . LYS A 1 34 ? 23.607 -5.724 4.763 1.00 14.21 34 LYS A N 17
ATOM 10854 C CA . LYS A 1 34 ? 23.863 -7.047 5.240 1.00 52.13 34 LYS A CA 17
ATOM 10855 C C . LYS A 1 34 ? 23.171 -8.091 4.331 1.00 31.32 34 LYS A C 17
ATOM 10856 O O . LYS A 1 34 ? 23.837 -9.011 3.847 1.00 63.24 34 LYS A O 17
ATOM 10875 N N . LEU A 1 35 ? 21.855 -7.895 4.064 1.00 53.40 35 LEU A N 17
ATOM 10876 C CA . LEU A 1 35 ? 21.006 -8.769 3.251 1.00 75.43 35 LEU A CA 17
ATOM 10877 C C . LEU A 1 35 ? 19.554 -8.331 3.462 1.00 3.22 35 LEU A C 17
ATOM 10878 O O . LEU A 1 35 ? 19.328 -7.249 4.030 1.00 74.42 35 LEU A O 17
ATOM 10894 N N . CYS A 1 36 ? 18.583 -9.132 2.982 1.00 34.23 36 CYS A N 17
ATOM 10895 C CA . CYS A 1 36 ? 17.182 -8.899 3.307 1.00 74.51 36 CYS A CA 17
ATOM 10896 C C . CYS A 1 36 ? 16.926 -9.134 4.801 1.00 54.55 36 CYS A C 17
ATOM 10897 O O . CYS A 1 36 ? 17.181 -10.222 5.335 1.00 51.22 36 CYS A O 17
ATOM 10905 N N . LEU A 1 37 ? 16.476 -8.105 5.463 1.00 44.15 37 LEU A N 17
ATOM 10906 C CA . LEU A 1 37 ? 16.181 -8.121 6.857 1.00 52.43 37 LEU A CA 17
ATOM 10907 C C . LEU A 1 37 ? 14.737 -7.678 7.081 1.00 5.11 37 LEU A C 17
ATOM 10908 O O . LEU A 1 37 ? 14.391 -6.557 6.751 1.00 61.31 37 LEU A O 17
ATOM 10924 N N . LYS A 1 38 ? 13.899 -8.592 7.553 1.00 10.55 38 LYS A N 17
ATOM 10925 C CA . LYS A 1 38 ? 12.504 -8.317 7.939 1.00 43.34 38 LYS A CA 17
ATOM 10926 C C . LYS A 1 38 ? 12.357 -6.994 8.689 1.00 32.33 38 LYS A C 17
ATOM 10927 O O . LYS A 1 38 ? 13.173 -6.649 9.564 1.00 34.33 38 LYS A O 17
ATOM 10946 N N . ILE A 1 39 ? 11.360 -6.264 8.325 1.00 70.44 39 ILE A N 17
ATOM 10947 C CA . ILE A 1 39 ? 11.066 -5.024 8.962 1.00 61.21 39 ILE A CA 17
ATOM 10948 C C . ILE A 1 39 ? 10.043 -5.315 10.066 1.00 12.34 39 ILE A C 17
ATOM 10949 O O . ILE A 1 39 ? 8.948 -5.836 9.757 1.00 63.24 39 ILE A O 17
ATOM 10966 N N . ILE A 1 1 ? 0.159 -1.765 -0.679 1.00 32.23 1 ILE A N 18
ATOM 10967 C CA . ILE A 1 1 ? 1.290 -1.023 -1.210 1.00 41.31 1 ILE A CA 18
ATOM 10968 C C . ILE A 1 1 ? 2.537 -1.257 -0.372 1.00 73.21 1 ILE A C 18
ATOM 10969 O O . ILE A 1 1 ? 2.643 -0.801 0.767 1.00 52.11 1 ILE A O 18
ATOM 10987 N N . PHE A 1 2 ? 3.443 -2.026 -0.915 1.00 10.21 2 PHE A N 18
ATOM 10988 C CA . PHE A 1 2 ? 4.693 -2.341 -0.258 1.00 31.12 2 PHE A CA 18
ATOM 10989 C C . PHE A 1 2 ? 5.720 -2.702 -1.346 1.00 63.23 2 PHE A C 18
ATOM 10990 O O . PHE A 1 2 ? 6.805 -3.196 -1.078 1.00 30.42 2 PHE A O 18
ATOM 11007 N N . GLU A 1 3 ? 5.372 -2.370 -2.572 1.00 62.30 3 GLU A N 18
ATOM 11008 C CA . GLU A 1 3 ? 6.145 -2.760 -3.735 1.00 60.21 3 GLU A CA 18
ATOM 11009 C C . GLU A 1 3 ? 7.335 -1.839 -3.964 1.00 12.00 3 GLU A C 18
ATOM 11010 O O . GLU A 1 3 ? 7.302 -0.656 -3.618 1.00 5.14 3 GLU A O 18
ATOM 11022 N N . CYS A 1 4 ? 8.357 -2.389 -4.554 1.00 1.22 4 CYS A N 18
ATOM 11023 C CA . CYS A 1 4 ? 9.566 -1.687 -4.874 1.00 64.42 4 CYS A CA 18
ATOM 11024 C C . CYS A 1 4 ? 10.189 -2.415 -6.101 1.00 12.21 4 CYS A C 18
ATOM 11025 O O . CYS A 1 4 ? 9.533 -2.523 -7.141 1.00 51.42 4 CYS A O 18
ATOM 11033 N N . VAL A 1 5 ? 11.381 -2.955 -5.945 1.00 14.02 5 VAL A N 18
ATOM 11034 C CA . VAL A 1 5 ? 12.090 -3.779 -6.909 1.00 71.22 5 VAL A CA 18
ATOM 11035 C C . VAL A 1 5 ? 13.022 -4.618 -6.074 1.00 11.34 5 VAL A C 18
ATOM 11036 O O . VAL A 1 5 ? 14.079 -4.142 -5.651 1.00 3.45 5 VAL A O 18
ATOM 11049 N N . PHE A 1 6 ? 12.656 -5.843 -5.808 1.00 21.31 6 PHE A N 18
ATOM 11050 C CA . PHE A 1 6 ? 13.426 -6.626 -4.898 1.00 44.12 6 PHE A CA 18
ATOM 11051 C C . PHE A 1 6 ? 14.469 -7.412 -5.632 1.00 34.14 6 PHE A C 18
ATOM 11052 O O . PHE A 1 6 ? 14.427 -8.639 -5.722 1.00 21.20 6 PHE A O 18
ATOM 11069 N N . SER A 1 7 ? 15.337 -6.689 -6.250 1.00 43.01 7 SER A N 18
ATOM 11070 C CA . SER A 1 7 ? 16.506 -7.272 -6.852 1.00 24.24 7 SER A CA 18
ATOM 11071 C C . SER A 1 7 ? 17.621 -7.342 -5.799 1.00 72.14 7 SER A C 18
ATOM 11072 O O . SER A 1 7 ? 18.712 -7.831 -6.030 1.00 11.32 7 SER A O 18
ATOM 11080 N N . CYS A 1 8 ? 17.291 -6.803 -4.645 1.00 53.54 8 CYS A N 18
ATOM 11081 C CA . CYS A 1 8 ? 18.105 -6.763 -3.432 1.00 12.21 8 CYS A CA 18
ATOM 11082 C C . CYS A 1 8 ? 19.431 -5.994 -3.593 1.00 43.30 8 CYS A C 18
ATOM 11083 O O . CYS A 1 8 ? 20.255 -5.923 -2.672 1.00 0.43 8 CYS A O 18
ATOM 11091 N N . ASP A 1 9 ? 19.593 -5.381 -4.745 1.00 1.42 9 ASP A N 18
ATOM 11092 C CA . ASP A 1 9 ? 20.668 -4.478 -5.016 1.00 72.41 9 ASP A CA 18
ATOM 11093 C C . ASP A 1 9 ? 20.446 -3.328 -4.131 1.00 32.24 9 ASP A C 18
ATOM 11094 O O . ASP A 1 9 ? 19.325 -2.940 -3.944 1.00 72.31 9 ASP A O 18
ATOM 11103 N N . ILE A 1 10 ? 21.457 -2.752 -3.646 1.00 73.04 10 ILE A N 18
ATOM 11104 C CA . ILE A 1 10 ? 21.317 -1.640 -2.747 1.00 34.43 10 ILE A CA 18
ATOM 11105 C C . ILE A 1 10 ? 20.922 -0.349 -3.540 1.00 51.03 10 ILE A C 18
ATOM 11106 O O . ILE A 1 10 ? 20.553 0.677 -2.965 1.00 21.43 10 ILE A O 18
ATOM 11122 N N . LYS A 1 11 ? 20.996 -0.437 -4.866 1.00 24.42 11 LYS A N 18
ATOM 11123 C CA . LYS A 1 11 ? 20.555 0.640 -5.749 1.00 31.42 11 LYS A CA 18
ATOM 11124 C C . LYS A 1 11 ? 19.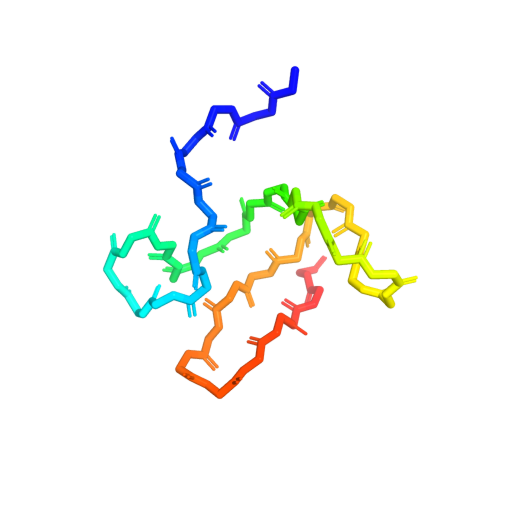063 0.496 -6.042 1.00 31.32 11 LYS A C 18
ATOM 11125 O O . LYS A 1 11 ? 18.336 1.477 -6.161 1.00 34.41 11 LYS A O 18
ATOM 11144 N N . LYS A 1 12 ? 18.618 -0.736 -6.141 1.00 44.31 12 LYS A N 18
ATOM 11145 C CA . LYS A 1 12 ? 17.234 -1.039 -6.480 1.00 51.30 12 LYS A CA 18
ATOM 11146 C C . LYS A 1 12 ? 16.447 -1.152 -5.202 1.00 12.33 12 LYS A C 18
ATOM 11147 O O . LYS A 1 12 ? 15.550 -0.362 -4.921 1.00 54.34 12 LYS A O 18
ATOM 11166 N N . GLU A 1 13 ? 16.826 -2.121 -4.432 1.00 12.00 13 GLU A N 18
ATOM 11167 C CA . GLU A 1 13 ? 16.303 -2.379 -3.172 1.00 41.04 13 GLU A CA 18
ATOM 11168 C C . GLU A 1 13 ? 17.169 -1.636 -2.142 1.00 73.14 13 GLU A C 18
ATOM 11169 O O . GLU A 1 13 ? 17.824 -0.639 -2.488 1.00 65.24 13 GLU A O 18
ATOM 11181 N N . GLY A 1 14 ? 17.141 -2.043 -0.907 1.00 21.20 14 GLY A N 18
ATOM 11182 C CA . GLY A 1 14 ? 17.985 -1.394 0.065 1.00 42.50 14 GLY A CA 18
ATOM 11183 C C . GLY A 1 14 ? 17.186 -0.591 1.016 1.00 75.50 14 GLY A C 18
ATOM 11184 O O . GLY A 1 14 ? 17.418 0.611 1.179 1.00 73.11 14 GLY A O 18
ATOM 11188 N N . LYS A 1 15 ? 16.293 -1.268 1.687 1.00 51.42 15 LYS A N 18
ATOM 11189 C CA . LYS A 1 15 ? 15.256 -0.677 2.511 1.00 70.54 15 LYS A CA 18
ATOM 11190 C C . LYS A 1 15 ? 14.287 -1.823 2.867 1.00 1.04 15 LYS A C 18
ATOM 11191 O O . LYS A 1 15 ? 14.505 -2.934 2.403 1.00 53.43 15 LYS A O 18
ATOM 11210 N N . PRO A 1 16 ? 13.250 -1.615 3.713 1.00 10.34 16 PRO A N 18
ATOM 11211 C CA . PRO A 1 16 ? 12.288 -2.672 4.034 1.00 35.23 16 PRO A CA 18
ATOM 11212 C C . PRO A 1 16 ? 11.280 -2.910 2.922 1.00 51.31 16 PRO A C 18
ATOM 11213 O O . PRO A 1 16 ? 10.357 -2.105 2.711 1.00 63.55 16 PRO A O 18
ATOM 11224 N N . CYS A 1 17 ? 11.465 -3.994 2.222 1.00 53.54 17 CYS A N 18
ATOM 11225 C CA . CYS A 1 17 ? 10.607 -4.378 1.150 1.00 62.01 17 CYS A CA 18
ATOM 11226 C C . CYS A 1 17 ? 10.285 -5.885 1.205 1.00 3.35 17 CYS A C 18
ATOM 11227 O O . CYS A 1 17 ? 10.260 -6.477 2.287 1.00 51.00 17 CYS A O 18
ATOM 11235 N N . LYS A 1 18 ? 10.066 -6.504 0.055 1.00 24.23 18 LYS A N 18
ATOM 11236 C CA . LYS A 1 18 ? 9.471 -7.819 -0.004 1.00 72.42 18 LYS A CA 18
ATOM 11237 C C . LYS A 1 18 ? 10.238 -8.781 -0.907 1.00 4.32 18 LYS A C 18
ATOM 11238 O O . LYS A 1 18 ? 10.330 -8.563 -2.121 1.00 65.12 18 LYS A O 18
ATOM 11257 N N . PRO A 1 19 ? 10.801 -9.848 -0.327 1.00 3.30 19 PRO A N 18
ATOM 11258 C CA . PRO A 1 19 ? 11.645 -10.813 -1.036 1.00 4.24 19 PRO A CA 18
ATOM 11259 C C . PRO A 1 19 ? 10.977 -11.478 -2.230 1.00 65.23 19 PRO A C 18
ATOM 11260 O O . PRO A 1 19 ? 10.070 -12.287 -2.088 1.00 45.33 19 PRO A O 18
ATOM 11271 N N . LYS A 1 20 ? 11.420 -11.113 -3.395 1.00 61.15 20 LYS A N 18
ATOM 11272 C CA . LYS A 1 20 ? 10.930 -11.693 -4.605 1.00 31.25 20 LYS A CA 18
ATOM 11273 C C . LYS A 1 20 ? 11.922 -12.742 -5.052 1.00 41.34 20 LYS A C 18
ATOM 11274 O O . LYS A 1 20 ? 13.068 -12.425 -5.368 1.00 15.11 20 LYS A O 18
ATOM 11293 N N . GLY A 1 21 ? 11.517 -13.979 -4.978 1.00 45.40 21 GLY A N 18
ATOM 11294 C CA . GLY A 1 21 ? 12.340 -15.067 -5.444 1.00 24.03 21 GLY A CA 18
ATOM 11295 C C . GLY A 1 21 ? 13.204 -15.650 -4.358 1.00 24.30 21 GLY A C 18
ATOM 11296 O O . GLY A 1 21 ? 13.775 -16.736 -4.520 1.00 73.11 21 GLY A O 18
ATOM 11300 N N . GLU A 1 22 ? 13.299 -14.957 -3.254 1.00 23.42 22 GLU A N 18
ATOM 11301 C CA . GLU A 1 22 ? 14.084 -15.355 -2.172 1.00 11.13 22 GLU A CA 18
ATOM 11302 C C . GLU A 1 22 ? 13.197 -16.055 -1.158 1.00 70.32 22 GLU A C 18
ATOM 11303 O O . GLU A 1 22 ? 12.330 -15.431 -0.539 1.00 22.42 22 GLU A O 18
ATOM 11315 N N . LYS A 1 23 ? 13.406 -17.331 -0.994 1.00 0.32 23 LYS A N 18
ATOM 11316 C CA . LYS A 1 23 ? 12.606 -18.124 -0.088 1.00 21.33 23 LYS A CA 18
ATOM 11317 C C . LYS A 1 23 ? 13.125 -17.978 1.347 1.00 11.35 23 LYS A C 18
ATOM 11318 O O . LYS A 1 23 ? 12.409 -18.271 2.316 1.00 60.55 23 LYS A O 18
ATOM 11337 N N . LYS A 1 24 ? 14.333 -17.445 1.488 1.00 65.32 24 LYS A N 18
ATOM 11338 C CA . LYS A 1 24 ? 14.953 -17.341 2.809 1.00 10.11 24 LYS A CA 18
ATOM 11339 C C . LYS A 1 24 ? 14.406 -16.163 3.588 1.00 42.42 24 LYS A C 18
ATOM 11340 O O . LYS A 1 24 ? 14.520 -16.098 4.808 1.00 60.22 24 LYS A O 18
ATOM 11359 N N . CYS A 1 25 ? 13.785 -15.269 2.896 1.00 55.24 25 CYS A N 18
ATOM 11360 C CA . CYS A 1 25 ? 13.223 -14.112 3.505 1.00 25.31 25 CYS A CA 18
ATOM 11361 C C . CYS A 1 25 ? 11.703 -14.249 3.453 1.00 3.21 25 CYS A C 18
ATOM 11362 O O . CYS A 1 25 ? 11.161 -14.729 2.455 1.00 21.33 25 CYS A O 18
ATOM 11370 N N . THR A 1 26 ? 11.021 -13.862 4.508 1.00 14.40 26 THR A N 18
ATOM 11371 C CA . THR A 1 26 ? 9.601 -14.128 4.619 1.00 44.32 26 THR A CA 18
ATOM 11372 C C . THR A 1 26 ? 8.699 -12.990 4.062 1.00 11.13 26 THR A C 18
ATOM 11373 O O . THR A 1 26 ? 8.102 -13.146 2.992 1.00 52.32 26 THR A O 18
ATOM 11384 N N . GLY A 1 27 ? 8.594 -11.878 4.779 1.00 32.10 27 GLY A N 18
ATOM 11385 C CA . GLY A 1 27 ? 7.721 -10.802 4.349 1.00 35.13 27 GLY A CA 18
ATOM 11386 C C . GLY A 1 27 ? 8.412 -9.464 4.354 1.00 61.10 27 GLY A C 18
ATOM 11387 O O . GLY A 1 27 ? 9.114 -9.136 3.417 1.00 21.12 27 GLY A O 18
ATOM 11391 N N . GLY A 1 28 ? 8.234 -8.703 5.416 1.00 21.53 28 GLY A N 18
ATOM 11392 C CA . GLY A 1 28 ? 8.860 -7.397 5.507 1.00 51.02 28 GLY A CA 18
ATOM 11393 C C . GLY A 1 28 ? 10.325 -7.522 5.827 1.00 63.03 28 GLY A C 18
ATOM 11394 O O . GLY A 1 28 ? 10.719 -7.566 7.005 1.00 24.11 28 GLY A O 18
ATOM 11398 N N . TRP A 1 29 ? 11.128 -7.613 4.805 1.00 42.12 29 TRP A N 18
ATOM 11399 C CA . TRP A 1 29 ? 12.543 -7.810 4.945 1.00 44.20 29 TRP A CA 18
ATOM 11400 C C . TRP A 1 29 ? 13.312 -6.737 4.187 1.00 50.34 29 TRP A C 18
ATOM 11401 O O . TRP A 1 29 ? 13.060 -6.462 3.022 1.00 52.51 29 TRP A O 18
ATOM 11422 N N . ARG A 1 30 ? 14.221 -6.143 4.880 1.00 52.31 30 ARG A N 18
ATOM 11423 C CA . ARG A 1 30 ? 15.023 -5.036 4.413 1.00 63.54 30 ARG A CA 18
ATOM 11424 C C . ARG A 1 30 ? 16.255 -5.537 3.686 1.00 32.10 30 ARG A C 18
ATOM 11425 O O . ARG A 1 30 ? 17.058 -6.237 4.287 1.00 14.32 30 ARG A O 18
ATOM 11446 N N . CYS A 1 31 ? 16.421 -5.218 2.420 1.00 23.12 31 CYS A N 18
ATOM 11447 C CA . CYS A 1 31 ? 17.714 -5.483 1.813 1.00 63.11 31 CYS A CA 18
ATOM 11448 C C . CYS A 1 31 ? 18.627 -4.446 2.342 1.00 1.45 31 CYS A C 18
ATOM 11449 O O . CYS A 1 31 ? 18.374 -3.272 2.190 1.00 23.33 31 CYS A O 18
ATOM 11457 N N . LYS A 1 32 ? 19.616 -4.837 3.021 1.00 71.34 32 LYS A N 18
ATOM 11458 C CA . LYS A 1 32 ? 20.514 -3.889 3.565 1.00 3.21 32 LYS A CA 18
ATOM 11459 C C . LYS A 1 32 ? 21.902 -4.348 3.273 1.00 31.50 32 LYS A C 18
ATOM 11460 O O . LYS A 1 32 ? 22.083 -5.489 2.807 1.00 72.21 32 LYS A O 18
ATOM 11479 N N . ILE A 1 33 ? 22.877 -3.503 3.545 1.00 55.51 33 ILE A N 18
ATOM 11480 C CA . ILE A 1 33 ? 24.267 -3.789 3.231 1.00 15.53 33 ILE A CA 18
ATOM 11481 C C . ILE A 1 33 ? 24.864 -4.844 4.201 1.00 32.14 33 ILE A C 18
ATOM 11482 O O . ILE A 1 33 ? 25.689 -4.565 5.075 1.00 2.41 33 ILE A O 18
ATOM 11498 N N . LYS A 1 34 ? 24.348 -6.035 4.066 1.00 4.24 34 LYS A N 18
ATOM 11499 C CA . LYS A 1 34 ? 24.719 -7.182 4.829 1.00 52.13 34 LYS A CA 18
ATOM 11500 C C . LYS A 1 34 ? 23.975 -8.359 4.227 1.00 42.04 34 LYS A C 18
ATOM 11501 O O . LYS A 1 34 ? 24.585 -9.355 3.833 1.00 1.13 34 LYS A O 18
ATOM 11520 N N . LEU A 1 35 ? 22.649 -8.184 4.094 1.00 20.45 35 LEU A N 18
ATOM 11521 C CA . LEU A 1 35 ? 21.728 -9.174 3.606 1.00 43.31 35 LEU A CA 18
ATOM 11522 C C . LEU A 1 35 ? 20.304 -8.653 3.657 1.00 14.44 35 LEU A C 18
ATOM 11523 O O . LEU A 1 35 ? 20.075 -7.465 3.893 1.00 1.32 35 LEU A O 18
ATOM 11539 N N . CYS A 1 36 ? 19.380 -9.538 3.420 1.00 21.41 36 CYS A N 18
ATOM 11540 C CA . CYS A 1 36 ? 17.971 -9.278 3.544 1.00 73.21 36 CYS A CA 18
ATOM 11541 C C . CYS A 1 36 ? 17.601 -9.564 5.009 1.00 52.50 36 CYS A C 18
ATOM 11542 O O . CYS A 1 36 ? 17.697 -10.702 5.475 1.00 71.04 36 CYS A O 18
ATOM 11550 N N . LEU A 1 37 ? 17.271 -8.531 5.739 1.00 64.42 37 LEU A N 18
ATOM 11551 C CA . LEU A 1 37 ? 17.044 -8.605 7.145 1.00 42.24 37 LEU A CA 18
ATOM 11552 C C . LEU A 1 37 ? 15.632 -8.143 7.497 1.00 11.41 37 LEU A C 18
ATOM 11553 O O . LEU A 1 37 ? 15.277 -7.025 7.198 1.00 11.43 37 LEU A O 18
ATOM 11569 N N . LYS A 1 38 ? 14.830 -9.036 8.086 1.00 35.34 38 LYS A N 18
ATOM 11570 C CA . LYS A 1 38 ? 13.473 -8.723 8.582 1.00 75.53 38 LYS A CA 18
ATOM 11571 C C . LYS A 1 38 ? 13.423 -7.374 9.325 1.00 41.33 38 LYS A C 18
ATOM 11572 O O . LYS A 1 38 ? 14.333 -7.044 10.104 1.00 43.44 38 LYS A O 18
ATOM 11591 N N . ILE A 1 39 ? 12.409 -6.599 9.056 1.00 72.04 39 ILE A N 18
ATOM 11592 C CA . ILE A 1 39 ? 12.252 -5.336 9.716 1.00 60.21 39 ILE A CA 18
ATOM 11593 C C . ILE A 1 39 ? 11.536 -5.540 11.046 1.00 14.41 39 ILE A C 18
ATOM 11594 O O . ILE A 1 39 ? 10.379 -5.966 11.048 1.00 34.24 39 ILE A O 18
ATOM 11611 N N . ILE A 1 1 ? 0.268 -1.471 -1.899 1.00 12.31 1 ILE A N 19
ATOM 11612 C CA . ILE A 1 1 ? 1.278 -2.365 -2.436 1.00 51.21 1 ILE A CA 19
ATOM 11613 C C . ILE A 1 1 ? 2.506 -1.540 -2.732 1.00 14.05 1 ILE A C 19
ATOM 11614 O O . ILE A 1 1 ? 2.430 -0.551 -3.475 1.00 22.12 1 ILE A O 19
ATOM 11632 N N . PHE A 1 2 ? 3.613 -1.902 -2.146 1.00 24.45 2 PHE A N 19
ATOM 11633 C CA . PHE A 1 2 ? 4.830 -1.197 -2.383 1.00 41.13 2 PHE A CA 19
ATOM 11634 C C . PHE A 1 2 ? 5.515 -1.715 -3.639 1.00 12.40 2 PHE A C 19
ATOM 11635 O O . PHE A 1 2 ? 6.112 -2.785 -3.654 1.00 71.22 2 PHE A O 19
ATOM 11652 N N . GLU A 1 3 ? 5.388 -0.938 -4.705 1.00 32.14 3 GLU A N 19
ATOM 11653 C CA . GLU A 1 3 ? 5.888 -1.271 -6.060 1.00 42.53 3 GLU A CA 19
ATOM 11654 C C . GLU A 1 3 ? 7.412 -1.089 -6.176 1.00 5.00 3 GLU A C 19
ATOM 11655 O O . GLU A 1 3 ? 7.930 -0.648 -7.213 1.00 12.03 3 GLU A O 19
ATOM 11667 N N . CYS A 1 4 ? 8.106 -1.474 -5.156 1.00 43.11 4 CYS A N 19
ATOM 11668 C CA . CYS A 1 4 ? 9.530 -1.309 -5.065 1.00 52.31 4 CYS A CA 19
ATOM 11669 C C . CYS A 1 4 ? 10.304 -2.105 -6.128 1.00 63.33 4 CYS A C 19
ATOM 11670 O O . CYS A 1 4 ? 9.748 -2.972 -6.826 1.00 31.34 4 CYS A O 19
ATOM 11678 N N . VAL A 1 5 ? 11.591 -1.856 -6.192 1.00 0.55 5 VAL A N 19
ATOM 11679 C CA . VAL A 1 5 ? 12.479 -2.560 -7.093 1.00 1.34 5 VAL A CA 19
ATOM 11680 C C . VAL A 1 5 ? 13.316 -3.475 -6.260 1.00 20.30 5 VAL A C 19
ATOM 11681 O O . VAL A 1 5 ? 14.160 -3.015 -5.514 1.00 34.25 5 VAL A O 19
ATOM 11694 N N . PHE A 1 6 ? 13.126 -4.759 -6.381 1.00 74.10 6 PHE A N 19
ATOM 11695 C CA . PHE A 1 6 ? 13.812 -5.634 -5.480 1.00 25.42 6 PHE A CA 19
ATOM 11696 C C . PHE A 1 6 ? 14.942 -6.301 -6.165 1.00 40.51 6 PHE A C 19
ATOM 11697 O O . PHE A 1 6 ? 14.913 -7.491 -6.451 1.00 22.25 6 PHE A O 19
ATOM 11714 N N . SER A 1 7 ? 15.883 -5.517 -6.538 1.00 1.12 7 SER A N 19
ATOM 11715 C CA . SER A 1 7 ? 17.114 -6.065 -7.025 1.00 13.34 7 SER A CA 19
ATOM 11716 C C . SER A 1 7 ? 18.042 -6.255 -5.823 1.00 0.42 7 SER A C 19
ATOM 11717 O O . SER A 1 7 ? 19.158 -6.720 -5.931 1.00 33.24 7 SER A O 19
ATOM 11725 N N . CYS A 1 8 ? 17.527 -5.839 -4.679 1.00 43.43 8 CYS A N 19
ATOM 11726 C CA . CYS A 1 8 ? 18.167 -5.905 -3.369 1.00 53.11 8 CYS A CA 19
ATOM 11727 C C . CYS A 1 8 ? 19.453 -5.054 -3.301 1.00 30.11 8 CYS A C 19
ATOM 11728 O O . CYS A 1 8 ? 20.197 -5.057 -2.312 1.00 41.23 8 CYS A O 19
ATOM 11736 N N . ASP A 1 9 ? 19.675 -4.308 -4.357 1.00 12.41 9 ASP A N 19
ATOM 11737 C CA . ASP A 1 9 ? 20.719 -3.316 -4.424 1.00 73.34 9 ASP A CA 19
ATOM 11738 C C . ASP A 1 9 ? 20.391 -2.225 -3.504 1.00 40.23 9 ASP A C 19
ATOM 11739 O O . ASP A 1 9 ? 19.249 -1.949 -3.305 1.00 70.24 9 ASP A O 19
ATOM 11748 N N . ILE A 1 10 ? 21.370 -1.546 -3.016 1.00 70.55 10 ILE A N 19
ATOM 11749 C CA . ILE A 1 10 ? 21.108 -0.392 -2.161 1.00 41.20 10 ILE A CA 19
ATOM 11750 C C . ILE A 1 10 ? 20.852 0.830 -3.035 1.00 24.15 10 ILE A C 19
ATOM 11751 O O . ILE A 1 10 ? 20.561 1.920 -2.563 1.00 33.34 10 ILE A O 19
ATOM 11767 N N . LYS A 1 11 ? 20.967 0.603 -4.324 1.00 53.34 11 LYS A N 19
ATOM 11768 C CA . LYS A 1 11 ? 20.750 1.600 -5.343 1.00 14.01 11 LYS A CA 19
ATOM 11769 C C . LYS A 1 11 ? 19.283 1.552 -5.784 1.00 24.21 11 LYS A C 19
ATOM 11770 O O . LYS A 1 11 ? 18.727 2.534 -6.288 1.00 34.15 11 LYS A O 19
ATOM 11789 N N . LYS A 1 12 ? 18.649 0.410 -5.567 1.00 4.40 12 LYS A N 19
ATOM 11790 C CA . LYS A 1 12 ? 17.301 0.191 -6.075 1.00 51.13 12 LYS A CA 19
ATOM 11791 C C . LYS A 1 12 ? 16.387 -0.102 -4.916 1.00 51.21 12 LYS A C 19
ATOM 11792 O O . LYS A 1 12 ? 15.387 0.590 -4.696 1.00 22.35 12 LYS A O 19
ATOM 11811 N N . GLU A 1 13 ? 16.734 -1.136 -4.204 1.00 50.12 13 GLU A N 19
ATOM 11812 C CA . GLU A 1 13 ? 16.127 -1.503 -3.002 1.00 52.02 13 GLU A CA 19
ATOM 11813 C C . GLU A 1 13 ? 16.948 -0.797 -1.863 1.00 63.23 13 GLU A C 19
ATOM 11814 O O . GLU A 1 13 ? 17.612 0.229 -2.118 1.00 54.11 13 GLU A O 19
ATOM 11826 N N . GLY A 1 14 ? 16.897 -1.294 -0.661 1.00 54.32 14 GLY A N 19
ATOM 11827 C CA . GLY A 1 14 ? 17.711 -0.737 0.417 1.00 62.11 14 GLY A CA 19
ATOM 11828 C C . GLY A 1 14 ? 16.820 -0.020 1.370 1.00 62.44 14 GLY A C 19
ATOM 11829 O O . GLY A 1 14 ? 17.077 1.138 1.761 1.00 23.32 14 GLY A O 19
ATOM 11833 N N . LYS A 1 15 ? 15.816 -0.749 1.801 1.00 44.21 15 LYS A N 19
ATOM 11834 C CA . LYS A 1 15 ? 14.624 -0.229 2.475 1.00 55.45 15 LYS A CA 19
ATOM 11835 C C . LYS A 1 15 ? 13.612 -1.378 2.528 1.00 53.34 15 LYS A C 19
ATOM 11836 O O . LYS A 1 15 ? 13.890 -2.408 1.969 1.00 52.02 15 LYS A O 19
ATOM 11855 N N . PRO A 1 16 ? 12.469 -1.270 3.252 1.00 14.14 16 PRO A N 19
ATOM 11856 C CA . PRO A 1 16 ? 11.482 -2.360 3.285 1.00 11.11 16 PRO A CA 19
ATOM 11857 C C . PRO A 1 16 ? 10.703 -2.468 1.993 1.00 60.31 16 PRO A C 19
ATOM 11858 O O . PRO A 1 16 ? 9.865 -1.587 1.667 1.00 60.21 16 PRO A O 19
ATOM 11869 N N . CYS A 1 17 ? 10.982 -3.511 1.260 1.00 61.25 17 CYS A N 19
ATOM 11870 C CA . CYS A 1 17 ? 10.353 -3.760 0.015 1.00 35.31 17 CYS A CA 19
ATOM 11871 C C . CYS A 1 17 ? 9.979 -5.248 -0.135 1.00 14.34 17 CYS A C 19
ATOM 11872 O O . CYS A 1 17 ? 9.900 -5.982 0.856 1.00 13.01 17 CYS A O 19
ATOM 11880 N N . LYS A 1 18 ? 9.756 -5.676 -1.372 1.00 0.10 18 LYS A N 19
ATOM 11881 C CA . LYS A 1 18 ? 9.135 -6.970 -1.663 1.00 64.31 18 LYS A CA 19
ATOM 11882 C C . LYS A 1 18 ? 10.031 -7.999 -2.382 1.00 14.32 18 LYS A C 19
ATOM 11883 O O . LYS A 1 18 ? 10.222 -7.931 -3.585 1.00 1.34 18 LYS A O 19
ATOM 11902 N N . PRO A 1 19 ? 10.581 -8.969 -1.649 1.00 35.40 19 PRO A N 19
ATOM 11903 C CA . PRO A 1 19 ? 11.474 -9.988 -2.222 1.00 13.10 19 PRO A CA 19
ATOM 11904 C C . PRO A 1 19 ? 10.755 -10.877 -3.224 1.00 21.01 19 PRO A C 19
ATOM 11905 O O . PRO A 1 19 ? 9.814 -11.582 -2.870 1.00 41.51 19 PRO A O 19
ATOM 11916 N N . LYS A 1 20 ? 11.171 -10.849 -4.450 1.00 2.43 20 LYS A N 19
ATOM 11917 C CA . LYS A 1 20 ? 10.534 -11.654 -5.447 1.00 73.44 20 LYS A CA 19
ATOM 11918 C C . LYS A 1 20 ? 11.484 -12.740 -5.904 1.00 74.21 20 LYS A C 19
ATOM 11919 O O . LYS A 1 20 ? 12.571 -12.451 -6.412 1.00 51.31 20 LYS A O 19
ATOM 11938 N N . GLY A 1 21 ? 11.108 -13.972 -5.659 1.00 43.32 21 GLY A N 19
ATOM 11939 C CA . GLY A 1 21 ? 11.920 -15.092 -6.062 1.00 24.42 21 GLY A CA 19
ATOM 11940 C C . GLY A 1 21 ? 12.716 -15.645 -4.905 1.00 43.10 21 GLY A C 19
ATOM 11941 O O . GLY A 1 21 ? 13.234 -16.767 -4.968 1.00 42.44 21 GLY A O 19
ATOM 11945 N N . GLU A 1 22 ? 12.809 -14.875 -3.837 1.00 24.21 22 GLU A N 19
ATOM 11946 C CA . GLU A 1 22 ? 13.548 -15.289 -2.681 1.00 11.41 22 GLU A CA 19
ATOM 11947 C C . GLU A 1 22 ? 12.732 -16.275 -1.880 1.00 42.10 22 GLU A C 19
ATOM 11948 O O . GLU A 1 22 ? 11.516 -16.112 -1.733 1.00 44.13 22 GLU A O 19
ATOM 11960 N N . LYS A 1 23 ? 13.384 -17.289 -1.381 1.00 55.21 23 LYS A N 19
ATOM 11961 C CA . LYS A 1 23 ? 12.704 -18.320 -0.646 1.00 44.55 23 LYS A CA 19
ATOM 11962 C C . LYS A 1 23 ? 12.660 -17.933 0.838 1.00 71.02 23 LYS A C 19
ATOM 11963 O O . LYS A 1 23 ? 11.722 -18.285 1.560 1.00 1.34 23 LYS A O 19
ATOM 11982 N N . LYS A 1 24 ? 13.641 -17.171 1.284 1.00 54.34 24 LYS A N 19
ATOM 11983 C CA . LYS A 1 24 ? 13.714 -16.828 2.695 1.00 62.00 24 LYS A CA 19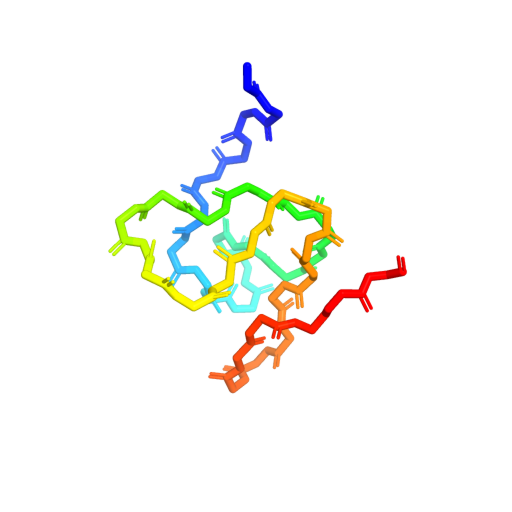
ATOM 11984 C C . LYS A 1 24 ? 13.065 -15.490 2.912 1.00 31.33 24 LYS A C 19
ATOM 11985 O O . LYS A 1 24 ? 12.255 -15.309 3.821 1.00 52.42 24 LYS A O 19
ATOM 12004 N N . CYS A 1 25 ? 13.412 -14.575 2.069 1.00 12.40 25 CYS A N 19
ATOM 12005 C CA . CYS A 1 25 ? 12.924 -13.235 2.149 1.00 32.41 25 CYS A CA 19
ATOM 12006 C C . CYS A 1 25 ? 11.521 -13.180 1.519 1.00 22.35 25 CYS A C 19
ATOM 12007 O O . CYS A 1 25 ? 11.348 -13.588 0.371 1.00 63.33 25 CYS A O 19
ATOM 12015 N N . THR A 1 26 ? 10.521 -12.718 2.269 1.00 5.05 26 THR A N 19
ATOM 12016 C CA . THR A 1 26 ? 9.172 -12.615 1.741 1.00 52.12 26 THR A CA 19
ATOM 12017 C C . THR A 1 26 ? 8.281 -11.713 2.634 1.00 11.14 26 THR A C 19
ATOM 12018 O O . THR A 1 26 ? 8.195 -11.899 3.854 1.00 13.02 26 THR A O 19
ATOM 12029 N N . GLY A 1 27 ? 7.642 -10.736 2.027 1.00 61.21 27 GLY A N 19
ATOM 12030 C CA . GLY A 1 27 ? 6.818 -9.814 2.768 1.00 44.02 27 GLY A CA 19
ATOM 12031 C C . GLY A 1 27 ? 7.486 -8.472 2.862 1.00 21.25 27 GLY A C 19
ATOM 12032 O O . GLY A 1 27 ? 8.044 -8.002 1.878 1.00 42.33 27 GLY A O 19
ATOM 12036 N N . GLY A 1 28 ? 7.466 -7.877 4.037 1.00 23.02 28 GLY A N 19
ATOM 12037 C CA . GLY A 1 28 ? 8.090 -6.592 4.239 1.00 35.10 28 GLY A CA 19
ATOM 12038 C C . GLY A 1 28 ? 9.529 -6.755 4.650 1.00 12.20 28 GLY A C 19
ATOM 12039 O O . GLY A 1 28 ? 9.859 -6.750 5.842 1.00 23.34 28 GLY A O 19
ATOM 12043 N N . TRP A 1 29 ? 10.384 -6.921 3.685 1.00 55.14 29 TRP A N 19
ATOM 12044 C CA . TRP A 1 29 ? 11.781 -7.147 3.941 1.00 0.11 29 TRP A CA 19
ATOM 12045 C C . TRP A 1 29 ? 12.617 -6.022 3.415 1.00 51.02 29 TRP A C 19
ATOM 12046 O O . TRP A 1 29 ? 12.460 -5.588 2.294 1.00 41.30 29 TRP A O 19
ATOM 12067 N N . ARG A 1 30 ? 13.472 -5.548 4.252 1.00 51.43 30 ARG A N 19
ATOM 12068 C CA . ARG A 1 30 ? 14.337 -4.456 3.947 1.00 44.33 30 ARG A CA 19
ATOM 12069 C C . ARG A 1 30 ? 15.624 -4.956 3.381 1.00 3.43 30 ARG A C 19
ATOM 12070 O O . ARG A 1 30 ? 16.330 -5.693 4.057 1.00 44.33 30 ARG A O 19
ATOM 12091 N N . CYS A 1 31 ? 15.939 -4.614 2.169 1.00 24.04 31 CYS A N 19
ATOM 12092 C CA . CYS A 1 31 ? 17.271 -4.899 1.713 1.00 64.24 31 CYS A CA 19
ATOM 12093 C C . CYS A 1 31 ? 18.222 -3.955 2.361 1.00 40.01 31 CYS A C 19
ATOM 12094 O O . CYS A 1 31 ? 17.890 -2.775 2.609 1.00 24.34 31 CYS A O 19
ATOM 12102 N N . LYS A 1 32 ? 19.340 -4.485 2.711 1.00 72.41 32 LYS A N 19
ATOM 12103 C CA . LYS A 1 32 ? 20.397 -3.777 3.333 1.00 63.21 32 LYS A CA 19
ATOM 12104 C C . LYS A 1 32 ? 21.677 -4.428 2.883 1.00 1.32 32 LYS A C 19
ATOM 12105 O O . LYS A 1 32 ? 21.625 -5.543 2.342 1.00 43.23 32 LYS A O 19
ATOM 12124 N N . ILE A 1 33 ? 22.809 -3.783 3.138 1.00 24.42 33 ILE A N 19
ATOM 12125 C CA . ILE A 1 33 ? 24.151 -4.222 2.657 1.00 23.41 33 ILE A CA 19
ATOM 12126 C C . ILE A 1 33 ? 24.589 -5.668 3.006 1.00 54.51 33 ILE A C 19
ATOM 12127 O O . ILE A 1 33 ? 25.650 -6.115 2.574 1.00 30.24 33 ILE A O 19
ATOM 12143 N N . LYS A 1 34 ? 23.795 -6.379 3.762 1.00 73.40 34 LYS A N 19
ATOM 12144 C CA . LYS A 1 34 ? 24.107 -7.747 4.090 1.00 64.22 34 LYS A CA 19
ATOM 12145 C C . LYS A 1 34 ? 23.180 -8.706 3.362 1.00 13.02 34 LYS A C 19
ATOM 12146 O O . LYS A 1 34 ? 23.643 -9.629 2.716 1.00 14.13 34 LYS A O 19
ATOM 12165 N N . LEU A 1 35 ? 21.880 -8.427 3.412 1.00 71.11 35 LEU A N 19
ATOM 12166 C CA . LEU A 1 35 ? 20.825 -9.345 2.945 1.00 30.11 35 LEU A CA 19
ATOM 12167 C C . LEU A 1 35 ? 19.506 -8.623 2.995 1.00 70.54 35 LEU A C 19
ATOM 12168 O O . LEU A 1 35 ? 19.466 -7.394 3.152 1.00 73.35 35 LEU A O 19
ATOM 12184 N N . CYS A 1 36 ? 18.443 -9.384 2.871 1.00 51.02 36 CYS A N 19
ATOM 12185 C CA . CYS A 1 36 ? 17.107 -8.873 3.079 1.00 33.33 36 CYS A CA 19
ATOM 12186 C C . CYS A 1 36 ? 16.842 -9.039 4.584 1.00 74.14 36 CYS A C 19
ATOM 12187 O O . CYS A 1 36 ? 17.294 -10.024 5.180 1.00 70.35 36 CYS A O 19
ATOM 12195 N N . LEU A 1 37 ? 16.159 -8.119 5.194 1.00 11.11 37 LEU A N 19
ATOM 12196 C CA . LEU A 1 37 ? 15.868 -8.183 6.596 1.00 43.42 37 LEU A CA 19
ATOM 12197 C C . LEU A 1 37 ? 14.449 -7.691 6.874 1.00 63.34 37 LEU A C 19
ATOM 12198 O O . LEU A 1 37 ? 14.164 -6.531 6.667 1.00 21.41 37 LEU A O 19
ATOM 12214 N N . LYS A 1 38 ? 13.556 -8.598 7.279 1.00 21.25 38 LYS A N 19
ATOM 12215 C CA . LYS A 1 38 ? 12.185 -8.230 7.656 1.00 34.34 38 LYS A CA 19
ATOM 12216 C C . LYS A 1 38 ? 12.137 -7.054 8.622 1.00 74.45 38 LYS A C 19
ATOM 12217 O O . LYS A 1 38 ? 12.894 -6.994 9.608 1.00 31.43 38 LYS A O 19
ATOM 12236 N N . ILE A 1 39 ? 11.286 -6.118 8.298 1.00 43.03 39 ILE A N 19
ATOM 12237 C CA . ILE A 1 39 ? 11.129 -4.902 9.050 1.00 73.33 39 ILE A CA 19
ATOM 12238 C C . ILE A 1 39 ? 10.416 -5.219 10.358 1.00 62.31 39 ILE A C 19
ATOM 12239 O O . ILE A 1 39 ? 9.309 -5.796 10.316 1.00 53.55 39 ILE A O 19
ATOM 12256 N N . ILE A 1 1 ? -0.415 -1.058 -2.053 1.00 41.33 1 ILE A N 20
ATOM 12257 C CA . ILE A 1 1 ? 0.452 -1.862 -2.917 1.00 0.34 1 ILE A CA 20
ATOM 12258 C C . ILE A 1 1 ? 1.768 -2.138 -2.236 1.00 73.41 1 ILE A C 20
ATOM 12259 O O . ILE A 1 1 ? 2.297 -1.291 -1.508 1.00 23.24 1 ILE A O 20
ATOM 12277 N N . PHE A 1 2 ? 2.288 -3.301 -2.458 1.00 40.34 2 PHE A N 20
ATOM 12278 C CA . PHE A 1 2 ? 3.536 -3.704 -1.904 1.00 51.24 2 PHE A CA 20
ATOM 12279 C C . PHE A 1 2 ? 4.414 -4.084 -3.070 1.00 35.30 2 PHE A C 20
ATOM 12280 O O . PHE A 1 2 ? 4.418 -5.235 -3.522 1.00 11.51 2 PHE A O 20
ATOM 12297 N N . GLU A 1 3 ? 5.091 -3.117 -3.605 1.00 62.34 3 GLU A N 20
ATOM 12298 C CA . GLU A 1 3 ? 5.874 -3.314 -4.782 1.00 0.15 3 GLU A CA 20
ATOM 12299 C C . GLU A 1 3 ? 7.123 -2.474 -4.733 1.00 32.22 3 GLU A C 20
ATOM 12300 O O . GLU A 1 3 ? 7.258 -1.611 -3.850 1.00 41.45 3 GLU A O 20
ATOM 12312 N N . CYS A 1 4 ? 8.019 -2.751 -5.671 1.00 50.22 4 CYS A N 20
ATOM 12313 C CA . CYS A 1 4 ? 9.255 -2.032 -5.895 1.00 34.41 4 CYS A CA 20
ATOM 12314 C C . CYS A 1 4 ? 10.025 -2.831 -6.984 1.00 22.25 4 CYS A C 20
ATOM 12315 O O . CYS A 1 4 ? 9.409 -3.429 -7.869 1.00 63.24 4 CYS A O 20
ATOM 12323 N N . VAL A 1 5 ? 11.315 -2.903 -6.871 1.00 60.10 5 VAL A N 20
ATOM 12324 C CA . VAL A 1 5 ? 12.167 -3.582 -7.807 1.00 54.21 5 VAL A CA 20
ATOM 12325 C C . VAL A 1 5 ? 13.143 -4.343 -6.966 1.00 44.02 5 VAL A C 20
ATOM 12326 O O . VAL A 1 5 ? 14.081 -3.761 -6.439 1.00 13.13 5 VAL A O 20
ATOM 12339 N N . PHE A 1 6 ? 12.935 -5.622 -6.801 1.00 14.32 6 PHE A N 20
ATOM 12340 C CA . PHE A 1 6 ? 13.766 -6.360 -5.908 1.00 61.14 6 PHE A CA 20
ATOM 12341 C C . PHE A 1 6 ? 14.935 -6.929 -6.656 1.00 60.50 6 PHE A C 20
ATOM 12342 O O . PHE A 1 6 ? 15.106 -8.141 -6.794 1.00 54.50 6 PHE A O 20
ATOM 12359 N N . SER A 1 7 ? 15.683 -6.051 -7.218 1.00 63.11 7 SER A N 20
ATOM 12360 C CA . SER A 1 7 ? 16.929 -6.401 -7.810 1.00 2.33 7 SER A CA 20
ATOM 12361 C C . SER A 1 7 ? 17.986 -6.286 -6.710 1.00 44.53 7 SER A C 20
ATOM 12362 O O . SER A 1 7 ? 19.180 -6.451 -6.918 1.00 34.44 7 SER A O 20
ATOM 12370 N N . CYS A 1 8 ? 17.477 -5.906 -5.550 1.00 14.34 8 CYS A N 20
ATOM 12371 C CA . CYS A 1 8 ? 18.158 -5.812 -4.288 1.00 44.22 8 CYS A CA 20
ATOM 12372 C C . CYS A 1 8 ? 19.362 -4.845 -4.308 1.00 40.32 8 CYS A C 20
ATOM 12373 O O . CYS A 1 8 ? 20.216 -4.841 -3.407 1.00 55.35 8 CYS A O 20
ATOM 12381 N N . ASP A 1 9 ? 19.407 -4.014 -5.345 1.00 21.44 9 ASP A N 20
ATOM 12382 C CA . ASP A 1 9 ? 20.316 -2.880 -5.389 1.00 5.12 9 ASP A CA 20
ATOM 12383 C C . ASP A 1 9 ? 19.878 -1.966 -4.308 1.00 3.14 9 ASP A C 20
ATOM 12384 O O . ASP A 1 9 ? 18.698 -1.815 -4.120 1.00 61.01 9 ASP A O 20
ATOM 12393 N N . ILE A 1 10 ? 20.774 -1.322 -3.639 1.00 2.30 10 ILE A N 20
ATOM 12394 C CA . ILE A 1 10 ? 20.361 -0.411 -2.585 1.00 75.14 10 ILE A CA 20
ATOM 12395 C C . ILE A 1 10 ? 19.923 0.923 -3.181 1.00 25.33 10 ILE A C 20
ATOM 12396 O O . ILE A 1 10 ? 19.394 1.800 -2.488 1.00 40.15 10 ILE A O 20
ATOM 12412 N N . LYS A 1 11 ? 20.164 1.059 -4.469 1.00 71.11 11 LYS A N 20
ATOM 12413 C CA . LYS A 1 11 ? 19.687 2.185 -5.240 1.00 44.40 11 LYS A CA 20
ATOM 12414 C C . LYS A 1 11 ? 18.184 2.007 -5.521 1.00 1.24 11 LYS A C 20
ATOM 12415 O O . LYS A 1 11 ? 17.367 2.906 -5.257 1.00 32.35 11 LYS A O 20
ATOM 12434 N N . LYS A 1 12 ? 17.834 0.831 -6.045 1.00 75.43 12 LYS A N 20
ATOM 12435 C CA . LYS A 1 12 ? 16.460 0.531 -6.438 1.00 31.22 12 LYS A CA 20
ATOM 12436 C C . LYS A 1 12 ? 15.694 0.078 -5.216 1.00 60.22 12 LYS A C 20
ATOM 12437 O O . LYS A 1 12 ? 14.802 0.778 -4.715 1.00 11.03 12 LYS A O 20
ATOM 12456 N N . GLU A 1 13 ? 16.076 -1.078 -4.729 1.00 71.05 13 GLU A N 20
ATOM 12457 C CA . GLU A 1 13 ? 15.569 -1.636 -3.550 1.00 50.45 13 GLU A CA 20
ATOM 12458 C C . GLU A 1 13 ? 16.359 -1.031 -2.363 1.00 74.23 13 GLU A C 20
ATOM 12459 O O . GLU A 1 13 ? 16.929 0.061 -2.484 1.00 71.43 13 GLU A O 20
ATOM 12471 N N . GLY A 1 14 ? 16.387 -1.690 -1.246 1.00 54.45 14 GLY A N 20
ATOM 12472 C CA . GLY A 1 14 ? 17.166 -1.189 -0.139 1.00 14.33 14 GLY A CA 20
ATOM 12473 C C . GLY A 1 14 ? 16.263 -0.552 0.851 1.00 12.01 14 GLY A C 20
ATOM 12474 O O . GLY A 1 14 ? 16.455 0.610 1.236 1.00 43.43 14 GLY A O 20
ATOM 12478 N N . LYS A 1 15 ? 15.328 -1.349 1.301 1.00 73.11 15 LYS A N 20
ATOM 12479 C CA . LYS A 1 15 ? 14.169 -0.943 2.089 1.00 62.44 15 LYS A CA 20
ATOM 12480 C C . LYS A 1 15 ? 13.332 -2.228 2.296 1.00 35.10 15 LYS A C 20
ATOM 12481 O O . LYS A 1 15 ? 13.830 -3.293 1.943 1.00 51.25 15 LYS A O 20
ATOM 12500 N N . PRO A 1 16 ? 12.139 -2.209 2.944 1.00 21.02 16 PRO A N 20
ATOM 12501 C CA . PRO A 1 16 ? 11.330 -3.413 3.060 1.00 1.22 16 PRO A CA 20
ATOM 12502 C C . PRO A 1 16 ? 10.382 -3.604 1.868 1.00 63.30 16 PRO A C 20
ATOM 12503 O O . PRO A 1 16 ? 9.425 -2.843 1.678 1.00 55.22 16 PRO A O 20
ATOM 12514 N N . CYS A 1 17 ? 10.669 -4.590 1.080 1.00 20.01 17 CYS A N 20
ATOM 12515 C CA . CYS A 1 17 ? 9.897 -4.926 -0.073 1.00 35.10 17 CYS A CA 20
ATOM 12516 C C . CYS A 1 17 ? 9.753 -6.441 -0.200 1.00 12.32 17 CYS A C 20
ATOM 12517 O O . CYS A 1 17 ? 9.685 -7.126 0.831 1.00 52.41 17 CYS A O 20
ATOM 12525 N N . LYS A 1 18 ? 9.742 -6.967 -1.455 1.00 12.12 18 LYS A N 20
ATOM 12526 C CA . LYS A 1 18 ? 9.371 -8.359 -1.719 1.00 52.35 18 LYS A CA 20
ATOM 12527 C C . LYS A 1 18 ? 10.429 -9.021 -2.560 1.00 70.52 18 LYS A C 20
ATOM 12528 O O . LYS A 1 18 ? 10.789 -8.475 -3.572 1.00 2.24 18 LYS A O 20
ATOM 12547 N N . PRO A 1 19 ? 10.862 -10.242 -2.224 1.00 60.21 19 PRO A N 20
ATOM 12548 C CA . PRO A 1 19 ? 12.110 -10.801 -2.725 1.00 41.43 19 PRO A CA 20
ATOM 12549 C C . PRO A 1 19 ? 12.027 -11.450 -4.094 1.00 70.34 19 PRO A C 20
ATOM 12550 O O . PRO A 1 19 ? 11.026 -11.354 -4.801 1.00 14.44 19 PRO A O 20
ATOM 12561 N N . LYS A 1 20 ? 13.110 -12.081 -4.456 1.00 24.02 20 LYS A N 20
ATOM 12562 C CA . LYS A 1 20 ? 13.239 -12.769 -5.688 1.00 1.45 20 LYS A CA 20
ATOM 12563 C C . LYS A 1 20 ? 14.013 -14.049 -5.414 1.00 4.24 20 LYS A C 20
ATOM 12564 O O . LYS A 1 20 ? 15.206 -13.997 -5.063 1.00 64.45 20 LYS A O 20
ATOM 12583 N N . GLY A 1 21 ? 13.323 -15.167 -5.488 1.00 63.24 21 GLY A N 20
ATOM 12584 C CA . GLY A 1 21 ? 13.933 -16.463 -5.279 1.00 35.02 21 GLY A CA 20
ATOM 12585 C C . GLY A 1 21 ? 14.362 -16.685 -3.843 1.00 1.23 21 GLY A C 20
ATOM 12586 O O . GLY A 1 21 ? 15.456 -17.199 -3.587 1.00 41.34 21 GLY A O 20
ATOM 12590 N N . GLU A 1 22 ? 13.517 -16.311 -2.911 1.00 64.51 22 GLU A N 20
ATOM 12591 C CA . GLU A 1 22 ? 13.839 -16.459 -1.509 1.00 11.11 22 GLU A CA 20
ATOM 12592 C C . GLU A 1 22 ? 13.082 -17.545 -0.820 1.00 55.24 22 GLU A C 20
ATOM 12593 O O . GLU A 1 22 ? 11.911 -17.799 -1.111 1.00 73.23 22 GLU A O 20
ATOM 12605 N N . LYS A 1 23 ? 13.768 -18.196 0.079 1.00 62.02 23 LYS A N 20
ATOM 12606 C CA . LYS A 1 23 ? 13.172 -19.208 0.910 1.00 52.24 23 LYS A CA 20
ATOM 12607 C C . LYS A 1 23 ? 13.564 -18.964 2.365 1.00 21.52 23 LYS A C 20
ATOM 12608 O O . LYS A 1 23 ? 13.010 -19.574 3.277 1.00 3.54 23 LYS A O 20
ATOM 12627 N N . LYS A 1 24 ? 14.504 -18.057 2.584 1.00 73.52 24 LYS A N 20
ATOM 12628 C CA . LYS A 1 24 ? 15.013 -17.837 3.916 1.00 73.10 24 LYS A CA 20
ATOM 12629 C C . LYS A 1 24 ? 14.580 -16.486 4.451 1.00 30.23 24 LYS A C 20
ATOM 12630 O O . LYS A 1 24 ? 14.311 -16.334 5.657 1.00 52.20 24 LYS A O 20
ATOM 12649 N N . CYS A 1 25 ? 14.510 -15.508 3.582 1.00 3.12 25 CYS A N 20
ATOM 12650 C CA . CYS A 1 25 ? 13.966 -14.238 3.969 1.00 32.54 25 CYS A CA 20
ATOM 12651 C C . CYS A 1 25 ? 12.434 -14.373 3.940 1.00 63.11 25 CYS A C 20
ATOM 12652 O O . CYS A 1 25 ? 11.859 -14.735 2.907 1.00 32.24 25 CYS A O 20
ATOM 12660 N N . THR A 1 26 ? 11.777 -14.142 5.056 1.00 0.30 26 THR A N 20
ATOM 12661 C CA . THR A 1 26 ? 10.335 -14.275 5.117 1.00 71.42 26 THR A CA 20
ATOM 12662 C C . THR A 1 26 ? 9.725 -13.100 5.899 1.00 72.43 26 THR A C 20
ATOM 12663 O O . THR A 1 26 ? 10.311 -12.635 6.870 1.00 13.20 26 THR A O 20
ATOM 12674 N N . GLY A 1 27 ? 8.612 -12.584 5.421 1.00 64.52 27 GLY A N 20
ATOM 12675 C CA . GLY A 1 27 ? 7.899 -11.544 6.133 1.00 31.02 27 GLY A CA 20
ATOM 12676 C C . GLY A 1 27 ? 8.128 -10.185 5.534 1.00 75.31 27 GLY A C 20
ATOM 12677 O O . GLY A 1 27 ? 7.362 -9.732 4.677 1.00 55.40 27 GLY A O 20
ATOM 12681 N N . GLY A 1 28 ? 9.163 -9.541 5.980 1.00 21.21 28 GLY A N 20
ATOM 12682 C CA . GLY A 1 28 ? 9.523 -8.247 5.479 1.00 33.40 28 GLY A CA 20
ATOM 12683 C C . GLY A 1 28 ? 10.873 -8.334 4.883 1.00 34.20 28 GLY A C 20
ATOM 12684 O O . GLY A 1 28 ? 11.861 -8.514 5.600 1.00 32.44 28 GLY A O 20
ATOM 12688 N N . TRP A 1 29 ? 10.937 -8.268 3.594 1.00 34.20 29 TRP A N 20
ATOM 12689 C CA . TRP A 1 29 ? 12.133 -8.488 2.902 1.00 33.13 29 TRP A CA 20
ATOM 12690 C C . TRP A 1 29 ? 12.899 -7.200 2.687 1.00 53.21 29 TRP A C 20
ATOM 12691 O O . TRP A 1 29 ? 12.592 -6.405 1.814 1.00 32.14 29 TRP A O 20
ATOM 12712 N N . ARG A 1 30 ? 13.851 -6.995 3.537 1.00 32.32 30 ARG A N 20
ATOM 12713 C CA . ARG A 1 30 ? 14.690 -5.835 3.527 1.00 52.50 30 ARG A CA 20
ATOM 12714 C C . ARG A 1 30 ? 15.914 -6.049 2.675 1.00 51.30 30 ARG A C 20
ATOM 12715 O O . ARG A 1 30 ? 16.717 -6.926 2.976 1.00 64.54 30 ARG A O 20
ATOM 12736 N N . CYS A 1 31 ? 16.042 -5.322 1.589 1.00 42.22 31 CYS A N 20
ATOM 12737 C CA . CYS A 1 31 ? 17.336 -5.264 0.960 1.00 63.52 31 CYS A CA 20
ATOM 12738 C C . CYS A 1 31 ? 18.095 -4.264 1.724 1.00 34.04 31 CYS A C 20
ATOM 12739 O O . CYS A 1 31 ? 17.575 -3.172 2.006 1.00 2.21 31 CYS A O 20
ATOM 12747 N N . LYS A 1 32 ? 19.247 -4.626 2.113 1.00 32.14 32 LYS A N 20
ATOM 12748 C CA . LYS A 1 32 ? 20.069 -3.804 2.907 1.00 21.10 32 LYS A CA 20
ATOM 12749 C C . LYS A 1 32 ? 21.467 -3.973 2.349 1.00 51.43 32 LYS A C 20
ATOM 12750 O O . LYS A 1 32 ? 21.636 -4.696 1.360 1.00 24.53 32 LYS A O 20
ATOM 12769 N N . ILE A 1 33 ? 22.452 -3.337 2.939 1.00 15.12 33 ILE A N 20
ATOM 12770 C CA . ILE A 1 33 ? 23.841 -3.468 2.492 1.00 35.35 33 ILE A CA 20
ATOM 12771 C C . ILE A 1 33 ? 24.308 -4.949 2.588 1.00 55.15 33 ILE A C 20
ATOM 12772 O O . ILE A 1 33 ? 25.227 -5.381 1.897 1.00 11.33 33 ILE A O 20
ATOM 12788 N N . LYS A 1 34 ? 23.619 -5.720 3.409 1.00 73.35 34 LYS A N 20
ATOM 12789 C CA . LYS A 1 34 ? 23.905 -7.120 3.572 1.00 21.14 34 LYS A CA 20
ATOM 12790 C C . LYS A 1 34 ? 22.884 -7.981 2.826 1.00 11.44 34 LYS A C 20
ATOM 12791 O O . LYS A 1 34 ? 22.539 -9.069 3.276 1.00 41.25 34 LYS A O 20
ATOM 12810 N N . LEU A 1 35 ? 22.443 -7.488 1.662 1.00 60.54 35 LEU A N 20
ATOM 12811 C CA . LEU A 1 35 ? 21.550 -8.185 0.755 1.00 53.24 35 LEU A CA 20
ATOM 12812 C C . LEU A 1 35 ? 20.157 -8.418 1.371 1.00 24.35 35 LEU A C 20
ATOM 12813 O O . LEU A 1 35 ? 19.712 -7.615 2.196 1.00 1.23 35 LEU A O 20
ATOM 12829 N N . CYS A 1 36 ? 19.455 -9.473 0.924 1.00 64.03 36 CYS A N 20
ATOM 12830 C CA . CYS A 1 36 ? 18.105 -9.764 1.391 1.00 31.21 36 CYS A CA 20
ATOM 12831 C C . CYS A 1 36 ? 18.138 -10.195 2.838 1.00 35.44 36 CYS A C 20
ATOM 12832 O O . CYS A 1 36 ? 18.832 -11.160 3.202 1.00 75.12 36 CYS A O 20
ATOM 12840 N N . LEU A 1 37 ? 17.436 -9.484 3.655 1.00 22.24 37 LEU A N 20
ATOM 12841 C CA . LEU A 1 37 ? 17.336 -9.802 5.036 1.00 33.43 37 LEU A CA 20
ATOM 12842 C C . LEU A 1 37 ? 15.908 -9.692 5.499 1.00 32.54 37 LEU A C 20
ATOM 12843 O O . LEU A 1 37 ? 15.221 -8.737 5.168 1.00 34.41 37 LEU A O 20
ATOM 12859 N N . LYS A 1 38 ? 15.447 -10.698 6.187 1.00 44.43 38 LYS A N 20
ATOM 12860 C CA . LYS A 1 38 ? 14.212 -10.616 6.931 1.00 61.54 38 LYS A CA 20
ATOM 12861 C C . LYS A 1 38 ? 14.349 -9.461 7.938 1.00 24.24 38 LYS A C 20
ATOM 12862 O O . LYS A 1 38 ? 15.324 -9.427 8.701 1.00 64.20 38 LYS A O 20
ATOM 12881 N N . ILE A 1 39 ? 13.433 -8.522 7.895 1.00 2.23 39 ILE A N 20
ATOM 12882 C CA . ILE A 1 39 ? 13.447 -7.350 8.773 1.00 14.03 39 ILE A CA 20
ATOM 12883 C C . ILE A 1 39 ? 13.500 -7.741 10.265 1.00 11.21 39 ILE A C 20
ATOM 12884 O O . ILE A 1 39 ? 12.560 -8.403 10.762 1.00 14.53 39 ILE A O 20
#

Organism: Brachypelma albiceps (NCBI:txid503929)

InterPro domains:
  IPR012625 Huwentoxin-II-like [PF08089] (1-39)
  IPR012625 Huwentoxin-II-like [PS60022] (4-36)

Sequence (39 aa):
IFECVFSCDIKKEGKPCKPKGEKKCTGGWRCKIKLCLKIIFECVFSCDIKKEGKPCKPKGEKKCTGGWRCKIKLCLKIIFECVFSCDIKKEGKPCKPKGEKKCTGGWRCKIKLCLKIIFECVFSCDIKKEGKPCKPKGEKKCTGGWRCKIKLCLKIIFECVFSCDIKKEGKPCKPKGEKKCTGGWRCKIKLCLKIIFECVFSCDIKKEGKPCKPKGEKKCTGGWRCKIKLCLKIIFECVFSCDIKKEGKPCKPKGEKKCTGGWRCKIKLCLKIIFECVFSCDIKKEGKPCKPKGEKKCTGGWRCKIKLCLKIIFECVFSCDIKKEGKPCKPKGEKKCTGGWRCKIKLCLKIIFECVFSCDIKKEGKPCKPKGEKKCTGGWRCKIKLCLKIIFECVFSCDIKKEGKPCKPKGEKKCTGGWRCKIKLCLKIIFECVFSCDIKKEGKPCKPKGEKKCTGGWRCKIKLCLKIIFECVFSCDIKKEGKPCKPKGEKKCTGGWRCKIKLCLKIIFECVFSCDIKKEGKPCKPKGEKKCTGGWRCKIKLCLKIIFECVFSCDIKKEGKPCKPKGEKKCTGGWRCKIKLCLKIIFECVFSCDIKKEGKPCKPKGEKKCTGGWRCKIKLCLKIIFECVFSCDIKKEGKPCKPKGEKKCTGGWRCKIKLCLKIIFECVFSCDIKKEGKPCKPKGEKKCTGGWRCKIKLCLKIIFECVFSCDIKKEGKPCKPKGEKKCTGGWRCKIKLCLKIIFECVFSCDIKKEGKPCKPKGEKKCTGGWRCKIKLCLKI

B-factor: mean 38.33, std 22.76, range [0.11, 75.55]